Protein AF-0000000080605564 (afdb_homodimer)

Radius of gyration: 37.18 Å; Cα contacts (8 Å, |Δi|>4): 1542; chains: 2; bounding box: 80×121×107 Å

Sequence (984 aa):
MLEEQLSHFEDDSKDLSWTPEDEEYHNMKVYPDVIRCPGSPNMIQFERGDLVELEKVEEAVAYFGSKAGFHNNGFRIRPSLKSMNAKFRFIKNVHRLQKLREYEVFGSAKADRRSNLEFIAIELEKEVKKQIEQGKILHDAVLRFLIAGIIKEHKISIENFIGSDSWLLGWKRRFGVSSRKITKFVSHVRHRTRQQIEKDSQDFVNMTNQILPQYLPSSVFNADQSGFQLEMTTGRTLTLTGSKHVHCVVQSVSSTTHSYTVLPLIASDGTLHPKLFVTLKEKNGRFPKKGHKKCSNLVVTCHSSHIMTKELTKEFFRKVVFDPSMPKDALLIVDGWSSWNDRTAIDSVTPPSNKLKVLQIPAGCTGHIQPCDVGIFGGIKKVVKTLTNYGQISNPEYRMQARDETLKMLSLVWRQLCSPKLKDWVKYAWHAAGYDIARPPNFKTPAEHLFPRDVASTECSATGCSKVSCAQCLYCEQRFCFKDFLIKDHKCMLEEQLSHFEDDSKDLSWTPEDEEYHNMKVYPDVIRCPGSPNMIQFERGDLVELEKVEEAVAYFGSKAGFHNNGFRIRPSLKSMNAKFRFIKNVHRLQKLREYEVFGSAKADRRSNLEFIAIELEKEVKKQIEQGKILHDAVLRFLIAGIIKEHKISIENFIGSDSWLLGWKRRFGVSSRKITKFVSHVRHRTRQQIEKDSQDFVNMTNQILPQYLPSSVFNADQSGFQLEMTTGRTLTLTGSKHVHCVVQSVSSTTHSYTVLPLIASDGTLHPKLFVTLKEKNGRFPKKGHKKCSNLVVTCHSSHIMTKELTKEFFRKVVFDPSMPKDALLIVDGWSSWNDRTAIDSVTPPSNKLKVLQIPAGCTGHIQPCDVGIFGGIKKVVKTLTNYGQISNPEYRMQARDETLKMLSLVWRQLCSPKLKDWVKYAWHAAGYDIARPPNFKTPAEHLFPRDVASTECSATGCSKVSCAQCLYCEQRFCFKDFLIKDHKC

Solvent-accessible surface area (backbone atoms only — not comparable to full-atom values): 54572 Å² total; per-residue (Å²): 138,83,79,78,72,70,75,68,65,78,68,82,61,75,66,74,78,62,47,77,74,59,54,58,61,57,66,51,63,81,61,79,64,76,66,73,68,67,89,57,66,32,27,28,71,81,48,96,90,43,71,41,48,41,70,59,49,52,50,47,33,50,55,47,67,58,48,55,42,82,82,52,93,80,55,70,43,60,69,51,67,68,59,44,25,72,75,39,70,83,41,78,49,72,68,50,50,49,51,39,51,49,28,54,72,68,66,58,78,70,44,34,60,69,60,35,52,50,40,48,53,53,52,46,50,54,51,49,52,50,39,47,72,66,12,50,75,36,49,72,70,50,51,31,41,51,48,38,48,50,36,58,76,64,64,47,78,67,82,92,73,54,65,50,70,64,55,45,53,40,50,25,61,72,71,39,43,36,82,40,65,53,70,43,74,33,34,60,65,57,60,71,36,42,66,53,36,53,49,51,40,50,50,49,38,53,54,47,48,68,50,48,80,81,46,55,47,78,25,30,35,39,43,50,77,45,78,39,42,46,42,46,69,74,64,52,23,46,38,59,60,86,64,83,76,35,62,31,49,37,94,45,57,66,30,52,72,37,46,28,22,40,38,50,44,35,26,59,63,14,48,50,52,78,50,38,37,34,28,34,53,27,76,90,30,48,77,56,92,91,55,72,72,86,51,93,41,45,46,79,47,56,24,66,48,36,66,86,46,63,68,54,48,45,49,44,40,44,64,58,66,60,27,86,88,43,64,46,62,29,38,38,39,33,57,58,53,66,66,78,64,37,55,67,59,51,54,73,59,51,56,88,82,48,46,76,47,77,44,64,39,57,78,84,26,47,67,62,49,30,32,51,65,62,40,42,51,61,41,51,51,51,40,51,28,51,49,44,46,50,37,54,71,77,37,66,83,62,62,55,61,39,69,49,45,38,51,50,47,49,45,50,52,50,56,51,62,51,35,78,85,35,20,46,43,42,22,31,16,38,26,72,24,60,37,89,44,74,70,55,90,75,72,56,52,61,45,54,60,29,44,38,86,61,34,26,74,38,58,18,64,52,86,94,44,83,43,61,10,58,32,29,45,80,82,82,63,46,34,21,19,60,57,58,41,58,74,66,53,58,77,132,130,85,73,77,72,68,75,71,62,82,66,81,59,74,66,71,78,59,45,75,70,58,52,57,62,65,62,54,61,80,61,74,63,74,62,71,69,64,91,57,66,33,27,28,71,82,47,98,89,43,70,41,47,40,70,59,48,52,51,48,33,50,56,47,64,59,48,55,43,81,80,51,94,79,56,68,44,61,71,51,68,68,59,43,25,73,75,38,70,83,41,77,48,70,67,50,52,49,50,39,52,49,29,53,73,69,66,57,79,69,44,33,60,68,60,35,51,49,41,49,54,54,52,46,51,55,52,49,53,51,40,46,74,66,13,49,76,36,49,73,68,49,52,30,41,49,50,38,48,50,36,58,75,65,64,49,80,67,83,92,73,52,65,50,71,66,54,47,53,49,50,25,62,72,70,40,43,37,80,39,65,54,71,42,72,35,34,60,66,57,60,70,36,41,65,53,38,54,49,52,40,50,50,49,39,52,54,46,50,67,52,47,78,80,47,55,48,79,26,29,34,39,44,51,77,45,79,40,42,46,42,46,69,74,65,53,24,46,37,58,60,88,64,83,77,37,61,32,48,37,93,46,59,66,32,53,71,37,46,28,23,40,38,48,42,35,27,60,63,14,49,50,52,75,50,37,38,32,29,34,53,26,77,90,30,48,78,56,93,90,53,72,70,84,50,94,41,45,47,78,48,56,24,65,47,36,66,88,49,64,68,53,50,45,48,44,41,46,65,56,64,60,26,86,89,43,65,45,63,31,39,38,39,33,58,58,51,67,66,77,64,37,56,68,60,50,55,72,57,51,54,90,82,47,43,76,47,78,46,65,38,58,77,87,27,46,76,63,49,30,32,51,64,61,40,43,50,61,39,52,51,51,39,52,28,51,52,44,46,50,36,53,71,77,36,64,84,62,60,53,60,39,69,49,46,37,48,50,48,47,45,48,51,49,57,51,62,50,36,78,82,35,21,46,43,40,20,32,15,36,24,72,25,59,37,88,43,74,69,55,88,76,70,56,52,63,43,54,58,28,45,39,83,60,35,28,73,38,58,18,65,54,87,93,44,84,44,61,10,58,31,29,44,79,83,83,65,45,34,21,18,62,57,57,41,57,75,66,53,58,76,132

Secondary structure (DSSP, 8-state):
---------------TT--HHHHHHHT-----------SSSSEEEEETTEEEEHHHHHHHHHHHHH---SSSSS---PPPHHHHHHH-TT--SHHHHHHHHHHHHHS-PPPPHHHHHHHHHHHHHHHHHHHHHTT----HHHHHHHHHHHHHHTT---SS----HHHHHHHHHHHTEEEEE--EEEEHHHHHTHHHHHHHHHHHHHHHHHHGGGS-GGGEEEE--EEEESS---SEEEEETT-S--EEEES-TGGGT-EEEEE-EEETTSPBPS-EEEEEE-GGG---TT-----TTEEEEEESSSS--HHHHHHHIIIIIT-TTS-SEEEEEE-S-GGGG-HHHHHHH--TT-EEEEEEPPTT-HHHH-HIIIIIHHHHHHHHHHHHHHHHHH-TT--TTSHHHHHHHHHHHHHHHTSGGGHHHHHHHHHHTT-S-PPPSS---HHHHHS-TTGGGSB--STT--SBP-EE-TTT--EE-HIIIIITT---/---------------TT--HHHHHHHT-----------SSSSEEEEETTEEEEHHHHHHHHHHHHH---SSSSS---PPPHHHHHHH-TT--SHHHHHHHHHHHHHS-PPP-HHHHHHHHHHHHHHHHHHHHHTT----HHHHHHHHHHHHHHTT---SS----HHHHHHHHHHHTEEEEE--EEEEHHHHHTHHHHHHHHHHHHHHHHHHGGGS-GGGEEEE--EEEESS---SEEEEETT-S--EEEES-TGGGT-EEEEE-EEETTSPBPS-EEEEEE-GGG---TT-----TTEEEEEESSSS--HHHHHHHIIIIIT-TTS-SEEEEEE-S-GGGG-HHHHHHH--TT-EEEEEEPPTT-HHHH-HIIIIIHHHHHHHHHHHHHHHHHH-TT--TTSHHHHHHHHHHHHHHHTSGGGHHHHHHHHHHTT-S-PPPSS---HHHHHS-TTGGGSB--STT--SBP-EE-TTT--EE-HIIIIITT---

Organism: Caenorhabditis remanei (NCBI:txid31234)

Foldseek 3Di:
DDPPPPPPPPDPPPCVVPDVVLVVVLPPPLPVDPLPQPPAFQWADQDDSDTDHQVLLVVLLCVQQPCQDDPDPRDRPGDDLVVSCVVPVSSNDPSSVVVSVVCNVVVGDGGDQVSNLSNLLVVLLVVVVVCVLQVHDDDPVVSLVVSVVVCVVRVHDDPPDRQDPSNVVSSCVSSVHDDDDDPDDDDSVCSVCVVVLVVLLVVQQVVVLVCVVVDDQQQEKEKDKDKDFLQAADPDDDDDPPDPDDDDDDPDPVSHVATAMKMWMATLLQFTFQAIEIEAADDQQDADPVGADDDPRYDYGYGNHNDDDLVSVLVCCQPGVVPVVHDQEHEYEYEPDVSLVPCVSNVVRRDPSHDYHYHYRDPPNCCQQRLCNQFNVVLLSVVVNLLSVLCCVVPVPDNCSDRRNVVLQCSLSSNQCRDPLRSLSSNCSNVRSPHPGDHDPDHDGSCCQFAPPCLQVDAAPDPPGRHGFGTARNPVRGTHHSCVPRVVRDDD/DDDPPPPPPPDPPPCVVPDVVLVVVLPPPVPVDPLPQPPAFQWADQDDNDTDHQVLLVVLLCVQQPCQPPPDPRDRPGDDLVRSCVVPVSSNDPSSVVVSVVCNVVVHDGGDQVSNLSNLLVVLLVVVVVCVLQVHDDDPVVSLVVSVVVCVVRVHDDPPDRQDPSNVVSSCVSNVHDDDDDPDDDDSVCSVCVVVLVVLLVVQQVVVLVCVVVDDQQQEKEKDKDKDFLQAADPDDDDDPPDPDDDDDDPDPVSHVATAMKMWMATLLQFTFQAIEIEAADDQQDADPVGADDDPRYDYGYGNHNDDDLVSVLVCCQPGVVPVVHDQEHEYEYEPDVSLVPCVSNVVRRDPSHDYHYDYRDPPNCCQQRLCNQFNVVLLSVVVNLLSVLCCVVPVPDNCSDRRNVVLQCSLSSNQCRDPLRSLSSNCSNVRSPHPGDHDPDHDGSCCQFAPPCLQVDAAPDPPGGHGFGTARNPPRGTHHSCVPRVVRDDD

Nearest PDB structures (foldseek):
  4r79-assembly1_B  TM=4.788E-01  e=5.899E-06  Drosophila mauritiana
  5hoo-assembly1_A  TM=5.517E-01  e=6.525E-05  Drosophila mauritiana
  3hot-assembly1_B  TM=4.747E-01  e=1.339E-05  Drosophila mauritiana
  3hot-assembly1_A  TM=3.983E-01  e=6.580E-06  Drosophila mauritiana
  4u7b-assembly2_G-2  TM=4.181E-01  e=1.339E-05  Drosophila mauritiana

Structure (mmCIF, N/CA/C/O backbone):
data_AF-0000000080605564-model_v1
#
loop_
_entity.id
_entity.type
_entity.pdbx_description
1 polymer 'HTH CENPB-type domain-containing protein'
#
loop_
_atom_site.group_PDB
_atom_site.id
_atom_site.type_symbol
_atom_site.label_atom_id
_atom_site.label_alt_id
_atom_site.label_comp_id
_atom_site.label_asym_id
_atom_site.label_entity_id
_atom_site.label_seq_id
_atom_site.pdbx_PDB_ins_code
_atom_site.Cartn_x
_atom_site.Cartn_y
_atom_site.Cartn_z
_atom_site.occupancy
_atom_site.B_iso_or_equiv
_atom_site.auth_seq_id
_atom_site.auth_comp_id
_atom_site.auth_asym_id
_atom_site.auth_atom_id
_atom_site.pdbx_PDB_model_num
ATOM 1 N N . MET A 1 1 ? 10.445 6.93 -10.359 1 18.48 1 MET A N 1
ATOM 2 C CA . MET A 1 1 ? 11.203 6.246 -9.312 1 18.48 1 MET A CA 1
ATOM 3 C C . MET A 1 1 ? 10.68 6.629 -7.934 1 18.48 1 MET A C 1
ATOM 5 O O . MET A 1 1 ? 11.164 7.586 -7.324 1 18.48 1 MET A O 1
ATOM 9 N N . LEU A 1 2 ? 9.367 6.707 -7.645 1 19.66 2 LEU A N 1
ATOM 10 C CA . LEU A 1 2 ? 8.352 7.441 -6.898 1 19.66 2 LEU A CA 1
ATOM 11 C C . LEU A 1 2 ? 8.352 7.031 -5.43 1 19.66 2 LEU A C 1
ATOM 13 O O . LEU A 1 2 ? 8.148 5.859 -5.105 1 19.66 2 LEU A O 1
ATOM 17 N N . GLU A 1 3 ? 9.211 7.707 -4.516 1 20.55 3 GLU A N 1
ATOM 18 C CA . GLU A 1 3 ? 9.766 7.672 -3.166 1 20.55 3 GLU A CA 1
ATOM 19 C C . GLU A 1 3 ? 8.68 7.426 -2.125 1 20.55 3 GLU A C 1
ATOM 21 O O . GLU A 1 3 ? 7.773 8.25 -1.959 1 20.55 3 GLU A O 1
ATOM 26 N N . GLU A 1 4 ? 8.086 6.34 -2.133 1 22.88 4 GLU A N 1
ATOM 27 C CA . GLU A 1 4 ? 7.258 5.844 -1.036 1 22.88 4 GLU A CA 1
ATOM 28 C C . GLU A 1 4 ? 7.93 6.086 0.313 1 22.88 4 GLU A C 1
ATOM 30 O O . GLU A 1 4 ? 8.844 5.359 0.698 1 22.88 4 GLU A O 1
ATOM 35 N N . GLN A 1 5 ? 8.359 7.281 0.661 1 23.39 5 GLN A N 1
ATOM 36 C CA . GLN A 1 5 ? 8.734 7.789 1.977 1 23.39 5 GLN A CA 1
ATOM 37 C C . GLN A 1 5 ? 7.797 7.262 3.059 1 23.39 5 GLN A C 1
ATOM 39 O O . GLN A 1 5 ? 6.605 7.574 3.053 1 23.39 5 GLN A O 1
ATOM 44 N N . LEU A 1 6 ? 7.895 6.039 3.369 1 24.97 6 LEU A N 1
ATOM 45 C CA . LEU A 1 6 ? 7.426 5.41 4.598 1 24.97 6 LEU A CA 1
ATOM 46 C C . LEU A 1 6 ? 7.492 6.387 5.77 1 24.97 6 LEU A C 1
ATOM 48 O O . LEU A 1 6 ? 8.555 6.941 6.062 1 24.97 6 LEU A O 1
ATOM 52 N N . SER A 1 7 ? 6.598 7.215 5.809 1 25.98 7 SER A N 1
ATOM 53 C CA . SER A 1 7 ? 6.387 8.109 6.941 1 25.98 7 SER A CA 1
ATOM 54 C C . SER A 1 7 ? 6.781 7.438 8.258 1 25.98 7 SER A C 1
ATOM 56 O O . SER A 1 7 ? 6.305 6.344 8.57 1 25.98 7 SER A O 1
ATOM 58 N N . HIS A 1 8 ? 8.117 7.41 8.586 1 25.3 8 HIS A N 1
ATOM 59 C CA . HIS A 1 8 ? 8.648 7.145 9.922 1 25.3 8 HIS A CA 1
ATOM 60 C C . HIS A 1 8 ? 7.664 7.578 11 1 25.3 8 HIS A C 1
ATOM 62 O O . HIS A 1 8 ? 7.289 8.75 11.07 1 25.3 8 HIS A O 1
ATOM 68 N N . PHE A 1 9 ? 6.695 6.914 11.258 1 26.34 9 PHE A N 1
ATOM 69 C CA . PHE A 1 9 ? 6.301 7.105 12.641 1 26.34 9 PHE A CA 1
ATOM 70 C C . PHE A 1 9 ? 7.523 7.281 13.539 1 26.34 9 PHE A C 1
ATOM 72 O O . PHE A 1 9 ? 8.586 6.73 13.25 1 26.34 9 PHE A O 1
ATOM 79 N N . GLU A 1 10 ? 7.836 8.523 14.039 1 27.97 10 GLU A N 1
ATOM 80 C CA . GLU A 1 10 ? 8.867 8.734 15.039 1 27.97 10 GLU A CA 1
ATOM 81 C C . GLU A 1 10 ? 9.227 7.43 15.75 1 27.97 10 GLU A C 1
ATOM 83 O O . GLU A 1 10 ? 8.344 6.695 16.188 1 27.97 10 GLU A O 1
ATOM 88 N N . ASP A 1 11 ? 10.18 6.699 15.297 1 26.84 11 ASP A N 1
ATOM 89 C CA . ASP A 1 11 ? 10.805 5.734 16.188 1 26.84 11 ASP A CA 1
ATOM 90 C C . ASP A 1 11 ? 10.734 6.207 17.641 1 26.84 11 ASP A C 1
ATOM 92 O O . ASP A 1 11 ? 10.828 7.406 17.922 1 26.84 11 ASP A O 1
ATOM 96 N N . ASP A 1 12 ? 10.164 5.418 18.531 1 27.44 12 ASP A N 1
ATOM 97 C CA . ASP A 1 12 ? 10.25 5.527 19.984 1 27.44 12 ASP A CA 1
ATOM 98 C C . ASP A 1 12 ? 11.672 5.879 20.422 1 27.44 12 ASP A C 1
ATOM 100 O O . ASP A 1 12 ? 12.547 5.012 20.484 1 27.44 12 ASP A O 1
ATOM 104 N N . SER A 1 13 ? 12.328 6.922 19.938 1 27.67 13 SER A N 1
ATOM 105 C CA . SER A 1 13 ? 13.406 7.332 20.828 1 27.67 13 SER A CA 1
ATOM 106 C C . SER A 1 13 ? 13.039 7.082 22.297 1 27.67 13 SER A C 1
ATOM 108 O O . SER A 1 13 ? 11.883 7.234 22.688 1 27.67 13 SER A O 1
ATOM 110 N N . LYS A 1 14 ? 13.859 6.332 22.938 1 28.14 14 LYS A N 1
ATOM 111 C CA . LYS A 1 14 ? 13.734 6.219 24.391 1 28.14 14 LYS A CA 1
ATOM 112 C C . LYS A 1 14 ? 13.297 7.547 25.016 1 28.14 14 LYS A C 1
ATOM 114 O O . LYS A 1 14 ? 13.898 8.586 24.734 1 28.14 14 LYS A O 1
ATOM 119 N N . ASP A 1 15 ? 12.133 7.777 25.125 1 27.66 15 ASP A N 1
ATOM 120 C CA . ASP A 1 15 ? 11.703 8.922 25.922 1 27.66 15 ASP A CA 1
ATOM 121 C C . ASP A 1 15 ? 12.672 9.188 27.078 1 27.66 15 ASP A C 1
ATOM 123 O O . ASP A 1 15 ? 12.688 8.445 28.062 1 27.66 15 ASP A O 1
ATOM 127 N N . LEU A 1 16 ? 13.875 9.617 26.797 1 31.08 16 LEU A N 1
ATOM 128 C CA . LEU A 1 16 ? 14.82 9.977 27.859 1 31.08 16 LEU A CA 1
ATOM 129 C C . LEU A 1 16 ? 14.133 10.797 28.938 1 31.08 16 LEU A C 1
ATOM 131 O O . LEU A 1 16 ? 14.727 11.086 29.984 1 31.08 16 LEU A O 1
ATOM 135 N N . SER A 1 17 ? 13.234 11.516 28.469 1 29.11 17 SER A N 1
ATOM 136 C CA . SER A 1 17 ? 12.742 12.367 29.547 1 29.11 17 SER A CA 1
ATOM 137 C C . SER A 1 17 ? 11.875 11.578 30.516 1 29.11 17 SER A C 1
ATOM 139 O O . SER A 1 17 ? 10.93 12.125 31.094 1 29.11 17 SER A O 1
ATOM 141 N N . TRP A 1 18 ? 11.961 10.219 30.438 1 27.95 18 TRP A N 1
ATOM 142 C CA . TRP A 1 18 ? 11.227 9.484 31.469 1 27.95 18 TRP A CA 1
ATOM 143 C C . TRP A 1 18 ? 11.75 9.828 32.844 1 27.95 18 TRP A C 1
ATOM 145 O O . TRP A 1 18 ? 12.953 9.719 33.125 1 27.95 18 TRP A O 1
ATOM 155 N N . THR A 1 19 ? 11.164 10.945 33.281 1 29.73 19 THR A N 1
ATOM 156 C CA . THR A 1 19 ? 11.516 11.047 34.719 1 29.73 19 THR A CA 1
ATOM 157 C C . THR A 1 19 ? 10.953 9.852 35.469 1 29.73 19 THR A C 1
ATOM 159 O O . THR A 1 19 ? 10.008 9.203 35.031 1 29.73 19 THR A O 1
ATOM 162 N N . PRO A 1 20 ? 11.547 9.375 36.438 1 31.12 20 PRO A N 1
ATOM 163 C CA . PRO A 1 20 ? 11.102 8.289 37.312 1 31.12 20 PRO A CA 1
ATOM 164 C C . PRO A 1 20 ? 9.625 8.406 37.719 1 31.12 20 PRO A C 1
ATOM 166 O O . PRO A 1 20 ? 8.945 7.391 37.906 1 31.12 20 PRO A O 1
ATOM 169 N N . GLU A 1 21 ? 9.164 9.57 37.938 1 30.45 21 GLU A N 1
ATOM 170 C CA . GLU A 1 21 ? 7.812 9.781 38.438 1 30.45 21 GLU A CA 1
ATOM 171 C C . GLU A 1 21 ? 6.762 9.398 37.406 1 30.45 21 GLU A C 1
ATOM 173 O O . GLU A 1 21 ? 5.641 9.023 37.75 1 30.45 21 GLU A O 1
ATOM 178 N N . ASP A 1 22 ? 7.062 9.469 36.156 1 32.09 22 ASP A N 1
ATOM 179 C CA . ASP A 1 22 ? 6.168 9.148 35.062 1 32.09 22 ASP A CA 1
ATOM 180 C C . ASP A 1 22 ? 6.012 7.641 34.906 1 32.09 22 ASP A C 1
ATOM 182 O O . ASP A 1 22 ? 5.051 7.172 34.281 1 32.09 22 ASP A O 1
ATOM 186 N N . GLU A 1 23 ? 6.887 6.789 35.281 1 32.84 23 GLU A N 1
ATOM 187 C CA . GLU A 1 23 ? 6.879 5.336 35.438 1 32.84 23 GLU A CA 1
ATOM 188 C C . GLU A 1 23 ? 5.727 4.871 36.312 1 32.84 23 GLU A C 1
ATOM 190 O O . GLU A 1 23 ? 5.141 3.814 36.094 1 32.84 23 GLU A O 1
ATOM 195 N N . GLU A 1 24 ? 5.402 5.543 37.375 1 31.5 24 GLU A N 1
ATOM 196 C CA . GLU A 1 24 ? 4.324 5.168 38.312 1 31.5 24 GLU A CA 1
ATOM 197 C C . GLU A 1 24 ? 2.969 5.211 37.594 1 31.5 24 GLU A C 1
ATOM 199 O O . GLU A 1 24 ? 2.102 4.375 37.844 1 31.5 24 GLU A O 1
ATOM 204 N N . TYR A 1 25 ? 2.768 6.16 36.75 1 31.22 25 TYR A N 1
ATOM 205 C CA . TYR A 1 25 ? 1.491 6.191 36.062 1 31.22 25 TYR A CA 1
ATOM 206 C C . TYR A 1 25 ? 1.408 5.074 35.031 1 31.22 25 TYR A C 1
ATOM 208 O O . TYR A 1 25 ? 0.314 4.625 34.656 1 31.22 25 TYR A O 1
ATOM 216 N N . HIS A 1 26 ? 2.479 4.66 34.344 1 35.38 26 HIS A N 1
ATOM 217 C CA . HIS A 1 26 ? 2.49 3.539 33.406 1 35.38 26 HIS A CA 1
ATOM 218 C C . HIS A 1 26 ? 1.948 2.273 34.062 1 35.38 26 HIS A C 1
ATOM 220 O O . HIS A 1 26 ? 1.326 1.442 33.406 1 35.38 26 HIS A O 1
ATOM 226 N N . ASN A 1 27 ? 2.49 1.913 35.219 1 32.44 27 ASN A N 1
ATOM 227 C CA . ASN A 1 27 ? 1.965 0.827 36.031 1 32.44 27 ASN A CA 1
ATOM 228 C C . ASN A 1 27 ? 0.562 1.14 36.562 1 32.44 27 ASN A C 1
ATOM 230 O O . ASN A 1 27 ? 0.094 0.52 37.5 1 32.44 27 ASN A O 1
ATOM 234 N N . MET A 1 28 ? 0.108 2.252 36.375 1 32.25 28 MET A N 1
ATOM 235 C CA . MET A 1 28 ? -1.293 2.396 36.75 1 32.25 28 MET A CA 1
ATOM 236 C C . MET A 1 28 ? -2.145 1.297 36.125 1 32.25 28 MET A C 1
ATOM 238 O O . MET A 1 28 ? -2.221 1.186 34.906 1 32.25 28 MET A O 1
ATOM 242 N N . LYS A 1 29 ? -2.023 0.093 36.594 1 30.62 29 LYS A N 1
ATOM 243 C CA . LYS A 1 29 ? -3.041 -0.955 36.562 1 30.62 29 LYS A CA 1
ATOM 244 C C . LYS A 1 29 ? -4.422 -0.372 36.25 1 30.62 29 LYS A C 1
ATOM 246 O O . LYS A 1 29 ? -4.773 0.689 36.781 1 30.62 29 LYS A O 1
ATOM 251 N N . VAL A 1 30 ? -4.98 -0.753 35.094 1 32.97 30 VAL A N 1
ATOM 252 C CA . VAL A 1 30 ? -6.422 -0.661 34.875 1 32.97 30 VAL A CA 1
ATOM 253 C C . VAL A 1 30 ? -7.152 -0.86 36.219 1 32.97 30 VAL A C 1
ATOM 255 O O . VAL A 1 30 ? -7.277 -1.987 36.688 1 32.97 30 VAL A O 1
ATOM 258 N N . TYR A 1 31 ? -6.664 -0.485 37.312 1 29.03 31 TYR A N 1
ATOM 259 C CA . TYR A 1 31 ? -7.566 -0.793 38.406 1 29.03 31 TYR A CA 1
ATOM 260 C C . TYR A 1 31 ? -9.016 -0.484 38.031 1 29.03 31 TYR A C 1
ATOM 262 O O . TYR A 1 31 ? -9.352 0.664 37.75 1 29.03 31 TYR A O 1
ATOM 270 N N . PRO A 1 32 ? -9.648 -1.41 37.438 1 31.83 32 PRO A N 1
ATOM 271 C CA . PRO A 1 32 ? -11.109 -1.338 37.406 1 31.83 32 PRO A CA 1
ATOM 272 C C . PRO A 1 32 ? -11.695 -0.624 38.625 1 31.83 32 PRO A C 1
ATOM 274 O O . PRO A 1 32 ? -12.914 -0.574 38.781 1 31.83 32 PRO A O 1
ATOM 277 N N . ASP A 1 33 ? -10.961 -0.68 39.75 1 30.44 33 ASP A N 1
ATOM 278 C CA . ASP A 1 33 ? -11.75 -0.267 40.906 1 30.44 33 ASP A CA 1
ATOM 279 C C . ASP A 1 33 ? -12.461 1.06 40.625 1 30.44 33 ASP A C 1
ATOM 281 O O . ASP A 1 33 ? -12.07 1.811 39.75 1 30.44 33 ASP A O 1
ATOM 285 N N . VAL A 1 34 ? -13.484 1.259 41.656 1 33.41 34 VAL A N 1
ATOM 286 C CA . VAL A 1 34 ? -14.609 2.133 41.969 1 33.41 34 VAL A CA 1
ATOM 287 C C . VAL A 1 34 ? -14.141 3.584 42 1 33.41 34 VAL A C 1
ATOM 289 O O . VAL A 1 34 ? -13.961 4.148 43.094 1 33.41 34 VAL A O 1
ATOM 292 N N . ILE A 1 35 ? -12.953 3.859 41.656 1 35.16 35 ILE A N 1
ATOM 293 C CA . ILE A 1 35 ? -13.117 5.285 41.906 1 35.16 35 ILE A CA 1
ATOM 294 C C . ILE A 1 35 ? -14.383 5.793 41.219 1 35.16 35 ILE A C 1
ATOM 296 O O . ILE A 1 35 ? -14.531 5.645 40 1 35.16 35 ILE A O 1
ATOM 300 N N . ARG A 1 36 ? -15.328 5.969 41.844 1 37.72 36 ARG A N 1
ATOM 301 C CA . ARG A 1 36 ? -16.531 6.695 41.438 1 37.72 36 ARG A CA 1
ATOM 302 C C . ARG A 1 36 ? -16.172 7.832 40.5 1 37.72 36 ARG A C 1
ATOM 304 O O . ARG A 1 36 ? -15.383 8.711 40.812 1 37.72 36 ARG A O 1
ATOM 311 N N . CYS A 1 37 ? -16.016 7.578 39.188 1 47.28 37 CYS A N 1
ATOM 312 C CA . CYS A 1 37 ? -15.898 8.508 38.062 1 47.28 37 CYS A CA 1
ATOM 313 C C . CYS A 1 37 ? -16.266 9.922 38.5 1 47.28 37 CYS A C 1
ATOM 315 O O . CYS A 1 37 ? -17.375 10.172 38.938 1 47.28 37 CYS A O 1
ATOM 317 N N . PRO A 1 38 ? -15.211 10.711 38.812 1 53.19 38 PRO A N 1
ATOM 318 C CA . PRO A 1 38 ? -15.734 12.039 39.125 1 53.19 38 PRO A CA 1
ATOM 319 C C . PRO A 1 38 ? -16.641 12.578 38 1 53.19 38 PRO A C 1
ATOM 321 O O . PRO A 1 38 ? -16.312 12.484 36.812 1 53.19 38 PRO A O 1
ATOM 324 N N . GLY A 1 39 ? -17.859 12.445 38.094 1 63.5 39 GLY A N 1
ATOM 325 C CA . GLY A 1 39 ? -18.828 13.047 37.219 1 63.5 39 GLY A CA 1
ATOM 326 C C . GLY A 1 39 ? -18.5 14.477 36.844 1 63.5 39 GLY A C 1
ATOM 327 O O . GLY A 1 39 ? -19 15 35.844 1 63.5 39 GLY A O 1
ATOM 328 N N . SER A 1 40 ? -17.609 15.133 37.688 1 79 40 SER A N 1
ATOM 329 C CA . SER A 1 40 ? -17.328 16.547 37.469 1 79 40 SER A CA 1
ATOM 330 C C . SER A 1 40 ? -15.844 16.859 37.594 1 79 40 SER A C 1
ATOM 332 O O . SER A 1 40 ? -15.141 16.188 38.344 1 79 40 SER A O 1
ATOM 334 N N . PRO A 1 41 ? -15.297 17.734 36.812 1 86.44 41 PRO A N 1
ATOM 335 C CA . PRO A 1 41 ? -13.891 18.141 36.938 1 86.44 41 PRO A CA 1
ATOM 336 C C . PRO A 1 41 ? -13.625 19.016 38.156 1 86.44 41 PRO A C 1
ATOM 338 O O . PRO A 1 41 ? -14.57 19.453 38.812 1 86.44 41 PRO A O 1
ATOM 341 N N . ASN A 1 42 ? -12.32 19.219 38.562 1 86.62 42 ASN A N 1
ATOM 342 C CA . ASN A 1 42 ? -11.875 20.109 39.625 1 86.62 42 ASN A CA 1
ATOM 343 C C . ASN A 1 42 ? -12.438 19.703 40.969 1 86.62 42 ASN A C 1
ATOM 345 O O . ASN A 1 42 ? -13.016 20.531 41.688 1 86.62 42 ASN A O 1
ATOM 349 N N . MET A 1 43 ? -12.234 18.516 41.25 1 80.69 43 MET A N 1
ATOM 350 C CA . MET A 1 43 ? -12.688 18 42.531 1 80.69 43 MET A CA 1
ATOM 351 C C . MET A 1 43 ? -11.562 18.047 43.562 1 80.69 43 MET A C 1
ATOM 353 O O . MET A 1 43 ? -10.391 17.953 43.219 1 80.69 43 MET A O 1
ATOM 357 N N . ILE A 1 44 ? -11.969 18.328 44.812 1 80.56 44 ILE A N 1
ATOM 358 C CA . ILE A 1 44 ? -11.023 18.328 45.938 1 80.56 44 ILE A CA 1
ATOM 359 C C . ILE A 1 44 ? -11.305 17.156 46.844 1 80.56 44 ILE A C 1
ATOM 361 O O . ILE A 1 44 ? -12.461 16.891 47.188 1 80.56 44 ILE A O 1
ATOM 365 N N . GLN A 1 45 ? -10.227 16.469 47.188 1 77.88 45 GLN A N 1
ATOM 366 C CA . GLN A 1 45 ? -10.391 15.305 48.062 1 77.88 45 GLN A CA 1
ATOM 367 C C . GLN A 1 45 ? -10.266 15.703 49.531 1 77.88 45 GLN A C 1
ATOM 369 O O . GLN A 1 45 ? -9.266 16.281 49.938 1 77.88 45 GLN A O 1
ATOM 374 N N . PHE A 1 46 ? -11.242 15.539 50.344 1 76.88 46 PHE A N 1
ATOM 375 C CA . PHE A 1 46 ? -11.211 15.812 51.781 1 76.88 46 PHE A CA 1
ATOM 376 C C . PHE A 1 46 ? -10.875 14.547 52.562 1 76.88 46 PHE A C 1
ATOM 378 O O . PHE A 1 46 ? -10.102 14.594 53.531 1 76.88 46 PHE A O 1
ATOM 385 N N . GLU A 1 47 ? -11.508 13.414 52.219 1 67 47 GLU A N 1
ATOM 386 C CA . GLU A 1 47 ? -11.203 12.102 52.781 1 67 47 GLU A CA 1
ATOM 387 C C . GLU A 1 47 ? -11.195 11.031 51.688 1 67 47 GLU A C 1
ATOM 389 O O . GLU A 1 47 ? -11.562 11.305 50.531 1 67 47 GLU A O 1
ATOM 394 N N . ARG A 1 48 ? -10.57 9.953 52.156 1 63.34 48 ARG A N 1
ATOM 395 C CA . ARG A 1 48 ? -10.453 8.875 51.188 1 63.34 48 ARG A CA 1
ATOM 396 C C . ARG A 1 48 ? -11.805 8.578 50.531 1 63.34 48 ARG A C 1
ATOM 398 O O . ARG A 1 48 ? -12.766 8.211 51.219 1 63.34 48 ARG A O 1
ATOM 405 N N . GLY A 1 49 ? -11.977 8.984 49.312 1 62.53 49 GLY A N 1
ATOM 406 C CA . GLY A 1 49 ? -13.172 8.641 48.562 1 62.53 49 GLY A CA 1
ATOM 407 C C . GLY A 1 49 ? -14.18 9.766 48.469 1 62.53 49 GLY A C 1
ATOM 408 O O . GLY A 1 49 ? -15.133 9.703 47.688 1 62.53 49 GLY A O 1
ATOM 409 N N . ASP A 1 50 ? -13.977 10.781 49.312 1 70.06 50 ASP A N 1
ATOM 410 C CA . ASP A 1 50 ? -14.945 11.875 49.312 1 70.06 50 ASP A CA 1
ATOM 411 C C . ASP A 1 50 ? -14.43 13.062 48.5 1 70.06 50 ASP A C 1
ATOM 413 O O . ASP A 1 50 ? -13.469 13.719 48.906 1 70.06 50 ASP A O 1
ATOM 417 N N . LEU A 1 51 ? -15.117 13.336 47.344 1 78.81 51 LEU A N 1
ATOM 418 C CA . LEU A 1 51 ? -14.703 14.398 46.438 1 78.81 51 LEU A CA 1
ATOM 419 C C . LEU A 1 51 ? -15.766 15.492 46.375 1 78.81 51 LEU A C 1
ATOM 421 O O . LEU A 1 51 ? -16.969 15.211 46.344 1 78.81 51 LEU A O 1
ATOM 425 N N . VAL A 1 52 ? -15.258 16.719 46.594 1 80.25 52 VAL A N 1
ATOM 426 C CA . VAL A 1 52 ? -16.141 17.891 46.531 1 80.25 52 VAL A CA 1
ATOM 427 C C . VAL A 1 52 ? -15.664 18.828 45.406 1 80.25 52 VAL A C 1
ATOM 429 O O . VAL A 1 52 ? -14.461 18.953 45.188 1 80.25 52 VAL A O 1
ATOM 432 N N . GLU A 1 53 ? -16.594 19.469 44.812 1 82.19 53 GLU A N 1
ATOM 433 C CA . GLU A 1 53 ? -16.297 20.391 43.719 1 82.19 53 GLU A CA 1
ATOM 434 C C . GLU A 1 53 ? -15.516 21.609 44.219 1 82.19 53 GLU A C 1
ATOM 436 O O . GLU A 1 53 ? -15.82 22.141 45.281 1 82.19 53 GLU A O 1
ATOM 441 N N . LEU A 1 54 ? -14.625 21.969 43.469 1 82.94 54 LEU A N 1
ATOM 442 C CA . LEU A 1 54 ? -13.742 23.078 43.812 1 82.94 54 LEU A CA 1
ATOM 443 C C . LEU A 1 54 ? -14.547 24.344 44.062 1 82.94 54 LEU A C 1
ATOM 445 O O . LEU A 1 54 ? -14.281 25.078 45.031 1 82.94 54 LEU A O 1
ATOM 449 N N . GLU A 1 55 ? -15.453 24.625 43.188 1 80.25 55 GLU A N 1
ATOM 450 C CA . GLU A 1 55 ? -16.25 25.844 43.344 1 80.25 55 GLU A CA 1
ATOM 451 C C . GLU A 1 55 ? -16.984 25.875 44.656 1 80.25 55 GLU A C 1
ATOM 453 O O . GLU A 1 55 ? -17.062 26.922 45.312 1 80.25 55 GLU A O 1
ATOM 458 N N . LYS A 1 56 ? -17.453 24.828 45.062 1 81.19 56 LYS A N 1
ATOM 459 C CA . LYS A 1 56 ? -18.172 24.734 46.344 1 81.19 56 LYS A CA 1
ATOM 460 C C . LYS A 1 56 ? -17.219 24.938 47.531 1 81.19 56 LYS A C 1
ATOM 462 O O . LYS A 1 56 ? -17.594 25.562 48.531 1 81.19 56 LYS A O 1
ATOM 467 N N . VAL A 1 57 ? -16.125 24.375 47.344 1 84.19 57 VAL A N 1
ATOM 468 C CA . VAL A 1 57 ? -15.133 24.516 48.406 1 84.19 57 VAL A CA 1
ATOM 469 C C . VAL A 1 57 ? -14.703 25.984 48.5 1 84.19 57 VAL A C 1
ATOM 471 O O . VAL A 1 57 ? -14.555 26.5 49.625 1 84.19 57 VAL A O 1
ATOM 474 N N . GLU A 1 58 ? -14.5 26.594 47.375 1 84.12 58 GLU A N 1
ATOM 475 C CA . GLU A 1 58 ? -14.117 28 47.406 1 84.12 58 GLU A CA 1
ATOM 476 C C . GLU A 1 58 ? -15.203 28.875 48.031 1 84.12 58 GLU A C 1
ATOM 478 O O . GLU A 1 58 ? -14.906 29.828 48.75 1 84.12 58 GLU A O 1
ATOM 483 N N . GLU A 1 59 ? -16.375 28.531 47.812 1 82.94 59 GLU A N 1
ATOM 484 C CA . GLU A 1 59 ? -17.5 29.234 48.438 1 82.94 59 GLU A CA 1
ATOM 485 C C . GLU A 1 59 ? -17.469 29.047 49.969 1 82.94 59 GLU A C 1
ATOM 487 O O . GLU A 1 59 ? -17.734 30 50.719 1 82.94 59 GLU A O 1
ATOM 492 N N . ALA A 1 60 ? -17.141 27.875 50.312 1 84.12 60 ALA A N 1
ATOM 493 C CA . ALA A 1 60 ? -17.094 27.578 51.75 1 84.12 60 ALA A CA 1
ATOM 494 C C . ALA A 1 60 ? -15.945 28.328 52.406 1 84.12 60 ALA A C 1
ATOM 496 O O . ALA A 1 60 ? -16.109 28.828 53.531 1 84.12 60 ALA A O 1
ATOM 497 N N . VAL A 1 61 ? -14.859 28.391 51.75 1 84.25 61 VAL A N 1
ATOM 498 C CA . VAL A 1 61 ? -13.703 29.094 52.281 1 84.25 61 VAL A CA 1
ATOM 499 C C . VAL A 1 61 ? -14.016 30.578 52.406 1 84.25 61 VAL A C 1
ATOM 501 O O . VAL A 1 61 ? -13.688 31.203 53.406 1 84.25 61 VAL A O 1
ATOM 504 N N . ALA A 1 62 ? -14.633 31.125 51.375 1 82.5 62 ALA A N 1
ATOM 505 C CA . ALA A 1 62 ? -15.023 32.531 51.406 1 82.5 62 ALA A CA 1
ATOM 506 C C . ALA A 1 62 ? -16 32.781 52.562 1 82.5 62 ALA A C 1
ATOM 508 O O . ALA A 1 62 ? -15.898 33.812 53.25 1 82.5 62 ALA A O 1
ATOM 509 N N . TYR A 1 63 ? -16.922 31.922 52.719 1 82.25 63 TYR A N 1
ATOM 510 C CA . TYR A 1 63 ? -17.891 32.031 53.781 1 82.25 63 TYR A CA 1
ATOM 511 C C . TYR A 1 63 ? -17.219 31.922 55.156 1 82.25 63 TYR A C 1
ATOM 513 O O . TYR A 1 63 ? -17.547 32.656 56.062 1 82.25 63 TYR A O 1
ATOM 521 N N . PHE A 1 64 ? -16.312 31.016 55.25 1 81.25 64 PHE A N 1
ATOM 522 C CA . PHE A 1 64 ? -15.586 30.75 56.469 1 81.25 64 PHE A CA 1
ATOM 523 C C . PHE A 1 64 ? -14.734 31.953 56.875 1 81.25 64 PHE A C 1
ATOM 525 O O . PHE A 1 64 ? -14.625 32.281 58.031 1 81.25 64 PHE A O 1
ATOM 532 N N . GLY A 1 65 ? -14.258 32.688 55.812 1 72.62 65 GLY A N 1
ATOM 533 C CA . GLY A 1 65 ? -13.406 33.844 56.062 1 72.62 65 GLY A CA 1
ATOM 534 C C . GLY A 1 65 ? -14.18 35.125 56.219 1 72.62 65 GLY A C 1
ATOM 535 O O . GLY A 1 65 ? -13.625 36.156 56.625 1 72.62 65 GLY A O 1
ATOM 536 N N . SER A 1 66 ? -15.383 35.344 55.656 1 66.88 66 SER A N 1
ATOM 537 C CA . SER A 1 66 ? -16.141 36.562 55.625 1 66.88 66 SER A CA 1
ATOM 538 C C . SER A 1 66 ? -16.688 36.938 57 1 66.88 66 SER A C 1
ATOM 540 O O . SER A 1 66 ? -16.875 38.125 57.281 1 66.88 66 SER A O 1
ATOM 542 N N . LYS A 1 67 ? -17.25 36.094 57.781 1 55.78 67 LYS A N 1
ATOM 543 C CA . LYS A 1 67 ? -18 36.5 58.969 1 55.78 67 LYS A CA 1
ATOM 544 C C . LYS A 1 67 ? -17.062 37.094 60 1 55.78 67 LYS A C 1
ATOM 546 O O . LYS A 1 67 ? -16.281 36.375 60.625 1 55.78 67 LYS A O 1
ATOM 551 N N . ALA A 1 68 ? -16.547 38.25 59.719 1 50.06 68 ALA A N 1
ATOM 552 C CA . ALA A 1 68 ? -15.891 39.062 60.719 1 50.06 68 ALA A CA 1
ATOM 553 C C . ALA A 1 68 ? -16.812 39.344 61.906 1 50.06 68 ALA A C 1
ATOM 555 O O . ALA A 1 68 ? -17.984 39.688 61.719 1 50.06 68 ALA A O 1
ATOM 556 N N . GLY A 1 69 ? -16.828 38.656 62.938 1 43.75 69 GLY A N 1
ATOM 557 C CA . GLY A 1 69 ? -17.641 39 64.062 1 43.75 69 GLY A CA 1
ATOM 558 C C . GLY A 1 69 ? -17.594 40.469 64.438 1 43.75 69 GLY A C 1
ATOM 559 O O . GLY A 1 69 ? -16.578 41.125 64.25 1 43.75 69 GLY A O 1
ATOM 560 N N . PHE A 1 70 ? -18.672 41.125 64.312 1 39.5 70 PHE A N 1
ATOM 561 C CA . PHE A 1 70 ? -18.875 42.5 64.75 1 39.5 70 PHE A CA 1
ATOM 562 C C . PHE A 1 70 ? -18.031 42.844 65.938 1 39.5 70 PHE A C 1
ATOM 564 O O . PHE A 1 70 ? -17.422 43.906 66.062 1 39.5 70 PHE A O 1
ATOM 571 N N . HIS A 1 71 ? -18.5 42.344 67.188 1 41.62 71 HIS A N 1
ATOM 572 C CA . HIS A 1 71 ? -18.094 42.938 68.438 1 41.62 71 HIS A CA 1
ATOM 573 C C . HIS A 1 71 ? -16.625 42.625 68.75 1 41.62 71 HIS A C 1
ATOM 575 O O . HIS A 1 71 ? -16.094 43.062 69.75 1 41.62 71 HIS A O 1
ATOM 581 N N . ASN A 1 72 ? -16.141 41.438 68.25 1 39.25 72 ASN A N 1
ATOM 582 C CA . ASN A 1 72 ? -14.875 41.062 68.938 1 39.25 72 ASN A CA 1
ATOM 583 C C . ASN A 1 72 ? -13.711 41.906 68.375 1 39.25 72 ASN A C 1
ATOM 585 O O . ASN A 1 72 ? -13.719 42.312 67.188 1 39.25 72 ASN A O 1
ATOM 589 N N . ASN A 1 73 ? -12.977 42.625 69.188 1 41.56 73 ASN A N 1
ATOM 590 C CA . ASN A 1 73 ? -11.734 43.375 69.188 1 41.56 73 ASN A CA 1
ATOM 591 C C . ASN A 1 73 ? -10.711 42.781 68.25 1 41.56 73 ASN A C 1
ATOM 593 O O . ASN A 1 73 ? -9.547 42.594 68.625 1 41.56 73 ASN A O 1
ATOM 597 N N . GLY A 1 74 ? -11.016 42.594 66.875 1 47.53 74 GLY A N 1
ATOM 598 C CA . GLY A 1 74 ? -10.125 42.219 65.812 1 47.53 74 GLY A CA 1
ATOM 599 C C . GLY A 1 74 ? -10.195 40.75 65.5 1 47.53 74 GLY A C 1
ATOM 600 O O . GLY A 1 74 ? -9.461 40.25 64.625 1 47.53 74 GLY A O 1
ATOM 601 N N . PHE A 1 75 ? -10.586 39.812 66.375 1 49.75 75 PHE A N 1
ATOM 602 C CA . PHE A 1 75 ? -10.477 38.375 66.25 1 49.75 75 PHE A CA 1
ATOM 603 C C . PHE A 1 75 ? -11.547 37.812 65.312 1 49.75 75 PHE A C 1
ATOM 605 O O . PHE A 1 75 ? -12.703 38.25 65.375 1 49.75 75 PHE A O 1
ATOM 612 N N . ARG A 1 76 ? -11.266 37.438 64.125 1 55.94 76 ARG A N 1
ATOM 613 C CA . ARG A 1 76 ? -12.094 36.781 63.094 1 55.94 76 ARG A CA 1
ATOM 614 C C . ARG A 1 76 ? -12.992 35.719 63.719 1 55.94 76 ARG A C 1
ATOM 616 O O . ARG A 1 76 ? -12.523 34.875 64.5 1 55.94 76 ARG A O 1
ATOM 623 N N . ILE A 1 77 ? -14.195 35.844 64 1 63 77 ILE A N 1
ATOM 624 C CA . ILE A 1 77 ? -15.117 34.844 64.562 1 63 77 ILE A CA 1
ATOM 625 C C . ILE A 1 77 ? -15.43 33.812 63.438 1 63 77 ILE A C 1
ATOM 627 O O . ILE A 1 77 ? -16.016 34.156 62.406 1 63 77 ILE A O 1
ATOM 631 N N . ARG A 1 78 ? -14.727 32.688 63.375 1 72 78 ARG A N 1
ATOM 632 C CA . ARG A 1 78 ? -14.898 31.594 62.406 1 72 78 ARG A CA 1
ATOM 633 C C . ARG A 1 78 ? -16.156 30.781 62.719 1 72 78 ARG A C 1
ATOM 635 O O . ARG A 1 78 ? -16.484 30.547 63.875 1 72 78 ARG A O 1
ATOM 642 N N . PRO A 1 79 ? -17.031 30.625 61.719 1 79.69 79 PRO A N 1
ATOM 643 C CA . PRO A 1 79 ? -18.234 29.797 61.938 1 79.69 79 PRO A CA 1
ATOM 644 C C . PRO A 1 79 ? -17.906 28.438 62.562 1 79.69 79 PRO A C 1
ATOM 646 O O . PRO A 1 79 ? -16.797 27.922 62.375 1 79.69 79 PRO A O 1
ATOM 649 N N . SER A 1 80 ? -18.828 28.062 63.469 1 80.06 80 SER A N 1
ATOM 650 C CA . SER A 1 80 ? -18.672 26.766 64.125 1 80.06 80 SER A CA 1
ATOM 651 C C . SER A 1 80 ? -18.891 25.625 63.125 1 80.06 80 SER A C 1
ATOM 653 O O . SER A 1 80 ? -19.359 25.844 62 1 80.06 80 SER A O 1
ATOM 655 N N . LEU A 1 81 ? -18.469 24.375 63.438 1 86.25 81 LEU A N 1
ATOM 656 C CA . LEU A 1 81 ? -18.641 23.172 62.625 1 86.25 81 LEU A CA 1
ATOM 657 C C . LEU A 1 81 ? -20.125 22.953 62.281 1 86.25 81 LEU A C 1
ATOM 659 O O . LEU A 1 81 ? -20.453 22.594 61.156 1 86.25 81 LEU A O 1
ATOM 663 N N . LYS A 1 82 ? -20.984 23.203 63.312 1 81.69 82 LYS A N 1
ATOM 664 C CA . LYS A 1 82 ? -22.406 23.016 63.094 1 81.69 82 LYS A CA 1
ATOM 665 C C . LYS A 1 82 ? -22.953 23.969 62.031 1 81.69 82 LYS A C 1
ATOM 667 O O . LYS A 1 82 ? -23.75 23.578 61.188 1 81.69 82 LYS A O 1
ATOM 672 N N . SER A 1 83 ? -22.516 25.172 62.156 1 81.38 83 SER A N 1
ATOM 673 C CA . SER A 1 83 ? -22.969 26.188 61.188 1 81.38 83 SER A CA 1
ATOM 674 C C . SER A 1 83 ? -22.453 25.875 59.781 1 81.38 83 SER A C 1
ATOM 676 O O . SER A 1 83 ? -23.203 26 58.812 1 81.38 83 SER A O 1
ATOM 678 N N . MET A 1 84 ? -21.203 25.516 59.75 1 87.25 84 MET A N 1
ATOM 679 C CA . MET A 1 84 ? -20.609 25.188 58.438 1 87.25 84 MET A CA 1
ATOM 680 C C . MET A 1 84 ? -21.266 23.953 57.844 1 87.25 84 MET A C 1
ATOM 682 O O . MET A 1 84 ? -21.531 23.922 56.625 1 87.25 84 MET A O 1
ATOM 686 N N . ASN A 1 85 ? -21.594 22.969 58.625 1 86.44 85 ASN A N 1
ATOM 687 C CA . ASN A 1 85 ? -22.234 21.75 58.156 1 86.44 85 ASN A CA 1
ATOM 688 C C . ASN A 1 85 ? -23.656 22.016 57.656 1 86.44 85 ASN A C 1
ATOM 690 O O . ASN A 1 85 ? -24.125 21.375 56.719 1 86.44 85 ASN A O 1
ATOM 694 N N . ALA A 1 86 ? -24.344 22.938 58.219 1 81.88 86 ALA A N 1
ATOM 695 C CA . ALA A 1 86 ? -25.703 23.297 57.812 1 81.88 86 ALA A CA 1
ATOM 696 C C . ALA A 1 86 ? -25.719 23.938 56.438 1 81.88 86 ALA A C 1
ATOM 698 O O . ALA A 1 86 ? -26.641 23.672 55.625 1 81.88 86 ALA A O 1
ATOM 699 N N . LYS A 1 87 ? -24.703 24.656 56.188 1 84.88 87 LYS A N 1
ATOM 700 C CA . LYS A 1 87 ? -24.672 25.328 54.906 1 84.88 87 LYS A CA 1
ATOM 701 C C . LYS A 1 87 ? -23.969 24.484 53.844 1 84.88 87 LYS A C 1
ATOM 703 O O . LYS A 1 87 ? -24.375 24.453 52.688 1 84.88 87 LYS A O 1
ATOM 708 N N . PHE A 1 88 ? -22.891 23.984 54.344 1 88.62 88 PHE A N 1
ATOM 709 C CA . PHE A 1 88 ? -22.078 23.125 53.469 1 88.62 88 PHE A CA 1
ATOM 710 C C . PHE A 1 88 ? -22.016 21.703 54 1 88.62 88 PHE A C 1
ATOM 712 O O . PHE A 1 88 ? -21.141 21.391 54.812 1 88.62 88 PHE A O 1
ATOM 719 N N . ARG A 1 89 ? -22.797 20.859 53.438 1 83.38 89 ARG A N 1
ATOM 720 C CA . ARG A 1 89 ? -23.062 19.531 53.969 1 83.38 89 ARG A CA 1
ATOM 721 C C . ARG A 1 89 ? -21.812 18.656 53.906 1 83.38 89 ARG A C 1
ATOM 723 O O . ARG A 1 89 ? -21.703 17.672 54.656 1 83.38 89 ARG A O 1
ATOM 730 N N . PHE A 1 90 ? -20.859 19.094 53.094 1 84.81 90 PHE A N 1
ATOM 731 C CA . PHE A 1 90 ? -19.688 18.234 52.938 1 84.81 90 PHE A CA 1
ATOM 732 C C . PHE A 1 90 ? -18.703 18.453 54.094 1 84.81 90 PHE A C 1
ATOM 734 O O . PHE A 1 90 ? -17.797 17.656 54.312 1 84.81 90 PHE A O 1
ATOM 741 N N . ILE A 1 91 ? -18.828 19.5 54.875 1 86.12 91 ILE A N 1
ATOM 742 C CA . ILE A 1 91 ? -18.016 19.75 56.062 1 86.12 91 ILE A CA 1
ATOM 743 C C . ILE A 1 91 ? -18.562 18.969 57.25 1 86.12 91 ILE A C 1
ATOM 745 O O . ILE A 1 91 ? -19.375 19.5 58 1 86.12 91 ILE A O 1
ATOM 749 N N . LYS A 1 92 ? -18.109 17.812 57.438 1 80.5 92 LYS A N 1
ATOM 750 C CA . LYS A 1 92 ? -18.734 16.875 58.375 1 80.5 92 LYS A CA 1
ATOM 751 C C . LYS A 1 92 ? -17.953 16.828 59.688 1 80.5 92 LYS A C 1
ATOM 753 O O . LYS A 1 92 ? -18.484 16.422 60.719 1 80.5 92 LYS A O 1
ATOM 758 N N . ASN A 1 93 ? -16.672 17.078 59.625 1 83.12 93 ASN A N 1
ATOM 759 C CA . ASN A 1 93 ? -15.859 16.938 60.844 1 83.12 93 ASN A CA 1
ATOM 760 C C . ASN A 1 93 ? -14.852 18.078 60.969 1 83.12 93 ASN A C 1
ATOM 762 O O . ASN A 1 93 ? -14.766 18.938 60.094 1 83.12 93 ASN A O 1
ATOM 766 N N . VAL A 1 94 ? -14.125 17.969 62.125 1 81.19 94 VAL A N 1
ATOM 767 C CA . VAL A 1 94 ? -13.211 19.047 62.469 1 81.19 94 VAL A CA 1
ATOM 768 C C . VAL A 1 94 ? -12.008 19.031 61.531 1 81.19 94 VAL A C 1
ATOM 770 O O . VAL A 1 94 ? -11.438 20.078 61.25 1 81.19 94 VAL A O 1
ATOM 773 N N . HIS A 1 95 ? -11.719 17.922 61.094 1 82.94 95 HIS A N 1
ATOM 774 C CA . HIS A 1 95 ? -10.586 17.812 60.156 1 82.94 95 HIS A CA 1
ATOM 775 C C . HIS A 1 95 ? -10.852 18.562 58.875 1 82.94 95 HIS A C 1
ATOM 777 O O . HIS A 1 95 ? -9.953 19.203 58.312 1 82.94 95 HIS A O 1
ATOM 783 N N . ARG A 1 96 ? -12.062 18.5 58.438 1 84.94 96 ARG A N 1
ATOM 784 C CA . ARG A 1 96 ? -12.445 19.188 57.188 1 84.94 96 ARG A CA 1
ATOM 785 C C . ARG A 1 96 ? -12.469 20.703 57.406 1 84.94 96 ARG A C 1
ATOM 787 O O . ARG A 1 96 ? -12.133 21.453 56.469 1 84.94 96 ARG A O 1
ATOM 794 N N . LEU A 1 97 ? -12.812 21.016 58.562 1 82.38 97 LEU A N 1
ATOM 795 C CA . LEU A 1 97 ? -12.797 22.438 58.875 1 82.38 97 LEU A CA 1
ATOM 796 C C . LEU A 1 97 ? -11.367 22.969 58.906 1 82.38 97 LEU A C 1
ATOM 798 O O . LEU A 1 97 ? -11.109 24.094 58.5 1 82.38 97 LEU A O 1
ATOM 802 N N . GLN A 1 98 ? -10.516 22.125 59.406 1 81.38 98 GLN A N 1
ATOM 803 C CA . GLN A 1 98 ? -9.109 22.5 59.438 1 81.38 98 GLN A CA 1
ATOM 804 C C . GLN A 1 98 ? -8.555 22.672 58.031 1 81.38 98 GLN A C 1
ATOM 806 O O . GLN A 1 98 ? -7.754 23.562 57.781 1 81.38 98 GLN A O 1
ATOM 811 N N . LYS A 1 99 ? -8.992 21.812 57.188 1 82.06 99 LYS A N 1
ATOM 812 C CA . LYS A 1 99 ? -8.562 21.906 55.781 1 82.06 99 LYS A CA 1
ATOM 813 C C . LYS A 1 99 ? -9.016 23.219 55.156 1 82.06 99 LYS A C 1
ATOM 815 O O . LYS A 1 99 ? -8.273 23.828 54.375 1 82.06 99 LYS A O 1
ATOM 820 N N . LEU A 1 100 ? -10.188 23.641 55.562 1 82.31 100 LEU A N 1
ATOM 821 C CA . LEU A 1 100 ? -10.695 24.906 55.031 1 82.31 100 LEU A CA 1
ATOM 822 C C . LEU A 1 100 ? -9.844 26.062 55.531 1 82.31 100 LEU A C 1
ATOM 824 O O . LEU A 1 100 ? -9.602 27.031 54.781 1 82.31 100 LEU A O 1
ATOM 828 N N . ARG A 1 101 ? -9.453 25.938 56.75 1 78.19 101 ARG A N 1
ATOM 829 C CA . ARG A 1 101 ? -8.594 26.969 57.312 1 78.19 101 ARG A CA 1
ATOM 830 C C . ARG A 1 101 ? -7.262 27.047 56.562 1 78.19 101 ARG A C 1
ATOM 832 O O . ARG A 1 101 ? -6.75 28.141 56.312 1 78.19 101 ARG A O 1
ATOM 839 N N . GLU A 1 102 ? -6.816 25.906 56.312 1 79.81 102 GLU A N 1
ATOM 840 C CA . GLU A 1 102 ? -5.562 25.844 55.562 1 79.81 102 GLU A CA 1
ATOM 841 C C . GLU A 1 102 ? -5.707 26.484 54.188 1 79.81 102 GLU A C 1
ATOM 843 O O . GLU A 1 102 ? -4.828 27.234 53.719 1 79.81 102 GLU A O 1
ATOM 848 N N . TYR A 1 103 ? -6.836 26.172 53.562 1 81.12 103 TYR A N 1
ATOM 849 C CA . TYR A 1 103 ? -7.086 26.734 52.219 1 81.12 103 TYR A CA 1
ATOM 850 C C . TYR A 1 103 ? -7.215 28.25 52.281 1 81.12 103 TYR A C 1
ATOM 852 O O . TYR A 1 103 ? -6.809 28.953 51.375 1 81.12 103 TYR A O 1
ATOM 860 N N . GLU A 1 104 ? -7.754 28.75 53.312 1 76.69 104 GLU A N 1
ATOM 861 C CA . GLU A 1 104 ? -7.906 30.188 53.5 1 76.69 104 GLU A CA 1
ATOM 862 C C . GLU A 1 104 ? -6.547 30.859 53.656 1 76.69 104 GLU A C 1
ATOM 864 O O . GLU A 1 104 ? -6.32 31.938 53.062 1 76.69 104 GLU A O 1
ATOM 869 N N . VAL A 1 105 ? -5.758 30.219 54.438 1 70.31 105 VAL A N 1
ATOM 870 C CA . VAL A 1 105 ? -4.449 30.797 54.688 1 70.31 105 VAL A CA 1
ATOM 871 C C . VAL A 1 105 ? -3.594 30.766 53.438 1 70.31 105 VAL A C 1
ATOM 873 O O . VAL A 1 105 ? -2.895 31.734 53.125 1 70.31 105 VAL A O 1
ATOM 876 N N . PHE A 1 106 ? -3.719 29.656 52.781 1 72.44 106 PHE A N 1
ATOM 877 C CA . PHE A 1 106 ? -2.861 29.484 51.625 1 72.44 106 PHE A CA 1
ATOM 878 C C . PHE A 1 106 ? -3.451 30.172 50.375 1 72.44 106 PHE A C 1
ATOM 880 O O . PHE A 1 106 ? -2.738 30.469 49.438 1 72.44 106 PHE A O 1
ATOM 887 N N . GLY A 1 107 ? -4.703 30.688 50.531 1 64.19 107 GLY A N 1
ATOM 888 C CA . GLY A 1 107 ? -5.352 31.516 49.5 1 64.19 107 GLY A CA 1
ATOM 889 C C . GLY A 1 107 ? -5.934 30.703 48.375 1 64.19 107 GLY A C 1
ATOM 890 O O . GLY A 1 107 ? -6.672 31.234 47.531 1 64.19 107 GLY A O 1
ATOM 891 N N . SER A 1 108 ? -5.512 29.5 48.062 1 65.94 108 SER A N 1
ATOM 892 C CA . SER A 1 108 ? -6.117 28.828 46.906 1 65.94 108 SER A CA 1
ATOM 893 C C . SER A 1 108 ? -6.258 27.328 47.188 1 65.94 108 SER A C 1
ATOM 895 O O . SER A 1 108 ? -5.379 26.703 47.781 1 65.94 108 SER A O 1
ATOM 897 N N . ALA A 1 109 ? -7.477 26.812 47.062 1 70.12 109 ALA A N 1
ATOM 898 C CA . ALA A 1 109 ? -7.695 25.375 47.062 1 70.12 109 ALA A CA 1
ATOM 899 C C . ALA A 1 109 ? -7.293 24.75 45.75 1 70.12 109 ALA A C 1
ATOM 901 O O . ALA A 1 109 ? -7.516 25.328 44.688 1 70.12 109 ALA A O 1
ATOM 902 N N . LYS A 1 110 ? -6.398 23.812 45.812 1 74.75 110 LYS A N 1
ATOM 903 C CA . LYS A 1 110 ? -5.953 23.141 44.594 1 74.75 110 LYS A CA 1
ATOM 904 C C . LYS A 1 110 ? -6.719 21.844 44.375 1 74.75 110 LYS A C 1
ATOM 906 O O . LYS A 1 110 ? -6.91 21.062 45.312 1 74.75 110 LYS A O 1
ATOM 911 N N . ALA A 1 111 ? -7.258 21.812 43.188 1 78.62 111 ALA A N 1
ATOM 912 C CA . ALA A 1 111 ? -7.98 20.594 42.812 1 78.62 111 ALA A CA 1
ATOM 913 C C . ALA A 1 111 ? -7.055 19.391 42.812 1 78.62 111 ALA A C 1
ATOM 915 O O . ALA A 1 111 ? -5.84 19.516 42.625 1 78.62 111 ALA A O 1
ATOM 916 N N . ASP A 1 112 ? -7.648 18.266 43.094 1 77.56 112 ASP A N 1
ATOM 917 C CA . ASP A 1 112 ? -6.906 17.016 43.031 1 77.56 112 ASP A CA 1
ATOM 918 C C . ASP A 1 112 ? -6.469 16.688 41.625 1 77.56 112 ASP A C 1
ATOM 920 O O . ASP A 1 112 ? -7.309 16.531 40.719 1 77.56 112 ASP A O 1
ATOM 924 N N . ARG A 1 113 ? -5.266 16.656 41.438 1 81.75 113 ARG A N 1
ATOM 925 C CA . ARG A 1 113 ? -4.707 16.453 40.094 1 81.75 113 ARG A CA 1
ATOM 926 C C . ARG A 1 113 ? -5.102 15.086 39.562 1 81.75 113 ARG A C 1
ATOM 928 O O . ARG A 1 113 ? -5.418 14.961 38.375 1 81.75 113 ARG A O 1
ATOM 935 N N . ARG A 1 114 ? -5.047 14.086 40.375 1 79.12 114 ARG A N 1
ATOM 936 C CA . ARG A 1 114 ? -5.379 12.734 39.938 1 79.12 114 ARG A CA 1
ATOM 937 C C . ARG A 1 114 ? -6.816 12.656 39.438 1 79.12 114 ARG A C 1
ATOM 939 O O . ARG A 1 114 ? -7.094 11.992 38.438 1 79.12 114 ARG A O 1
ATOM 946 N N . SER A 1 115 ? -7.668 13.258 40.125 1 80.75 115 SER A N 1
ATOM 947 C CA . SER A 1 115 ? -9.07 13.281 39.719 1 80.75 115 SER A CA 1
ATOM 948 C C . SER A 1 115 ? -9.242 14 38.375 1 80.75 115 SER A C 1
ATOM 950 O O . SER A 1 115 ? -10.031 13.562 37.531 1 80.75 115 SER A O 1
ATOM 952 N N . ASN A 1 116 ? -8.539 15.07 38.281 1 87 116 ASN A N 1
ATOM 953 C CA . ASN A 1 116 ? -8.609 15.805 37.031 1 87 116 ASN A CA 1
ATOM 954 C C . ASN A 1 116 ? -8.062 14.977 35.875 1 87 116 ASN A C 1
ATOM 956 O O . ASN A 1 116 ? -8.633 14.984 34.781 1 87 116 ASN A O 1
ATOM 960 N N . LEU A 1 117 ? -6.996 14.258 36.031 1 88.25 117 LEU A N 1
ATOM 961 C CA . LEU A 1 117 ? -6.402 13.414 35 1 88.25 117 LEU A CA 1
ATOM 962 C C . LEU A 1 117 ? -7.355 12.289 34.625 1 88.25 117 LEU A C 1
ATOM 964 O O . LEU A 1 117 ? -7.449 11.938 33.438 1 88.25 117 LEU A O 1
ATOM 968 N N . GLU A 1 118 ? -8.008 11.805 35.562 1 86.19 118 GLU A N 1
ATOM 969 C CA . GLU A 1 118 ? -8.992 10.766 35.281 1 86.19 118 GLU A CA 1
ATOM 970 C C . GLU A 1 118 ? -10.156 11.312 34.469 1 86.19 118 GLU A C 1
ATOM 972 O O . GLU A 1 118 ? -10.625 10.656 33.531 1 86.19 118 GLU A O 1
ATOM 977 N N . PHE A 1 119 ? -10.562 12.438 34.875 1 89.06 119 PHE A N 1
ATOM 978 C CA . PHE A 1 119 ? -11.633 13.078 34.125 1 89.06 119 PHE A CA 1
ATOM 979 C C . PHE A 1 119 ? -11.211 13.305 32.656 1 89.06 119 PHE A C 1
ATOM 981 O O . PHE A 1 119 ? -11.969 13.008 31.734 1 89.06 119 PHE A O 1
ATOM 988 N N . ILE A 1 120 ? -10.047 13.82 32.531 1 92.75 120 ILE A N 1
ATOM 989 C CA . ILE A 1 120 ? -9.516 14.078 31.188 1 92.75 120 ILE A CA 1
ATOM 990 C C . ILE A 1 120 ? -9.438 12.773 30.391 1 92.75 120 ILE A C 1
ATOM 992 O O . ILE A 1 120 ? -9.797 12.727 29.219 1 92.75 120 ILE A O 1
ATOM 996 N N . ALA A 1 121 ? -9 11.734 30.984 1 92.69 121 ALA A N 1
ATOM 997 C CA . ALA A 1 121 ? -8.844 10.438 30.328 1 92.69 121 ALA A CA 1
ATOM 998 C C . ALA A 1 121 ? -10.18 9.922 29.812 1 92.69 121 ALA A C 1
ATOM 1000 O O . ALA A 1 121 ? -10.273 9.453 28.672 1 92.69 121 ALA A O 1
ATOM 1001 N N . ILE A 1 122 ? -11.195 10.047 30.578 1 92.19 122 ILE A N 1
ATOM 1002 C CA . ILE A 1 122 ? -12.516 9.539 30.219 1 92.19 122 ILE A CA 1
ATOM 1003 C C . ILE A 1 122 ? -13.117 10.406 29.125 1 92.19 122 ILE A C 1
ATOM 1005 O O . ILE A 1 122 ? -13.688 9.883 28.156 1 92.19 122 ILE A O 1
ATOM 1009 N N . GLU A 1 123 ? -12.953 11.656 29.312 1 94.06 123 GLU A N 1
ATOM 1010 C CA . GLU A 1 123 ? -13.484 12.562 28.281 1 94.06 123 GLU A CA 1
ATOM 1011 C C . GLU A 1 123 ? -12.766 12.375 26.953 1 94.06 123 GLU A C 1
ATOM 1013 O O . GLU A 1 123 ? -13.375 12.477 25.891 1 94.06 123 GLU A O 1
ATOM 1018 N N . LEU A 1 124 ? -11.492 12.18 27.031 1 95.69 124 LEU A N 1
ATOM 1019 C CA . LEU A 1 124 ? -10.719 11.938 25.812 1 95.69 124 LEU A CA 1
ATOM 1020 C C . LEU A 1 124 ? -11.18 10.656 25.125 1 95.69 124 LEU A C 1
ATOM 1022 O O . LEU A 1 124 ? -11.273 10.617 23.891 1 95.69 124 LEU A O 1
ATOM 1026 N N . GLU A 1 125 ? -11.414 9.656 25.859 1 95.44 125 GLU A N 1
ATOM 1027 C CA . GLU A 1 125 ? -11.914 8.406 25.281 1 95.44 125 GLU A CA 1
ATOM 1028 C C . GLU A 1 125 ? -13.211 8.633 24.516 1 95.44 125 GLU A C 1
ATOM 1030 O O . GLU A 1 125 ? -13.375 8.125 23.406 1 95.44 125 GLU A O 1
ATOM 1035 N N . LYS A 1 126 ? -14.117 9.359 25.141 1 94.5 126 LYS A N 1
ATOM 1036 C CA . LYS A 1 126 ? -15.391 9.664 24.484 1 94.5 126 LYS A CA 1
ATOM 1037 C C . LYS A 1 126 ? -15.18 10.406 23.172 1 94.5 126 LYS A C 1
ATOM 1039 O O . LYS A 1 126 ? -15.766 10.047 22.156 1 94.5 126 LYS A O 1
ATOM 1044 N N . GLU A 1 127 ? -14.352 11.352 23.281 1 95.44 127 GLU A N 1
ATOM 1045 C CA . GLU A 1 127 ? -14.094 12.172 22.094 1 95.44 127 GLU A CA 1
ATOM 1046 C C . GLU A 1 127 ? -13.414 11.359 21 1 95.44 127 GLU A C 1
ATOM 1048 O O . GLU A 1 127 ? -13.75 11.492 19.828 1 95.44 127 GLU A O 1
ATOM 1053 N N . VAL A 1 128 ? -12.445 10.594 21.359 1 96.06 128 VAL A N 1
ATOM 1054 C CA . VAL A 1 128 ? -11.695 9.789 20.406 1 96.06 128 VAL A CA 1
ATOM 1055 C C . VAL A 1 128 ? -12.617 8.766 19.75 1 96.06 128 VAL A C 1
ATOM 1057 O O . VAL A 1 128 ? -12.57 8.57 18.531 1 96.06 128 VAL A O 1
ATOM 1060 N N . LYS A 1 129 ? -13.461 8.164 20.469 1 94 129 LYS A N 1
ATOM 1061 C CA . LYS A 1 129 ? -14.414 7.207 19.922 1 94 129 LYS A CA 1
ATOM 1062 C C . LYS A 1 129 ? -15.352 7.883 18.922 1 94 129 LYS A C 1
ATOM 1064 O O . LYS A 1 129 ? -15.664 7.316 17.875 1 94 129 LYS A O 1
ATOM 1069 N N . LYS A 1 130 ? -15.719 9.031 19.297 1 93.12 130 LYS A N 1
ATOM 1070 C CA . LYS A 1 130 ? -16.562 9.812 18.391 1 93.12 130 LYS A CA 1
ATOM 1071 C C . LYS A 1 130 ? -15.844 10.109 17.078 1 93.12 130 LYS A C 1
ATOM 1073 O O . LYS A 1 130 ? -16.422 9.961 16 1 93.12 130 LYS A O 1
ATOM 1078 N N . GLN A 1 131 ? -14.625 10.531 17.219 1 94.06 131 GLN A N 1
ATOM 1079 C CA . GLN A 1 131 ? -13.836 10.852 16.031 1 94.06 131 GLN A CA 1
ATOM 1080 C C . GLN A 1 131 ? -13.609 9.617 15.172 1 94.06 131 GLN A C 1
ATOM 1082 O O . GLN A 1 131 ? -13.641 9.688 13.945 1 94.06 131 GLN A O 1
ATOM 1087 N N . ILE A 1 132 ? -13.328 8.508 15.789 1 92.62 132 ILE A N 1
ATOM 1088 C CA . ILE A 1 132 ? -13.133 7.25 15.086 1 92.62 132 ILE A CA 1
ATOM 1089 C C . ILE A 1 132 ? -14.398 6.875 14.328 1 92.62 132 ILE A C 1
ATOM 1091 O O . ILE A 1 132 ? -14.336 6.473 13.164 1 92.62 132 ILE A O 1
ATOM 1095 N N . GLU A 1 133 ? -15.5 7.059 14.953 1 88.44 133 GLU A N 1
ATOM 1096 C CA . GLU A 1 133 ? -16.781 6.746 14.328 1 88.44 133 GLU A CA 1
ATOM 1097 C C . GLU A 1 133 ? -17.047 7.641 13.117 1 88.44 133 GLU A C 1
ATOM 1099 O O . GLU A 1 133 ? -17.656 7.211 12.141 1 88.44 133 GLU A O 1
ATOM 1104 N N . GLN A 1 134 ? -16.531 8.805 13.234 1 89.44 134 GLN A N 1
ATOM 1105 C CA . GLN A 1 134 ? -16.703 9.758 12.148 1 89.44 134 GLN A CA 1
ATOM 1106 C C . GLN A 1 134 ? -15.664 9.539 11.047 1 89.44 134 GLN A C 1
ATOM 1108 O O . GLN A 1 134 ? -15.688 10.219 10.023 1 89.44 134 GLN A O 1
ATOM 1113 N N . GLY A 1 135 ? -14.742 8.664 11.273 1 90.62 135 GLY A N 1
ATOM 1114 C CA . GLY A 1 135 ? -13.758 8.289 10.266 1 90.62 135 GLY A CA 1
ATOM 1115 C C . GLY A 1 135 ? -12.586 9.25 10.195 1 90.62 135 GLY A C 1
ATOM 1116 O O . GLY A 1 135 ? -11.914 9.344 9.164 1 90.62 135 GLY A O 1
ATOM 1117 N N . LYS A 1 136 ? -12.344 10 11.234 1 93.5 136 LYS A N 1
ATOM 1118 C CA . LYS A 1 136 ? -11.25 10.961 11.234 1 93.5 136 LYS A CA 1
ATOM 1119 C C . LYS A 1 136 ? -9.906 10.273 11.453 1 93.5 136 LYS A C 1
ATOM 1121 O O . LYS A 1 136 ? -9.844 9.203 12.062 1 93.5 136 LYS A O 1
ATOM 1126 N N . ILE A 1 137 ? -8.898 10.883 10.938 1 94.06 137 ILE A N 1
ATOM 1127 C CA . ILE A 1 137 ? -7.539 10.375 11.125 1 94.06 137 ILE A CA 1
ATOM 1128 C C . ILE A 1 137 ? -6.941 10.953 12.398 1 94.06 137 ILE A C 1
ATOM 1130 O O . ILE A 1 137 ? -6.887 12.172 12.57 1 94.06 137 ILE A O 1
ATOM 1134 N N . LEU A 1 138 ? -6.453 10.062 13.227 1 95.62 138 LEU A N 1
ATOM 1135 C CA . LEU A 1 138 ? -5.969 10.492 14.539 1 95.62 138 LEU A CA 1
ATOM 1136 C C . LEU A 1 138 ? -4.512 10.086 14.734 1 95.62 138 LEU A C 1
ATOM 1138 O O . LEU A 1 138 ? -4.105 9 14.336 1 95.62 138 LEU A O 1
ATOM 1142 N N . HIS A 1 139 ? -3.801 11.031 15.281 1 94.38 139 HIS A N 1
ATOM 1143 C CA . HIS A 1 139 ? -2.434 10.805 15.734 1 94.38 139 HIS A CA 1
ATOM 1144 C C . HIS A 1 139 ? -2.217 11.359 17.141 1 94.38 139 HIS A C 1
ATOM 1146 O O . HIS A 1 139 ? -3.111 11.992 17.703 1 94.38 139 HIS A O 1
ATOM 1152 N N . ASP A 1 140 ? -1.1 11.109 17.672 1 92.06 140 ASP A N 1
ATOM 1153 C CA . ASP A 1 140 ? -0.803 11.578 19.016 1 92.06 140 ASP A CA 1
ATOM 1154 C C . ASP A 1 140 ? -0.932 13.094 19.109 1 92.06 140 ASP A C 1
ATOM 1156 O O . ASP A 1 140 ? -1.399 13.625 20.125 1 92.06 140 ASP A O 1
ATOM 1160 N N . ALA A 1 141 ? -0.551 13.68 18.094 1 90.5 141 ALA A N 1
ATOM 1161 C CA . ALA A 1 141 ? -0.651 15.141 18.078 1 90.5 141 ALA A CA 1
ATOM 1162 C C . ALA A 1 141 ? -2.105 15.586 18.172 1 90.5 141 ALA A C 1
ATOM 1164 O O . ALA A 1 141 ? -2.41 16.578 18.859 1 90.5 141 ALA A O 1
ATOM 1165 N N . VAL A 1 142 ? -2.939 14.891 17.547 1 92.75 142 VAL A N 1
ATOM 1166 C CA . VAL A 1 142 ? -4.359 15.219 17.578 1 92.75 142 VAL A CA 1
ATOM 1167 C C . VAL A 1 142 ? -4.922 14.938 18.969 1 92.75 142 VAL A C 1
ATOM 1169 O O . VAL A 1 142 ? -5.773 15.68 19.469 1 92.75 142 VAL A O 1
ATOM 1172 N N . LEU A 1 143 ? -4.465 13.852 19.547 1 95 143 LEU A N 1
ATOM 1173 C CA . LEU A 1 143 ? -4.918 13.562 20.891 1 95 143 LEU A CA 1
ATOM 1174 C C . LEU A 1 143 ? -4.574 14.703 21.844 1 95 143 LEU A C 1
ATOM 1176 O O . LEU A 1 143 ? -5.391 15.102 22.672 1 95 143 LEU A O 1
ATOM 1180 N N . ARG A 1 144 ? -3.4 15.234 21.703 1 94.06 144 ARG A N 1
ATOM 1181 C CA . ARG A 1 144 ? -2.996 16.375 22.516 1 94.06 144 ARG A CA 1
ATOM 1182 C C . ARG A 1 144 ? -3.877 17.594 22.25 1 94.06 144 ARG A C 1
ATOM 1184 O O . ARG A 1 144 ? -4.223 18.328 23.172 1 94.06 144 ARG A O 1
ATOM 1191 N N . PHE A 1 145 ? -4.176 17.734 21.016 1 93.44 145 PHE A N 1
ATOM 1192 C CA . PHE A 1 145 ? -5.074 18.812 20.609 1 93.44 145 PHE A CA 1
ATOM 1193 C C . PHE A 1 145 ? -6.445 18.641 21.25 1 93.44 145 PHE A C 1
ATOM 1195 O O . PHE A 1 145 ? -7.027 19.609 21.75 1 93.44 145 PHE A O 1
ATOM 1202 N N . LEU A 1 146 ? -6.938 17.469 21.266 1 94.38 146 LEU A N 1
ATOM 1203 C CA . LEU A 1 146 ? -8.227 17.172 21.875 1 94.38 146 LEU A CA 1
ATOM 1204 C C . LEU A 1 146 ? -8.172 17.375 23.391 1 94.38 146 LEU A C 1
ATOM 1206 O O . LEU A 1 146 ? -9.133 17.875 23.984 1 94.38 146 LEU A O 1
ATOM 1210 N N . ILE A 1 147 ? -7.094 16.969 23.984 1 94.62 147 ILE A N 1
ATOM 1211 C CA . ILE A 1 147 ? -6.898 17.156 25.422 1 94.62 147 ILE A CA 1
ATOM 1212 C C . ILE A 1 147 ? -6.996 18.641 25.766 1 94.62 147 ILE A C 1
ATOM 1214 O O . ILE A 1 147 ? -7.691 19.016 26.719 1 94.62 147 ILE A O 1
ATOM 1218 N N . ALA A 1 148 ? -6.297 19.422 25 1 93.81 148 ALA A N 1
ATOM 1219 C CA . ALA A 1 148 ? -6.328 20.859 25.234 1 93.81 148 ALA A CA 1
ATOM 1220 C C . ALA A 1 148 ? -7.75 21.406 25.094 1 93.81 148 ALA A C 1
ATOM 1222 O O . ALA A 1 148 ? -8.164 22.281 25.875 1 93.81 148 ALA A O 1
ATOM 1223 N N . GLY A 1 149 ? -8.445 20.938 24.141 1 91.94 149 GLY A N 1
ATOM 1224 C CA . GLY A 1 149 ? -9.836 21.328 23.969 1 91.94 149 GLY A CA 1
ATOM 1225 C C . GLY A 1 149 ? -10.703 20.953 25.156 1 91.94 149 GLY A C 1
ATOM 1226 O O . GLY A 1 149 ? -11.547 21.734 25.594 1 91.94 149 GLY A O 1
ATOM 1227 N N . ILE A 1 150 ? -10.5 19.781 25.688 1 93.19 150 ILE A N 1
ATOM 1228 C CA . ILE A 1 150 ? -11.25 19.297 26.828 1 93.19 150 ILE A CA 1
ATOM 1229 C C . ILE A 1 150 ? -10.938 20.156 28.062 1 93.19 150 ILE A C 1
ATOM 1231 O O . ILE A 1 150 ? -11.852 20.547 28.797 1 93.19 150 ILE A O 1
ATOM 1235 N N . ILE A 1 151 ? -9.695 20.453 28.281 1 92.5 151 ILE A N 1
ATOM 1236 C CA . ILE A 1 151 ? -9.273 21.266 29.406 1 92.5 151 ILE A CA 1
ATOM 1237 C C . ILE A 1 151 ? -9.93 22.641 29.328 1 92.5 151 ILE A C 1
ATOM 1239 O O . ILE A 1 151 ? -10.422 23.172 30.328 1 92.5 151 ILE A O 1
ATOM 1243 N N . LYS A 1 152 ? -9.961 23.141 28.188 1 90.25 152 LYS A N 1
ATOM 1244 C CA . LYS A 1 152 ? -10.547 24.469 27.984 1 90.25 152 LYS A CA 1
ATOM 1245 C C . LYS A 1 152 ? -12.062 24.422 28.156 1 90.25 152 LYS A C 1
ATOM 1247 O O . LYS A 1 152 ? -12.641 25.281 28.844 1 90.25 152 LYS A O 1
ATOM 1252 N N . GLU A 1 153 ? -12.664 23.516 27.5 1 90.5 153 GLU A N 1
ATOM 1253 C CA . GLU A 1 153 ? -14.117 23.406 27.516 1 90.5 153 GLU A CA 1
ATOM 1254 C C . GLU A 1 153 ? -14.648 23.234 28.938 1 90.5 153 GLU A C 1
ATOM 1256 O O . GLU A 1 153 ? -15.656 23.844 29.297 1 90.5 153 GLU A O 1
ATOM 1261 N N . HIS A 1 154 ? -13.945 22.453 29.75 1 90.31 154 HIS A N 1
ATOM 1262 C CA . HIS A 1 154 ? -14.422 22.156 31.094 1 90.31 154 HIS A CA 1
ATOM 1263 C C . HIS A 1 154 ? -13.703 23 32.125 1 90.31 154 HIS A C 1
ATOM 1265 O O . HIS A 1 154 ? -13.859 22.781 33.344 1 90.31 154 HIS A O 1
ATOM 1271 N N . LYS A 1 155 ? -12.828 23.969 31.656 1 88 155 LYS A N 1
ATOM 1272 C CA . LYS A 1 155 ? -12.086 24.859 32.531 1 88 155 LYS A CA 1
ATOM 1273 C C . LYS A 1 155 ? -11.367 24.094 33.625 1 88 155 LYS A C 1
ATOM 1275 O O . LYS A 1 155 ? -11.5 24.422 34.812 1 88 155 LYS A O 1
ATOM 1280 N N . ILE A 1 156 ? -10.672 23.094 33.219 1 88.94 156 ILE A N 1
ATOM 1281 C CA . ILE A 1 156 ? -9.984 22.219 34.188 1 88.94 156 ILE A CA 1
ATOM 1282 C C . ILE A 1 156 ? -8.734 22.906 34.719 1 88.94 156 ILE A C 1
ATOM 1284 O O . ILE A 1 156 ? -7.914 23.406 33.938 1 88.94 156 ILE A O 1
ATOM 1288 N N . SER A 1 157 ? -8.633 22.922 36 1 85 157 SER A N 1
ATOM 1289 C CA . SER A 1 157 ? -7.469 23.531 36.625 1 85 157 SER A CA 1
ATOM 1290 C C . SER A 1 157 ? -6.32 22.531 36.75 1 85 157 SER A C 1
ATOM 1292 O O . SER A 1 157 ? -6.199 21.828 37.75 1 85 157 SER A O 1
ATOM 1294 N N . ILE A 1 158 ? -5.543 22.484 35.719 1 84.25 158 ILE A N 1
ATOM 1295 C CA . ILE A 1 158 ? -4.406 21.578 35.719 1 84.25 158 ILE A CA 1
ATOM 1296 C C . ILE A 1 158 ? -3.178 22.281 35.125 1 84.25 158 ILE A C 1
ATOM 1298 O O . ILE A 1 158 ? -3.234 22.859 34.062 1 84.25 158 ILE A O 1
ATOM 1302 N N . GLU A 1 159 ? -2.146 22.219 35.938 1 81.38 159 GLU A N 1
ATOM 1303 C CA . GLU A 1 159 ? -0.938 22.938 35.5 1 81.38 159 GLU A CA 1
ATOM 1304 C C . GLU A 1 159 ? -0.03 22.031 34.688 1 81.38 159 GLU A C 1
ATOM 1306 O O . GLU A 1 159 ? 0.151 20.859 35 1 81.38 159 GLU A O 1
ATOM 1311 N N . ASN A 1 160 ? 0.428 22.453 33.562 1 81.06 160 ASN A N 1
ATOM 1312 C CA . ASN A 1 160 ? 1.521 21.906 32.781 1 81.06 160 ASN A CA 1
ATOM 1313 C C . ASN A 1 160 ? 1.182 20.516 32.25 1 81.06 160 ASN A C 1
ATOM 1315 O O . ASN A 1 160 ? 2.002 19.594 32.344 1 81.06 160 ASN A O 1
ATOM 1319 N N . PHE A 1 161 ? -0.099 20.297 31.984 1 87.25 161 PHE A N 1
ATOM 1320 C CA . PHE A 1 161 ? -0.447 19 31.406 1 87.25 161 PHE A CA 1
ATOM 1321 C C . PHE A 1 161 ? -0.659 19.125 29.906 1 87.25 161 PHE A C 1
ATOM 1323 O O . PHE A 1 161 ? -1.549 19.844 29.453 1 87.25 161 PHE A O 1
ATOM 1330 N N . ILE A 1 162 ? 0.182 18.359 29.141 1 86.5 162 ILE A N 1
ATOM 1331 C CA . ILE A 1 162 ? 0.095 18.469 27.688 1 86.5 162 ILE A CA 1
ATOM 1332 C C . ILE A 1 162 ? -0.12 17.078 27.078 1 86.5 162 ILE A C 1
ATOM 1334 O O . ILE A 1 162 ? -0.162 16.938 25.859 1 86.5 162 ILE A O 1
ATOM 1338 N N . GLY A 1 163 ? -0.232 16.078 27.891 1 88 163 GLY A N 1
ATOM 1339 C CA . GLY A 1 163 ? -0.335 14.727 27.359 1 88 163 GLY A CA 1
ATOM 1340 C C . GLY A 1 163 ? 0.985 14.188 26.844 1 88 163 GLY A C 1
ATOM 1341 O O . GLY A 1 163 ? 1.152 13.992 25.641 1 88 163 GLY A O 1
ATOM 1342 N N . SER A 1 164 ? 1.86 13.938 27.703 1 87.69 164 SER A N 1
ATOM 1343 C CA . SER A 1 164 ? 3.189 13.438 27.375 1 87.69 164 SER A CA 1
ATOM 1344 C C . SER A 1 164 ? 3.111 12.109 26.625 1 87.69 164 SER A C 1
ATOM 1346 O O . SER A 1 164 ? 2.059 11.469 26.609 1 87.69 164 SER A O 1
ATOM 1348 N N . ASP A 1 165 ? 4.191 11.789 26.031 1 88.88 165 ASP A N 1
ATOM 1349 C CA . ASP A 1 165 ? 4.238 10.547 25.281 1 88.88 165 ASP A CA 1
ATOM 1350 C C . ASP A 1 165 ? 3.93 9.344 26.172 1 88.88 165 ASP A C 1
ATOM 1352 O O . ASP A 1 165 ? 3.205 8.438 25.766 1 88.88 165 ASP A O 1
ATOM 1356 N N . SER A 1 166 ? 4.434 9.43 27.297 1 86 166 SER A N 1
ATOM 1357 C CA . SER A 1 166 ? 4.219 8.328 28.219 1 86 166 SER A CA 1
ATOM 1358 C C . SER A 1 166 ? 2.76 8.258 28.656 1 86 166 SER A C 1
ATOM 1360 O O . SER A 1 166 ? 2.195 7.164 28.766 1 86 166 SER A O 1
ATOM 1362 N N . TRP A 1 167 ? 2.225 9.398 28.969 1 89.31 167 TRP A N 1
ATOM 1363 C CA . TRP A 1 167 ? 0.82 9.414 29.375 1 89.31 167 TRP A CA 1
ATOM 1364 C C . TRP A 1 167 ? -0.07 8.875 28.266 1 89.31 167 TRP A C 1
ATOM 1366 O O . TRP A 1 167 ? -0.975 8.078 28.516 1 89.31 167 TRP A O 1
ATOM 1376 N N . LEU A 1 168 ? 0.218 9.25 27.078 1 93.31 168 LEU A N 1
ATOM 1377 C CA . LEU A 1 168 ? -0.588 8.828 25.938 1 93.31 168 LEU A CA 1
ATOM 1378 C C . LEU A 1 168 ? -0.437 7.328 25.688 1 93.31 168 LEU A C 1
ATOM 1380 O O . LEU A 1 168 ? -1.399 6.656 25.312 1 93.31 168 LEU A O 1
ATOM 1384 N N . LEU A 1 169 ? 0.75 6.883 25.828 1 91 169 LEU A N 1
ATOM 1385 C CA . LEU A 1 169 ? 0.979 5.449 25.672 1 91 169 LEU A CA 1
ATOM 1386 C C . LEU A 1 169 ? 0.137 4.656 26.672 1 91 169 LEU A C 1
ATOM 1388 O O . LEU A 1 169 ? -0.481 3.654 26.312 1 91 169 LEU A O 1
ATOM 1392 N N . GLY A 1 170 ? 0.153 5.07 27.906 1 89.06 170 GLY A N 1
ATOM 1393 C CA . GLY A 1 170 ? -0.685 4.445 28.922 1 89.06 170 GLY A CA 1
ATOM 1394 C C . GLY A 1 170 ? -2.166 4.547 28.609 1 89.06 170 GLY A C 1
ATOM 1395 O O . GLY A 1 170 ? -2.906 3.572 28.781 1 89.06 170 GLY A O 1
ATOM 1396 N N . TRP A 1 171 ? -2.574 5.695 28.234 1 93.06 171 TRP A N 1
ATOM 1397 C CA . TRP A 1 171 ? -3.977 5.926 27.891 1 93.06 171 TRP A CA 1
ATOM 1398 C C . TRP A 1 171 ? -4.422 4.996 26.766 1 93.06 171 TRP A C 1
ATOM 1400 O O . TRP A 1 171 ? -5.496 4.395 26.844 1 93.06 171 TRP A O 1
ATOM 1410 N N . LYS A 1 172 ? -3.658 4.883 25.703 1 94.06 172 LYS A N 1
ATOM 1411 C CA . LYS A 1 172 ? -3.982 4.043 24.562 1 94.06 172 LYS A CA 1
ATOM 1412 C C . LYS A 1 172 ? -4.105 2.576 24.969 1 94.06 172 LYS A C 1
ATOM 1414 O O . LYS A 1 172 ? -5.012 1.873 24.516 1 94.06 172 LYS A O 1
ATOM 1419 N N . ARG A 1 173 ? -3.246 2.148 25.766 1 90.25 173 ARG A N 1
ATOM 1420 C CA . ARG A 1 173 ? -3.301 0.775 26.25 1 90.25 173 ARG A CA 1
ATOM 1421 C C . ARG A 1 173 ? -4.562 0.537 27.078 1 90.25 173 ARG A C 1
ATOM 1423 O O . ARG A 1 173 ? -5.227 -0.49 26.922 1 90.25 173 ARG A O 1
ATOM 1430 N N . ARG A 1 174 ? -4.848 1.473 27.906 1 89.88 174 ARG A N 1
ATOM 1431 C CA . ARG A 1 174 ? -5.988 1.369 28.797 1 89.88 174 ARG A CA 1
ATOM 1432 C C . ARG A 1 174 ? -7.297 1.27 28.016 1 89.88 174 ARG A C 1
ATOM 1434 O O . ARG A 1 174 ? -8.172 0.471 28.359 1 89.88 174 ARG A O 1
ATOM 1441 N N . PHE A 1 175 ? -7.367 2.049 27.047 1 93.44 175 PHE A N 1
ATOM 1442 C CA . PHE A 1 175 ? -8.656 2.164 26.375 1 93.44 175 PHE A CA 1
ATOM 1443 C C . PHE A 1 175 ? -8.641 1.402 25.047 1 93.44 175 PHE A C 1
ATOM 1445 O O . PHE A 1 175 ? -9.586 1.501 24.266 1 93.44 175 PHE A O 1
ATOM 1452 N N . GLY A 1 176 ? -7.582 0.724 24.734 1 92.81 176 GLY A N 1
ATOM 1453 C CA . GLY A 1 176 ? -7.523 -0.15 23.562 1 92.81 176 GLY A CA 1
ATOM 1454 C C . GLY A 1 176 ? -7.434 0.606 22.25 1 92.81 176 GLY A C 1
ATOM 1455 O O . GLY A 1 176 ? -8.172 0.312 21.312 1 92.81 176 GLY A O 1
ATOM 1456 N N . VAL A 1 177 ? -6.605 1.544 22.219 1 93.81 177 VAL A N 1
ATOM 1457 C CA . VAL A 1 177 ? -6.375 2.328 21.016 1 93.81 177 VAL A CA 1
ATOM 1458 C C . VAL A 1 177 ? -4.961 2.082 20.5 1 93.81 177 VAL A C 1
ATOM 1460 O O . VAL A 1 177 ? -4.004 2.051 21.281 1 93.81 177 VAL A O 1
ATOM 1463 N N . SER A 1 178 ? -4.809 1.773 19.266 1 93.19 178 SER A N 1
ATOM 1464 C CA . SER A 1 178 ? -3.496 1.526 18.672 1 93.19 178 SER A CA 1
ATOM 1465 C C . SER A 1 178 ? -3.43 2.047 17.234 1 93.19 178 SER A C 1
ATOM 1467 O O . SER A 1 178 ? -4.461 2.361 16.641 1 93.19 178 SER A O 1
ATOM 1469 N N . SER A 1 179 ? -2.234 2.232 16.812 1 91.94 179 SER A N 1
ATOM 1470 C CA . SER A 1 179 ? -2 2.682 15.445 1 91.94 179 SER A CA 1
ATOM 1471 C C . SER A 1 179 ? -2.238 1.554 14.445 1 91.94 179 SER A C 1
ATOM 1473 O O . SER A 1 179 ? -1.714 0.45 14.609 1 91.94 179 SER A O 1
ATOM 1475 N N . ARG A 1 180 ? -3.119 1.822 13.461 1 89.75 180 ARG A N 1
ATOM 1476 C CA . ARG A 1 180 ? -3.426 0.837 12.43 1 89.75 180 ARG A CA 1
ATOM 1477 C C . ARG A 1 180 ? -3.314 1.45 11.039 1 89.75 180 ARG A C 1
ATOM 1479 O O . ARG A 1 180 ? -3.496 2.658 10.875 1 89.75 180 ARG A O 1
ATOM 1486 N N . LYS A 1 181 ? -2.986 0.609 10.117 1 87.31 181 LYS A N 1
ATOM 1487 C CA . LYS A 1 181 ? -2.951 1.048 8.727 1 87.31 181 LYS A CA 1
ATOM 1488 C C . LYS A 1 181 ? -4.355 1.337 8.203 1 87.31 181 LYS A C 1
ATOM 1490 O O . LYS A 1 181 ? -5.293 0.584 8.484 1 87.31 181 LYS A O 1
ATOM 1495 N N . ILE A 1 182 ? -4.496 2.404 7.562 1 89.19 182 ILE A N 1
ATOM 1496 C CA . ILE A 1 182 ? -5.773 2.734 6.938 1 89.19 182 ILE A CA 1
ATOM 1497 C C . ILE A 1 182 ? -5.996 1.845 5.715 1 89.19 182 ILE A C 1
ATOM 1499 O O . ILE A 1 182 ? -5.172 1.821 4.797 1 89.19 182 ILE A O 1
ATOM 1503 N N . THR A 1 183 ? -7.039 1.157 5.691 1 82 183 THR A N 1
ATOM 1504 C CA . THR A 1 183 ? -7.305 0.201 4.625 1 82 183 THR A CA 1
ATOM 1505 C C . THR A 1 183 ? -8.023 0.876 3.461 1 82 183 THR A C 1
ATOM 1507 O O . THR A 1 183 ? -7.887 0.455 2.311 1 82 183 THR A O 1
ATOM 1510 N N . LYS A 1 184 ? -8.836 1.881 3.779 1 84.12 184 LYS A N 1
ATOM 1511 C CA . LYS A 1 184 ? -9.602 2.512 2.707 1 84.12 184 LYS A CA 1
ATOM 1512 C C . LYS A 1 184 ? -9.984 3.943 3.074 1 84.12 184 LYS A C 1
ATOM 1514 O O . LYS A 1 184 ? -10.375 4.215 4.211 1 84.12 184 LYS A O 1
ATOM 1519 N N . PHE A 1 185 ? -9.852 4.793 2.146 1 88.56 185 PHE A N 1
ATOM 1520 C CA . PHE A 1 185 ? -10.367 6.152 2.27 1 88.56 185 PHE A CA 1
ATOM 1521 C C . PHE A 1 185 ? -11.766 6.254 1.671 1 88.56 185 PHE A C 1
ATOM 1523 O O . PHE A 1 185 ? -12.023 5.723 0.589 1 88.56 185 PHE A O 1
ATOM 1530 N N . VAL A 1 186 ? -12.703 6.793 2.393 1 85.44 186 VAL A N 1
ATOM 1531 C CA . VAL A 1 186 ? -14.078 6.887 1.923 1 85.44 186 VAL A CA 1
ATOM 1532 C C . VAL A 1 186 ? -14.547 8.344 1.985 1 85.44 186 VAL A C 1
ATOM 1534 O O . VAL A 1 186 ? -13.984 9.148 2.729 1 85.44 186 VAL A O 1
ATOM 1537 N N . SER A 1 187 ? -15.508 8.609 1.134 1 82.25 187 SER A N 1
ATOM 1538 C CA . SER A 1 187 ? -16.125 9.938 1.184 1 82.25 187 SER A CA 1
ATOM 1539 C C . SER A 1 187 ? -17.062 10.07 2.381 1 82.25 187 SER A C 1
ATOM 1541 O O . SER A 1 187 ? -17.469 9.07 2.967 1 82.25 187 SER A O 1
ATOM 1543 N N . HIS A 1 188 ? -17.328 11.344 2.701 1 78.88 188 HIS A N 1
ATOM 1544 C CA . HIS A 1 188 ? -18.234 11.617 3.811 1 78.88 188 HIS A CA 1
ATOM 1545 C C . HIS A 1 188 ? -19.594 10.984 3.582 1 78.88 188 HIS A C 1
ATOM 1547 O O . HIS A 1 188 ? -20.172 10.406 4.504 1 78.88 188 HIS A O 1
ATOM 1553 N N . VAL A 1 189 ? -19.984 11.094 2.381 1 68.81 189 VAL A N 1
ATOM 1554 C CA . VAL A 1 189 ? -21.297 10.57 2.035 1 68.81 189 VAL A CA 1
ATOM 1555 C C . VAL A 1 189 ? -21.328 9.055 2.223 1 68.81 189 VAL A C 1
ATOM 1557 O O . VAL A 1 189 ? -22.25 8.516 2.828 1 68.81 189 VAL A O 1
ATOM 1560 N N . ARG A 1 190 ? -20.359 8.406 1.77 1 71.06 190 ARG A N 1
ATOM 1561 C CA . ARG A 1 190 ? -20.281 6.953 1.85 1 71.06 190 ARG A CA 1
ATOM 1562 C C . ARG A 1 190 ? -20.188 6.488 3.299 1 71.06 190 ARG A C 1
ATOM 1564 O O . ARG A 1 190 ? -20.734 5.441 3.658 1 71.06 190 ARG A O 1
ATOM 1571 N N . HIS A 1 191 ? -19.516 7.262 4.035 1 75.5 191 HIS A N 1
ATOM 1572 C CA . HIS A 1 191 ? -19.359 6.902 5.438 1 75.5 191 HIS A CA 1
ATOM 1573 C C . HIS A 1 191 ? -20.688 7.012 6.191 1 75.5 191 HIS A C 1
ATOM 1575 O O . HIS A 1 191 ? -21.016 6.141 7 1 75.5 191 HIS A O 1
ATOM 1581 N N . ARG A 1 192 ? -21.391 7.992 5.898 1 69.31 192 ARG A N 1
ATOM 1582 C CA . ARG A 1 192 ? -22.656 8.25 6.57 1 69.31 192 ARG A CA 1
ATOM 1583 C C . ARG A 1 192 ? -23.734 7.258 6.129 1 69.31 192 ARG A C 1
ATOM 1585 O O . ARG A 1 192 ? -24.625 6.91 6.906 1 69.31 192 ARG A O 1
ATOM 1592 N N . THR A 1 193 ? -23.531 6.852 4.922 1 71.69 193 THR A N 1
ATOM 1593 C CA . THR A 1 193 ? -24.562 6.012 4.344 1 71.69 193 THR A CA 1
ATOM 1594 C C . THR A 1 193 ? -24.234 4.535 4.52 1 71.69 193 THR A C 1
ATOM 1596 O O . THR A 1 193 ? -24.828 3.676 3.863 1 71.69 193 THR A O 1
ATOM 1599 N N . ARG A 1 194 ? -23.3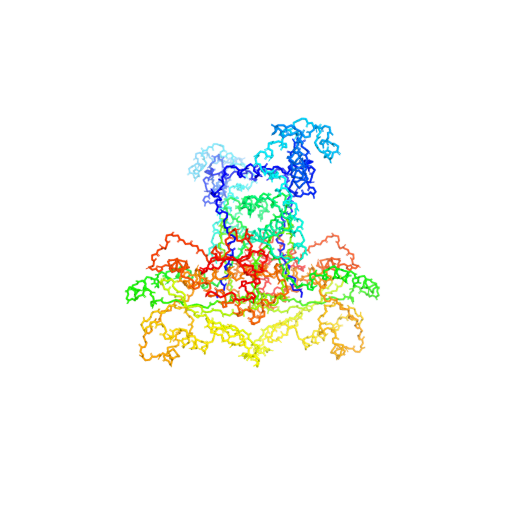12 4.293 5.34 1 75.06 194 ARG A N 1
ATOM 1600 C CA . ARG A 1 194 ? -22.891 2.906 5.52 1 75.06 194 ARG A CA 1
ATOM 1601 C C . ARG A 1 194 ? -24.062 2.037 5.969 1 75.06 194 ARG A C 1
ATOM 1603 O O . ARG A 1 194 ? -24.25 0.938 5.449 1 75.06 194 ARG A O 1
ATOM 1610 N N . GLN A 1 195 ? -24.688 2.533 6.965 1 76 195 GLN A N 1
ATOM 1611 C CA . GLN A 1 195 ? -25.844 1.79 7.461 1 76 195 GLN A CA 1
ATOM 1612 C C . GLN A 1 195 ? -26.906 1.637 6.371 1 76 195 GLN A C 1
ATOM 1614 O O . GLN A 1 195 ? -27.5 0.568 6.227 1 76 195 GLN A O 1
ATOM 1619 N N . GLN A 1 196 ? -27.016 2.684 5.648 1 81.19 196 GLN A N 1
ATOM 1620 C CA . GLN A 1 196 ? -27.984 2.639 4.555 1 81.19 196 GLN A CA 1
ATOM 1621 C C . GLN A 1 196 ? -27.547 1.651 3.477 1 81.19 196 GLN A C 1
ATOM 1623 O O . GLN A 1 196 ? -28.375 0.93 2.916 1 81.19 196 GLN A O 1
ATOM 1628 N N . ILE A 1 197 ? -26.328 1.607 3.236 1 81.75 197 ILE A N 1
ATOM 1629 C CA . ILE A 1 197 ? -25.781 0.691 2.236 1 81.75 197 ILE A CA 1
ATOM 1630 C C . ILE A 1 197 ? -26.031 -0.751 2.676 1 81.75 197 ILE A C 1
ATOM 1632 O O . ILE A 1 197 ? -26.391 -1.603 1.859 1 81.75 197 ILE A O 1
ATOM 1636 N N . GLU A 1 198 ? -25.828 -1.007 3.939 1 84.56 198 GLU A N 1
ATOM 1637 C CA . GLU A 1 198 ? -26.078 -2.346 4.465 1 84.56 198 GLU A CA 1
ATOM 1638 C C . GLU A 1 198 ? -27.547 -2.723 4.328 1 84.56 198 GLU A C 1
ATOM 1640 O O . GLU A 1 198 ? -27.875 -3.85 3.943 1 84.56 198 GLU A O 1
ATOM 1645 N N . LYS A 1 199 ? -28.344 -1.772 4.645 1 88.94 199 LYS A N 1
ATOM 1646 C CA . LYS A 1 199 ? -29.781 -2.016 4.508 1 88.94 199 LYS A CA 1
ATOM 1647 C C . LYS A 1 199 ? -30.172 -2.229 3.049 1 88.94 199 LYS A C 1
ATOM 1649 O O . LYS A 1 199 ? -30.938 -3.141 2.729 1 88.94 199 LYS A O 1
ATOM 1654 N N . ASP A 1 200 ? -29.641 -1.367 2.215 1 89.12 200 ASP A N 1
ATOM 1655 C CA . ASP A 1 200 ? -29.922 -1.491 0.785 1 89.12 200 ASP A CA 1
ATOM 1656 C C . ASP A 1 200 ? -29.438 -2.842 0.253 1 89.12 200 ASP A C 1
ATOM 1658 O O . ASP A 1 200 ? -30.109 -3.447 -0.594 1 89.12 200 ASP A O 1
ATOM 1662 N N . SER A 1 201 ? -28.328 -3.281 0.724 1 91.25 201 SER A N 1
ATOM 1663 C CA . SER A 1 201 ? -27.797 -4.578 0.326 1 91.25 201 SER A CA 1
ATOM 1664 C C . SER A 1 201 ? -28.734 -5.711 0.724 1 91.25 201 SER A C 1
ATOM 1666 O O . SER A 1 201 ? -29.062 -6.57 -0.098 1 91.25 201 SER A O 1
ATOM 1668 N N . GLN A 1 202 ? -29.203 -5.625 1.912 1 92.5 202 GLN A N 1
ATOM 1669 C CA . GLN A 1 202 ? -30.078 -6.672 2.414 1 92.5 202 GLN A CA 1
ATOM 1670 C C . GLN A 1 202 ? -31.422 -6.668 1.675 1 92.5 202 GLN A C 1
ATOM 1672 O O . GLN A 1 202 ? -31.953 -7.727 1.346 1 92.5 202 GLN A O 1
ATOM 1677 N N . ASP A 1 203 ? -31.875 -5.516 1.436 1 94.31 203 ASP A N 1
ATOM 1678 C CA . ASP A 1 203 ? -33.125 -5.391 0.724 1 94.31 203 ASP A CA 1
ATOM 1679 C C . ASP A 1 203 ? -33.031 -5.957 -0.69 1 94.31 203 ASP A C 1
ATOM 1681 O O . ASP A 1 203 ? -33.938 -6.648 -1.157 1 94.31 203 ASP A O 1
ATOM 1685 N N . PHE A 1 204 ? -31.969 -5.656 -1.282 1 95.88 204 PHE A N 1
ATOM 1686 C CA . PHE A 1 204 ? -31.766 -6.148 -2.639 1 95.88 204 PHE A CA 1
ATOM 1687 C C . PHE A 1 204 ? -31.688 -7.672 -2.656 1 95.88 204 PHE A C 1
ATOM 1689 O O . PHE A 1 204 ? -32.312 -8.32 -3.498 1 95.88 204 PHE A O 1
ATOM 1696 N N . VAL A 1 205 ? -30.906 -8.188 -1.749 1 96.31 205 VAL A N 1
ATOM 1697 C CA . VAL A 1 205 ? -30.734 -9.633 -1.688 1 96.31 205 VAL A CA 1
ATOM 1698 C C . VAL A 1 205 ? -32.062 -10.305 -1.383 1 96.31 205 VAL A C 1
ATOM 1700 O O . VAL A 1 205 ? -32.406 -11.305 -2.01 1 96.31 205 VAL A O 1
ATOM 1703 N N . ASN A 1 206 ? -32.812 -9.719 -0.503 1 95.5 206 ASN A N 1
ATOM 1704 C CA . ASN A 1 206 ? -34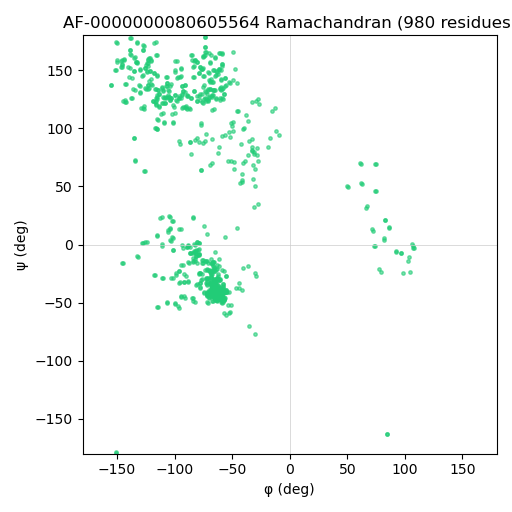.125 -10.258 -0.146 1 95.5 206 ASN A CA 1
ATOM 1705 C C . ASN A 1 206 ? -35.094 -10.242 -1.333 1 95.5 206 ASN A C 1
ATOM 1707 O O . ASN A 1 206 ? -35.781 -11.219 -1.588 1 95.5 206 ASN A O 1
ATOM 1711 N N . MET A 1 207 ? -35.031 -9.164 -1.997 1 96 207 MET A N 1
ATOM 1712 C CA . MET A 1 207 ? -35.906 -9.039 -3.176 1 96 207 MET A CA 1
ATOM 1713 C C . MET A 1 207 ? -35.5 -10.055 -4.242 1 96 207 MET A C 1
ATOM 1715 O O . MET A 1 207 ? -36.375 -10.688 -4.855 1 96 207 MET A O 1
ATOM 1719 N N . THR A 1 208 ? -34.281 -10.172 -4.422 1 96.38 208 THR A N 1
ATOM 1720 C CA . THR A 1 208 ? -33.781 -11.109 -5.422 1 96.38 208 THR A CA 1
ATOM 1721 C C . THR A 1 208 ? -34.125 -12.547 -5.035 1 96.38 208 THR A C 1
ATOM 1723 O O . THR A 1 208 ? -34.5 -13.352 -5.887 1 96.38 208 THR A O 1
ATOM 1726 N N . ASN A 1 209 ? -34 -12.82 -3.764 1 96.62 209 ASN A N 1
ATOM 1727 C CA . ASN A 1 209 ? -34.281 -14.164 -3.275 1 96.62 209 ASN A CA 1
ATOM 1728 C C . ASN A 1 209 ? -35.75 -14.531 -3.48 1 96.62 209 ASN A C 1
ATOM 1730 O O . ASN A 1 209 ? -36.062 -15.711 -3.592 1 96.62 209 ASN A O 1
ATOM 1734 N N . GLN A 1 210 ? -36.562 -13.562 -3.629 1 95.62 210 GLN A N 1
ATOM 1735 C CA . GLN A 1 210 ? -37.969 -13.805 -3.908 1 95.62 210 GLN A CA 1
ATOM 1736 C C . GLN A 1 210 ? -38.188 -14.18 -5.371 1 95.62 210 GLN A C 1
ATOM 1738 O O . GLN A 1 210 ? -39.094 -14.93 -5.699 1 95.62 210 GLN A O 1
ATOM 1743 N N . ILE A 1 211 ? -37.312 -13.766 -6.176 1 94.88 211 ILE A N 1
ATOM 1744 C CA . ILE A 1 211 ? -37.438 -13.961 -7.613 1 94.88 211 ILE A CA 1
ATOM 1745 C C . ILE A 1 211 ? -36.656 -15.211 -8.039 1 94.88 211 ILE A C 1
ATOM 1747 O O . ILE A 1 211 ? -37.031 -15.852 -9.031 1 94.88 211 ILE A O 1
ATOM 1751 N N . LEU A 1 212 ? -35.719 -15.617 -7.289 1 94.69 212 LEU A N 1
ATOM 1752 C CA . LEU A 1 212 ? -34.781 -16.672 -7.656 1 94.69 212 LEU A CA 1
ATOM 1753 C C . LEU A 1 212 ? -35.5 -17.984 -7.934 1 94.69 212 LEU A C 1
ATOM 1755 O O . LEU A 1 212 ? -35.188 -18.672 -8.898 1 94.69 212 LEU A O 1
ATOM 1759 N N . PRO A 1 213 ? -36.531 -18.266 -7.125 1 93 213 PRO A N 1
ATOM 1760 C CA . PRO A 1 213 ? -37.219 -19.547 -7.328 1 93 213 PRO A CA 1
ATOM 1761 C C . PRO A 1 213 ? -37.938 -19.625 -8.664 1 93 213 PRO A C 1
ATOM 1763 O O . PRO A 1 213 ? -38.312 -20.719 -9.117 1 93 213 PRO A O 1
ATOM 1766 N N . GLN A 1 214 ? -38.125 -18.531 -9.32 1 94.06 214 GLN A N 1
ATOM 1767 C CA . GLN A 1 214 ? -38.812 -18.5 -10.609 1 94.06 214 GLN A CA 1
ATOM 1768 C C . GLN A 1 214 ? -37.875 -18.953 -11.742 1 94.06 214 GLN A C 1
ATOM 1770 O O . GLN A 1 214 ? -38.344 -19.25 -12.844 1 94.06 214 GLN A O 1
ATOM 1775 N N . TYR A 1 215 ? -36.656 -19.109 -11.445 1 95.69 215 TYR A N 1
ATOM 1776 C CA . TYR A 1 215 ? -35.656 -19.484 -12.445 1 95.69 215 TYR A CA 1
ATOM 1777 C C . TYR A 1 215 ? -34.938 -20.766 -12.047 1 95.69 215 TYR A C 1
ATOM 1779 O O . TYR A 1 215 ? -34.812 -21.078 -10.859 1 95.69 215 TYR A O 1
ATOM 1787 N N . LEU A 1 216 ? -34.438 -21.391 -13.062 1 94.19 216 LEU A N 1
ATOM 1788 C CA . LEU A 1 216 ? -33.5 -22.469 -12.789 1 94.19 216 LEU A CA 1
ATOM 1789 C C . LEU A 1 216 ? -32.125 -21.922 -12.344 1 94.19 216 LEU A C 1
ATOM 1791 O O . LEU A 1 216 ? -31.688 -20.891 -12.859 1 94.19 216 LEU A O 1
ATOM 1795 N N . PRO A 1 217 ? -31.484 -22.625 -11.453 1 94.62 217 PRO A N 1
ATOM 1796 C CA . PRO A 1 217 ? -30.172 -22.156 -11.008 1 94.62 217 PRO A CA 1
ATOM 1797 C C . PRO A 1 217 ? -29.188 -21.953 -12.164 1 94.62 217 PRO A C 1
ATOM 1799 O O . PRO A 1 217 ? -28.312 -21.094 -12.102 1 94.62 217 PRO A O 1
ATOM 1802 N N . SER A 1 218 ? -29.406 -22.688 -13.188 1 94.56 218 SER A N 1
ATOM 1803 C CA . SER A 1 218 ? -28.531 -22.609 -14.352 1 94.56 218 SER A CA 1
ATOM 1804 C C . SER A 1 218 ? -28.875 -21.391 -15.211 1 94.56 218 SER A C 1
ATOM 1806 O O . SER A 1 218 ? -28.156 -21.062 -16.156 1 94.56 218 SER A O 1
ATOM 1808 N N . SER A 1 219 ? -29.953 -20.672 -14.836 1 96.06 219 SER A N 1
ATOM 1809 C CA . SER A 1 219 ? -30.391 -19.531 -15.641 1 96.06 219 SER A CA 1
ATOM 1810 C C . SER A 1 219 ? -30.25 -18.234 -14.867 1 96.06 219 SER A C 1
ATOM 1812 O O . SER A 1 219 ? -30.781 -17.203 -15.273 1 96.06 219 SER A O 1
ATOM 1814 N N . VAL A 1 220 ? -29.641 -18.312 -13.75 1 97.06 220 VAL A N 1
ATOM 1815 C CA . VAL A 1 220 ? -29.359 -17.125 -12.945 1 97.06 220 VAL A CA 1
ATOM 1816 C C . VAL A 1 220 ? -27.859 -16.812 -12.984 1 97.06 220 VAL A C 1
ATOM 1818 O O . VAL A 1 220 ? -27.031 -17.641 -12.562 1 97.06 220 VAL A O 1
ATOM 1821 N N . PHE A 1 221 ? -27.594 -15.625 -13.43 1 97.25 221 PHE A N 1
ATOM 1822 C CA . PHE A 1 221 ? -26.188 -15.328 -13.68 1 97.25 221 PHE A CA 1
ATOM 1823 C C . PHE A 1 221 ? -25.766 -14.062 -12.938 1 97.25 221 PHE A C 1
ATOM 1825 O O . PHE A 1 221 ? -26.594 -13.219 -12.617 1 97.25 221 PHE A O 1
ATOM 1832 N N . ASN A 1 222 ? -24.469 -13.992 -12.594 1 97.44 222 ASN A N 1
ATOM 1833 C CA . ASN A 1 222 ? -23.781 -12.797 -12.125 1 97.44 222 ASN A CA 1
ATOM 1834 C C . ASN A 1 222 ? -22.594 -12.453 -13.016 1 97.44 222 ASN A C 1
ATOM 1836 O O . ASN A 1 222 ? -21.859 -13.352 -13.43 1 97.44 222 ASN A O 1
ATOM 1840 N N . ALA A 1 223 ? -22.453 -11.242 -13.359 1 96.12 223 ALA A N 1
ATOM 1841 C CA . ALA A 1 223 ? -21.312 -10.758 -14.125 1 96.12 223 ALA A CA 1
ATOM 1842 C C . ALA A 1 223 ? -20.703 -9.516 -13.477 1 96.12 223 ALA A C 1
ATOM 1844 O O . ALA A 1 223 ? -21.422 -8.656 -12.969 1 96.12 223 ALA A O 1
ATOM 1845 N N . ASP A 1 224 ? -19.375 -9.492 -13.438 1 94.31 224 ASP A N 1
ATOM 1846 C CA . ASP A 1 224 ? -18.672 -8.344 -12.891 1 94.31 224 ASP A CA 1
ATOM 1847 C C . ASP A 1 224 ? -17.281 -8.195 -13.539 1 94.31 224 ASP A C 1
ATOM 1849 O O . ASP A 1 224 ? -16.703 -9.172 -14.016 1 94.31 224 ASP A O 1
ATOM 1853 N N . GLN A 1 225 ? -16.922 -6.965 -13.562 1 93.38 225 GLN A N 1
ATOM 1854 C CA . GLN A 1 225 ? -15.609 -6.676 -14.133 1 93.38 225 GLN A CA 1
ATOM 1855 C C . GLN A 1 225 ? -14.547 -6.531 -13.047 1 93.38 225 GLN A C 1
ATOM 1857 O O . GLN A 1 225 ? -14.828 -6.02 -11.961 1 93.38 225 GLN A O 1
ATOM 1862 N N . SER A 1 226 ? -13.383 -6.984 -13.336 1 93.75 226 SER A N 1
ATOM 1863 C CA . SER A 1 226 ? -12.25 -6.812 -12.43 1 93.75 226 SER A CA 1
ATOM 1864 C C . SER A 1 226 ? -10.961 -6.551 -13.203 1 93.75 226 SER A C 1
ATOM 1866 O O . SER A 1 226 ? -10.719 -7.164 -14.242 1 93.75 226 SER A O 1
ATOM 1868 N N . GLY A 1 227 ? -10.219 -5.652 -12.695 1 93.31 227 GLY A N 1
ATOM 1869 C CA . GLY A 1 227 ? -8.906 -5.391 -13.258 1 93.31 227 GLY A CA 1
ATOM 1870 C C . GLY A 1 227 ? -7.836 -6.34 -12.742 1 93.31 227 GLY A C 1
ATOM 1871 O O . GLY A 1 227 ? -7.734 -6.578 -11.539 1 93.31 227 GLY A O 1
ATOM 1872 N N . PHE A 1 228 ? -7.07 -6.871 -13.695 1 95 228 PHE A N 1
ATOM 1873 C CA . PHE A 1 228 ? -5.922 -7.715 -13.398 1 95 228 PHE A CA 1
ATOM 1874 C C . PHE A 1 228 ? -4.629 -7.062 -13.875 1 95 228 PHE A C 1
ATOM 1876 O O . PHE A 1 228 ? -4.566 -6.551 -15 1 95 228 PHE A O 1
ATOM 1883 N N . GLN A 1 229 ? -3.666 -7.082 -13.039 1 93.5 229 GLN A N 1
ATOM 1884 C CA . GLN A 1 229 ? -2.381 -6.535 -13.461 1 93.5 229 GLN A CA 1
ATOM 1885 C C . GLN A 1 229 ? -1.714 -7.441 -14.492 1 93.5 229 GLN A C 1
ATOM 1887 O O . GLN A 1 229 ? -1.828 -8.664 -14.414 1 93.5 229 GLN A O 1
ATOM 1892 N N . LEU A 1 230 ? -0.986 -6.832 -15.367 1 92.62 230 LEU A N 1
ATOM 1893 C CA . LEU A 1 230 ? -0.28 -7.602 -16.391 1 92.62 230 LEU A CA 1
ATOM 1894 C C . LEU A 1 230 ? 0.728 -8.555 -15.742 1 92.62 230 LEU A C 1
ATOM 1896 O O . LEU A 1 230 ? 0.87 -9.695 -16.172 1 92.62 230 LEU A O 1
ATOM 1900 N N . GLU A 1 231 ? 1.419 -8.055 -14.812 1 92.25 231 GLU A N 1
ATOM 1901 C CA . GLU A 1 231 ? 2.264 -8.875 -13.953 1 92.25 231 GLU A CA 1
ATOM 1902 C C . GLU A 1 231 ? 1.767 -8.852 -12.508 1 92.25 231 GLU A C 1
ATOM 1904 O O . GLU A 1 231 ? 2.092 -7.938 -11.75 1 92.25 231 GLU A O 1
ATOM 1909 N N . MET A 1 232 ? 1.079 -9.875 -12.219 1 91.5 232 MET A N 1
ATOM 1910 C CA . MET A 1 232 ? 0.442 -9.938 -10.906 1 91.5 232 MET A CA 1
ATOM 1911 C C . MET A 1 232 ? 1.332 -10.664 -9.906 1 91.5 232 MET A C 1
ATOM 1913 O O . MET A 1 232 ? 1.657 -11.836 -10.094 1 91.5 232 MET A O 1
ATOM 1917 N N . THR A 1 233 ? 1.724 -9.969 -8.906 1 89.75 233 THR A N 1
ATOM 1918 C CA . THR A 1 233 ? 2.584 -10.547 -7.871 1 89.75 233 THR A CA 1
ATOM 1919 C C . THR A 1 233 ? 1.984 -10.328 -6.484 1 89.75 233 THR A C 1
ATOM 1921 O O . THR A 1 233 ? 1.013 -9.578 -6.332 1 89.75 233 THR A O 1
ATOM 1924 N N . THR A 1 234 ? 2.564 -11.039 -5.605 1 89.38 234 THR A N 1
ATOM 1925 C CA . THR A 1 234 ? 2.135 -10.867 -4.223 1 89.38 234 THR A CA 1
ATOM 1926 C C . THR A 1 234 ? 2.82 -9.664 -3.588 1 89.38 234 THR A C 1
ATOM 1928 O O . THR A 1 234 ? 3.861 -9.211 -4.07 1 89.38 234 THR A O 1
ATOM 1931 N N . GLY A 1 235 ? 2.223 -9.188 -2.568 1 86.62 235 GLY A N 1
ATOM 1932 C CA . GLY A 1 235 ? 2.777 -8.031 -1.88 1 86.62 235 GLY A CA 1
ATOM 1933 C C . GLY A 1 235 ? 3.756 -8.406 -0.782 1 86.62 235 GLY A C 1
ATOM 1934 O O . GLY A 1 235 ? 4.336 -7.535 -0.137 1 86.62 235 GLY A O 1
ATOM 1935 N N . ARG A 1 236 ? 3.949 -9.664 -0.557 1 90.5 236 ARG A N 1
ATOM 1936 C CA . ARG A 1 236 ? 4.844 -10.133 0.496 1 90.5 236 ARG A CA 1
ATOM 1937 C C . ARG A 1 236 ? 5.77 -11.227 -0.024 1 90.5 236 ARG A C 1
ATOM 1939 O O . ARG A 1 236 ? 5.48 -11.867 -1.039 1 90.5 236 ARG A O 1
ATOM 1946 N N . THR A 1 237 ? 6.867 -11.383 0.634 1 93.75 237 THR A N 1
ATOM 1947 C CA . THR A 1 237 ? 7.836 -12.414 0.277 1 93.75 237 THR A CA 1
ATOM 1948 C C . THR A 1 237 ? 8.594 -12.891 1.51 1 93.75 237 THR A C 1
ATOM 1950 O O . THR A 1 237 ? 8.555 -12.25 2.561 1 93.75 237 THR A O 1
ATOM 1953 N N . LEU A 1 238 ? 9.133 -14.031 1.384 1 94.31 238 LEU A N 1
ATOM 1954 C CA . LEU A 1 238 ? 10.055 -14.508 2.41 1 94.31 238 LEU A CA 1
ATOM 1955 C C . LEU A 1 238 ? 11.445 -13.906 2.215 1 94.31 238 LEU A C 1
ATOM 1957 O O . LEU A 1 238 ? 11.977 -13.914 1.103 1 94.31 238 LEU A O 1
ATOM 1961 N N . THR A 1 239 ? 11.93 -13.328 3.285 1 94.25 239 THR A N 1
ATOM 1962 C CA . THR A 1 239 ? 13.273 -12.766 3.273 1 94.25 239 THR A CA 1
ATOM 1963 C C . THR A 1 239 ? 13.898 -12.812 4.668 1 94.25 239 THR A C 1
ATOM 1965 O O . THR A 1 239 ? 13.336 -13.422 5.582 1 94.25 239 THR A O 1
ATOM 1968 N N . LEU A 1 240 ? 15.102 -12.289 4.738 1 91.25 240 LEU A N 1
ATOM 1969 C CA . LEU A 1 240 ? 15.812 -12.328 6.016 1 91.25 240 LEU A CA 1
ATOM 1970 C C . LEU A 1 240 ? 15.109 -11.461 7.055 1 91.25 240 LEU A C 1
ATOM 1972 O O . LEU A 1 240 ? 14.711 -10.336 6.762 1 91.25 240 LEU A O 1
ATOM 1976 N N . THR A 1 241 ? 14.977 -12.102 8.203 1 88.19 241 THR A N 1
ATOM 1977 C CA . THR A 1 241 ? 14.312 -11.398 9.289 1 88.19 241 THR A CA 1
ATOM 1978 C C . THR A 1 241 ? 15.039 -10.102 9.633 1 88.19 241 THR A C 1
ATOM 1980 O O . THR A 1 241 ? 16.266 -10.07 9.68 1 88.19 241 THR A O 1
ATOM 1983 N N . GLY A 1 242 ? 14.297 -9 9.797 1 82.38 242 GLY A N 1
ATOM 1984 C CA . GLY A 1 242 ? 14.891 -7.723 10.156 1 82.38 242 GLY A CA 1
ATOM 1985 C C . GLY A 1 242 ? 15.141 -6.824 8.961 1 82.38 242 GLY A C 1
ATOM 1986 O O . GLY A 1 242 ? 15.508 -5.656 9.117 1 82.38 242 GLY A O 1
ATOM 1987 N N . SER A 1 243 ? 14.914 -7.43 7.801 1 81.31 243 SER A N 1
ATOM 1988 C CA . SER A 1 243 ? 15.109 -6.613 6.605 1 81.31 243 SER A CA 1
ATOM 1989 C C . SER A 1 243 ? 14.078 -5.488 6.531 1 81.31 243 SER A C 1
ATOM 1991 O O . SER A 1 243 ? 12.875 -5.73 6.668 1 81.31 243 SER A O 1
ATOM 1993 N N . LYS A 1 244 ? 14.484 -4.281 6.344 1 74.62 244 LYS A N 1
ATOM 1994 C CA . LYS A 1 244 ? 13.586 -3.131 6.27 1 74.62 244 LYS A CA 1
ATOM 1995 C C . LYS A 1 244 ? 13.234 -2.801 4.82 1 74.62 244 LYS A C 1
ATOM 1997 O O . LYS A 1 244 ? 12.133 -2.32 4.539 1 74.62 244 LYS A O 1
ATOM 2002 N N . HIS A 1 245 ? 14.219 -3.072 3.959 1 78.75 245 HIS A N 1
ATOM 2003 C CA . HIS A 1 245 ? 14.016 -2.818 2.537 1 78.75 245 HIS A CA 1
ATOM 2004 C C . HIS A 1 245 ? 14.047 -4.113 1.735 1 78.75 245 HIS A C 1
ATOM 2006 O O . HIS A 1 245 ? 15.094 -4.766 1.644 1 78.75 245 HIS A O 1
ATOM 2012 N N . VAL A 1 246 ? 12.883 -4.461 1.303 1 86.88 246 VAL A N 1
ATOM 2013 C CA . VAL A 1 246 ? 12.766 -5.707 0.549 1 86.88 246 VAL A CA 1
ATOM 2014 C C . VAL A 1 246 ? 12.484 -5.395 -0.919 1 86.88 246 VAL A C 1
ATOM 2016 O O . VAL A 1 246 ? 11.383 -4.969 -1.271 1 86.88 246 VAL A O 1
ATOM 2019 N N . HIS A 1 247 ? 13.5 -5.57 -1.728 1 87.19 247 HIS A N 1
ATOM 2020 C CA . HIS A 1 247 ? 13.375 -5.367 -3.166 1 87.19 247 HIS A CA 1
ATOM 2021 C C . HIS A 1 247 ? 13.203 -6.691 -3.898 1 87.19 247 HIS A C 1
ATOM 2023 O O . HIS A 1 247 ? 13.953 -7.641 -3.656 1 87.19 247 HIS A O 1
ATOM 2029 N N . CYS A 1 248 ? 12.164 -6.703 -4.715 1 91.75 248 CYS A N 1
ATOM 2030 C CA . CYS A 1 248 ? 11.961 -7.906 -5.52 1 91.75 248 CYS A CA 1
ATOM 2031 C C . CYS A 1 248 ? 11.969 -7.57 -7.004 1 91.75 248 CYS A C 1
ATOM 2033 O O . CYS A 1 248 ? 11.555 -6.477 -7.402 1 91.75 248 CYS A O 1
ATOM 2035 N N . VAL A 1 249 ? 12.414 -8.508 -7.719 1 89.75 249 VAL A N 1
ATOM 2036 C CA . VAL A 1 249 ? 12.586 -8.312 -9.156 1 89.75 249 VAL A CA 1
ATOM 2037 C C . VAL A 1 249 ? 11.336 -8.773 -9.898 1 89.75 249 VAL A C 1
ATOM 2039 O O . VAL A 1 249 ? 10.758 -9.812 -9.57 1 89.75 249 VAL A O 1
ATOM 2042 N N . VAL A 1 250 ? 10.914 -7.91 -10.773 1 89.81 250 VAL A N 1
ATOM 2043 C CA . VAL A 1 250 ? 9.836 -8.242 -11.703 1 89.81 250 VAL A CA 1
ATOM 2044 C C . VAL A 1 250 ? 10.328 -8.094 -13.141 1 89.81 250 VAL A C 1
ATOM 2046 O O . VAL A 1 250 ? 11.367 -7.484 -13.391 1 89.81 250 VAL A O 1
ATOM 2049 N N . GLN A 1 251 ? 9.656 -8.703 -14.016 1 86.94 251 GLN A N 1
ATOM 2050 C CA . GLN A 1 251 ? 10.07 -8.633 -15.414 1 86.94 251 GLN A CA 1
ATOM 2051 C C . GLN A 1 251 ? 9.867 -7.234 -15.977 1 86.94 251 GLN A C 1
ATOM 2053 O O . GLN A 1 251 ? 10.703 -6.742 -16.75 1 86.94 251 GLN A O 1
ATOM 2058 N N . SER A 1 252 ? 8.742 -6.629 -15.578 1 85.12 252 SER A N 1
ATOM 2059 C CA . SER A 1 252 ? 8.438 -5.258 -15.969 1 85.12 252 SER A CA 1
ATOM 2060 C C . SER A 1 252 ? 7.754 -4.496 -14.836 1 85.12 252 SER A C 1
ATOM 2062 O O . SER A 1 252 ? 6.648 -4.848 -14.422 1 85.12 252 SER A O 1
ATOM 2064 N N . VAL A 1 253 ? 8.367 -3.475 -14.516 1 83.94 253 VAL A N 1
ATOM 2065 C CA . VAL A 1 253 ? 7.836 -2.686 -13.406 1 83.94 253 VAL A CA 1
ATOM 2066 C C . VAL A 1 253 ? 6.504 -2.057 -13.812 1 83.94 253 VAL A C 1
ATOM 2068 O O . VAL A 1 253 ? 5.547 -2.064 -13.039 1 83.94 253 VAL A O 1
ATOM 2071 N N . SER A 1 254 ? 6.41 -1.545 -14.945 1 83.06 254 SER A N 1
ATOM 2072 C CA . SER A 1 254 ? 5.18 -0.925 -15.422 1 83.06 254 SER A CA 1
ATOM 2073 C C . SER A 1 254 ? 4.035 -1.934 -15.469 1 83.06 254 SER A C 1
ATOM 2075 O O . SER A 1 254 ? 2.879 -1.58 -15.234 1 83.06 254 SER A O 1
ATOM 2077 N N . SER A 1 255 ? 4.348 -3.191 -15.703 1 89 255 SER A N 1
ATOM 2078 C CA . SER A 1 255 ? 3.34 -4.238 -15.836 1 89 255 SER A CA 1
ATOM 2079 C C . SER A 1 255 ? 2.727 -4.59 -14.484 1 89 255 SER A C 1
ATOM 2081 O O . SER A 1 255 ? 1.69 -5.25 -14.422 1 89 255 SER A O 1
ATOM 2083 N N . THR A 1 256 ? 3.391 -4.125 -13.5 1 88.5 256 THR A N 1
ATOM 2084 C CA . THR A 1 256 ? 2.834 -4.359 -12.172 1 88.5 256 THR A CA 1
ATOM 2085 C C . THR A 1 256 ? 1.742 -3.344 -11.852 1 88.5 256 THR A C 1
ATOM 2087 O O . THR A 1 256 ? 0.973 -3.527 -10.906 1 88.5 256 THR A O 1
ATOM 2090 N N . THR A 1 257 ? 1.615 -2.338 -12.688 1 83.5 257 THR A N 1
ATOM 2091 C CA . THR A 1 257 ? 0.622 -1.303 -12.43 1 83.5 257 THR A CA 1
ATOM 2092 C C . THR A 1 257 ? -0.415 -1.258 -13.547 1 83.5 257 THR A C 1
ATOM 2094 O O . THR A 1 257 ? -1.559 -0.854 -13.32 1 83.5 257 THR A O 1
ATOM 2097 N N . HIS A 1 258 ? 0.004 -1.687 -14.688 1 88 258 HIS A N 1
ATOM 2098 C CA . HIS A 1 258 ? -0.947 -1.734 -15.789 1 88 258 HIS A CA 1
ATOM 2099 C C . HIS A 1 258 ? -1.85 -2.959 -15.688 1 88 258 HIS A C 1
ATOM 2101 O O . HIS A 1 258 ? -1.408 -4.027 -15.258 1 88 258 HIS A O 1
ATOM 2107 N N . SER A 1 259 ? -3.039 -2.691 -16.172 1 92.75 259 SER A N 1
ATOM 2108 C CA . SER A 1 259 ? -4.016 -3.756 -15.945 1 92.75 259 SER A CA 1
ATOM 2109 C C . SER A 1 259 ? -4.793 -4.066 -17.219 1 92.75 259 SER A C 1
ATOM 2111 O O . SER A 1 259 ? -4.762 -3.291 -18.172 1 92.75 259 SER A O 1
ATOM 2113 N N . TYR A 1 260 ? -5.309 -5.219 -17.281 1 94.62 260 TYR A N 1
ATOM 2114 C CA . TYR A 1 260 ? -6.379 -5.609 -18.203 1 94.62 260 TYR A CA 1
ATOM 2115 C C . TYR A 1 260 ? -7.637 -5.992 -17.422 1 94.62 260 TYR A C 1
ATOM 2117 O O . TYR A 1 260 ? -7.586 -6.223 -16.219 1 94.62 260 TYR A O 1
ATOM 2125 N N . THR A 1 261 ? -8.781 -6.023 -18.141 1 96.31 261 THR A N 1
ATOM 2126 C CA . THR A 1 261 ? -10.047 -6.285 -17.469 1 96.31 261 THR A CA 1
ATOM 2127 C C . THR A 1 261 ? -10.602 -7.648 -17.859 1 96.31 261 THR A C 1
ATOM 2129 O O . THR A 1 261 ? -10.562 -8.023 -19.031 1 96.31 261 THR A O 1
ATOM 2132 N N . VAL A 1 262 ? -11.039 -8.352 -16.859 1 96.88 262 VAL A N 1
ATOM 2133 C CA . VAL A 1 262 ? -11.742 -9.609 -17.109 1 96.88 262 VAL A CA 1
ATOM 2134 C C . VAL A 1 262 ? -13.188 -9.492 -16.641 1 96.88 262 VAL A C 1
ATOM 2136 O O . VAL A 1 262 ? -13.477 -8.82 -15.656 1 96.88 262 VAL A O 1
ATOM 2139 N N . LEU A 1 263 ? -14.039 -10.18 -17.406 1 97 263 LEU A N 1
ATOM 2140 C CA . LEU A 1 263 ? -15.477 -10.164 -17.125 1 97 263 LEU A CA 1
ATOM 2141 C C . LEU A 1 263 ? -16.062 -11.562 -17.219 1 97 263 LEU A C 1
ATOM 2143 O O . LEU A 1 263 ? -16.516 -11.977 -18.297 1 97 263 LEU A O 1
ATOM 2147 N N . PRO A 1 264 ? -16.109 -12.258 -16.125 1 97.5 264 PRO A N 1
ATOM 2148 C CA . PRO A 1 264 ? -16.703 -13.594 -16.109 1 97.5 264 PRO A CA 1
ATOM 2149 C C . PRO A 1 264 ? -18.219 -13.57 -15.953 1 97.5 264 PRO A C 1
ATOM 2151 O O . PRO A 1 264 ? -18.766 -12.586 -15.461 1 97.5 264 PRO A O 1
ATOM 2154 N N . LEU A 1 265 ? -18.812 -14.539 -16.438 1 97.5 265 LEU A N 1
ATOM 2155 C CA . LEU A 1 265 ? -20.219 -14.836 -16.219 1 97.5 265 LEU A CA 1
ATOM 2156 C C . LEU A 1 265 ? -20.375 -16.141 -15.422 1 97.5 265 LEU A C 1
ATOM 2158 O O . LEU A 1 265 ? -19.922 -17.188 -15.867 1 97.5 265 LEU A O 1
ATOM 2162 N N . ILE A 1 266 ? -21 -16.047 -14.227 1 97.62 266 ILE A N 1
ATOM 2163 C CA . ILE A 1 266 ? -21.094 -17.219 -13.367 1 97.62 266 ILE A CA 1
ATOM 2164 C C . ILE A 1 266 ? -22.562 -17.531 -13.07 1 97.62 266 ILE A C 1
ATOM 2166 O O . ILE A 1 266 ? -23.359 -16.609 -12.875 1 97.62 266 ILE A O 1
ATOM 2170 N N . ALA A 1 267 ? -22.875 -18.734 -13.047 1 97.56 267 ALA A N 1
ATOM 2171 C CA . ALA A 1 267 ? -24.25 -19.172 -12.773 1 97.56 267 ALA A CA 1
ATOM 2172 C C . ALA A 1 267 ? -24.422 -19.578 -11.312 1 97.56 267 ALA A C 1
ATOM 2174 O O . ALA A 1 267 ? -23.438 -19.953 -10.648 1 97.56 267 ALA A O 1
ATOM 2175 N N . SER A 1 268 ? -25.625 -19.562 -10.82 1 97 268 SER A N 1
ATOM 2176 C CA . SER A 1 268 ? -25.891 -19.875 -9.422 1 97 268 SER A CA 1
ATOM 2177 C C . SER A 1 268 ? -25.797 -21.375 -9.164 1 97 268 SER A C 1
ATOM 2179 O O . SER A 1 268 ? -25.703 -21.812 -8.016 1 97 268 SER A O 1
ATOM 2181 N N . ASP A 1 269 ? -25.828 -22.141 -10.219 1 96.19 269 ASP A N 1
ATOM 2182 C CA . ASP A 1 269 ? -25.688 -23.594 -10.047 1 96.19 269 ASP A CA 1
ATOM 2183 C C . ASP A 1 269 ? -24.219 -23.984 -9.891 1 96.19 269 ASP A C 1
ATOM 2185 O O . ASP A 1 269 ? -23.906 -25.172 -9.727 1 96.19 269 ASP A O 1
ATOM 2189 N N . GLY A 1 270 ? -23.375 -23 -10.047 1 96.31 270 GLY A N 1
ATOM 2190 C CA . GLY A 1 270 ? -21.969 -23.266 -9.82 1 96.31 270 GLY A CA 1
ATOM 2191 C C . GLY A 1 270 ? -21.156 -23.312 -11.102 1 96.31 270 GLY A C 1
ATOM 2192 O O . GLY A 1 270 ? -19.922 -23.469 -11.062 1 96.31 270 GLY A O 1
ATOM 2193 N N . THR A 1 271 ? -21.781 -23.141 -12.188 1 96.12 271 THR A N 1
ATOM 2194 C CA . THR A 1 271 ? -21.094 -23.266 -13.469 1 96.12 271 THR A CA 1
ATOM 2195 C C . THR A 1 271 ? -20.547 -21.906 -13.914 1 96.12 271 THR A C 1
ATOM 2197 O O . THR A 1 271 ? -21.219 -20.875 -13.766 1 96.12 271 THR A O 1
ATOM 2200 N N . LEU A 1 272 ? -19.359 -21.953 -14.391 1 96.75 272 LEU A N 1
ATOM 2201 C CA . LEU A 1 272 ? -18.781 -20.781 -15.039 1 96.75 272 LEU A CA 1
ATOM 2202 C C . LEU A 1 272 ? -19 -20.828 -16.547 1 96.75 272 LEU A C 1
ATOM 2204 O O . LEU A 1 272 ? -18.906 -21.906 -17.156 1 96.75 272 LEU A O 1
ATOM 2208 N N . HIS A 1 273 ? -19.359 -19.719 -17.062 1 96.19 273 HIS A N 1
ATOM 2209 C CA . HIS A 1 273 ? -19.5 -19.688 -18.516 1 96.19 273 HIS A CA 1
ATOM 2210 C C . HIS A 1 273 ? -18.203 -20.125 -19.203 1 96.19 273 HIS A C 1
ATOM 2212 O O . HIS A 1 273 ? -17.109 -19.75 -18.781 1 96.19 273 HIS A O 1
ATOM 2218 N N . PRO A 1 274 ? -18.266 -20.797 -20.25 1 94.5 274 PRO A N 1
ATOM 2219 C CA . PRO A 1 274 ? -17.062 -21.344 -20.875 1 94.5 274 PRO A CA 1
ATOM 2220 C C . PRO A 1 274 ? -16.172 -20.25 -21.484 1 94.5 274 PRO A C 1
ATOM 2222 O O . PRO A 1 274 ? -14.969 -20.469 -21.656 1 94.5 274 PRO A O 1
ATOM 2225 N N . LYS A 1 275 ? -16.75 -19.172 -21.766 1 96.44 275 LYS A N 1
ATOM 2226 C CA . LYS A 1 275 ? -15.969 -18.078 -22.359 1 96.44 275 LYS A CA 1
ATOM 2227 C C . LYS A 1 275 ? -15.734 -16.969 -21.344 1 96.44 275 LYS A C 1
ATOM 2229 O O . LYS A 1 275 ? -16.641 -16.594 -20.609 1 96.44 275 LYS A O 1
ATOM 2234 N N . LEU A 1 276 ? -14.57 -16.516 -21.344 1 97.62 276 LEU A N 1
ATOM 2235 C CA . LEU A 1 276 ? -14.188 -15.367 -20.531 1 97.62 276 LEU A CA 1
ATOM 2236 C C . LEU A 1 276 ? -14.016 -14.133 -21.406 1 97.62 276 LEU A C 1
ATOM 2238 O O . LEU A 1 276 ? -13.352 -14.18 -22.453 1 97.62 276 LEU A O 1
ATOM 2242 N N . PHE A 1 277 ? -14.672 -13.117 -20.984 1 97.69 277 PHE A N 1
ATOM 2243 C CA . PHE A 1 277 ? -14.547 -11.852 -21.703 1 97.69 277 PHE A CA 1
ATOM 2244 C C . PHE A 1 277 ? -13.344 -11.062 -21.203 1 97.69 277 PHE A C 1
ATOM 2246 O O . PHE A 1 277 ? -13.211 -10.828 -20 1 97.69 277 PHE A O 1
ATOM 2253 N N . VAL A 1 278 ? -12.43 -10.641 -22.109 1 97.31 278 VAL A N 1
ATOM 2254 C CA . VAL A 1 278 ? -11.188 -9.977 -21.734 1 97.31 278 VAL A CA 1
ATOM 2255 C C . VAL A 1 278 ? -11.023 -8.695 -22.547 1 97.31 278 VAL A C 1
ATOM 2257 O O . VAL A 1 278 ? -11.188 -8.703 -23.766 1 97.31 278 VAL A O 1
ATOM 2260 N N . THR A 1 279 ? -10.727 -7.621 -21.859 1 96.12 279 THR A N 1
ATOM 2261 C CA . THR A 1 279 ? -10.438 -6.355 -22.516 1 96.12 279 THR A CA 1
ATOM 2262 C C . THR A 1 279 ? -9 -5.918 -22.25 1 96.12 279 THR A C 1
ATOM 2264 O O . THR A 1 279 ? -8.625 -5.676 -21.094 1 96.12 279 THR A O 1
ATOM 2267 N N . LEU A 1 280 ? -8.227 -5.762 -23.297 1 94.5 280 LEU A N 1
ATOM 2268 C CA . LEU A 1 280 ? -6.836 -5.352 -23.188 1 94.5 280 LEU A CA 1
ATOM 2269 C C . LEU A 1 280 ? -6.684 -3.859 -23.469 1 94.5 280 LEU A C 1
ATOM 2271 O O . LEU A 1 280 ? -7.496 -3.271 -24.188 1 94.5 280 LEU A O 1
ATOM 2275 N N . LYS A 1 281 ? -5.699 -3.33 -22.781 1 92 281 LYS A N 1
ATOM 2276 C CA . LYS A 1 281 ? -5.316 -1.958 -23.094 1 92 281 LYS A CA 1
ATOM 2277 C C . LYS A 1 281 ? -4.305 -1.92 -24.234 1 92 281 LYS A C 1
ATOM 2279 O O . LYS A 1 281 ? -3.227 -2.514 -24.141 1 92 281 LYS A O 1
ATOM 2284 N N . GLU A 1 282 ? -4.633 -1.358 -25.281 1 88.12 282 GLU A N 1
ATOM 2285 C CA . GLU A 1 282 ? -3.748 -1.216 -26.438 1 88.12 282 GLU A CA 1
ATOM 2286 C C . GLU A 1 282 ? -3.592 0.249 -26.828 1 88.12 282 GLU A C 1
ATOM 2288 O O . GLU A 1 282 ? -4.516 1.045 -26.656 1 88.12 282 GLU A O 1
ATOM 2293 N N . LYS A 1 283 ? -2.408 0.366 -27.328 1 80.81 283 LYS A N 1
ATOM 2294 C CA . LYS A 1 283 ? -2.174 1.72 -27.812 1 80.81 283 LYS A CA 1
ATOM 2295 C C . LYS A 1 283 ? -3.197 2.1 -28.891 1 80.81 283 LYS A C 1
ATOM 2297 O O . LYS A 1 283 ? -3.449 1.327 -29.812 1 80.81 283 LYS A O 1
ATOM 2302 N N . ASN A 1 284 ? -3.928 3.17 -28.812 1 82.62 284 ASN A N 1
ATOM 2303 C CA . ASN A 1 284 ? -4.906 3.732 -29.734 1 82.62 284 ASN A CA 1
ATOM 2304 C C . ASN A 1 284 ? -6.199 2.916 -29.75 1 82.62 284 ASN A C 1
ATOM 2306 O O . ASN A 1 284 ? -7.023 3.07 -30.641 1 82.62 284 ASN A O 1
ATOM 2310 N N . GLY A 1 285 ? -6.211 1.855 -28.984 1 85.88 285 GLY A N 1
ATOM 2311 C CA . GLY A 1 285 ? -7.426 1.073 -28.828 1 85.88 285 GLY A CA 1
ATOM 2312 C C . GLY A 1 285 ? -7.598 0.018 -29.906 1 85.88 285 GLY A C 1
ATOM 2313 O O . GLY A 1 285 ? -8.711 -0.441 -30.156 1 85.88 285 GLY A O 1
ATOM 2314 N N . ARG A 1 286 ? -6.531 -0.297 -30.688 1 87.94 286 ARG A N 1
ATOM 2315 C CA . ARG A 1 286 ? -6.574 -1.306 -31.75 1 87.94 286 ARG A CA 1
ATOM 2316 C C . ARG A 1 286 ? -5.453 -2.324 -31.578 1 87.94 286 ARG A C 1
ATOM 2318 O O . ARG A 1 286 ? -4.359 -1.981 -31.109 1 87.94 286 ARG A O 1
ATOM 2325 N N . PHE A 1 287 ? -5.789 -3.539 -31.953 1 89.69 287 PHE A N 1
ATOM 2326 C CA . PHE A 1 287 ? -4.762 -4.57 -31.922 1 89.69 287 PHE A CA 1
ATOM 2327 C C . PHE A 1 287 ? -3.707 -4.328 -33 1 89.69 287 PHE A C 1
ATOM 2329 O O . PHE A 1 287 ? -4 -3.738 -34.031 1 89.69 287 PHE A O 1
ATOM 2336 N N . PRO A 1 288 ? -2.551 -4.855 -32.781 1 86.5 288 PRO A N 1
ATOM 2337 C CA . PRO A 1 288 ? -1.55 -4.777 -33.844 1 86.5 288 PRO A CA 1
ATOM 2338 C C . PRO A 1 288 ? -1.955 -5.562 -35.094 1 86.5 288 PRO A C 1
ATOM 2340 O O . PRO A 1 288 ? -2.844 -6.418 -35.031 1 86.5 288 PRO A O 1
ATOM 2343 N N . LYS A 1 289 ? -1.347 -5.25 -36.188 1 84.38 289 LYS A N 1
ATOM 2344 C CA . LYS A 1 289 ? -1.675 -5.875 -37.469 1 84.38 289 LYS A CA 1
ATOM 2345 C C . LYS A 1 289 ? -1.505 -7.391 -37.406 1 84.38 289 LYS A C 1
ATOM 2347 O O . LYS A 1 289 ? -2.297 -8.141 -37.969 1 84.38 289 LYS A O 1
ATOM 2352 N N . LYS A 1 290 ? -0.479 -7.84 -36.594 1 85.56 290 LYS A N 1
ATOM 2353 C CA . LYS A 1 290 ? -0.214 -9.266 -36.469 1 85.56 290 LYS A CA 1
ATOM 2354 C C . LYS A 1 290 ? -1.308 -9.953 -35.656 1 85.56 290 LYS A C 1
ATOM 2356 O O . LYS A 1 290 ? -1.411 -11.188 -35.656 1 85.56 290 LYS A O 1
ATOM 2361 N N . GLY A 1 291 ? -2.039 -9.164 -35.031 1 87.38 291 GLY A N 1
ATOM 2362 C CA . GLY A 1 291 ? -3.133 -9.711 -34.25 1 87.38 291 GLY A CA 1
ATOM 2363 C C . GLY A 1 291 ? -2.705 -10.172 -32.844 1 87.38 291 GLY A C 1
ATOM 2364 O O . GLY A 1 291 ? -1.762 -9.625 -32.281 1 87.38 291 GLY A O 1
ATOM 2365 N N . HIS A 1 292 ? -3.582 -10.992 -32.25 1 89.75 292 HIS A N 1
ATOM 2366 C CA . HIS A 1 292 ? -3.32 -11.555 -30.953 1 89.75 292 HIS A CA 1
ATOM 2367 C C . HIS A 1 292 ? -3.646 -13.047 -30.922 1 89.75 292 HIS A C 1
ATOM 2369 O O . HIS A 1 292 ? -4.289 -13.562 -31.828 1 89.75 292 HIS A O 1
ATOM 2375 N N . LYS A 1 293 ? -3.109 -13.703 -29.953 1 90.81 293 LYS A N 1
ATOM 2376 C CA . LYS A 1 293 ? -3.398 -15.125 -29.797 1 90.81 293 LYS A CA 1
ATOM 2377 C C . LYS A 1 293 ? -4.898 -15.367 -29.656 1 90.81 293 LYS A C 1
ATOM 2379 O O . LYS A 1 293 ? -5.566 -14.719 -28.844 1 90.81 293 LYS A O 1
ATOM 2384 N N . LYS A 1 294 ? -5.344 -16.281 -30.469 1 92.44 294 LYS A N 1
ATOM 2385 C CA . LYS A 1 294 ? -6.762 -16.625 -30.406 1 92.44 294 LYS A CA 1
ATOM 2386 C C . LYS A 1 294 ? -6.992 -17.891 -29.578 1 92.44 294 LYS A C 1
ATOM 2388 O O . LYS A 1 294 ? -6.344 -18.922 -29.812 1 92.44 294 LYS A O 1
ATOM 2393 N N . CYS A 1 295 ? -7.828 -17.719 -28.609 1 94.31 295 CYS A N 1
ATOM 2394 C CA . CYS A 1 295 ? -8.25 -18.828 -27.75 1 94.31 295 CYS A CA 1
ATOM 2395 C C . CYS A 1 295 ? -9.758 -19.031 -27.828 1 94.31 295 CYS A C 1
ATOM 2397 O O . CYS A 1 295 ? -10.516 -18.062 -27.781 1 94.31 295 CYS A O 1
ATOM 2399 N N . SER A 1 296 ? -10.203 -20.234 -27.906 1 93.25 296 SER A N 1
ATOM 2400 C CA . SER A 1 296 ? -11.617 -20.531 -28.125 1 93.25 296 SER A CA 1
ATOM 2401 C C . SER A 1 296 ? -12.453 -20.156 -26.906 1 93.25 296 SER A C 1
ATOM 2403 O O . SER A 1 296 ? -13.641 -19.875 -27.031 1 93.25 296 SER A O 1
ATOM 2405 N N . ASN A 1 297 ? -11.844 -20.109 -25.797 1 96 297 ASN A N 1
ATOM 2406 C CA . ASN A 1 297 ? -12.609 -19.859 -24.578 1 96 297 ASN A CA 1
ATOM 2407 C C . ASN A 1 297 ? -12.422 -18.438 -24.094 1 96 297 ASN A C 1
ATOM 2409 O O . ASN A 1 297 ? -12.703 -18.125 -22.922 1 96 297 ASN A O 1
ATOM 2413 N N . LEU A 1 298 ? -11.883 -17.609 -24.953 1 97.25 298 LEU A N 1
ATOM 2414 C CA . LEU A 1 298 ? -11.734 -16.203 -24.609 1 97.25 298 LEU A CA 1
ATOM 2415 C C . LEU A 1 298 ? -12.391 -15.312 -25.672 1 97.25 298 LEU A C 1
ATOM 2417 O O . LEU A 1 298 ? -12.312 -15.602 -26.859 1 97.25 298 LEU A O 1
ATOM 2421 N N . VAL A 1 299 ? -13.086 -14.406 -25.234 1 97.31 299 VAL A N 1
ATOM 2422 C CA . VAL A 1 299 ? -13.508 -13.297 -26.078 1 97.31 299 VAL A CA 1
ATOM 2423 C C . VAL A 1 299 ? -12.641 -12.07 -25.797 1 97.31 299 VAL A C 1
ATOM 2425 O O . VAL A 1 299 ? -12.836 -11.398 -24.781 1 97.31 299 VAL A O 1
ATOM 2428 N N . VAL A 1 300 ? -11.734 -11.797 -26.734 1 96.56 300 VAL A N 1
ATOM 2429 C CA . VAL A 1 300 ? -10.719 -10.781 -26.469 1 96.56 300 VAL A CA 1
ATOM 2430 C C . VAL A 1 300 ? -11.07 -9.492 -27.203 1 96.56 300 VAL A C 1
ATOM 2432 O O . VAL A 1 300 ? -11.336 -9.516 -28.406 1 96.56 300 VAL A O 1
ATOM 2435 N N . THR A 1 301 ? -11.117 -8.445 -26.469 1 94.81 301 THR A N 1
ATOM 2436 C CA . THR A 1 301 ? -11.32 -7.117 -27.031 1 94.81 301 THR A CA 1
ATOM 2437 C C . THR A 1 301 ? -10.234 -6.156 -26.562 1 94.81 301 THR A C 1
ATOM 2439 O O . THR A 1 301 ? -9.367 -6.531 -25.766 1 94.81 301 THR A O 1
ATOM 2442 N N . CYS A 1 302 ? -10.18 -4.945 -27.141 1 92.25 302 CYS A N 1
ATOM 2443 C CA . CYS A 1 302 ? -9.203 -3.961 -26.688 1 92.25 302 CYS A CA 1
ATOM 2444 C C . CYS A 1 302 ? -9.773 -2.549 -26.781 1 92.25 302 CYS A C 1
ATOM 2446 O O . CYS A 1 302 ? -10.789 -2.324 -27.438 1 92.25 302 CYS A O 1
ATOM 2448 N N . HIS A 1 303 ? -9.266 -1.723 -26.016 1 90.94 303 HIS A N 1
ATOM 2449 C CA . HIS A 1 303 ? -9.57 -0.297 -25.984 1 90.94 303 HIS A CA 1
ATOM 2450 C C . HIS A 1 303 ? -8.375 0.518 -25.516 1 90.94 303 HIS A C 1
ATOM 2452 O O . HIS A 1 303 ? -7.328 -0.045 -25.172 1 90.94 303 HIS A O 1
ATOM 2458 N N . SER A 1 304 ? -8.484 1.866 -25.562 1 87.25 304 SER A N 1
ATOM 2459 C CA . SER A 1 304 ? -7.402 2.736 -25.109 1 87.25 304 SER A CA 1
ATOM 2460 C C . SER A 1 304 ? -7.176 2.607 -23.609 1 87.25 304 SER A C 1
ATOM 2462 O O . SER A 1 304 ? -6.062 2.807 -23.125 1 87.25 304 SER A O 1
ATOM 2464 N N . SER A 1 305 ? -8.234 2.334 -23.016 1 85.69 305 SER A N 1
ATOM 2465 C CA . SER A 1 305 ? -8.148 1.981 -21.594 1 85.69 305 SER A CA 1
ATOM 2466 C C . SER A 1 305 ? -8.688 0.578 -21.344 1 85.69 305 SER A C 1
ATOM 2468 O O . SER A 1 305 ? -9.344 -0.006 -22.203 1 85.69 305 SER A O 1
ATOM 2470 N N . HIS A 1 306 ? -8.297 0.009 -20.281 1 85.75 306 HIS A N 1
ATOM 2471 C CA . HIS A 1 306 ? -8.766 -1.341 -20 1 85.75 306 HIS A CA 1
ATOM 2472 C C . HIS A 1 306 ? -10.18 -1.319 -19.406 1 85.75 306 HIS A C 1
ATOM 2474 O O . HIS A 1 306 ? -10.766 -2.373 -19.172 1 85.75 306 HIS A O 1
ATOM 2480 N N . ILE A 1 307 ? -10.711 -0.149 -19.297 1 83.81 307 ILE A N 1
ATOM 2481 C CA . ILE A 1 307 ? -12.008 0.022 -18.656 1 83.81 307 ILE A CA 1
ATOM 2482 C C . ILE A 1 307 ? -13.125 -0.25 -19.656 1 83.81 307 ILE A C 1
ATOM 2484 O O . ILE A 1 307 ? -13.039 0.171 -20.812 1 83.81 307 ILE A O 1
ATOM 2488 N N . MET A 1 308 ? -14.148 -0.801 -19.25 1 88.5 308 MET A N 1
ATOM 2489 C CA . MET A 1 308 ? -15.273 -1.184 -20.109 1 88.5 308 MET A CA 1
ATOM 2490 C C . MET A 1 308 ? -16.016 0.047 -20.609 1 88.5 308 MET A C 1
ATOM 2492 O O . MET A 1 308 ? -16.203 1.013 -19.875 1 88.5 308 MET A O 1
ATOM 2496 N N . THR A 1 309 ? -16.438 -0.041 -21.875 1 87.75 309 THR A N 1
ATOM 2497 C CA . THR A 1 309 ? -17.266 0.995 -22.484 1 87.75 309 THR A CA 1
ATOM 2498 C C . THR A 1 309 ? -18.625 0.436 -22.891 1 87.75 309 THR A C 1
ATOM 2500 O O . THR A 1 309 ? -18.859 -0.771 -22.797 1 87.75 309 THR A O 1
ATOM 2503 N N . LYS A 1 310 ? -19.484 1.303 -23.328 1 86.94 310 LYS A N 1
ATOM 2504 C CA . LYS A 1 310 ? -20.812 0.895 -23.766 1 86.94 310 LYS A CA 1
ATOM 2505 C C . LYS A 1 310 ? -20.734 -0.084 -24.938 1 86.94 310 LYS A C 1
ATOM 2507 O O . LYS A 1 310 ? -21.453 -1.079 -24.969 1 86.94 310 LYS A O 1
ATOM 2512 N N . GLU A 1 311 ? -19.844 0.194 -25.766 1 88.12 311 GLU A N 1
ATOM 2513 C CA . GLU A 1 311 ? -19.688 -0.663 -26.938 1 88.12 311 GLU A CA 1
ATOM 2514 C C . GLU A 1 311 ? -19.188 -2.045 -26.547 1 88.12 311 GLU A C 1
ATOM 2516 O O . GLU A 1 311 ? -19.609 -3.055 -27.125 1 88.12 311 GLU A O 1
ATOM 2521 N N . LEU A 1 312 ? -18.328 -2.062 -25.625 1 91.44 312 LEU A N 1
ATOM 2522 C CA . LEU A 1 312 ? -17.781 -3.334 -25.156 1 91.44 312 LEU A CA 1
ATOM 2523 C C . LEU A 1 312 ? -18.859 -4.145 -24.422 1 91.44 312 LEU A C 1
ATOM 2525 O O . LEU A 1 312 ? -18.859 -5.375 -24.5 1 91.44 312 LEU A O 1
ATOM 2529 N N . THR A 1 313 ? -19.719 -3.439 -23.812 1 91.19 313 THR A N 1
ATOM 2530 C CA . THR A 1 313 ? -20.828 -4.105 -23.125 1 91.19 313 THR A CA 1
ATOM 2531 C C . THR A 1 313 ? -21.734 -4.812 -24.125 1 91.19 313 THR A C 1
ATOM 2533 O O . THR A 1 313 ? -22.172 -5.941 -23.891 1 91.19 313 THR A O 1
ATOM 2536 N N . LYS A 1 314 ? -21.969 -4.188 -25.188 1 91.5 314 LYS A N 1
ATOM 2537 C CA . LYS A 1 314 ? -22.766 -4.801 -26.25 1 91.5 314 LYS A CA 1
ATOM 2538 C C . LYS A 1 314 ? -22.125 -6.09 -26.75 1 91.5 314 LYS A C 1
ATOM 2540 O O . LYS A 1 314 ? -22.812 -7.094 -26.953 1 91.5 314 LYS A O 1
ATOM 2545 N N . GLU A 1 315 ? -20.891 -5.969 -26.891 1 92.81 315 GLU A N 1
ATOM 2546 C CA . GLU A 1 315 ? -20.156 -7.137 -27.359 1 92.81 315 GLU A CA 1
ATOM 2547 C C . GLU A 1 315 ? -20.219 -8.273 -26.359 1 92.81 315 GLU A C 1
ATOM 2549 O O . GLU A 1 315 ? -20.328 -9.445 -26.734 1 92.81 315 GLU A O 1
ATOM 2554 N N . PHE A 1 316 ? -20.109 -7.945 -25.156 1 94.69 316 PHE A N 1
ATOM 2555 C CA . PHE A 1 316 ? -20.219 -8.93 -24.094 1 94.69 316 PHE A CA 1
ATOM 2556 C C . PHE A 1 316 ? -21.547 -9.648 -24.141 1 94.69 316 PHE A C 1
ATOM 2558 O O . PHE A 1 316 ? -21.609 -10.875 -24.062 1 94.69 316 PHE A O 1
ATOM 2565 N N . PHE A 1 317 ? -22.625 -8.898 -24.297 1 94.31 317 PHE A N 1
ATOM 2566 C CA . PHE A 1 317 ? -23.953 -9.492 -24.359 1 94.31 317 PHE A CA 1
ATOM 2567 C C . PHE A 1 317 ? -24.094 -10.359 -25.609 1 94.31 317 PHE A C 1
ATOM 2569 O O . PHE A 1 317 ? -24.578 -11.492 -25.531 1 94.31 317 PHE A O 1
ATOM 2576 N N . ARG A 1 318 ? -23.594 -9.883 -26.656 1 93.06 318 ARG A N 1
ATOM 2577 C CA . ARG A 1 318 ? -23.734 -10.586 -27.922 1 93.06 318 ARG A CA 1
ATOM 2578 C C . ARG A 1 318 ? -22.953 -11.898 -27.922 1 93.06 318 ARG A C 1
ATOM 2580 O O . ARG A 1 318 ? -23.453 -12.93 -28.359 1 93.06 318 ARG A O 1
ATOM 2587 N N . LYS A 1 319 ? -21.781 -11.867 -27.359 1 94.31 319 LYS A N 1
ATOM 2588 C CA . LYS A 1 319 ? -20.859 -12.992 -27.547 1 94.31 319 LYS A CA 1
ATOM 2589 C C . LYS A 1 319 ? -20.906 -13.938 -26.344 1 94.31 319 LYS A C 1
ATOM 2591 O O . LYS A 1 319 ? -20.562 -15.109 -26.469 1 94.31 319 LYS A O 1
ATOM 2596 N N . VAL A 1 320 ? -21.266 -13.422 -25.188 1 95.19 320 VAL A N 1
ATOM 2597 C CA . VAL A 1 320 ? -21.188 -14.242 -23.984 1 95.19 320 VAL A CA 1
ATOM 2598 C C . VAL A 1 320 ? -22.578 -14.5 -23.422 1 95.19 320 VAL A C 1
ATOM 2600 O O . VAL A 1 320 ? -23.047 -15.641 -23.391 1 95.19 320 VAL A O 1
ATOM 2603 N N . VAL A 1 321 ? -23.344 -13.461 -23.188 1 94.12 321 VAL A N 1
ATOM 2604 C CA . VAL A 1 321 ? -24.641 -13.594 -22.5 1 94.12 321 VAL A CA 1
ATOM 2605 C C . VAL A 1 321 ? -25.641 -14.297 -23.422 1 94.12 321 VAL A C 1
ATOM 2607 O O . VAL A 1 321 ? -26.406 -15.156 -22.984 1 94.12 321 VAL A O 1
ATOM 2610 N N . PHE A 1 322 ? -25.625 -13.945 -24.703 1 93 322 PHE A N 1
ATOM 2611 C CA . PHE A 1 322 ? -26.609 -14.508 -25.625 1 93 322 PHE A CA 1
ATOM 2612 C C . PHE A 1 322 ? -25.969 -15.57 -26.5 1 93 322 PHE A C 1
ATOM 2614 O O . PHE A 1 322 ? -26.359 -15.75 -27.656 1 93 322 PHE A O 1
ATOM 2621 N N . ASP A 1 323 ? -24.922 -16.078 -25.969 1 88.69 323 ASP A N 1
ATOM 2622 C CA . ASP A 1 323 ? -24.359 -17.266 -26.609 1 88.69 323 ASP A CA 1
ATOM 2623 C C . ASP A 1 323 ? -25.438 -18.344 -26.797 1 88.69 323 ASP A C 1
ATOM 2625 O O . ASP A 1 323 ? -26.281 -18.547 -25.922 1 88.69 323 ASP A O 1
ATOM 2629 N N . PRO A 1 324 ? -25.469 -19.016 -27.859 1 84.81 324 PRO A N 1
ATOM 2630 C CA . PRO A 1 324 ? -26.516 -19.984 -28.172 1 84.81 324 PRO A CA 1
ATOM 2631 C C . PRO A 1 324 ? -26.625 -21.094 -27.125 1 84.81 324 PRO A C 1
ATOM 2633 O O . PRO A 1 324 ? -27.688 -21.719 -26.984 1 84.81 324 PRO A O 1
ATOM 2636 N N . SER A 1 325 ? -25.625 -21.297 -26.422 1 83.06 325 SER A N 1
ATOM 2637 C CA . SER A 1 325 ? -25.641 -22.359 -25.422 1 83.06 325 SER A CA 1
ATOM 2638 C C . SER A 1 325 ? -26.297 -21.875 -24.125 1 83.06 325 SER A C 1
ATOM 2640 O O . SER A 1 325 ? -26.578 -22.672 -23.234 1 83.06 325 SER A O 1
ATOM 2642 N N . MET A 1 326 ? -26.719 -20.672 -24.125 1 88.5 326 MET A N 1
ATOM 2643 C CA . MET A 1 326 ? -27.266 -20.078 -22.906 1 88.5 326 MET A CA 1
ATOM 2644 C C . MET A 1 326 ? -28.781 -20.219 -22.875 1 88.5 326 MET A C 1
ATOM 2646 O O . MET A 1 326 ? -29.422 -20.297 -23.922 1 88.5 326 MET A O 1
ATOM 2650 N N . PRO A 1 327 ? -29.25 -20.266 -21.703 1 90.81 327 PRO A N 1
ATOM 2651 C CA . PRO A 1 327 ? -30.719 -20.344 -21.594 1 90.81 327 PRO A CA 1
ATOM 2652 C C . PRO A 1 327 ? -31.422 -19.141 -22.203 1 90.81 327 PRO A C 1
ATOM 2654 O O . PRO A 1 327 ? -30.906 -18.031 -22.156 1 90.81 327 PRO A O 1
ATOM 2657 N N . LYS A 1 328 ? -32.625 -19.422 -22.672 1 90.94 328 LYS A N 1
ATOM 2658 C CA . LYS A 1 328 ? -33.406 -18.375 -23.344 1 90.94 328 LYS A CA 1
ATOM 2659 C C . LYS A 1 328 ? -34.031 -17.422 -22.344 1 90.94 328 LYS A C 1
ATOM 2661 O O . LYS A 1 328 ? -34.219 -16.234 -22.641 1 90.94 328 LYS A O 1
ATOM 2666 N N . ASP A 1 329 ? -34.375 -17.984 -21.203 1 92.69 329 ASP A N 1
ATOM 2667 C CA . ASP A 1 329 ? -34.906 -17.172 -20.109 1 92.69 329 ASP A CA 1
ATOM 2668 C C . ASP A 1 329 ? -33.938 -17.109 -18.953 1 92.69 329 ASP A C 1
ATOM 2670 O O . ASP A 1 329 ? -33.656 -18.109 -18.297 1 92.69 329 ASP A O 1
ATOM 2674 N N . ALA A 1 330 ? -33.406 -15.883 -18.766 1 94.56 330 ALA A N 1
ATOM 2675 C CA . ALA A 1 330 ? -32.344 -15.805 -17.781 1 94.56 330 ALA A CA 1
ATOM 2676 C C . ALA A 1 330 ? -32.469 -14.547 -16.922 1 94.56 330 ALA A C 1
ATOM 2678 O O . ALA A 1 330 ? -33.156 -13.602 -17.297 1 94.56 330 ALA A O 1
ATOM 2679 N N . LEU A 1 331 ? -31.984 -14.664 -15.766 1 96 331 LEU A N 1
ATOM 2680 C CA . LEU A 1 331 ? -31.828 -13.547 -14.836 1 96 331 LEU A CA 1
ATOM 2681 C C . LEU A 1 331 ? -30.375 -13.156 -14.68 1 96 331 LEU A C 1
ATOM 2683 O O . LEU A 1 331 ? -29.516 -14.016 -14.43 1 96 331 LEU A O 1
ATOM 2687 N N . LEU A 1 332 ? -30.078 -11.914 -14.891 1 95.38 332 LEU A N 1
ATOM 2688 C CA . LEU A 1 332 ? -28.703 -11.43 -14.797 1 95.38 332 LEU A CA 1
ATOM 2689 C C . LEU A 1 332 ? -28.594 -10.367 -13.711 1 95.38 332 LEU A C 1
ATOM 2691 O O . LEU A 1 332 ? -29.312 -9.367 -13.727 1 95.38 332 LEU A O 1
ATOM 2695 N N . ILE A 1 333 ? -27.703 -10.656 -12.797 1 95.75 333 ILE A N 1
ATOM 2696 C CA . ILE A 1 333 ? -27.422 -9.711 -11.719 1 95.75 333 ILE A CA 1
ATOM 2697 C C . ILE A 1 333 ? -26.094 -9.008 -11.984 1 95.75 333 ILE A C 1
ATOM 2699 O O . ILE A 1 333 ? -25.047 -9.656 -12.125 1 95.75 333 ILE A O 1
ATOM 2703 N N . VAL A 1 334 ? -26.078 -7.66 -12.023 1 94.31 334 VAL A N 1
ATOM 2704 C CA . VAL A 1 334 ? -24.875 -6.895 -12.344 1 94.31 334 VAL A CA 1
ATOM 2705 C C . VAL A 1 334 ? -24.781 -5.684 -11.414 1 94.31 334 VAL A C 1
ATOM 2707 O O . VAL A 1 334 ? -25.719 -5.387 -10.672 1 94.31 334 VAL A O 1
ATOM 2710 N N . ASP A 1 335 ? -23.609 -5.07 -11.43 1 90.19 335 ASP A N 1
ATOM 2711 C CA . ASP A 1 335 ? -23.422 -3.898 -10.586 1 90.19 335 ASP A CA 1
ATOM 2712 C C . ASP A 1 335 ? -24.172 -2.688 -11.148 1 90.19 335 ASP A C 1
ATOM 2714 O O . ASP A 1 335 ? -24.859 -2.795 -12.156 1 90.19 335 ASP A O 1
ATOM 2718 N N . GLY A 1 336 ? -24.094 -1.562 -10.438 1 83 336 GLY A N 1
ATOM 2719 C CA . GLY A 1 336 ? -24.875 -0.388 -10.781 1 83 336 GLY A CA 1
ATOM 2720 C C . GLY A 1 336 ? -24.234 0.466 -11.859 1 83 336 GLY A C 1
ATOM 2721 O O . GLY A 1 336 ? -24.469 1.674 -11.922 1 83 336 GLY A O 1
ATOM 2722 N N . TRP A 1 337 ? -23.406 -0.079 -12.633 1 82.56 337 TRP A N 1
ATOM 2723 C CA . TRP A 1 337 ? -22.781 0.655 -13.734 1 82.56 337 TRP A CA 1
ATOM 2724 C C . TRP A 1 337 ? -23.828 1.036 -14.789 1 82.56 337 TRP A C 1
ATOM 2726 O O . TRP A 1 337 ? -24.656 0.212 -15.172 1 82.56 337 TRP A O 1
ATOM 2736 N N . SER A 1 338 ? -23.781 2.225 -15.18 1 77.06 338 SER A N 1
ATOM 2737 C CA . SER A 1 338 ? -24.828 2.814 -16 1 77.06 338 SER A CA 1
ATOM 2738 C C . SER A 1 338 ? -24.969 2.084 -17.328 1 77.06 338 SER A C 1
ATOM 2740 O O . SER A 1 338 ? -26.047 2.039 -17.922 1 77.06 338 SER A O 1
ATOM 2742 N N . SER A 1 339 ? -23.922 1.544 -17.797 1 76.75 339 SER A N 1
ATOM 2743 C CA . SER A 1 339 ? -23.969 0.879 -19.094 1 76.75 339 SER A CA 1
ATOM 2744 C C . SER A 1 339 ? -24.844 -0.369 -19.047 1 76.75 339 SER A C 1
ATOM 2746 O O . SER A 1 339 ? -25.391 -0.794 -20.062 1 76.75 339 SER A O 1
ATOM 2748 N N . TRP A 1 340 ? -25.016 -0.894 -17.875 1 83.31 340 TRP A N 1
ATOM 2749 C CA . TRP A 1 340 ? -25.875 -2.068 -17.719 1 83.31 340 TRP A CA 1
ATOM 2750 C C . TRP A 1 340 ? -27.344 -1.7 -17.906 1 83.31 340 TRP A C 1
ATOM 2752 O O . TRP A 1 340 ? -28.172 -2.564 -18.172 1 83.31 340 TRP A O 1
ATOM 2762 N N . ASN A 1 341 ? -27.562 -0.432 -17.703 1 76.56 341 ASN A N 1
ATOM 2763 C CA . ASN A 1 341 ? -28.938 0.034 -17.734 1 76.56 341 ASN A CA 1
ATOM 2764 C C . ASN A 1 341 ? -29.344 0.53 -19.125 1 76.56 341 ASN A C 1
ATOM 2766 O O . ASN A 1 341 ? -30.469 0.989 -19.328 1 76.56 341 ASN A O 1
ATOM 2770 N N . ASP A 1 342 ? -28.422 0.475 -19.875 1 82.25 342 ASP A N 1
ATOM 2771 C CA . ASP A 1 342 ? -28.766 0.906 -21.234 1 82.25 342 ASP A CA 1
ATOM 2772 C C . ASP A 1 342 ? -29.609 -0.148 -21.938 1 82.25 342 ASP A C 1
ATOM 2774 O O . ASP A 1 342 ? -29.078 -0.944 -22.719 1 82.25 342 ASP A O 1
ATOM 2778 N N . ARG A 1 343 ? -30.906 -0.03 -21.766 1 81.81 343 ARG A N 1
ATOM 2779 C CA . ARG A 1 343 ? -31.844 -1.021 -22.266 1 81.81 343 ARG A CA 1
ATOM 2780 C C . ARG A 1 343 ? -31.859 -1.026 -23.797 1 81.81 343 ARG A C 1
ATOM 2782 O O . ARG A 1 343 ? -31.984 -2.084 -24.422 1 81.81 343 ARG A O 1
ATOM 2789 N N . THR A 1 344 ? -31.672 0.106 -24.234 1 83.81 344 THR A N 1
ATOM 2790 C CA . THR A 1 344 ? -31.688 0.209 -25.688 1 83.81 344 THR A CA 1
ATOM 2791 C C . THR A 1 344 ? -30.516 -0.547 -26.297 1 83.81 344 THR A C 1
ATOM 2793 O O . THR A 1 344 ? -30.672 -1.278 -27.266 1 83.81 344 THR A O 1
ATOM 2796 N N . ALA A 1 345 ? -29.406 -0.382 -25.688 1 83.44 345 ALA A N 1
ATOM 2797 C CA . ALA A 1 345 ? -28.203 -1.049 -26.172 1 83.44 345 ALA A CA 1
ATOM 2798 C C . ALA A 1 345 ? -28.312 -2.562 -26.016 1 83.44 345 ALA A C 1
ATOM 2800 O O . ALA A 1 345 ? -27.953 -3.316 -26.922 1 83.44 345 ALA A O 1
ATOM 2801 N N . ILE A 1 346 ? -28.844 -2.986 -24.969 1 85.62 346 ILE A N 1
ATOM 2802 C CA . ILE A 1 346 ? -28.969 -4.41 -24.672 1 85.62 346 ILE A CA 1
ATOM 2803 C C . ILE A 1 346 ? -30.031 -5.027 -25.594 1 85.62 346 ILE A C 1
ATOM 2805 O O . ILE A 1 346 ? -29.828 -6.121 -26.125 1 85.62 346 ILE A O 1
ATOM 2809 N N . ASP A 1 347 ? -31.125 -4.312 -25.781 1 86.06 347 ASP A N 1
ATOM 2810 C CA . ASP A 1 347 ? -32.219 -4.805 -26.609 1 86.06 347 ASP A CA 1
ATOM 2811 C C . ASP A 1 347 ? -31.781 -4.957 -28.078 1 86.06 347 ASP A C 1
ATOM 2813 O O . ASP A 1 347 ? -32.219 -5.859 -28.781 1 86.06 347 ASP A O 1
ATOM 2817 N N . SER A 1 348 ? -30.938 -4.102 -28.406 1 87.88 348 SER A N 1
ATOM 2818 C CA . SER A 1 348 ? -30.484 -4.121 -29.797 1 87.88 348 SER A CA 1
ATOM 2819 C C . SER A 1 348 ? -29.719 -5.398 -30.109 1 87.88 348 SER A C 1
ATOM 2821 O O . SER A 1 348 ? -29.641 -5.812 -31.266 1 87.88 348 SER A O 1
ATOM 2823 N N . VAL A 1 349 ? -29.172 -6.051 -29.172 1 89.19 349 VAL A N 1
ATOM 2824 C CA . VAL A 1 349 ? -28.359 -7.238 -29.406 1 89.19 349 VAL A CA 1
ATOM 2825 C C . VAL A 1 349 ? -29.078 -8.477 -28.875 1 89.19 349 VAL A C 1
ATOM 2827 O O . VAL A 1 349 ? -28.562 -9.594 -28.969 1 89.19 349 VAL A O 1
ATOM 2830 N N . THR A 1 350 ? -30.219 -8.312 -28.312 1 89.62 350 THR A N 1
ATOM 2831 C CA . THR A 1 350 ? -30.984 -9.43 -27.75 1 89.62 350 THR A CA 1
ATOM 2832 C C . THR A 1 350 ? -31.734 -10.172 -28.859 1 89.62 350 THR A C 1
ATOM 2834 O O . THR A 1 350 ? -32.531 -9.578 -29.578 1 89.62 350 THR A O 1
ATOM 2837 N N . PRO A 1 351 ? -31.438 -11.43 -28.906 1 90.12 351 PRO A N 1
ATOM 2838 C CA . PRO A 1 351 ? -32.25 -12.211 -29.859 1 90.12 351 PRO A CA 1
ATOM 2839 C C . PRO A 1 351 ? -33.719 -12.234 -29.516 1 90.12 351 PRO A C 1
ATOM 2841 O O . PRO A 1 351 ? -34.062 -12.258 -28.328 1 90.12 351 PRO A O 1
ATOM 2844 N N . PRO A 1 352 ? -34.625 -12.312 -30.469 1 87.31 352 PRO A N 1
ATOM 2845 C CA . PRO A 1 352 ? -36.062 -12.234 -30.219 1 87.31 352 PRO A CA 1
ATOM 2846 C C . PRO A 1 352 ? -36.562 -13.375 -29.344 1 87.31 352 PRO A C 1
ATOM 2848 O O . PRO A 1 352 ? -37.531 -13.195 -28.609 1 87.31 352 PRO A O 1
ATOM 2851 N N . SER A 1 353 ? -35.906 -14.461 -29.344 1 89.19 353 SER A N 1
ATOM 2852 C CA . SER A 1 353 ? -36.375 -15.625 -28.609 1 89.19 353 SER A CA 1
ATOM 2853 C C . SER A 1 353 ? -35.906 -15.578 -27.156 1 89.19 353 SER A C 1
ATOM 2855 O O . SER A 1 353 ? -36.375 -16.375 -26.328 1 89.19 353 SER A O 1
ATOM 2857 N N . ASN A 1 354 ? -35.062 -14.633 -26.828 1 90.25 354 ASN A N 1
ATOM 2858 C CA . ASN A 1 354 ? -34.469 -14.609 -25.5 1 90.25 354 ASN A CA 1
ATOM 2859 C C . ASN A 1 354 ? -35.125 -13.547 -24.609 1 90.25 354 ASN A C 1
ATOM 2861 O O . ASN A 1 354 ? -35.5 -12.477 -25.094 1 90.25 354 ASN A O 1
ATOM 2865 N N . LYS A 1 355 ? -35.344 -13.938 -23.375 1 90.5 355 LYS A N 1
ATOM 2866 C CA . LYS A 1 355 ? -35.812 -13.016 -22.344 1 90.5 355 LYS A CA 1
ATOM 2867 C C . LYS A 1 355 ? -34.781 -12.875 -21.219 1 90.5 355 LYS A C 1
ATOM 2869 O O . LYS A 1 355 ? -34.375 -13.875 -20.625 1 90.5 355 LYS A O 1
ATOM 2874 N N . LEU A 1 356 ? -34.406 -11.648 -21.031 1 92.25 356 LEU A N 1
ATOM 2875 C CA . LEU A 1 356 ? -33.375 -11.398 -20 1 92.25 356 LEU A CA 1
ATOM 2876 C C . LEU A 1 356 ? -33.875 -10.344 -19.016 1 92.25 356 LEU A C 1
ATOM 2878 O O . LEU A 1 356 ? -34.219 -9.227 -19.406 1 92.25 356 LEU A O 1
ATOM 2882 N N . LYS A 1 357 ? -33.969 -10.75 -17.812 1 92.06 357 LYS A N 1
ATOM 2883 C CA . LYS A 1 357 ? -34.219 -9.789 -16.734 1 92.06 357 LYS A CA 1
ATOM 2884 C C . LYS A 1 357 ? -32.906 -9.375 -16.078 1 92.06 357 LYS A C 1
ATOM 2886 O O . LYS A 1 357 ? -32.125 -10.227 -15.656 1 92.06 357 LYS A O 1
ATOM 2891 N N . VAL A 1 358 ? -32.719 -8.102 -16.031 1 92.5 358 VAL A N 1
ATOM 2892 C CA . VAL A 1 358 ? -31.469 -7.594 -15.461 1 92.5 358 VAL A CA 1
ATOM 2893 C C . VAL A 1 358 ? -31.766 -6.902 -14.133 1 92.5 358 VAL A C 1
ATOM 2895 O O . VAL A 1 358 ? -32.625 -6.02 -14.062 1 92.5 358 VAL A O 1
ATOM 2898 N N . LEU A 1 359 ? -31.125 -7.41 -13.109 1 93.5 359 LEU A N 1
ATOM 2899 C CA . LEU A 1 359 ? -31.188 -6.75 -11.805 1 93.5 359 LEU A CA 1
ATOM 2900 C C . LEU A 1 359 ? -29.875 -6.023 -11.5 1 93.5 359 LEU A C 1
ATOM 2902 O O . LEU A 1 359 ? -28.797 -6.609 -11.594 1 93.5 359 LEU A O 1
ATOM 2906 N N . GLN A 1 360 ? -30 -4.852 -11.094 1 92.44 360 GLN A N 1
ATOM 2907 C CA . GLN A 1 360 ? -28.828 -4.039 -10.812 1 92.44 360 GLN A CA 1
ATOM 2908 C C . GLN A 1 360 ? -28.641 -3.822 -9.312 1 92.44 360 GLN A C 1
ATOM 2910 O O . GLN A 1 360 ? -29.562 -3.365 -8.633 1 92.44 360 GLN A O 1
ATOM 2915 N N . ILE A 1 361 ? -27.469 -4.145 -8.906 1 92.94 361 ILE A N 1
ATOM 2916 C CA . ILE A 1 361 ? -27.109 -3.924 -7.512 1 92.94 361 ILE A CA 1
ATOM 2917 C C . ILE A 1 361 ? -26.922 -2.432 -7.254 1 92.94 361 ILE A C 1
ATOM 2919 O O . ILE A 1 361 ? -26.25 -1.743 -8.023 1 92.94 361 ILE A O 1
ATOM 2923 N N . PRO A 1 362 ? -27.516 -1.997 -6.258 1 87.75 362 PRO A N 1
ATOM 2924 C CA . PRO A 1 362 ? -27.375 -0.569 -5.961 1 87.75 362 PRO A CA 1
ATOM 2925 C C . PRO A 1 362 ? -25.922 -0.15 -5.75 1 87.75 362 PRO A C 1
ATOM 2927 O O . PRO A 1 362 ? -25.094 -0.965 -5.328 1 87.75 362 PRO A O 1
ATOM 2930 N N . ALA A 1 363 ? -25.719 1.084 -5.988 1 80.44 363 ALA A N 1
ATOM 2931 C CA . ALA A 1 363 ? -24.375 1.619 -5.871 1 80.44 363 ALA A CA 1
ATOM 2932 C C . ALA A 1 363 ? -23.828 1.445 -4.453 1 80.44 363 ALA A C 1
ATOM 2934 O O . ALA A 1 363 ? -24.547 1.655 -3.477 1 80.44 363 ALA A O 1
ATOM 2935 N N . GLY A 1 364 ? -22.594 0.966 -4.324 1 77.19 364 GLY A N 1
ATOM 2936 C CA . GLY A 1 364 ? -21.938 0.849 -3.033 1 77.19 364 GLY A CA 1
ATOM 2937 C C . GLY A 1 364 ? -22.141 -0.507 -2.383 1 77.19 364 GLY A C 1
ATOM 2938 O O . GLY A 1 364 ? -21.5 -0.818 -1.377 1 77.19 364 GLY A O 1
ATOM 2939 N N . CYS A 1 365 ? -22.922 -1.285 -2.967 1 85.5 365 CYS A N 1
ATOM 2940 C CA . CYS A 1 365 ? -23.297 -2.537 -2.318 1 85.5 365 CYS A CA 1
ATOM 2941 C C . CYS A 1 365 ? -22.516 -3.709 -2.904 1 85.5 365 CYS A C 1
ATOM 2943 O O . CYS A 1 365 ? -22.594 -4.828 -2.393 1 85.5 365 CYS A O 1
ATOM 2945 N N . THR A 1 366 ? -21.75 -3.5 -3.885 1 84.62 366 THR A N 1
ATOM 2946 C CA . THR A 1 366 ? -21.172 -4.578 -4.676 1 84.62 366 THR A CA 1
ATOM 2947 C C . THR A 1 366 ? -20.172 -5.383 -3.838 1 84.62 366 THR A C 1
ATOM 2949 O O . THR A 1 366 ? -20.125 -6.609 -3.949 1 84.62 366 THR A O 1
ATOM 2952 N N . GLY A 1 367 ? -19.516 -4.785 -3.01 1 81.06 367 GLY A N 1
ATOM 2953 C CA . GLY A 1 367 ? -18.484 -5.461 -2.232 1 81.06 367 GLY A CA 1
ATOM 2954 C C . GLY A 1 367 ? -19.047 -6.5 -1.279 1 81.06 367 GLY A C 1
ATOM 2955 O O . GLY A 1 367 ? -18.344 -7.426 -0.876 1 81.06 367 GLY A O 1
ATOM 2956 N N . HIS A 1 368 ? -20.344 -6.434 -1.062 1 82.75 368 HIS A N 1
ATOM 2957 C CA . HIS A 1 368 ? -20.938 -7.297 -0.056 1 82.75 368 HIS A CA 1
ATOM 2958 C C . HIS A 1 368 ? -21.828 -8.359 -0.703 1 82.75 368 HIS A C 1
ATOM 2960 O O . HIS A 1 368 ? -22 -9.445 -0.146 1 82.75 368 HIS A O 1
ATOM 2966 N N . ILE A 1 369 ? -22.328 -7.977 -1.796 1 92.69 369 ILE A N 1
ATOM 2967 C CA . ILE A 1 369 ? -23.422 -8.836 -2.221 1 92.69 369 ILE A CA 1
ATOM 2968 C C . ILE A 1 369 ? -23.172 -9.312 -3.65 1 92.69 369 ILE A C 1
ATOM 2970 O O . ILE A 1 369 ? -24 -10.023 -4.223 1 92.69 369 ILE A O 1
ATOM 2974 N N . GLN A 1 370 ? -22.094 -8.938 -4.254 1 94.75 370 GLN A N 1
ATOM 2975 C CA . GLN A 1 370 ? -21.781 -9.422 -5.594 1 94.75 370 GLN A CA 1
ATOM 2976 C C . GLN A 1 370 ? -20.969 -10.711 -5.531 1 94.75 370 GLN A C 1
ATOM 2978 O O . GLN A 1 370 ? -19.828 -10.703 -5.078 1 94.75 370 GLN A O 1
ATOM 2983 N N . PRO A 1 371 ? -21.5 -11.766 -6.031 1 96.06 371 PRO A N 1
ATOM 2984 C CA . PRO A 1 371 ? -20.828 -13.07 -5.945 1 96.06 371 PRO A CA 1
ATOM 2985 C C . PRO A 1 371 ? -19.422 -13.047 -6.539 1 96.06 371 PRO A C 1
ATOM 2987 O O . PRO A 1 371 ? -18.484 -13.609 -5.957 1 96.06 371 PRO A O 1
ATOM 2990 N N . CYS A 1 372 ? -19.203 -12.391 -7.629 1 96.81 372 CYS A N 1
ATOM 2991 C CA . CYS A 1 372 ? -17.891 -12.32 -8.258 1 96.81 372 CYS A CA 1
ATOM 2992 C C . CYS A 1 372 ? -16.875 -11.664 -7.324 1 96.81 372 CYS A C 1
ATOM 2994 O O . CYS A 1 372 ? -15.734 -12.109 -7.23 1 96.81 372 CYS A O 1
ATOM 2996 N N . ASP A 1 373 ? -17.266 -10.664 -6.609 1 92.69 373 ASP A N 1
ATOM 2997 C CA . ASP A 1 373 ? -16.375 -9.922 -5.727 1 92.69 373 ASP A CA 1
ATOM 2998 C C . ASP A 1 373 ? -16.125 -10.688 -4.43 1 92.69 373 ASP A C 1
ATOM 3000 O O . ASP A 1 373 ? -15.008 -10.672 -3.906 1 92.69 373 ASP A O 1
ATOM 3004 N N . VAL A 1 374 ? -17.109 -11.32 -3.971 1 90.69 374 VAL A N 1
ATOM 3005 C CA . VAL A 1 374 ? -17.047 -11.961 -2.662 1 90.69 374 VAL A CA 1
ATOM 3006 C C . VAL A 1 374 ? -16.234 -13.25 -2.758 1 90.69 374 VAL A C 1
ATOM 3008 O O . VAL A 1 374 ? -15.484 -13.594 -1.834 1 90.69 374 VAL A O 1
ATOM 3011 N N . GLY A 1 375 ? -16.266 -13.867 -3.9 1 91.5 375 GLY A N 1
ATOM 3012 C CA . GLY A 1 375 ? -15.68 -15.195 -3.82 1 91.5 375 GLY A CA 1
ATOM 3013 C C . GLY A 1 375 ? -14.945 -15.602 -5.086 1 91.5 375 GLY A C 1
ATOM 3014 O O . GLY A 1 375 ? -14.156 -16.547 -5.074 1 91.5 375 GLY A O 1
ATOM 3015 N N . ILE A 1 376 ? -15.117 -14.977 -6.156 1 95.94 376 ILE A N 1
ATOM 3016 C CA . ILE A 1 376 ? -14.625 -15.523 -7.418 1 95.94 376 ILE A CA 1
ATOM 3017 C C . ILE A 1 376 ? -13.305 -14.852 -7.785 1 95.94 376 ILE A C 1
ATOM 3019 O O . ILE A 1 376 ? -12.312 -15.523 -8.047 1 95.94 376 ILE A O 1
ATOM 3023 N N . PHE A 1 377 ? -13.289 -13.602 -7.762 1 95.88 377 PHE A N 1
ATOM 3024 C CA . PHE A 1 377 ? -12.109 -12.875 -8.211 1 95.88 377 PHE A CA 1
ATOM 3025 C C . PHE A 1 377 ? -10.898 -13.211 -7.344 1 95.88 377 PHE A C 1
ATOM 3027 O O . PHE A 1 377 ? -9.789 -13.375 -7.852 1 95.88 377 PHE A O 1
ATOM 3034 N N . GLY A 1 378 ? -11.125 -13.336 -6.062 1 94.56 378 GLY A N 1
ATOM 3035 C CA . GLY A 1 378 ? -10.031 -13.727 -5.191 1 94.56 378 GLY A CA 1
ATOM 3036 C C . GLY A 1 378 ? -9.406 -15.055 -5.582 1 94.56 378 GLY A C 1
ATOM 3037 O O . GLY A 1 378 ? -8.18 -15.203 -5.555 1 94.56 378 GLY A O 1
ATOM 3038 N N . GLY A 1 379 ? -10.227 -15.938 -5.93 1 95.62 379 GLY A N 1
ATOM 3039 C CA . GLY A 1 379 ? -9.758 -17.25 -6.355 1 95.62 379 GLY A CA 1
ATOM 3040 C C . GLY A 1 379 ? -8.984 -17.219 -7.66 1 95.62 379 GLY A C 1
ATOM 3041 O O . GLY A 1 379 ? -7.941 -17.859 -7.789 1 95.62 379 GLY A O 1
ATOM 3042 N N . ILE A 1 380 ? -9.453 -16.453 -8.562 1 97.12 380 ILE A N 1
ATOM 3043 C CA . ILE A 1 380 ? -8.797 -16.359 -9.859 1 97.12 380 ILE A CA 1
ATOM 3044 C C . ILE A 1 380 ? -7.434 -15.688 -9.695 1 97.12 380 ILE A C 1
ATOM 3046 O O . ILE A 1 380 ? -6.43 -16.172 -10.211 1 97.12 380 ILE A O 1
ATOM 3050 N N . LYS A 1 381 ? -7.457 -14.609 -9.008 1 95.56 381 LYS A N 1
ATOM 3051 C CA . LYS A 1 381 ? -6.223 -13.852 -8.828 1 95.56 381 LYS A CA 1
ATOM 3052 C C . LYS A 1 381 ? -5.168 -14.68 -8.102 1 95.56 381 LYS A C 1
ATOM 3054 O O . LYS A 1 381 ? -3.98 -14.602 -8.422 1 95.56 381 LYS A O 1
ATOM 3059 N N . LYS A 1 382 ? -5.566 -15.461 -7.16 1 95.56 382 LYS A N 1
ATOM 3060 C CA . LYS A 1 382 ? -4.625 -16.312 -6.449 1 95.56 382 LYS A CA 1
ATOM 3061 C C . LYS A 1 382 ? -3.967 -17.312 -7.395 1 95.56 382 LYS A C 1
ATOM 3063 O O . LYS A 1 382 ? -2.762 -17.562 -7.309 1 95.56 382 LYS A O 1
ATOM 3068 N N . VAL A 1 383 ? -4.715 -17.812 -8.211 1 97.19 383 VAL A N 1
ATOM 3069 C CA . VAL A 1 383 ? -4.191 -18.781 -9.172 1 97.19 383 VAL A CA 1
ATOM 3070 C C . VAL A 1 383 ? -3.197 -18.109 -10.102 1 97.19 383 VAL A C 1
ATOM 3072 O O . VAL A 1 383 ? -2.088 -18.609 -10.312 1 97.19 383 VAL A O 1
ATOM 3075 N N . VAL A 1 384 ? -3.582 -17 -10.586 1 96.56 384 VAL A N 1
ATOM 3076 C CA . VAL A 1 384 ? -2.736 -16.281 -11.523 1 96.56 384 VAL A CA 1
ATOM 3077 C C . VAL A 1 384 ? -1.439 -15.859 -10.836 1 96.56 384 VAL A C 1
ATOM 3079 O O . VAL A 1 384 ? -0.353 -16.016 -11.398 1 96.56 384 VAL A O 1
ATOM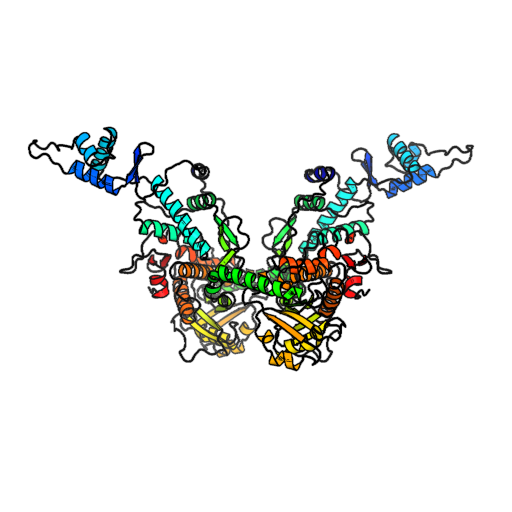 3082 N N . LYS A 1 385 ? -1.522 -15.344 -9.672 1 95.06 385 LYS A N 1
ATOM 3083 C CA . LYS A 1 385 ? -0.345 -14.93 -8.914 1 95.06 385 LYS A CA 1
ATOM 3084 C C . LYS A 1 385 ? 0.594 -16.109 -8.672 1 95.06 385 LYS A C 1
ATOM 3086 O O . LYS A 1 385 ? 1.812 -15.977 -8.805 1 95.06 385 LYS A O 1
ATOM 3091 N N . THR A 1 386 ? 0.045 -17.219 -8.312 1 95 386 THR A N 1
ATOM 3092 C CA . THR A 1 386 ? 0.845 -18.406 -8.023 1 95 386 THR A CA 1
ATOM 3093 C C . THR A 1 386 ? 1.566 -18.891 -9.273 1 95 386 THR A C 1
ATOM 3095 O O . THR A 1 386 ? 2.758 -19.203 -9.227 1 95 386 THR A O 1
ATOM 3098 N N . LEU A 1 387 ? 0.857 -18.906 -10.305 1 95.06 387 LEU A N 1
ATOM 3099 C CA . LEU A 1 387 ? 1.467 -19.312 -11.562 1 95.06 387 LEU A CA 1
ATOM 3100 C C . LEU A 1 387 ? 2.572 -18.344 -11.969 1 95.06 387 LEU A C 1
ATOM 3102 O O . LEU A 1 387 ? 3.637 -18.766 -12.43 1 95.06 387 LEU A O 1
ATOM 3106 N N . THR A 1 388 ? 2.264 -17.125 -11.812 1 93 388 THR A N 1
ATOM 3107 C CA . THR A 1 388 ? 3.26 -16.109 -12.141 1 93 388 THR A CA 1
ATOM 3108 C C . THR A 1 388 ? 4.52 -16.297 -11.305 1 93 388 THR A C 1
ATOM 3110 O O . THR A 1 388 ? 5.637 -16.219 -11.82 1 93 388 THR A O 1
ATOM 3113 N N . ASN A 1 389 ? 4.332 -16.578 -10.117 1 92.56 389 ASN A N 1
ATOM 3114 C CA . ASN A 1 389 ? 5.461 -16.781 -9.211 1 92.56 389 ASN A CA 1
ATOM 3115 C C . ASN A 1 389 ? 6.285 -18 -9.617 1 92.56 389 ASN A C 1
ATOM 3117 O O . ASN A 1 389 ? 7.516 -17.922 -9.703 1 92.56 389 ASN A O 1
ATOM 3121 N N . TYR A 1 390 ? 5.637 -19.078 -9.906 1 92.75 390 TYR A N 1
ATOM 3122 C CA . TYR A 1 390 ? 6.34 -20.281 -10.344 1 92.75 390 TYR A CA 1
ATOM 3123 C C . TYR A 1 390 ? 7.082 -20.031 -11.648 1 92.75 390 TYR A C 1
ATOM 3125 O O . TYR A 1 390 ? 8.195 -20.531 -11.844 1 92.75 390 TYR A O 1
ATOM 3133 N N . GLY A 1 391 ? 6.426 -19.312 -12.477 1 91.75 391 GLY A N 1
ATOM 3134 C CA . GLY A 1 391 ? 7.074 -18.953 -13.734 1 91.75 391 GLY A CA 1
ATOM 3135 C C . GLY A 1 391 ? 8.352 -18.172 -13.539 1 91.75 391 GLY A C 1
ATOM 3136 O O . GLY A 1 391 ? 9.359 -18.438 -14.203 1 91.75 391 GLY A O 1
ATOM 3137 N N . GLN A 1 392 ? 8.344 -17.281 -12.688 1 88.94 392 GLN A N 1
ATOM 3138 C CA . GLN A 1 392 ? 9.5 -16.438 -12.43 1 88.94 392 GLN A CA 1
ATOM 3139 C C . GLN A 1 392 ? 10.648 -17.234 -11.828 1 88.94 392 GLN A C 1
ATOM 3141 O O . GLN A 1 392 ? 11.82 -16.938 -12.078 1 88.94 392 GLN A O 1
ATOM 3146 N N . ILE A 1 393 ? 10.297 -18.25 -11.125 1 89.5 393 ILE A N 1
ATOM 3147 C CA . ILE A 1 393 ? 11.305 -19.047 -10.445 1 89.5 393 ILE A CA 1
ATOM 3148 C C . ILE A 1 393 ? 11.875 -20.078 -11.406 1 89.5 393 ILE A C 1
ATOM 3150 O O . ILE A 1 393 ? 13.094 -20.25 -11.492 1 89.5 393 ILE A O 1
ATOM 3154 N N . SER A 1 394 ? 11.062 -20.734 -12.109 1 90.5 394 SER A N 1
ATOM 3155 C CA . SER A 1 394 ? 11.484 -21.891 -12.906 1 90.5 394 SER A CA 1
ATOM 3156 C C . SER A 1 394 ? 11.852 -21.469 -14.328 1 90.5 394 SER A C 1
ATOM 3158 O O . SER A 1 394 ? 12.68 -22.109 -14.977 1 90.5 394 SER A O 1
ATOM 3160 N N . ASN A 1 395 ? 11.18 -20.453 -14.805 1 91.44 395 ASN A N 1
ATOM 3161 C CA . ASN A 1 395 ? 11.406 -19.969 -16.172 1 91.44 395 ASN A CA 1
ATOM 3162 C C . ASN A 1 395 ? 11.516 -18.438 -16.203 1 91.44 395 ASN A C 1
ATOM 3164 O O . ASN A 1 395 ? 10.68 -17.766 -16.797 1 91.44 395 ASN A O 1
ATOM 3168 N N . PRO A 1 396 ? 12.594 -17.922 -15.727 1 86.88 396 PRO A N 1
ATOM 3169 C CA . PRO A 1 396 ? 12.719 -16.469 -15.578 1 86.88 396 PRO A CA 1
ATOM 3170 C C . PRO A 1 396 ? 12.727 -15.742 -16.922 1 86.88 396 PRO A C 1
ATOM 3172 O O . PRO A 1 396 ? 12.391 -14.555 -16.984 1 86.88 396 PRO A O 1
ATOM 3175 N N . GLU A 1 397 ? 13.023 -16.391 -17.984 1 88.12 397 GLU A N 1
ATOM 3176 C CA . GLU A 1 397 ? 13.117 -15.742 -19.281 1 88.12 397 GLU A CA 1
ATOM 3177 C C . GLU A 1 397 ? 11.758 -15.695 -19.984 1 88.12 397 GLU A C 1
ATOM 3179 O O . GLU A 1 397 ? 11.586 -14.977 -20.969 1 88.12 397 GLU A O 1
ATOM 3184 N N . TYR A 1 398 ? 10.867 -16.547 -19.438 1 91.81 398 TYR A N 1
ATOM 3185 C CA . TYR A 1 398 ? 9.531 -16.562 -20.031 1 91.81 398 TYR A CA 1
ATOM 3186 C C . TYR A 1 398 ? 8.781 -15.273 -19.703 1 91.81 398 TYR A C 1
ATOM 3188 O O . TYR A 1 398 ? 8.594 -14.938 -18.531 1 91.81 398 TYR A O 1
ATOM 3196 N N . ARG A 1 399 ? 8.234 -14.539 -20.703 1 89.81 399 ARG A N 1
ATOM 3197 C CA . ARG A 1 399 ? 7.59 -13.242 -20.516 1 89.81 399 ARG A CA 1
ATOM 3198 C C . ARG A 1 399 ? 6.078 -13.406 -20.391 1 89.81 399 ARG A C 1
ATOM 3200 O O . ARG A 1 399 ? 5.34 -13.18 -21.359 1 89.81 399 ARG A O 1
ATOM 3207 N N . MET A 1 400 ? 5.664 -13.586 -19.297 1 89.44 400 MET A N 1
ATOM 3208 C CA . MET A 1 400 ? 4.254 -13.859 -19.031 1 89.44 400 MET A CA 1
ATOM 3209 C C . MET A 1 400 ? 3.406 -12.609 -19.234 1 89.44 400 MET A C 1
ATOM 3211 O O . MET A 1 400 ? 2.213 -12.711 -19.531 1 89.44 400 MET A O 1
ATOM 3215 N N . GLN A 1 401 ? 4.008 -11.438 -19.188 1 90.38 401 GLN A N 1
ATOM 3216 C CA . GLN A 1 401 ? 3.27 -10.188 -19.266 1 90.38 401 GLN A CA 1
ATOM 3217 C C . GLN A 1 401 ? 3.053 -9.773 -20.719 1 90.38 401 GLN A C 1
ATOM 3219 O O . GLN A 1 401 ? 2.35 -8.797 -20.984 1 90.38 401 GLN A O 1
ATOM 3224 N N . ALA A 1 402 ? 3.68 -10.516 -21.562 1 92.19 402 ALA A N 1
ATOM 3225 C CA . ALA A 1 402 ? 3.428 -10.25 -22.984 1 92.19 402 ALA A CA 1
ATOM 3226 C C . ALA A 1 402 ? 1.985 -10.586 -23.359 1 92.19 402 ALA A C 1
ATOM 3228 O O . ALA A 1 402 ? 1.386 -11.492 -22.781 1 92.19 402 ALA A O 1
ATOM 3229 N N . ARG A 1 403 ? 1.455 -9.93 -24.281 1 92.19 403 ARG A N 1
ATOM 3230 C CA . ARG A 1 403 ? 0.045 -10.023 -24.656 1 92.19 403 ARG A CA 1
ATOM 3231 C C . ARG A 1 403 ? -0.367 -11.469 -24.891 1 92.19 403 ARG A C 1
ATOM 3233 O O . ARG A 1 403 ? -1.299 -11.969 -24.25 1 92.19 403 ARG A O 1
ATOM 3240 N N . ASP A 1 404 ? 0.301 -12.125 -25.812 1 94.31 404 ASP A N 1
ATOM 3241 C CA . ASP A 1 404 ? -0.084 -13.477 -26.203 1 94.31 404 ASP A CA 1
ATOM 3242 C C . ASP A 1 404 ? 0.103 -14.461 -25.062 1 94.31 404 ASP A C 1
ATOM 3244 O O . ASP A 1 404 ? -0.694 -15.383 -24.891 1 94.31 404 ASP A O 1
ATOM 3248 N N . GLU A 1 405 ? 1.153 -14.297 -24.297 1 94.5 405 GLU A N 1
ATOM 3249 C CA . GLU A 1 405 ? 1.396 -15.172 -23.141 1 94.5 405 GLU A CA 1
ATOM 3250 C C . GLU A 1 405 ? 0.359 -14.953 -22.047 1 94.5 405 GLU A C 1
ATOM 3252 O O . GLU A 1 405 ? -0.049 -15.898 -21.375 1 94.5 405 GLU A O 1
ATOM 3257 N N . THR A 1 406 ? -0.065 -13.719 -21.922 1 94.69 406 THR A N 1
ATOM 3258 C CA . THR A 1 406 ? -1.125 -13.414 -20.969 1 94.69 406 THR A CA 1
ATOM 3259 C C . THR A 1 406 ? -2.426 -14.102 -21.359 1 94.69 406 THR A C 1
ATOM 3261 O O . THR A 1 406 ? -3.098 -14.703 -20.516 1 94.69 406 THR A O 1
ATOM 3264 N N . LEU A 1 407 ? -2.705 -14.016 -22.609 1 96.69 407 LEU A N 1
ATOM 3265 C CA . LEU A 1 407 ? -3.928 -14.641 -23.109 1 96.69 407 LEU A CA 1
ATOM 3266 C C . LEU A 1 407 ? -3.852 -16.156 -22.969 1 96.69 407 LEU A C 1
ATOM 3268 O O . LEU A 1 407 ? -4.844 -16.812 -22.625 1 96.69 407 LEU A O 1
ATOM 3272 N N . LYS A 1 408 ? -2.713 -16.656 -23.234 1 96.12 408 LYS A N 1
ATOM 3273 C CA . LYS A 1 408 ? -2.498 -18.094 -23.078 1 96.12 408 LYS A CA 1
ATOM 3274 C C . LYS A 1 408 ? -2.713 -18.531 -21.625 1 96.12 408 LYS A C 1
ATOM 3276 O O . LYS A 1 408 ? -3.381 -19.531 -21.359 1 96.12 408 LYS A O 1
ATOM 3281 N N . MET A 1 409 ? -2.189 -17.797 -20.781 1 96.38 409 MET A N 1
ATOM 3282 C CA . MET A 1 409 ? -2.336 -18.078 -19.359 1 96.38 409 MET A CA 1
ATOM 3283 C C . MET A 1 409 ? -3.799 -18 -18.938 1 96.38 409 MET A C 1
ATOM 3285 O O . MET A 1 409 ? -4.301 -18.891 -18.25 1 96.38 409 MET A O 1
ATOM 3289 N N . LEU A 1 410 ? -4.453 -16.969 -19.375 1 96.88 410 LEU A N 1
ATOM 3290 C CA . LEU A 1 410 ? -5.852 -16.781 -19.016 1 96.88 410 LEU A CA 1
ATOM 3291 C C . LEU A 1 410 ? -6.711 -17.922 -19.562 1 96.88 410 LEU A C 1
ATOM 3293 O O . LEU A 1 410 ? -7.621 -18.391 -18.875 1 96.88 410 LEU A O 1
ATOM 3297 N N . SER A 1 411 ? -6.395 -18.25 -20.75 1 97.56 411 SER A N 1
ATOM 3298 C CA . SER A 1 411 ? -7.125 -19.344 -21.375 1 97.56 411 SER A CA 1
ATOM 3299 C C . SER A 1 411 ? -6.98 -20.641 -20.562 1 97.56 411 SER A C 1
ATOM 3301 O O . SER A 1 411 ? -7.973 -21.297 -20.266 1 97.56 411 SER A O 1
ATOM 3303 N N . LEU A 1 412 ? -5.773 -20.938 -20.234 1 97.38 412 LEU A N 1
ATOM 3304 C CA . LEU A 1 412 ? -5.5 -22.156 -19.469 1 97.38 412 LEU A CA 1
ATOM 3305 C C . LEU A 1 412 ? -6.164 -22.094 -18.109 1 97.38 412 LEU A C 1
ATOM 3307 O O . LEU A 1 412 ? -6.828 -23.047 -17.688 1 97.38 412 LEU A O 1
ATOM 3311 N N . VAL A 1 413 ? -6.008 -21.016 -17.422 1 97.5 413 VAL A N 1
ATOM 3312 C CA . VAL A 1 413 ? -6.555 -20.844 -16.078 1 97.5 413 VAL A CA 1
ATOM 3313 C C . VAL A 1 413 ? -8.078 -20.953 -16.125 1 97.5 413 VAL A C 1
ATOM 3315 O O . VAL A 1 413 ? -8.68 -21.656 -15.312 1 97.5 413 VAL A O 1
ATOM 3318 N N . TRP A 1 414 ? -8.633 -20.266 -17.078 1 98 414 TRP A N 1
ATOM 3319 C CA . TRP A 1 414 ? -10.086 -20.266 -17.156 1 98 414 TRP A CA 1
ATOM 3320 C C . TRP A 1 414 ? -10.617 -21.656 -17.469 1 98 414 TRP A C 1
ATOM 3322 O O . TRP A 1 414 ? -11.641 -22.078 -16.922 1 98 414 TRP A O 1
ATOM 3332 N N . ARG A 1 415 ? -9.953 -22.359 -18.359 1 97.38 415 ARG A N 1
ATOM 3333 C CA . ARG A 1 415 ? -10.328 -23.75 -18.656 1 97.38 415 ARG A CA 1
ATOM 3334 C C . ARG A 1 415 ? -10.32 -24.594 -17.391 1 97.38 415 ARG A C 1
ATOM 3336 O O . ARG A 1 415 ? -11.242 -25.375 -17.156 1 97.38 415 ARG A O 1
ATOM 3343 N N . GLN A 1 416 ? -9.289 -24.453 -16.609 1 97.75 416 GLN A N 1
ATOM 3344 C CA . GLN A 1 416 ? -9.195 -25.188 -15.359 1 97.75 416 GLN A CA 1
ATOM 3345 C C . GLN A 1 416 ? -10.312 -24.797 -14.398 1 97.75 416 GLN A C 1
ATOM 3347 O O . GLN A 1 416 ? -10.914 -25.656 -13.75 1 97.75 416 GLN A O 1
ATOM 3352 N N . LEU A 1 417 ? -10.609 -23.531 -14.336 1 97.69 417 LEU A N 1
ATOM 3353 C CA . LEU A 1 417 ? -11.602 -23.031 -13.383 1 97.69 417 LEU A CA 1
ATOM 3354 C C . LEU A 1 417 ? -13 -23.5 -13.75 1 97.69 417 LEU A C 1
ATOM 3356 O O . LEU A 1 417 ? -13.867 -23.625 -12.883 1 97.69 417 LEU A O 1
ATOM 3360 N N . CYS A 1 418 ? -13.195 -23.781 -15 1 97.31 418 CYS A N 1
ATOM 3361 C CA . CYS A 1 418 ? -14.5 -24.219 -15.469 1 97.31 418 CYS A CA 1
ATOM 3362 C C . CYS A 1 418 ? -14.734 -25.688 -15.156 1 97.31 418 CYS A C 1
ATOM 3364 O O . CYS A 1 418 ? -15.781 -26.25 -15.477 1 97.31 418 CYS A O 1
ATOM 3366 N N . SER A 1 419 ? -13.82 -26.344 -14.523 1 97 419 SER A N 1
ATOM 3367 C CA . SER A 1 419 ? -13.953 -27.734 -14.141 1 97 419 SER A CA 1
ATOM 3368 C C . SER A 1 419 ? -15.156 -27.938 -13.219 1 97 419 SER A C 1
ATOM 3370 O O . SER A 1 419 ? -15.406 -27.125 -12.336 1 97 419 SER A O 1
ATOM 3372 N N . PRO A 1 420 ? -15.812 -29.031 -13.398 1 95.69 420 PRO A N 1
ATOM 3373 C CA . PRO A 1 420 ? -16.953 -29.328 -12.531 1 95.69 420 PRO A CA 1
ATOM 3374 C C . PRO A 1 420 ? -16.547 -29.5 -11.07 1 95.69 420 PRO A C 1
ATOM 3376 O O . PRO A 1 420 ? -17.391 -29.375 -10.172 1 95.69 420 PRO A O 1
ATOM 3379 N N . LYS A 1 421 ? -15.336 -29.719 -10.805 1 95.88 421 LYS A N 1
ATOM 3380 C CA . LYS A 1 421 ? -14.844 -29.891 -9.445 1 95.88 421 LYS A CA 1
ATOM 3381 C C . LYS A 1 421 ? -14.945 -28.594 -8.648 1 95.88 421 LYS A C 1
ATOM 3383 O O . LYS A 1 421 ? -14.883 -28.609 -7.418 1 95.88 421 LYS A O 1
ATOM 3388 N N . LEU A 1 422 ? -15.125 -27.516 -9.359 1 97.5 422 LEU A N 1
ATOM 3389 C CA . LEU A 1 422 ? -15.102 -26.219 -8.688 1 97.5 422 LEU A CA 1
ATOM 3390 C C . LEU A 1 422 ? -16.516 -25.656 -8.562 1 97.5 422 LEU A C 1
ATOM 3392 O O . LEU A 1 422 ? -16.688 -24.484 -8.18 1 97.5 422 LEU A O 1
ATOM 3396 N N . LYS A 1 423 ? -17.531 -26.422 -8.828 1 96.94 423 LYS A N 1
ATOM 3397 C CA . LYS A 1 423 ? -18.922 -25.953 -8.758 1 96.94 423 LYS A CA 1
ATOM 3398 C C . LYS A 1 423 ? -19.281 -25.516 -7.34 1 96.94 423 LYS A C 1
ATOM 3400 O O . LYS A 1 423 ? -19.938 -24.484 -7.152 1 96.94 423 LYS A O 1
ATOM 3405 N N . ASP A 1 424 ? -18.766 -26.266 -6.438 1 96.81 424 ASP A N 1
ATOM 3406 C CA . ASP A 1 424 ? -19.094 -25.953 -5.047 1 96.81 424 ASP A CA 1
ATOM 3407 C C . ASP A 1 424 ? -18.438 -24.641 -4.605 1 96.81 424 ASP A C 1
ATOM 3409 O O . ASP A 1 424 ? -19 -23.922 -3.787 1 96.81 424 ASP A O 1
ATOM 3413 N N . TRP A 1 425 ? -17.312 -24.359 -5.102 1 97.19 425 TRP A N 1
ATOM 3414 C CA . TRP A 1 425 ? -16.625 -23.094 -4.824 1 97.19 425 TRP A CA 1
ATOM 3415 C C . TRP A 1 425 ? -17.453 -21.922 -5.336 1 97.19 425 TRP A C 1
ATOM 3417 O O . TRP A 1 425 ? -17.625 -20.922 -4.633 1 97.19 425 TRP A O 1
ATOM 3427 N N . VAL A 1 426 ? -18.047 -22.062 -6.461 1 97.75 426 VAL A N 1
ATOM 3428 C CA . VAL A 1 426 ? -18.859 -21.016 -7.062 1 97.75 426 VAL A CA 1
ATOM 3429 C C . VAL A 1 426 ? -20.172 -20.859 -6.293 1 97.75 426 VAL A C 1
ATOM 3431 O O . VAL A 1 426 ? -20.609 -19.75 -6.02 1 97.75 426 VAL A O 1
ATOM 3434 N N . LYS A 1 427 ? -20.734 -21.984 -5.949 1 97.5 427 LYS A N 1
ATOM 3435 C CA . LYS A 1 427 ? -21.969 -21.938 -5.164 1 97.5 427 LYS A CA 1
ATOM 3436 C C . LYS A 1 427 ? -21.734 -21.234 -3.834 1 97.5 427 LYS A C 1
ATOM 3438 O O . LYS A 1 427 ? -22.594 -20.469 -3.377 1 97.5 427 LYS A O 1
ATOM 3443 N N . TYR A 1 428 ? -20.672 -21.516 -3.328 1 96.94 428 TYR A N 1
ATOM 3444 C CA . TYR A 1 428 ? -20.359 -20.875 -2.061 1 96.94 428 TYR A CA 1
ATOM 3445 C C . TYR A 1 428 ? -20.312 -19.359 -2.219 1 96.94 428 TYR A C 1
ATOM 3447 O O . TYR A 1 428 ? -20.719 -18.625 -1.323 1 96.94 428 TYR A O 1
ATOM 3455 N N . ALA A 1 429 ? -19.719 -18.891 -3.285 1 96.69 429 ALA A N 1
ATOM 3456 C CA . ALA A 1 429 ? -19.656 -17.453 -3.537 1 96.69 429 ALA A CA 1
ATOM 3457 C C . ALA A 1 429 ? -21.047 -16.844 -3.527 1 96.69 429 ALA A C 1
ATOM 3459 O O . ALA A 1 429 ? -21.25 -15.75 -2.982 1 96.69 429 ALA A O 1
ATOM 3460 N N . TRP A 1 430 ? -22.047 -17.531 -4.074 1 97.38 430 TRP A N 1
ATOM 3461 C CA . TRP A 1 430 ? -23.422 -17.062 -4.078 1 97.38 430 TRP A CA 1
ATOM 3462 C C . TRP A 1 430 ? -24 -17.047 -2.666 1 97.38 430 TRP A C 1
ATOM 3464 O O . TRP A 1 430 ? -24.641 -16.078 -2.256 1 97.38 430 TRP A O 1
ATOM 3474 N N . HIS A 1 431 ? -23.688 -18.109 -2.004 1 96.06 431 HIS A N 1
ATOM 3475 C CA . HIS A 1 431 ? -24.172 -18.219 -0.63 1 96.06 431 HIS A CA 1
ATOM 3476 C C . HIS A 1 431 ? -23.578 -17.109 0.242 1 96.06 431 HIS A C 1
ATOM 3478 O O . HIS A 1 431 ? -24.281 -16.484 1.021 1 96.06 431 HIS A O 1
ATOM 3484 N N . ALA A 1 432 ? -22.328 -17.016 0.082 1 94.56 432 ALA A N 1
ATOM 3485 C CA . ALA A 1 432 ? -21.609 -16.016 0.882 1 94.56 432 ALA A CA 1
ATOM 3486 C C . ALA A 1 432 ? -22.109 -14.609 0.603 1 94.56 432 ALA A C 1
ATOM 3488 O O . ALA A 1 432 ? -22.062 -13.742 1.477 1 94.56 432 ALA A O 1
ATOM 3489 N N . ALA A 1 433 ? -22.594 -14.32 -0.583 1 95.19 433 ALA A N 1
ATOM 3490 C CA . ALA A 1 433 ? -23.125 -13.016 -0.979 1 95.19 433 ALA A CA 1
ATOM 3491 C C . ALA A 1 433 ? -24.531 -12.805 -0.461 1 95.19 433 ALA A C 1
ATOM 3493 O O . ALA A 1 433 ? -25.125 -11.734 -0.647 1 95.19 433 ALA A O 1
ATOM 3494 N N . GLY A 1 434 ? -25.141 -13.867 0.11 1 94.81 434 GLY A N 1
ATOM 3495 C CA . GLY A 1 434 ? -26.422 -13.719 0.777 1 94.81 434 GLY A CA 1
ATOM 3496 C C . GLY A 1 434 ? -27.578 -14.32 -0.005 1 94.81 434 GLY A C 1
ATOM 3497 O O . GLY A 1 434 ? -28.719 -14.305 0.455 1 94.81 434 GLY A O 1
ATOM 3498 N N . TYR A 1 435 ? -27.312 -14.82 -1.14 1 96.69 435 TYR A N 1
ATOM 3499 C CA . TYR A 1 435 ? -28.375 -15.383 -1.957 1 96.69 435 TYR A CA 1
ATOM 3500 C C . TYR A 1 435 ? -28.797 -16.75 -1.447 1 96.69 435 TYR A C 1
ATOM 3502 O O . TYR A 1 435 ? -27.984 -17.469 -0.846 1 96.69 435 TYR A O 1
ATOM 3510 N N . ASP A 1 436 ? -29.984 -17.047 -1.68 1 94.44 436 ASP A N 1
ATOM 3511 C CA . ASP A 1 436 ? -30.562 -18.266 -1.122 1 94.44 436 ASP A CA 1
ATOM 3512 C C . ASP A 1 436 ? -30.109 -19.5 -1.894 1 94.44 436 ASP A C 1
ATOM 3514 O O . ASP A 1 436 ? -30.906 -20.172 -2.535 1 94.44 436 ASP A O 1
ATOM 3518 N N . ILE A 1 437 ? -28.891 -19.75 -1.85 1 93.5 437 ILE A N 1
ATOM 3519 C CA . ILE A 1 437 ? -28.25 -20.938 -2.395 1 93.5 437 ILE A CA 1
ATOM 3520 C C . ILE A 1 437 ? -27.656 -21.766 -1.259 1 93.5 437 ILE A C 1
ATOM 3522 O O . ILE A 1 437 ? -27.047 -21.234 -0.342 1 93.5 437 ILE A O 1
ATOM 3526 N N . ALA A 1 438 ? -27.922 -22.984 -1.317 1 91.62 438 ALA A N 1
ATOM 3527 C CA . ALA A 1 438 ? -27.469 -23.875 -0.244 1 91.62 438 ALA A CA 1
ATOM 3528 C C . ALA A 1 438 ? -25.953 -23.859 -0.122 1 91.62 438 ALA A C 1
ATOM 3530 O O . ALA A 1 438 ? -25.234 -23.922 -1.129 1 91.62 438 ALA A O 1
ATOM 3531 N N . ARG A 1 439 ? -25.516 -23.781 1.065 1 92.56 439 ARG A N 1
ATOM 3532 C CA . ARG A 1 439 ? -24.078 -23.828 1.312 1 92.56 439 ARG A CA 1
ATOM 3533 C C . ARG A 1 439 ? -23.516 -25.203 0.995 1 92.56 439 ARG A C 1
ATOM 3535 O O . ARG A 1 439 ? -23.969 -26.219 1.537 1 92.56 439 ARG A O 1
ATOM 3542 N N . PRO A 1 440 ? -22.547 -25.188 0.232 1 93.06 440 PRO A N 1
ATOM 3543 C CA . PRO A 1 440 ? -21.906 -26.484 0.013 1 93.06 440 PRO A CA 1
ATOM 3544 C C . PRO A 1 440 ? -21.141 -26.984 1.236 1 93.06 440 PRO A C 1
ATOM 3546 O O . PRO A 1 440 ? -20.562 -26.172 1.967 1 93.06 440 PRO A O 1
ATOM 3549 N N . PRO A 1 441 ? -21.266 -28.219 1.639 1 87.56 441 PRO A N 1
ATOM 3550 C CA . PRO A 1 441 ? -20.656 -28.75 2.854 1 87.56 441 PRO A CA 1
ATOM 3551 C C . PRO A 1 441 ? -19.125 -28.578 2.861 1 87.56 441 PRO A C 1
ATOM 3553 O O . PRO A 1 441 ? -18.562 -28.125 3.857 1 87.56 441 PRO A O 1
ATOM 3556 N N . ASN A 1 442 ? -18.406 -29.094 1.935 1 88.44 442 ASN A N 1
ATOM 3557 C CA . ASN A 1 442 ? -16.953 -28.938 1.816 1 88.44 442 ASN A CA 1
ATOM 3558 C C . ASN A 1 442 ? -16.531 -28.656 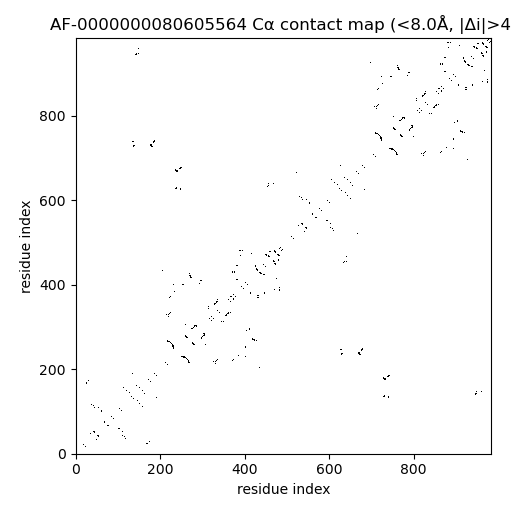0.378 1 88.44 442 ASN A C 1
ATOM 3560 O O . ASN A 1 442 ? -17.188 -29.094 -0.565 1 88.44 442 ASN A O 1
ATOM 3564 N N . PHE A 1 443 ? -15.711 -27.703 0.34 1 91.38 443 PHE A N 1
ATOM 3565 C CA . PHE A 1 443 ? -15.172 -27.469 -0.996 1 91.38 443 PHE A CA 1
ATOM 3566 C C . PHE A 1 443 ? -13.734 -26.984 -0.92 1 91.38 443 PHE A C 1
ATOM 3568 O O . PHE A 1 443 ? -13.281 -26.531 0.134 1 91.38 443 PHE A O 1
ATOM 3575 N N . LYS A 1 444 ? -13.016 -27.172 -2.018 1 93.88 444 LYS A N 1
ATOM 3576 C CA . LYS A 1 444 ? -11.656 -26.656 -2.18 1 93.88 444 LYS A CA 1
ATOM 3577 C C . LYS A 1 444 ? -11.633 -25.484 -3.152 1 93.88 444 LYS A C 1
ATOM 3579 O O . LYS A 1 444 ? -12.43 -25.422 -4.09 1 93.88 444 LYS A O 1
ATOM 3584 N N . THR A 1 445 ? -10.773 -24.547 -2.832 1 95.75 445 THR A N 1
ATOM 3585 C CA . THR A 1 445 ? -10.578 -23.422 -3.723 1 95.75 445 THR A CA 1
ATOM 3586 C C . THR A 1 445 ? -9.789 -23.828 -4.961 1 95.75 445 THR A C 1
ATOM 3588 O O . THR A 1 445 ? -9.172 -24.891 -4.984 1 95.75 445 THR A O 1
ATOM 3591 N N . PRO A 1 446 ? -9.859 -23 -5.953 1 97.31 446 PRO A N 1
ATOM 3592 C CA . PRO A 1 446 ? -9.086 -23.312 -7.152 1 97.31 446 PRO A CA 1
ATOM 3593 C C . PRO A 1 446 ? -7.598 -23.5 -6.867 1 97.31 446 PRO A C 1
ATOM 3595 O O . PRO A 1 446 ? -6.977 -24.438 -7.387 1 97.31 446 PRO A O 1
ATOM 3598 N N . ALA A 1 447 ? -7.062 -22.688 -6.047 1 96.06 447 ALA A N 1
ATOM 3599 C CA . ALA A 1 447 ? -5.637 -22.781 -5.734 1 96.06 447 ALA A CA 1
ATOM 3600 C C . ALA A 1 447 ? -5.312 -24.094 -5.02 1 96.06 447 ALA A C 1
ATOM 3602 O O . ALA A 1 447 ? -4.27 -24.703 -5.266 1 96.06 447 ALA A O 1
ATOM 3603 N N . GLU A 1 448 ? -6.172 -24.531 -4.184 1 95.25 448 GLU A N 1
ATOM 3604 C CA . GLU A 1 448 ? -5.957 -25.781 -3.443 1 95.25 448 GLU A CA 1
ATOM 3605 C C . GLU A 1 448 ? -5.988 -26.984 -4.375 1 95.25 448 GLU A C 1
ATOM 3607 O O . GLU A 1 448 ? -5.266 -27.969 -4.156 1 95.25 448 GLU A O 1
ATOM 3612 N N . HIS A 1 449 ? -6.832 -26.875 -5.336 1 96.81 449 HIS A N 1
ATOM 3613 C CA . HIS A 1 449 ? -6.93 -27.969 -6.301 1 96.81 449 HIS A CA 1
ATOM 3614 C C . HIS A 1 449 ? -5.738 -27.969 -7.254 1 96.81 449 HIS A C 1
ATOM 3616 O O . HIS A 1 449 ? -5.164 -29.016 -7.539 1 96.81 449 HIS A O 1
ATOM 3622 N N . LEU A 1 450 ? -5.363 -26.828 -7.664 1 97.56 450 LEU A N 1
ATOM 3623 C CA . LEU A 1 450 ? -4.336 -26.703 -8.695 1 97.56 450 LEU A CA 1
ATOM 3624 C C . LEU A 1 450 ? -2.943 -26.844 -8.086 1 97.56 450 LEU A C 1
ATOM 3626 O O . LEU A 1 450 ? -2.025 -27.344 -8.742 1 97.56 450 LEU A O 1
ATOM 3630 N N . PHE A 1 451 ? -2.799 -26.359 -6.902 1 95.94 451 PHE A N 1
ATOM 3631 C CA . PHE A 1 451 ? -1.493 -26.328 -6.254 1 95.94 451 PHE A CA 1
ATOM 3632 C C . PHE A 1 451 ? -1.553 -27 -4.883 1 95.94 451 PHE A C 1
ATOM 3634 O O . PHE A 1 451 ? -1.278 -26.359 -3.865 1 95.94 451 PHE A O 1
ATOM 3641 N N . PRO A 1 452 ? -1.844 -28.266 -4.883 1 93.69 452 PRO A N 1
ATOM 3642 C CA . PRO A 1 452 ? -1.838 -28.922 -3.58 1 93.69 452 PRO A CA 1
ATOM 3643 C C . PRO A 1 452 ? -0.469 -28.891 -2.904 1 93.69 452 PRO A C 1
ATOM 3645 O O . PRO A 1 452 ? 0.549 -28.688 -3.572 1 93.69 452 PRO A O 1
ATOM 3648 N N . ARG A 1 453 ? -0.377 -29.141 -1.745 1 88.81 453 ARG A N 1
ATOM 3649 C CA . ARG A 1 453 ? 0.834 -29 -0.943 1 88.81 453 ARG A CA 1
ATOM 3650 C C . ARG A 1 453 ? 1.918 -29.953 -1.417 1 88.81 453 ARG A C 1
ATOM 3652 O O . ARG A 1 453 ? 3.109 -29.656 -1.317 1 88.81 453 ARG A O 1
ATOM 3659 N N . ASP A 1 454 ? 1.486 -31.047 -1.895 1 90.25 454 ASP A N 1
ATOM 3660 C CA . ASP A 1 454 ? 2.445 -32.094 -2.285 1 90.25 454 ASP A CA 1
ATOM 3661 C C . ASP A 1 454 ? 2.65 -32.094 -3.799 1 90.25 454 ASP A C 1
ATOM 3663 O O . ASP A 1 454 ? 3.088 -33.094 -4.363 1 90.25 454 ASP A O 1
ATOM 3667 N N . VAL A 1 455 ? 2.334 -31.031 -4.434 1 92.56 455 VAL A N 1
ATOM 3668 C CA . VAL A 1 455 ? 2.355 -31 -5.891 1 92.56 455 VAL A CA 1
ATOM 3669 C C . VAL A 1 455 ? 3.781 -31.219 -6.391 1 92.56 455 VAL A C 1
ATOM 3671 O O . VAL A 1 455 ? 3.99 -31.828 -7.445 1 92.56 455 VAL A O 1
ATOM 3674 N N . ALA A 1 456 ? 4.766 -30.844 -5.633 1 90.56 456 ALA A N 1
ATOM 3675 C CA . ALA A 1 456 ? 6.16 -30.906 -6.062 1 90.56 456 ALA A CA 1
ATOM 3676 C C . ALA A 1 456 ? 6.777 -32.281 -5.742 1 90.56 456 ALA A C 1
ATOM 3678 O O . ALA A 1 456 ? 7.926 -32.531 -6.098 1 90.56 456 ALA A O 1
ATOM 3679 N N . SER A 1 457 ? 6.016 -33.125 -5.148 1 86.19 457 SER A N 1
ATOM 3680 C CA . SER A 1 457 ? 6.547 -34.406 -4.691 1 86.19 457 SER A CA 1
ATOM 3681 C C . SER A 1 457 ? 6.73 -35.375 -5.855 1 86.19 457 SER A C 1
ATOM 3683 O O . SER A 1 457 ? 7.418 -36.375 -5.727 1 86.19 457 SER A O 1
ATOM 3685 N N . THR A 1 458 ? 6.156 -35 -6.922 1 85.88 458 THR A N 1
ATOM 3686 C CA . THR A 1 458 ? 6.234 -35.906 -8.07 1 85.88 458 THR A CA 1
ATOM 3687 C C . THR A 1 458 ? 6.855 -35.219 -9.266 1 85.88 458 THR A C 1
ATOM 3689 O O . THR A 1 458 ? 6.891 -33.969 -9.32 1 85.88 458 THR A O 1
ATOM 3692 N N . GLU A 1 459 ? 7.32 -36.094 -10.109 1 89.69 459 GLU A N 1
ATOM 3693 C CA . GLU A 1 459 ? 7.863 -35.562 -11.359 1 89.69 459 GLU A CA 1
ATOM 3694 C C . GLU A 1 459 ? 6.75 -35.25 -12.352 1 89.69 459 GLU A C 1
ATOM 3696 O O . GLU A 1 459 ? 5.629 -35.719 -12.219 1 89.69 459 GLU A O 1
ATOM 3701 N N . CYS A 1 460 ? 7.098 -34.406 -13.211 1 95.44 460 CYS A N 1
ATOM 3702 C CA . CYS A 1 460 ? 6.172 -34 -14.266 1 95.44 460 CYS A CA 1
ATOM 3703 C C . CYS A 1 460 ? 5.676 -35.219 -15.047 1 95.44 460 CYS A C 1
ATOM 3705 O O . CYS A 1 460 ? 6.465 -36.094 -15.414 1 95.44 460 CYS A O 1
ATOM 3707 N N . SER A 1 461 ? 4.453 -35.25 -15.328 1 95.25 461 SER A N 1
ATOM 3708 C CA . SER A 1 461 ? 3.816 -36.406 -15.984 1 95.25 461 SER A CA 1
ATOM 3709 C C . SER A 1 461 ? 3.992 -36.344 -17.5 1 95.25 461 SER A C 1
ATOM 3711 O O . SER A 1 461 ? 3.67 -37.281 -18.203 1 95.25 461 SER A O 1
ATOM 3713 N N . ALA A 1 462 ? 4.422 -35.25 -17.969 1 94.44 462 ALA A N 1
ATOM 3714 C CA . ALA A 1 462 ? 4.621 -35.125 -19.422 1 94.44 462 ALA A CA 1
ATOM 3715 C C . ALA A 1 462 ? 5.707 -36.062 -19.906 1 94.44 462 ALA A C 1
ATOM 3717 O O . ALA A 1 462 ? 6.711 -36.281 -19.219 1 94.44 462 ALA A O 1
ATOM 3718 N N . THR A 1 463 ? 5.555 -36.562 -21.031 1 91.56 463 THR A N 1
ATOM 3719 C CA . THR A 1 463 ? 6.488 -37.531 -21.594 1 91.56 463 THR A CA 1
ATOM 3720 C C . THR A 1 463 ? 7.867 -36.906 -21.797 1 91.56 463 THR A C 1
ATOM 3722 O O . THR A 1 463 ? 7.996 -35.875 -22.453 1 91.56 463 THR A O 1
ATOM 3725 N N . GLY A 1 464 ? 8.805 -37.531 -21.25 1 90.31 464 GLY A N 1
ATOM 3726 C CA . GLY A 1 464 ? 10.18 -37.125 -21.453 1 90.31 464 GLY A CA 1
ATOM 3727 C C . GLY A 1 464 ? 10.617 -35.969 -20.547 1 90.31 464 GLY A C 1
ATOM 3728 O O . GLY A 1 464 ? 11.711 -35.438 -20.688 1 90.31 464 GLY A O 1
ATOM 3729 N N . CYS A 1 465 ? 9.75 -35.594 -19.656 1 92.75 465 CYS A N 1
ATOM 3730 C CA . CYS A 1 465 ? 10.086 -34.469 -18.797 1 92.75 465 CYS A CA 1
ATOM 3731 C C . CYS A 1 465 ? 10.414 -34.938 -17.391 1 92.75 465 CYS A C 1
ATOM 3733 O O . CYS A 1 465 ? 9.648 -35.719 -16.781 1 92.75 465 CYS A O 1
ATOM 3735 N N . SER A 1 466 ? 11.57 -34.562 -16.844 1 89.62 466 SER A N 1
ATOM 3736 C CA . SER A 1 466 ? 11.977 -35 -15.508 1 89.62 466 SER A CA 1
ATOM 3737 C C . SER A 1 466 ? 11.992 -33.812 -14.539 1 89.62 466 SER A C 1
ATOM 3739 O O . SER A 1 466 ? 12.625 -33.875 -13.477 1 89.62 466 SER A O 1
ATOM 3741 N N . LYS A 1 467 ? 11.258 -32.812 -14.852 1 92.25 467 LYS A N 1
ATOM 3742 C CA . LYS A 1 467 ? 11.25 -31.641 -13.992 1 92.25 467 LYS A CA 1
ATOM 3743 C C . LYS A 1 467 ? 10.258 -31.797 -12.852 1 92.25 467 LYS A C 1
ATOM 3745 O O . LYS A 1 467 ? 9.391 -32.688 -12.891 1 92.25 467 LYS A O 1
ATOM 3750 N N . VAL A 1 468 ? 10.422 -30.984 -11.875 1 93.12 468 VAL A N 1
ATOM 3751 C CA . VAL A 1 468 ? 9.539 -31 -10.711 1 93.12 468 VAL A CA 1
ATOM 3752 C C . VAL A 1 468 ? 8.195 -30.375 -11.07 1 93.12 468 VAL A C 1
ATOM 3754 O O . VAL A 1 468 ? 8.141 -29.359 -11.766 1 93.12 468 VAL A O 1
ATOM 3757 N N . SER A 1 469 ? 7.164 -31 -10.617 1 95.25 469 SER A N 1
ATOM 3758 C CA . SER A 1 469 ? 5.816 -30.516 -10.906 1 95.25 469 SER A CA 1
ATOM 3759 C C . SER A 1 469 ? 5.469 -29.312 -10.047 1 95.25 469 SER A C 1
ATOM 3761 O O . SER A 1 469 ? 6.008 -29.141 -8.953 1 95.25 469 SER A O 1
ATOM 3763 N N . CYS A 1 470 ? 4.602 -28.469 -10.625 1 95 470 CYS A N 1
ATOM 3764 C CA . CYS A 1 470 ? 4.207 -27.297 -9.844 1 95 470 CYS A CA 1
ATOM 3765 C C . CYS A 1 470 ? 2.695 -27.125 -9.852 1 95 470 CYS A C 1
ATOM 3767 O O . CYS A 1 470 ? 2.154 -26.312 -9.109 1 95 470 CYS A O 1
ATOM 3769 N N . ALA A 1 471 ? 1.979 -27.859 -10.688 1 97.06 471 ALA A N 1
ATOM 3770 C CA . ALA A 1 471 ? 0.525 -27.734 -10.773 1 97.06 471 ALA A CA 1
ATOM 3771 C C . ALA A 1 471 ? -0.126 -29.078 -11.078 1 97.06 471 ALA A C 1
ATOM 3773 O O . ALA A 1 471 ? 0.506 -29.969 -11.664 1 97.06 471 ALA A O 1
ATOM 3774 N N . GLN A 1 472 ? -1.312 -29.188 -10.656 1 97.5 472 GLN A N 1
ATOM 3775 C CA . GLN A 1 472 ? -2.133 -30.359 -10.93 1 97.5 472 GLN A CA 1
ATOM 3776 C C . GLN A 1 472 ? -3.352 -30 -11.773 1 97.5 472 GLN A C 1
ATOM 3778 O O . GLN A 1 472 ? -4.129 -29.125 -11.398 1 97.5 472 GLN A O 1
ATOM 3783 N N . CYS A 1 473 ? -3.494 -30.703 -12.883 1 97.62 473 CYS A N 1
ATOM 3784 C CA . CYS A 1 473 ? -4.645 -30.469 -13.742 1 97.62 473 CYS A CA 1
ATOM 3785 C C . CYS A 1 473 ? -5.934 -30.938 -13.078 1 97.62 473 CYS A C 1
ATOM 3787 O O . CYS A 1 473 ? -5.973 -32 -12.469 1 97.62 473 CYS A O 1
ATOM 3789 N N . LEU A 1 474 ? -6.957 -30.219 -13.234 1 97.44 474 LEU A N 1
ATOM 3790 C CA . LEU A 1 474 ? -8.211 -30.531 -12.562 1 97.44 474 LEU A CA 1
ATOM 3791 C C . LEU A 1 474 ? -9.008 -31.562 -13.344 1 97.44 474 LEU A C 1
ATOM 3793 O O . LEU A 1 474 ? -9.961 -32.156 -12.82 1 97.44 474 LEU A O 1
ATOM 3797 N N . TYR A 1 475 ? -8.695 -31.828 -14.547 1 96.75 475 TYR A N 1
ATOM 3798 C CA . TYR A 1 475 ? -9.43 -32.781 -15.383 1 96.75 475 TYR A CA 1
ATOM 3799 C C . TYR A 1 475 ? -8.773 -34.156 -15.367 1 96.75 475 TYR A C 1
ATOM 3801 O O . TYR A 1 475 ? -9.391 -35.125 -14.977 1 96.75 475 TYR A O 1
ATOM 3809 N N . CYS A 1 476 ? -7.453 -34.25 -15.695 1 96 476 CYS A N 1
ATOM 3810 C CA . CYS A 1 476 ? -6.785 -35.531 -15.758 1 96 476 CYS A CA 1
ATOM 3811 C C . CYS A 1 476 ? -6.113 -35.875 -14.43 1 96 476 CYS A C 1
ATOM 3813 O O . CYS A 1 476 ? -5.637 -37 -14.227 1 96 476 CYS A O 1
ATOM 3815 N N . GLU A 1 477 ? -5.887 -34.844 -13.516 1 95.19 477 GLU A N 1
ATOM 3816 C CA . GLU A 1 477 ? -5.34 -35 -12.172 1 95.19 477 GLU A CA 1
ATOM 3817 C C . GLU A 1 477 ? -3.854 -35.344 -12.211 1 95.19 477 GLU A C 1
ATOM 3819 O O . GLU A 1 477 ? -3.287 -35.781 -11.219 1 95.19 477 GLU A O 1
ATOM 3824 N N . GLN A 1 478 ? -3.363 -35.156 -13.352 1 96 478 GLN A N 1
ATOM 3825 C CA . GLN A 1 478 ? -1.921 -35.344 -13.477 1 96 478 GLN A CA 1
ATOM 3826 C C . GLN A 1 478 ? -1.177 -34.062 -13.078 1 96 478 GLN A C 1
ATOM 3828 O O . GLN A 1 478 ? -1.762 -32.969 -13.047 1 96 478 GLN A O 1
ATOM 3833 N N . ARG A 1 479 ? 0.056 -34.281 -12.742 1 96.75 479 ARG A N 1
ATOM 3834 C CA . ARG A 1 479 ? 0.882 -33.156 -12.273 1 96.75 479 ARG A CA 1
ATOM 3835 C C . ARG A 1 479 ? 1.899 -32.75 -13.336 1 96.75 479 ARG A C 1
ATOM 3837 O O . ARG A 1 479 ? 2.469 -33.594 -14.023 1 96.75 479 ARG A O 1
ATOM 3844 N N . PHE A 1 480 ? 2.074 -31.453 -13.477 1 97.38 480 PHE A N 1
ATOM 3845 C CA . PHE A 1 480 ? 2.926 -30.953 -14.547 1 97.38 480 PHE A CA 1
ATOM 3846 C C . PHE A 1 480 ? 3.861 -29.859 -14.031 1 97.38 480 PHE A C 1
ATOM 3848 O O . PHE A 1 480 ? 3.547 -29.172 -13.055 1 97.38 480 PHE A O 1
ATOM 3855 N N . CYS A 1 481 ? 5.02 -29.812 -14.672 1 96.38 481 CYS A N 1
ATOM 3856 C CA . CYS A 1 481 ? 5.898 -28.672 -14.438 1 96.38 481 CYS A CA 1
ATOM 3857 C C . CYS A 1 481 ? 5.359 -27.422 -15.125 1 96.38 481 CYS A C 1
ATOM 3859 O O . CYS A 1 481 ? 4.375 -27.484 -15.859 1 96.38 481 CYS A O 1
ATOM 3861 N N . PHE A 1 482 ? 5.914 -26.312 -14.844 1 95.94 482 PHE A N 1
ATOM 3862 C CA . PHE A 1 482 ? 5.445 -25.031 -15.383 1 95.94 482 PHE A CA 1
ATOM 3863 C C . PHE A 1 482 ? 5.484 -25.047 -16.906 1 95.94 482 PHE A C 1
ATOM 3865 O O . PHE A 1 482 ? 4.527 -24.625 -17.547 1 95.94 482 PHE A O 1
ATOM 3872 N N . LYS A 1 483 ? 6.543 -25.516 -17.469 1 95.81 483 LYS A N 1
ATOM 3873 C CA . LYS A 1 483 ? 6.73 -25.516 -18.906 1 95.81 483 LYS A CA 1
ATOM 3874 C C . LYS A 1 483 ? 5.656 -26.359 -19.609 1 95.81 483 LYS A C 1
ATOM 3876 O O . LYS A 1 483 ? 5.008 -25.891 -20.547 1 95.81 483 LYS A O 1
ATOM 3881 N N . ASP A 1 484 ? 5.414 -27.5 -19.094 1 96.69 484 ASP A N 1
ATOM 3882 C CA . ASP A 1 484 ? 4.48 -28.422 -19.734 1 96.69 484 ASP A CA 1
ATOM 3883 C C . ASP A 1 484 ? 3.033 -28.031 -19.438 1 96.69 484 ASP A C 1
ATOM 3885 O O . ASP A 1 484 ? 2.133 -28.328 -20.219 1 96.69 484 ASP A O 1
ATOM 3889 N N . PHE A 1 485 ? 2.826 -27.359 -18.391 1 96.94 485 PHE A N 1
ATOM 3890 C CA . PHE A 1 485 ? 1.476 -26.969 -18.016 1 96.94 485 PHE A CA 1
ATOM 3891 C C . PHE A 1 485 ? 1.062 -25.688 -18.734 1 96.94 485 PHE A C 1
ATOM 3893 O O . PHE A 1 485 ? 0.007 -25.656 -19.375 1 96.94 485 PHE A O 1
ATOM 3900 N N . LEU A 1 486 ? 1.909 -24.688 -18.703 1 96 486 LEU A N 1
ATOM 3901 C CA . LEU A 1 486 ? 1.508 -23.375 -19.203 1 96 486 LEU A CA 1
ATOM 3902 C C . LEU A 1 486 ? 2.17 -23.078 -20.547 1 96 486 LEU A C 1
ATOM 3904 O O . LEU A 1 486 ? 1.486 -22.766 -21.516 1 96 486 LEU A O 1
ATOM 3908 N N . ILE A 1 487 ? 3.479 -23.266 -20.641 1 95.38 487 ILE A N 1
ATOM 3909 C CA . ILE A 1 487 ? 4.195 -22.859 -21.844 1 95.38 487 ILE A CA 1
ATOM 3910 C C . ILE A 1 487 ? 3.756 -23.719 -23.016 1 95.38 487 ILE A C 1
ATOM 3912 O O . ILE A 1 487 ? 3.463 -23.203 -24.109 1 95.38 487 ILE A O 1
ATOM 3916 N N . LYS A 1 488 ? 3.605 -25 -22.797 1 94.75 488 LYS A N 1
ATOM 3917 C CA . LYS A 1 488 ? 3.199 -25.906 -23.859 1 94.75 488 LYS A CA 1
ATOM 3918 C C . LYS A 1 488 ? 1.68 -26 -23.953 1 94.75 488 LYS A C 1
ATOM 3920 O O . LYS A 1 488 ? 1.149 -26.75 -24.781 1 94.75 488 LYS A O 1
ATOM 3925 N N . ASP A 1 489 ? 0.972 -25.266 -23.047 1 93.56 489 ASP A N 1
ATOM 3926 C CA . ASP A 1 489 ? -0.48 -25.125 -23.109 1 93.56 489 ASP A CA 1
ATOM 3927 C C . ASP A 1 489 ? -1.165 -26.484 -22.953 1 93.56 489 ASP A C 1
ATOM 3929 O O . ASP A 1 489 ? -1.843 -26.953 -23.875 1 93.56 489 ASP A O 1
ATOM 3933 N N . HIS A 1 490 ? -1.112 -27.047 -21.828 1 94.12 490 HIS A N 1
ATOM 3934 C CA . HIS A 1 490 ? -1.743 -28.328 -21.516 1 94.12 490 HIS A CA 1
ATOM 3935 C C . HIS A 1 490 ? -3.254 -28.25 -21.719 1 94.12 490 HIS A C 1
ATOM 3937 O O . HIS A 1 490 ? -3.916 -27.375 -21.172 1 94.12 490 HIS A O 1
ATOM 3943 N N . LYS A 1 491 ? -3.721 -29.234 -22.562 1 89.94 491 LYS A N 1
ATOM 3944 C CA . LYS A 1 491 ? -5.152 -29.281 -22.828 1 89.94 491 LYS A CA 1
ATOM 3945 C C . LYS A 1 491 ? -5.707 -30.688 -22.594 1 89.94 491 LYS A C 1
ATOM 3947 O O . LYS A 1 491 ? -5.148 -31.672 -23.078 1 89.94 491 LYS A O 1
ATOM 3952 N N . CYS A 1 492 ? -6.562 -30.797 -21.703 1 85.31 492 CYS A N 1
ATOM 3953 C CA . CYS A 1 492 ? -7.32 -32.031 -21.531 1 85.31 492 CYS A CA 1
ATOM 3954 C C . CYS A 1 492 ? -8.695 -31.922 -22.188 1 85.31 492 CYS A C 1
ATOM 3956 O O . CYS A 1 492 ? -9.25 -30.828 -22.297 1 85.31 492 CYS A O 1
ATOM 3958 N N . MET B 1 1 ? -16.141 0.517 -6.996 1 18.33 1 MET B N 1
ATOM 3959 C CA . MET B 1 1 ? -16.141 0.165 -5.578 1 18.33 1 MET B CA 1
ATOM 3960 C C . MET B 1 1 ? -15.109 -0.914 -5.281 1 18.33 1 MET B C 1
ATOM 3962 O O . MET B 1 1 ? -15.383 -2.105 -5.43 1 18.33 1 MET B O 1
ATOM 3966 N N . LEU B 1 2 ? -13.859 -0.845 -5.676 1 19.67 2 LEU B N 1
ATOM 3967 C CA . LEU B 1 2 ? -12.781 -1.618 -6.281 1 19.67 2 LEU B CA 1
ATOM 3968 C C . LEU B 1 2 ? -12.008 -2.396 -5.219 1 19.67 2 LEU B C 1
ATOM 3970 O O . LEU B 1 2 ? -11.391 -1.802 -4.336 1 19.67 2 LEU B O 1
ATOM 3974 N N . GLU B 1 3 ? -12.562 -3.586 -4.691 1 20.02 3 GLU B N 1
ATOM 3975 C CA . GLU B 1 3 ? -12.484 -4.535 -3.582 1 20.02 3 GLU B CA 1
ATOM 3976 C C . GLU B 1 3 ? -11.055 -5.051 -3.406 1 20.02 3 GLU B C 1
ATOM 3978 O O . GLU B 1 3 ? -10.492 -5.66 -4.316 1 20.02 3 GLU B O 1
ATOM 3983 N N . GLU B 1 4 ? -10.211 -4.277 -2.941 1 22.45 4 GLU B N 1
ATOM 3984 C CA . GLU B 1 4 ? -8.891 -4.633 -2.426 1 22.45 4 GLU B CA 1
ATOM 3985 C C . GLU B 1 4 ? -8.945 -5.906 -1.587 1 22.45 4 GLU B C 1
ATOM 3987 O O . GLU B 1 4 ? -9.414 -5.883 -0.446 1 22.45 4 GLU B O 1
ATOM 3992 N N . GLN B 1 5 ? -9.422 -7.012 -2.039 1 22.75 5 GLN B N 1
ATOM 3993 C CA . GLN B 1 5 ? -9.305 -8.367 -1.509 1 22.75 5 GLN B CA 1
ATOM 3994 C C . GLN B 1 5 ? -7.891 -8.625 -0.987 1 22.75 5 GLN B C 1
ATOM 3996 O O . GLN B 1 5 ? -6.93 -8.625 -1.757 1 22.75 5 GLN B O 1
ATOM 4001 N N . LEU B 1 6 ? -7.57 -8.016 0.064 1 25.06 6 LEU B N 1
ATOM 4002 C CA . LEU B 1 6 ? -6.473 -8.344 0.969 1 25.06 6 LEU B CA 1
ATOM 4003 C C . LEU B 1 6 ? -6.207 -9.844 0.979 1 25.06 6 LEU B C 1
ATOM 4005 O O . LEU B 1 6 ? -7.117 -10.633 1.226 1 25.06 6 LEU B O 1
ATOM 4009 N N . SER B 1 7 ? -5.566 -10.258 0.048 1 25.78 7 SER B N 1
ATOM 4010 C CA . SER B 1 7 ? -5.059 -11.625 -0.015 1 25.78 7 SER B CA 1
ATOM 4011 C C . SER B 1 7 ? -4.711 -12.156 1.374 1 25.78 7 SER B C 1
ATOM 4013 O O . SER B 1 7 ? -3.965 -11.508 2.117 1 25.78 7 SER B O 1
ATOM 4015 N N . HIS B 1 8 ? -5.734 -12.648 2.16 1 24.61 8 HIS B N 1
ATOM 4016 C CA . HIS B 1 8 ? -5.574 -13.516 3.318 1 24.61 8 HIS B CA 1
ATOM 4017 C C . HIS B 1 8 ? -4.305 -14.352 3.205 1 24.61 8 HIS B C 1
ATOM 4019 O O . HIS B 1 8 ? -4.16 -15.148 2.273 1 24.61 8 HIS B O 1
ATOM 4025 N N . PHE B 1 9 ? -3.254 -13.859 3.332 1 26.28 9 PHE B N 1
ATOM 4026 C CA . PHE B 1 9 ? -2.342 -14.891 3.818 1 26.28 9 PHE B CA 1
ATOM 4027 C C . PHE B 1 9 ? -3.043 -15.812 4.812 1 26.28 9 PHE B C 1
ATOM 4029 O O . PHE B 1 9 ? -3.979 -15.391 5.496 1 26.28 9 PHE B O 1
ATOM 4036 N N . GLU B 1 10 ? -3.316 -17.125 4.504 1 27.88 10 GLU B N 1
ATOM 4037 C CA . GLU B 1 10 ? -3.775 -18.078 5.5 1 27.88 10 GLU B CA 1
ATOM 4038 C C . GLU B 1 10 ? -3.463 -17.609 6.914 1 27.88 10 GLU B C 1
ATOM 4040 O O . GLU B 1 10 ? -2.312 -17.297 7.23 1 27.88 10 GLU B O 1
ATOM 4045 N N . ASP B 1 11 ? -4.25 -16.797 7.504 1 26.09 11 ASP B N 1
ATOM 4046 C CA . ASP B 1 11 ? -4.191 -16.656 8.953 1 26.09 11 ASP B CA 1
ATOM 4047 C C . ASP B 1 11 ? -3.697 -17.938 9.617 1 26.09 11 ASP B C 1
ATOM 4049 O O . ASP B 1 11 ? -3.984 -19.047 9.133 1 26.09 11 ASP B O 1
ATOM 4053 N N . ASP B 1 12 ? -2.682 -17.922 10.422 1 27.38 12 ASP B N 1
ATOM 4054 C CA . ASP B 1 12 ? -2.338 -18.969 11.383 1 27.38 12 ASP B CA 1
ATOM 4055 C C . ASP B 1 12 ? -3.584 -19.5 12.078 1 27.38 12 ASP B C 1
ATOM 4057 O O . ASP B 1 12 ? -4.191 -18.812 12.898 1 27.38 12 ASP B O 1
ATOM 4061 N N . SER B 1 13 ? -4.602 -20.078 11.453 1 27.23 13 SER B N 1
ATOM 4062 C CA . SER B 1 13 ? -5.344 -21.016 12.281 1 27.23 13 SER B CA 1
ATOM 4063 C C . SER B 1 13 ? -4.465 -21.594 13.383 1 27.23 13 SER B C 1
ATOM 4065 O O . SER B 1 13 ? -3.262 -21.797 13.188 1 27.23 13 SER B O 1
ATOM 4067 N N . LYS B 1 14 ? -4.848 -21.406 14.562 1 28.47 14 LYS B N 1
ATOM 4068 C CA . LYS B 1 14 ? -4.211 -22.219 15.586 1 28.47 14 LYS B CA 1
ATOM 4069 C C . LYS B 1 14 ? -3.852 -23.609 15.039 1 28.47 14 LYS B C 1
ATOM 4071 O O . LYS B 1 14 ? -4.691 -24.266 14.43 1 28.47 14 LYS B O 1
ATOM 4076 N N . ASP B 1 15 ? -2.779 -23.812 14.539 1 27.28 15 ASP B N 1
ATOM 4077 C CA . ASP B 1 15 ? -2.402 -25.203 14.297 1 27.28 15 ASP B CA 1
ATOM 4078 C C . ASP B 1 15 ? -3.035 -26.125 15.328 1 27.28 15 ASP B C 1
ATOM 4080 O O . ASP B 1 15 ? -2.58 -26.203 16.469 1 27.28 15 ASP B O 1
ATOM 4084 N N . LEU B 1 16 ? -4.336 -26.25 15.352 1 32.06 16 LEU B N 1
ATOM 4085 C CA . LEU B 1 16 ? -4.969 -27.234 16.219 1 32.06 16 LEU B CA 1
ATOM 4086 C C . LEU B 1 16 ? -4.191 -28.547 16.188 1 32.06 16 LEU B C 1
ATOM 4088 O O . LEU B 1 16 ? -4.473 -29.453 16.969 1 32.06 16 LEU B O 1
ATOM 4092 N N . SER B 1 17 ? -3.771 -28.812 15.023 1 27.98 17 SER B N 1
ATOM 4093 C CA . SER B 1 17 ? -3.141 -30.141 15.031 1 27.98 17 SER B CA 1
ATOM 4094 C C . SER B 1 17 ? -1.805 -30.109 15.758 1 27.98 17 SER B C 1
ATOM 4096 O O . SER B 1 17 ? -0.944 -30.953 15.531 1 27.98 17 SER B O 1
ATOM 4098 N N . TRP B 1 18 ? -1.529 -28.922 16.422 1 28.42 18 TRP B N 1
ATOM 4099 C CA . TRP B 1 18 ? -0.339 -29 17.266 1 28.42 18 TRP B CA 1
ATOM 4100 C C . TRP B 1 18 ? -0.519 -30.031 18.375 1 28.42 18 TRP B C 1
ATOM 4102 O O . TRP B 1 18 ? -1.456 -29.938 19.172 1 28.42 18 TRP B O 1
ATOM 4112 N N . THR B 1 19 ? -0.319 -31.266 17.781 1 29.52 19 THR B N 1
ATOM 4113 C CA . THR B 1 19 ? -0.263 -32.219 18.875 1 29.52 19 THR B CA 1
ATOM 4114 C C . THR B 1 19 ? 0.864 -31.859 19.844 1 29.52 19 THR B C 1
ATOM 4116 O O . THR B 1 19 ? 1.805 -31.156 19.484 1 29.52 19 THR B O 1
ATOM 4119 N N . PRO B 1 20 ? 0.809 -32.188 21.047 1 30.84 20 PRO B N 1
ATOM 4120 C CA . PRO B 1 20 ? 1.871 -32 22.047 1 30.84 20 PRO B CA 1
ATOM 4121 C C . PRO B 1 20 ? 3.24 -32.438 21.516 1 30.84 20 PRO B C 1
ATOM 4123 O O . PRO B 1 20 ? 4.262 -31.844 21.906 1 30.84 20 PRO B O 1
ATOM 4126 N N . GLU B 1 21 ? 3.221 -33.469 20.766 1 28.75 21 GLU B N 1
ATOM 4127 C CA . GLU B 1 21 ? 4.473 -34.062 20.312 1 28.75 21 GLU B CA 1
ATOM 4128 C C . GLU B 1 21 ? 5.195 -33.156 19.328 1 28.75 21 GLU B C 1
ATOM 4130 O O . GLU B 1 21 ? 6.422 -33.219 19.203 1 28.75 21 GLU B O 1
ATOM 4135 N N . ASP B 1 22 ? 4.477 -32.406 18.656 1 30.47 22 ASP B N 1
ATOM 4136 C CA . ASP B 1 22 ? 5.027 -31.484 17.656 1 30.47 22 ASP B CA 1
ATOM 4137 C C . ASP B 1 22 ? 5.719 -30.297 18.312 1 30.47 22 ASP B C 1
ATOM 4139 O O . ASP B 1 22 ? 6.492 -29.594 17.672 1 30.47 22 ASP B O 1
ATOM 4143 N N . GLU B 1 23 ? 5.477 -29.906 19.531 1 31.55 23 GLU B N 1
ATOM 4144 C CA . GLU B 1 23 ? 6.152 -29.047 20.5 1 31.55 23 GLU B CA 1
ATOM 4145 C C . GLU B 1 23 ? 7.598 -29.5 20.719 1 31.55 23 GLU B C 1
ATOM 4147 O O . GLU B 1 23 ? 8.484 -28.656 20.922 1 31.55 23 GLU B O 1
ATOM 4152 N N . GLU B 1 24 ? 7.852 -30.75 20.797 1 29.33 24 GLU B N 1
ATOM 4153 C CA . GLU B 1 24 ? 9.195 -31.281 21.016 1 29.33 24 GLU B CA 1
ATOM 4154 C C . GLU B 1 24 ? 10.133 -30.906 19.875 1 29.33 24 GLU B C 1
ATOM 4156 O O . GLU B 1 24 ? 11.305 -30.609 20.109 1 29.33 24 GLU B O 1
ATOM 4161 N N . TYR B 1 25 ? 9.633 -31.062 18.688 1 29.66 25 TYR B N 1
ATOM 4162 C CA . TYR B 1 25 ? 10.531 -30.703 17.594 1 29.66 25 TYR B CA 1
ATOM 4163 C C . TYR B 1 25 ? 10.719 -29.188 17.516 1 29.66 25 TYR B C 1
ATOM 4165 O O . TYR B 1 25 ? 11.688 -28.703 16.938 1 29.66 25 TYR B O 1
ATOM 4173 N N . HIS B 1 26 ? 9.734 -28.312 17.812 1 33.84 26 HIS B N 1
ATOM 4174 C CA . HIS B 1 26 ? 9.836 -26.859 17.906 1 33.84 26 HIS B CA 1
ATOM 4175 C C . HIS B 1 26 ? 10.992 -26.438 18.812 1 33.84 26 HIS B C 1
ATOM 4177 O O . HIS B 1 26 ? 11.609 -25.391 18.594 1 33.84 26 HIS B O 1
ATOM 4183 N N . ASN B 1 27 ? 11.055 -26.969 20.016 1 31.06 27 ASN B N 1
ATOM 4184 C CA . ASN B 1 27 ? 12.172 -26.891 20.953 1 31.06 27 ASN B CA 1
ATOM 4185 C C . ASN B 1 27 ? 13.43 -27.547 20.375 1 31.06 27 ASN B C 1
ATOM 4187 O O . ASN B 1 27 ? 14.367 -27.844 21.125 1 31.06 27 ASN B O 1
ATOM 4191 N N . MET B 1 28 ? 13.359 -28.234 19.375 1 29.3 28 MET B N 1
ATOM 4192 C CA . MET B 1 28 ? 14.68 -28.578 18.859 1 29.3 28 MET B CA 1
ATOM 4193 C C . MET B 1 28 ? 15.562 -27.344 18.766 1 29.3 28 MET B C 1
ATOM 4195 O O . MET B 1 28 ? 15.266 -26.422 18 1 29.3 28 MET B O 1
ATOM 4199 N N . LYS B 1 29 ? 15.984 -26.812 19.891 1 29.72 29 LYS B N 1
ATOM 4200 C CA . LYS B 1 29 ? 17.203 -26.031 20.078 1 29.72 29 LYS B CA 1
ATOM 4201 C C . LYS B 1 29 ? 18.109 -26.156 18.859 1 29.72 29 LYS B C 1
ATOM 4203 O O . LYS B 1 29 ? 18.234 -27.234 18.281 1 29.72 29 LYS B O 1
ATOM 4208 N N . VAL B 1 30 ? 18.312 -24.938 18.219 1 31.83 30 VAL B N 1
ATOM 4209 C CA . VAL B 1 30 ? 19.5 -24.75 17.391 1 31.83 30 VAL B CA 1
ATOM 4210 C C . VAL B 1 30 ? 20.625 -25.641 17.891 1 31.83 30 VAL B C 1
ATOM 4212 O O . VAL B 1 30 ? 21.234 -25.359 18.938 1 31.83 30 VAL B O 1
ATOM 4215 N N . TYR B 1 31 ? 20.359 -26.75 18.359 1 28.08 31 TYR B N 1
ATOM 4216 C CA . TYR B 1 31 ? 21.609 -27.406 18.75 1 28.08 31 TYR B CA 1
ATOM 4217 C C . TYR B 1 31 ? 22.734 -27.078 17.766 1 28.08 31 TYR B C 1
ATOM 4219 O O . TYR B 1 31 ? 22.656 -27.469 16.594 1 28.08 31 TYR B O 1
ATOM 4227 N N . PRO B 1 32 ? 23.234 -25.906 17.906 1 32.03 32 PRO B N 1
ATOM 4228 C CA . PRO B 1 32 ? 24.562 -25.719 17.297 1 32.03 32 PRO B CA 1
ATOM 4229 C C . PRO B 1 32 ? 25.375 -27 17.281 1 32.03 32 PRO B C 1
ATOM 4231 O O . PRO B 1 32 ? 26.562 -26.969 16.938 1 32.03 32 PRO B O 1
ATOM 4234 N N . ASP B 1 33 ? 25.031 -27.891 18.203 1 30.86 33 ASP B N 1
ATOM 4235 C CA . ASP B 1 33 ? 26.062 -28.922 18.203 1 30.86 33 ASP B CA 1
ATOM 4236 C C . ASP B 1 33 ? 26.375 -29.375 16.781 1 30.86 33 ASP B C 1
ATOM 4238 O O . ASP B 1 33 ? 25.547 -29.25 15.883 1 30.86 33 ASP B O 1
ATOM 4242 N N . VAL B 1 34 ? 27.688 -29.781 16.75 1 33.31 34 VAL B N 1
ATOM 4243 C CA . VAL B 1 34 ? 28.656 -30.297 15.766 1 33.31 34 VAL B CA 1
ATOM 4244 C C . VAL B 1 34 ? 28.016 -31.391 14.93 1 33.31 34 VAL B C 1
ATOM 4246 O O . VAL B 1 34 ? 28.047 -32.562 15.305 1 33.31 34 VAL B O 1
ATOM 4249 N N . ILE B 1 35 ? 26.719 -31.516 14.969 1 35.62 35 ILE B N 1
ATOM 4250 C CA . ILE B 1 35 ? 26.75 -32.562 13.953 1 35.62 35 ILE B CA 1
ATOM 4251 C C . ILE B 1 35 ? 27.594 -32.125 12.766 1 35.62 35 ILE B C 1
ATOM 4253 O O . ILE B 1 35 ? 27.344 -31.078 12.164 1 35.62 35 ILE B O 1
ATOM 4257 N N . ARG B 1 36 ? 28.688 -32.5 12.734 1 37.09 36 ARG B N 1
ATOM 4258 C CA . ARG B 1 36 ? 29.562 -32.438 11.562 1 37.09 36 ARG B CA 1
ATOM 4259 C C . ARG B 1 36 ? 28.75 -32.5 10.273 1 37.09 36 ARG B C 1
ATOM 4261 O O . ARG B 1 36 ? 27.969 -33.438 10.07 1 37.09 36 ARG B O 1
ATOM 4268 N N . CYS B 1 37 ? 28.188 -31.375 9.766 1 47.34 37 CYS B N 1
ATOM 4269 C CA . CYS B 1 37 ? 27.562 -31.141 8.469 1 47.34 37 CYS B CA 1
ATOM 4270 C C . CYS B 1 37 ? 27.797 -32.344 7.539 1 47.34 37 CYS B C 1
ATOM 4272 O O . CYS B 1 37 ? 28.938 -32.688 7.23 1 47.34 37 CYS B O 1
ATOM 4274 N N . PRO B 1 38 ? 26.797 -33.25 7.543 1 53.59 38 PRO B N 1
ATOM 4275 C CA . PRO B 1 38 ? 27.172 -34.25 6.531 1 53.59 38 PRO B CA 1
ATOM 4276 C C . PRO B 1 38 ? 27.516 -33.625 5.184 1 53.59 38 PRO B C 1
ATOM 4278 O O . PRO B 1 38 ? 26.797 -32.719 4.715 1 53.59 38 PRO B O 1
ATOM 4281 N N . GLY B 1 39 ? 28.641 -33.344 4.918 1 63.88 39 GLY B N 1
ATOM 4282 C CA . GLY B 1 39 ? 29.125 -32.906 3.621 1 63.88 39 GLY B CA 1
ATOM 4283 C C . GLY B 1 39 ? 28.438 -33.594 2.459 1 63.88 39 GLY B C 1
ATOM 4284 O O . GLY B 1 39 ? 28.438 -33.062 1.339 1 63.88 39 GLY B O 1
ATOM 4285 N N . SER B 1 40 ? 27.766 -34.781 2.762 1 79.19 40 SER B N 1
ATOM 4286 C CA . SER B 1 40 ? 27.188 -35.562 1.672 1 79.19 40 SER B CA 1
ATOM 4287 C C . SER B 1 40 ? 25.828 -36.125 2.066 1 79.19 40 SER B C 1
ATOM 4289 O O . SER B 1 40 ? 25.578 -36.406 3.244 1 79.19 40 SER B O 1
ATOM 4291 N N . PRO B 1 41 ? 24.875 -36.219 1.189 1 86.62 41 PRO B N 1
ATOM 4292 C CA . PRO B 1 41 ? 23.562 -36.812 1.475 1 86.62 41 PRO B CA 1
ATOM 4293 C C . PRO B 1 41 ? 23.641 -38.344 1.586 1 86.62 41 PRO B C 1
ATOM 4295 O O . PRO B 1 41 ? 24.672 -38.938 1.275 1 86.62 41 PRO B O 1
ATOM 4298 N N . ASN B 1 42 ? 22.547 -39 2.158 1 86.88 42 ASN B N 1
ATOM 4299 C CA . ASN B 1 42 ? 22.375 -40.438 2.236 1 86.88 42 ASN B CA 1
ATOM 4300 C C . ASN B 1 42 ? 23.469 -41.094 3.076 1 86.88 42 ASN B C 1
ATOM 4302 O O . ASN B 1 42 ? 24.109 -42.062 2.639 1 86.88 42 ASN B O 1
ATOM 4306 N N . MET B 1 43 ? 23.609 -40.562 4.207 1 81.31 43 MET B N 1
ATOM 4307 C CA . MET B 1 43 ? 24.594 -41.125 5.137 1 81.31 43 MET B CA 1
ATOM 4308 C C . MET B 1 43 ? 23.953 -42.125 6.09 1 81.31 43 MET B C 1
ATOM 4310 O O . MET B 1 43 ? 22.766 -42 6.41 1 81.31 43 MET B O 1
ATOM 4314 N N . ILE B 1 44 ? 24.734 -43.156 6.41 1 80.81 44 ILE B N 1
ATOM 4315 C CA . ILE B 1 44 ? 24.297 -44.156 7.383 1 80.81 44 ILE B CA 1
ATOM 4316 C C . ILE B 1 44 ? 25.109 -44.031 8.664 1 80.81 44 ILE B C 1
ATOM 4318 O O . ILE B 1 44 ? 26.344 -43.906 8.609 1 80.81 44 ILE B O 1
ATOM 4322 N N . GLN B 1 45 ? 24.375 -44.031 9.758 1 78.19 45 GLN B N 1
ATOM 4323 C CA . GLN B 1 45 ? 25.062 -43.906 11.039 1 78.19 45 GLN B CA 1
ATOM 4324 C C . GLN B 1 45 ? 25.422 -45.281 11.602 1 78.19 45 GLN B C 1
ATOM 4326 O O . GLN B 1 45 ? 24.562 -46.125 11.766 1 78.19 45 GLN B O 1
ATOM 4331 N N . PHE B 1 46 ? 26.672 -45.625 11.82 1 76.94 46 PHE B N 1
ATOM 4332 C CA . PHE B 1 46 ? 27.125 -46.875 12.422 1 76.94 46 PHE B CA 1
ATOM 4333 C C . PHE B 1 46 ? 27.344 -46.719 13.922 1 76.94 46 PHE B C 1
ATOM 4335 O O . PHE B 1 46 ? 26.984 -47.594 14.711 1 76.94 46 PHE B O 1
ATOM 4342 N N . GLU B 1 47 ? 28 -45.594 14.32 1 67.06 47 GLU B N 1
ATOM 4343 C CA . GLU B 1 47 ? 28.188 -45.219 15.719 1 67.06 47 GLU B CA 1
ATOM 4344 C C . GLU B 1 47 ? 27.984 -43.719 15.914 1 67.06 47 GLU B C 1
ATOM 4346 O O . GLU B 1 47 ? 27.828 -42.969 14.938 1 67.06 47 GLU B O 1
ATOM 4351 N N . ARG B 1 48 ? 27.812 -43.5 17.203 1 62.25 48 ARG B N 1
ATOM 4352 C CA . ARG B 1 48 ? 27.547 -42.094 17.516 1 62.25 48 ARG B CA 1
ATOM 4353 C C . ARG B 1 48 ? 28.594 -41.188 16.875 1 62.25 48 ARG B C 1
ATOM 4355 O O . ARG B 1 48 ? 29.781 -41.312 17.141 1 62.25 48 ARG B O 1
ATOM 4362 N N . GLY B 1 49 ? 28.219 -40.531 15.828 1 62.59 49 GLY B N 1
ATOM 4363 C CA . GLY B 1 49 ? 29.078 -39.531 15.211 1 62.59 49 GLY B CA 1
ATOM 4364 C C . GLY B 1 49 ? 29.75 -40 13.945 1 62.59 49 GLY B C 1
ATOM 4365 O O . GLY B 1 49 ? 30.344 -39.219 13.203 1 62.59 49 GLY B O 1
ATOM 4366 N N . ASP B 1 50 ? 29.656 -41.281 13.703 1 70.81 50 ASP B N 1
ATOM 4367 C CA . ASP B 1 50 ? 30.328 -41.812 12.531 1 70.81 50 ASP B CA 1
ATOM 4368 C C . ASP B 1 50 ? 29.344 -42.062 11.398 1 70.81 50 ASP B C 1
ATOM 4370 O O . ASP B 1 50 ? 28.5 -42.969 11.484 1 70.81 50 ASP B O 1
ATOM 4374 N N . LEU B 1 51 ? 29.484 -41.25 10.312 1 78.81 51 LEU B N 1
ATOM 4375 C CA . LEU B 1 51 ? 28.562 -41.312 9.18 1 78.81 51 LEU B CA 1
ATOM 4376 C C . LEU B 1 51 ? 29.297 -41.781 7.922 1 78.81 51 LEU B C 1
ATOM 4378 O O . LEU B 1 51 ? 30.438 -41.406 7.672 1 78.81 51 LEU B O 1
ATOM 4382 N N . VAL B 1 52 ? 28.703 -42.844 7.328 1 80.38 52 VAL B N 1
ATOM 4383 C CA . VAL B 1 52 ? 29.25 -43.375 6.09 1 80.38 52 VAL B CA 1
ATOM 4384 C C . VAL B 1 52 ? 28.234 -43.25 4.965 1 80.38 52 VAL B C 1
ATOM 4386 O O . VAL B 1 52 ? 27.031 -43.375 5.195 1 80.38 52 VAL B O 1
ATOM 4389 N N . GLU B 1 53 ? 28.734 -43.062 3.795 1 82.5 53 GLU B N 1
ATOM 4390 C CA . GLU B 1 53 ? 27.875 -42.906 2.627 1 82.5 53 GLU B CA 1
ATOM 4391 C C . GLU B 1 53 ? 27.125 -44.188 2.291 1 82.5 53 GLU B C 1
ATOM 4393 O O . GLU B 1 53 ? 27.703 -45.281 2.359 1 82.5 53 GLU B O 1
ATOM 4398 N N . LEU B 1 54 ? 25.969 -44 1.944 1 83.06 54 LEU B N 1
ATOM 4399 C CA . LEU B 1 54 ? 25.109 -45.156 1.652 1 83.06 54 LEU B CA 1
ATOM 4400 C C . LEU B 1 54 ? 25.688 -46 0.542 1 83.06 54 LEU B C 1
ATOM 4402 O O . LEU B 1 54 ? 25.688 -47.25 0.632 1 83.06 54 LEU B O 1
ATOM 4406 N N . GLU B 1 55 ? 26.156 -45.406 -0.491 1 80.25 55 GLU B N 1
ATOM 4407 C CA . GLU B 1 55 ? 26.719 -46.125 -1.621 1 80.25 55 GLU B CA 1
ATOM 4408 C C . GLU B 1 55 ? 27.875 -47.031 -1.183 1 80.25 55 GLU B C 1
ATOM 4410 O O . GLU B 1 55 ? 27.984 -48.156 -1.631 1 80.25 55 GLU B O 1
ATOM 4415 N N . LYS B 1 56 ? 28.641 -46.594 -0.351 1 81.31 56 LYS B N 1
ATOM 4416 C CA . LYS B 1 56 ? 29.781 -47.344 0.155 1 81.31 56 LYS B CA 1
ATOM 4417 C C . LYS B 1 56 ? 29.328 -48.531 1.007 1 81.31 56 LYS B C 1
ATOM 4419 O O . LYS B 1 56 ? 29.922 -49.594 0.953 1 81.31 56 LYS B O 1
ATOM 4424 N N . VAL B 1 57 ? 28.344 -48.188 1.737 1 84.44 57 VAL B N 1
ATOM 4425 C CA . VAL B 1 57 ? 27.812 -49.25 2.586 1 84.44 57 VAL B CA 1
ATOM 4426 C C . VAL B 1 57 ? 27.203 -50.344 1.721 1 84.44 57 VAL B C 1
ATOM 4428 O O . VAL B 1 57 ? 27.391 -51.531 1.986 1 84.44 57 VAL B O 1
ATOM 4431 N N . GLU B 1 58 ? 26.469 -49.938 0.719 1 84.31 58 GLU B N 1
ATOM 4432 C CA . GLU B 1 58 ? 25.875 -50.906 -0.186 1 84.31 58 GLU B CA 1
ATOM 4433 C C . GLU B 1 58 ? 26.938 -51.75 -0.888 1 84.31 58 GLU B C 1
ATOM 4435 O O . GLU B 1 58 ? 26.766 -52.938 -1.086 1 84.31 58 GLU B O 1
ATOM 4440 N N . GLU B 1 59 ? 28 -51.156 -1.199 1 83 59 GLU B N 1
ATOM 4441 C CA . GLU B 1 59 ? 29.125 -51.875 -1.779 1 83 59 GLU B CA 1
ATOM 4442 C C . GLU B 1 59 ? 29.703 -52.906 -0.795 1 83 59 GLU B C 1
ATOM 4444 O O . GLU B 1 59 ? 30.031 -54.031 -1.181 1 83 59 GLU B O 1
ATOM 4449 N N . ALA B 1 60 ? 29.75 -52.469 0.406 1 84.31 60 ALA B N 1
ATOM 4450 C CA . ALA B 1 60 ? 30.297 -53.344 1.44 1 84.31 60 ALA B CA 1
ATOM 4451 C C . ALA B 1 60 ? 29.375 -54.531 1.687 1 84.31 60 ALA B C 1
ATOM 4453 O O . ALA B 1 60 ? 29.844 -55.656 1.866 1 84.31 60 ALA B O 1
ATOM 4454 N N . VAL B 1 61 ? 28.125 -54.25 1.654 1 84.56 61 VAL B N 1
ATOM 4455 C CA . VAL B 1 61 ? 27.141 -55.312 1.863 1 84.56 61 VAL B CA 1
ATOM 4456 C C . VAL B 1 61 ? 27.203 -56.312 0.708 1 84.56 61 VAL B C 1
ATOM 4458 O O . VAL B 1 61 ? 27.172 -57.531 0.924 1 84.56 61 VAL B O 1
ATOM 4461 N N . ALA B 1 62 ? 27.297 -55.781 -0.493 1 82.75 62 ALA B N 1
ATOM 4462 C CA . ALA B 1 62 ? 27.406 -56.625 -1.666 1 82.75 62 ALA B CA 1
ATOM 4463 C C . ALA B 1 62 ? 28.672 -57.5 -1.595 1 82.75 62 ALA B C 1
ATOM 4465 O O . ALA B 1 62 ? 28.641 -58.688 -1.922 1 82.75 62 ALA B O 1
ATOM 4466 N N . TYR B 1 63 ? 29.719 -56.875 -1.216 1 82.25 63 TYR B N 1
ATOM 4467 C CA . TYR B 1 63 ? 30.984 -57.594 -1.078 1 82.25 63 TYR B CA 1
ATOM 4468 C C . TYR B 1 63 ? 30.906 -58.656 0.021 1 82.25 63 TYR B C 1
ATOM 4470 O O . TYR B 1 63 ? 31.391 -59.781 -0.141 1 82.25 63 TYR B O 1
ATOM 4478 N N . PHE B 1 64 ? 30.297 -58.281 1.102 1 81.25 64 PHE B N 1
ATOM 4479 C CA . PHE B 1 64 ? 30.141 -59.188 2.248 1 81.25 64 PHE B CA 1
ATOM 4480 C C . PHE B 1 64 ? 29.281 -60.375 1.883 1 81.25 64 PHE B C 1
ATOM 4482 O O . PHE B 1 64 ? 29.562 -61.5 2.32 1 81.25 64 PHE B O 1
ATOM 4489 N N . GLY B 1 65 ? 28.328 -60.156 0.922 1 72.88 65 GLY B N 1
ATOM 4490 C CA . GLY B 1 65 ? 27.438 -61.219 0.522 1 72.88 65 GLY B CA 1
ATOM 4491 C C . GLY B 1 65 ? 27.953 -62.031 -0.657 1 72.88 65 GLY B C 1
ATOM 4492 O O . GLY B 1 65 ? 27.438 -63.094 -0.967 1 72.88 65 GLY B O 1
ATOM 4493 N N . SER B 1 66 ? 28.828 -61.531 -1.565 1 67.25 66 SER B N 1
ATOM 4494 C CA . SER B 1 66 ? 29.281 -62.156 -2.797 1 67.25 66 SER B CA 1
ATOM 4495 C C . SER B 1 66 ? 30.188 -63.344 -2.5 1 67.25 66 SER B C 1
ATOM 4497 O O . SER B 1 66 ? 30.234 -64.312 -3.277 1 67.25 66 SER B O 1
ATOM 4499 N N . LYS B 1 67 ? 31.156 -63.281 -1.614 1 55.44 67 LYS B N 1
ATOM 4500 C CA . LYS B 1 67 ? 32.156 -64.375 -1.529 1 55.44 67 LYS B CA 1
ATOM 4501 C C . LYS B 1 67 ? 31.562 -65.625 -1.015 1 55.44 67 LYS B C 1
ATOM 4503 O O . LYS B 1 67 ? 31.266 -65.75 0.177 1 55.44 67 LYS B O 1
ATOM 4508 N N . ALA B 1 68 ? 30.719 -66.188 -1.807 1 49.88 68 ALA B N 1
ATOM 4509 C CA . ALA B 1 68 ? 30.25 -67.562 -1.56 1 49.88 68 ALA B CA 1
ATOM 4510 C C . ALA B 1 68 ? 31.422 -68.562 -1.523 1 49.88 68 ALA B C 1
ATOM 4512 O O . ALA B 1 68 ? 32.281 -68.5 -2.391 1 49.88 68 ALA B O 1
ATOM 4513 N N . GLY B 1 69 ? 31.969 -68.875 -0.445 1 43.34 69 GLY B N 1
ATOM 4514 C CA . GLY B 1 69 ? 33.031 -69.875 -0.4 1 43.34 69 GLY B CA 1
ATOM 4515 C C . GLY B 1 69 ? 32.688 -71.125 -1.212 1 43.34 69 GLY B C 1
ATOM 4516 O O . GLY B 1 69 ? 31.516 -71.5 -1.337 1 43.34 69 GLY B O 1
ATOM 4517 N N . PHE B 1 70 ? 33.406 -71.375 -2.236 1 39.09 70 PHE B N 1
ATOM 4518 C CA . PHE B 1 70 ? 33.344 -72.562 -3.078 1 39.09 70 PHE B CA 1
ATOM 4519 C C . PHE B 1 70 ? 33.031 -73.812 -2.242 1 39.09 70 PHE B C 1
ATOM 4521 O O . PHE B 1 70 ? 32.281 -74.688 -2.664 1 39.09 70 PHE B O 1
ATOM 4528 N N . HIS B 1 71 ? 34.062 -74.188 -1.426 1 41.06 71 HIS B N 1
ATOM 4529 C CA . HIS B 1 71 ? 34.125 -75.562 -0.94 1 41.06 71 HIS B CA 1
ATOM 4530 C C . HIS B 1 71 ? 32.969 -75.875 0.031 1 41.06 71 HIS B C 1
ATOM 4532 O O . HIS B 1 71 ? 32.812 -77 0.483 1 41.06 71 HIS B O 1
ATOM 4538 N N . ASN B 1 72 ? 32.688 -74.875 0.956 1 38.69 72 ASN B N 1
ATOM 4539 C CA . ASN B 1 72 ? 31.875 -75.438 2.055 1 38.69 72 ASN B CA 1
ATOM 4540 C C . ASN B 1 72 ? 30.453 -75.75 1.62 1 38.69 72 ASN B C 1
ATOM 4542 O O . ASN B 1 72 ? 29.938 -75.125 0.693 1 38.69 72 ASN B O 1
ATOM 4546 N N . ASN B 1 73 ? 29.906 -76.938 1.853 1 41.56 73 ASN B N 1
ATOM 4547 C CA . ASN B 1 73 ? 28.609 -77.625 1.8 1 41.56 73 ASN B CA 1
ATOM 4548 C C . ASN B 1 73 ? 27.469 -76.625 2.055 1 41.56 73 ASN B C 1
ATOM 4550 O O . ASN B 1 73 ? 26.5 -76.938 2.732 1 41.56 73 ASN B O 1
ATOM 4554 N N . GLY B 1 74 ? 27.344 -75.438 1.384 1 46.44 74 GLY B N 1
ATOM 4555 C CA . GLY B 1 74 ? 26.266 -74.5 1.409 1 46.44 74 GLY B CA 1
ATOM 4556 C C . GLY B 1 74 ? 26.578 -73.25 2.24 1 46.44 74 GLY B C 1
ATOM 4557 O O . GLY B 1 74 ? 25.719 -72.375 2.426 1 46.44 74 GLY B O 1
ATOM 4558 N N . PHE B 1 75 ? 27.5 -73.25 3.23 1 48.84 75 PHE B N 1
ATOM 4559 C CA . PHE B 1 75 ? 27.719 -72.25 4.262 1 48.84 75 PHE B CA 1
ATOM 4560 C C . PHE B 1 75 ? 28.453 -71.062 3.699 1 48.84 75 PHE B C 1
ATOM 4562 O O . PHE B 1 75 ? 29.406 -71.188 2.922 1 48.84 75 PHE B O 1
ATOM 4569 N N . ARG B 1 76 ? 27.844 -69.938 3.41 1 55.78 76 ARG B N 1
ATOM 4570 C CA . ARG B 1 76 ? 28.344 -68.625 2.959 1 55.78 76 ARG B CA 1
ATOM 4571 C C . ARG B 1 76 ? 29.609 -68.25 3.699 1 55.78 76 ARG B C 1
ATOM 4573 O O . ARG B 1 76 ? 29.672 -68.312 4.926 1 55.78 76 ARG B O 1
ATOM 4580 N N . ILE B 1 77 ? 30.781 -68.375 3.268 1 62.34 77 ILE B N 1
ATOM 4581 C CA . ILE B 1 77 ? 32.031 -67.938 3.9 1 62.34 77 ILE B CA 1
ATOM 4582 C C . ILE B 1 77 ? 32.094 -66.375 3.945 1 62.34 77 ILE B C 1
ATOM 4584 O O . ILE B 1 77 ? 32.125 -65.75 2.902 1 62.34 77 ILE B O 1
ATOM 4588 N N . ARG B 1 78 ? 31.609 -65.75 5 1 71.31 78 ARG B N 1
ATOM 4589 C CA . ARG B 1 78 ? 31.594 -64.312 5.219 1 71.31 78 ARG B CA 1
ATOM 4590 C C . ARG B 1 78 ? 33 -63.75 5.492 1 71.31 78 ARG B C 1
ATOM 4592 O O . ARG B 1 78 ? 33.781 -64.438 6.176 1 71.31 78 ARG B O 1
ATOM 4599 N N . PRO B 1 79 ? 33.438 -62.75 4.691 1 79.69 79 PRO B N 1
ATOM 4600 C CA . PRO B 1 79 ? 34.75 -62.125 4.957 1 79.69 79 PRO B CA 1
ATOM 4601 C C . PRO B 1 79 ? 34.969 -61.781 6.43 1 79.69 79 PRO B C 1
ATOM 4603 O O . PRO B 1 79 ? 33.969 -61.531 7.145 1 79.69 79 PRO B O 1
ATOM 4606 N N . SER B 1 80 ? 36.219 -62.062 6.871 1 80.06 80 SER B N 1
ATOM 4607 C CA . SER B 1 80 ? 36.531 -61.75 8.258 1 80.06 80 SER B CA 1
ATOM 4608 C C . SER B 1 80 ? 36.594 -60.219 8.469 1 80.06 80 SER B C 1
ATOM 4610 O O . SER B 1 80 ? 36.562 -59.469 7.512 1 80.06 80 SER B O 1
ATOM 4612 N N . LEU B 1 81 ? 36.562 -59.75 9.734 1 86.31 81 LEU B N 1
ATOM 4613 C CA . LEU B 1 81 ? 36.625 -58.344 10.109 1 86.31 81 LEU B CA 1
ATOM 4614 C C . LEU B 1 81 ? 37.875 -57.688 9.523 1 86.31 81 LEU B C 1
ATOM 4616 O O . LEU B 1 81 ? 37.844 -56.562 9.047 1 86.31 81 LEU B O 1
ATOM 4620 N N . LYS B 1 82 ? 39 -58.469 9.578 1 82.19 82 LYS B N 1
ATOM 4621 C CA . LYS B 1 82 ? 40.281 -57.938 9.062 1 82.19 82 LYS B CA 1
ATOM 4622 C C . LYS B 1 82 ? 40.188 -57.656 7.562 1 82.19 82 LYS B C 1
ATOM 4624 O O . LYS B 1 82 ? 40.656 -56.625 7.082 1 82.19 82 LYS B O 1
ATOM 4629 N N . SER B 1 83 ? 39.594 -58.594 6.902 1 81.56 83 SER B N 1
ATOM 4630 C CA . SER B 1 83 ? 39.469 -58.469 5.457 1 81.56 83 SER B CA 1
ATOM 4631 C C . SER B 1 83 ? 38.531 -57.312 5.098 1 81.56 83 SER B C 1
ATOM 4633 O O . SER B 1 83 ? 38.812 -56.531 4.188 1 81.56 83 SER B O 1
ATOM 4635 N N . MET B 1 84 ? 37.438 -57.25 5.82 1 87.25 84 MET B N 1
ATOM 4636 C CA . MET B 1 84 ? 36.469 -56.188 5.578 1 87.25 84 MET B CA 1
ATOM 4637 C C . MET B 1 84 ? 37.062 -54.844 5.902 1 87.25 84 MET B C 1
ATOM 4639 O O . MET B 1 84 ? 36.875 -53.875 5.156 1 87.25 84 MET B O 1
ATOM 4643 N N . ASN B 1 85 ? 37.812 -54.719 6.945 1 87 85 ASN B N 1
ATOM 4644 C CA . ASN B 1 85 ? 38.469 -53.469 7.344 1 87 85 ASN B CA 1
ATOM 4645 C C . ASN B 1 85 ? 39.5 -53.031 6.336 1 87 85 ASN B C 1
ATOM 4647 O O . ASN B 1 85 ? 39.719 -51.844 6.117 1 87 85 ASN B O 1
ATOM 4651 N N . ALA B 1 86 ? 40.188 -53.938 5.688 1 82.31 86 ALA B N 1
ATOM 4652 C CA . ALA B 1 86 ? 41.219 -53.625 4.688 1 82.31 86 ALA B CA 1
ATOM 4653 C C . ALA B 1 86 ? 40.594 -53 3.445 1 82.31 86 ALA B C 1
ATOM 4655 O O . ALA B 1 86 ? 41.156 -52.094 2.859 1 82.31 86 ALA B O 1
ATOM 4656 N N . LYS B 1 87 ? 39.438 -53.469 3.16 1 85 87 LYS B N 1
ATOM 4657 C CA . LYS B 1 87 ? 38.781 -52.969 1.955 1 85 87 LYS B CA 1
ATOM 4658 C C . LYS B 1 87 ? 37.906 -51.75 2.27 1 85 87 LYS B C 1
ATOM 4660 O O . LYS B 1 87 ? 37.875 -50.781 1.492 1 85 87 LYS B O 1
ATOM 4665 N N . PHE B 1 88 ? 37.188 -51.938 3.322 1 88.62 88 PHE B N 1
ATOM 4666 C CA . PHE B 1 88 ? 36.312 -50.906 3.775 1 88.62 88 PHE B CA 1
ATOM 4667 C C . PHE B 1 88 ? 36.719 -50.406 5.16 1 88.62 88 PHE B C 1
ATOM 4669 O O . PHE B 1 88 ? 36.281 -50.969 6.172 1 88.62 88 PHE B O 1
ATOM 4676 N N . ARG B 1 89 ? 37.375 -49.312 5.188 1 83.69 89 ARG B N 1
ATOM 4677 C CA . ARG B 1 89 ? 38.062 -48.812 6.383 1 83.69 89 ARG B CA 1
ATOM 4678 C C . ARG B 1 89 ? 37.062 -48.438 7.465 1 83.69 89 ARG B C 1
ATOM 4680 O O . ARG B 1 89 ? 37.406 -48.375 8.648 1 83.69 89 ARG B O 1
ATOM 4687 N N . PHE B 1 90 ? 35.812 -48.25 7.047 1 84.94 90 PHE B N 1
ATOM 4688 C CA . PHE B 1 90 ? 34.844 -47.812 8.047 1 84.94 90 PHE B CA 1
ATOM 4689 C C . PHE B 1 90 ? 34.344 -48.969 8.883 1 84.94 90 PHE B C 1
ATOM 4691 O O . PHE B 1 90 ? 33.719 -48.781 9.93 1 84.94 90 PHE B O 1
ATOM 4698 N N . ILE B 1 91 ? 34.531 -50.188 8.477 1 86.31 91 ILE B N 1
ATOM 4699 C CA . ILE B 1 91 ? 34.188 -51.375 9.25 1 86.31 91 ILE B CA 1
ATOM 4700 C C . ILE B 1 91 ? 35.281 -51.656 10.281 1 86.31 91 ILE B C 1
ATOM 4702 O O . ILE B 1 91 ? 36.219 -52.438 10.016 1 86.31 91 ILE B O 1
ATOM 4706 N N . LYS B 1 92 ? 35.156 -51.156 11.445 1 80.81 92 LYS B N 1
ATOM 4707 C CA . LYS B 1 92 ? 36.25 -51.156 12.43 1 80.81 92 LYS B CA 1
ATOM 4708 C C . LYS B 1 92 ? 36.031 -52.219 13.477 1 80.81 92 LYS B C 1
ATOM 4710 O O . LYS B 1 92 ? 37 -52.656 14.141 1 80.81 92 LYS B O 1
ATOM 4715 N N . ASN B 1 93 ? 34.812 -52.562 13.758 1 83.69 93 ASN B N 1
ATOM 4716 C CA . ASN B 1 93 ? 34.562 -53.5 14.828 1 83.69 93 ASN B CA 1
ATOM 4717 C C . ASN B 1 93 ? 33.469 -54.531 14.43 1 83.69 93 ASN B C 1
ATOM 4719 O O . ASN B 1 93 ? 32.906 -54.438 13.336 1 83.69 93 ASN B O 1
ATOM 4723 N N . VAL B 1 94 ? 33.281 -55.438 15.406 1 81.19 94 VAL B N 1
ATOM 4724 C CA . VAL B 1 94 ? 32.375 -56.562 15.141 1 81.19 94 VAL B CA 1
ATOM 4725 C C . VAL B 1 94 ? 30.938 -56.062 15.086 1 81.19 94 VAL B C 1
ATOM 4727 O O . VAL B 1 94 ? 30.109 -56.594 14.352 1 81.19 94 VAL B O 1
ATOM 4730 N N . HIS B 1 95 ? 30.719 -55.062 15.766 1 83.25 95 HIS B N 1
ATOM 4731 C CA . HIS B 1 95 ? 29.359 -54.531 15.773 1 83.25 95 HIS B CA 1
ATOM 4732 C C . HIS B 1 95 ? 28.984 -53.969 14.398 1 83.25 95 HIS B C 1
ATOM 4734 O O . HIS B 1 95 ? 27.844 -54.156 13.953 1 83.25 95 HIS B O 1
ATOM 4740 N N . ARG B 1 96 ? 29.922 -53.406 13.734 1 85.19 96 ARG B N 1
ATOM 4741 C CA . ARG B 1 96 ? 29.672 -52.875 12.406 1 85.19 96 ARG B CA 1
ATOM 4742 C C . ARG B 1 96 ? 29.5 -54 11.383 1 85.19 96 ARG B C 1
ATOM 4744 O O . ARG B 1 96 ? 28.719 -53.844 10.438 1 85.19 96 ARG B O 1
ATOM 4751 N N . LEU B 1 97 ? 30.188 -54.969 11.656 1 82.56 97 LEU B N 1
ATOM 4752 C CA . LEU B 1 97 ? 30.031 -56.125 10.789 1 82.56 97 LEU B CA 1
ATOM 4753 C C . LEU B 1 97 ? 28.641 -56.75 10.945 1 82.56 97 LEU B C 1
ATOM 4755 O O . LEU B 1 97 ? 28.047 -57.219 9.969 1 82.56 97 LEU B O 1
ATOM 4759 N N . GLN B 1 98 ? 28.234 -56.719 12.172 1 81.56 98 GLN B N 1
ATOM 4760 C CA . GLN B 1 98 ? 26.891 -57.219 12.445 1 81.56 98 GLN B CA 1
ATOM 4761 C C . GLN B 1 98 ? 25.828 -56.375 11.75 1 81.56 98 GLN B C 1
ATOM 4763 O O . GLN B 1 98 ? 24.844 -56.906 11.242 1 81.56 98 GLN B O 1
ATOM 4768 N N . LYS B 1 99 ? 26.047 -55.156 11.75 1 82.06 99 LYS B N 1
ATOM 4769 C CA . LYS B 1 99 ? 25.109 -54.25 11.078 1 82.06 99 LYS B CA 1
ATOM 4770 C C . LYS B 1 99 ? 25.047 -54.531 9.578 1 82.06 99 LYS B C 1
ATOM 4772 O O . LYS B 1 99 ? 23.969 -54.469 8.977 1 82.06 99 LYS B O 1
ATOM 4777 N N . LEU B 1 100 ? 26.188 -54.875 9.023 1 82.56 100 LEU B N 1
ATOM 4778 C CA . LEU B 1 100 ? 26.219 -55.219 7.609 1 82.56 100 LEU B CA 1
ATOM 4779 C C . LEU B 1 100 ? 25.422 -56.5 7.336 1 82.56 100 LEU B C 1
ATOM 4781 O O . LEU B 1 100 ? 24.734 -56.594 6.316 1 82.56 100 LEU B O 1
ATOM 4785 N N . ARG B 1 101 ? 25.531 -57.375 8.258 1 78.31 101 ARG B N 1
ATOM 4786 C CA . ARG B 1 101 ? 24.781 -58.625 8.133 1 78.31 101 ARG B CA 1
ATOM 4787 C C . ARG B 1 101 ? 23.281 -58.344 8.164 1 78.31 101 ARG B C 1
ATOM 4789 O O . ARG B 1 101 ? 22.516 -58.969 7.398 1 78.31 101 ARG B O 1
ATOM 4796 N N . GLU B 1 102 ? 22.984 -57.469 9.016 1 80.25 102 GLU B N 1
ATOM 4797 C CA . GLU B 1 102 ? 21.578 -57.125 9.117 1 80.25 102 GLU B CA 1
ATOM 4798 C C . GLU B 1 102 ? 21.078 -56.469 7.832 1 80.25 102 GLU B C 1
ATOM 4800 O O . GLU B 1 102 ? 19.969 -56.781 7.367 1 80.25 102 GLU B O 1
ATOM 4805 N N . TYR B 1 103 ? 21.922 -55.625 7.289 1 81.38 103 TYR B N 1
ATOM 4806 C CA . TYR B 1 103 ? 21.547 -54.938 6.047 1 81.38 103 TYR B CA 1
ATOM 4807 C C . TYR B 1 103 ? 21.422 -55.969 4.91 1 81.38 103 TYR B C 1
ATOM 4809 O O . TYR B 1 103 ? 20.562 -55.781 4.027 1 81.38 103 TYR B O 1
ATOM 4817 N N . GLU B 1 104 ? 22.188 -56.906 4.895 1 77.06 104 GLU B N 1
ATOM 4818 C CA . GLU B 1 104 ? 22.141 -57.969 3.879 1 77.06 104 GLU B CA 1
ATOM 4819 C C . GLU B 1 104 ? 20.828 -58.75 3.965 1 77.06 104 GLU B C 1
ATOM 4821 O O . GLU B 1 104 ? 20.219 -59.062 2.941 1 77.06 104 GLU B O 1
ATOM 4826 N N . VAL B 1 105 ? 20.531 -59.062 5.191 1 70.62 105 VAL B N 1
ATOM 4827 C CA . VAL B 1 105 ? 19.328 -59.875 5.406 1 70.62 105 VAL B CA 1
ATOM 4828 C C . VAL B 1 105 ? 18.094 -59.062 5.047 1 70.62 105 VAL B C 1
ATOM 4830 O O . VAL B 1 105 ? 17.156 -59.562 4.426 1 70.62 105 VAL B O 1
ATOM 4833 N N . PHE B 1 106 ? 18.172 -57.812 5.457 1 72.69 106 PHE B N 1
ATOM 4834 C CA . PHE B 1 106 ? 16.984 -56.969 5.266 1 72.69 106 PHE B CA 1
ATOM 4835 C C . PHE B 1 106 ? 16.938 -56.438 3.842 1 72.69 106 PHE B C 1
ATOM 4837 O O . PHE B 1 106 ? 15.867 -56.031 3.361 1 72.69 106 PHE B O 1
ATOM 4844 N N . GLY B 1 107 ? 18.031 -56.656 3.039 1 64.62 107 GLY B N 1
ATOM 4845 C CA . GLY B 1 107 ? 18.094 -56.312 1.624 1 64.62 107 GLY B CA 1
ATOM 4846 C C . GLY B 1 107 ? 18.328 -54.844 1.367 1 64.62 107 GLY B C 1
ATOM 4847 O O . GLY B 1 107 ? 18.578 -54.438 0.23 1 64.62 107 GLY B O 1
ATOM 4848 N N . SER B 1 108 ? 18.062 -53.938 2.277 1 66.62 108 SER B N 1
ATOM 4849 C CA . SER B 1 108 ? 18.297 -52.531 1.921 1 66.62 108 SER B CA 1
ATOM 4850 C C . SER B 1 108 ? 18.797 -51.719 3.117 1 66.62 108 SER B C 1
ATOM 4852 O O . SER B 1 108 ? 18.359 -51.938 4.246 1 66.62 108 SER B O 1
ATOM 4854 N N . ALA B 1 109 ? 19.953 -51.094 2.947 1 70.88 109 ALA B N 1
ATOM 4855 C CA . ALA B 1 109 ? 20.438 -50.125 3.943 1 70.88 109 ALA B CA 1
ATOM 4856 C C . ALA B 1 109 ? 19.688 -48.812 3.834 1 70.88 109 ALA B C 1
ATOM 4858 O O . ALA B 1 109 ? 19.375 -48.344 2.73 1 70.88 109 ALA B O 1
ATOM 4859 N N . LYS B 1 110 ? 19.078 -48.438 4.918 1 74.88 110 LYS B N 1
ATOM 4860 C CA . LYS B 1 110 ? 18.344 -47.188 4.906 1 74.88 110 LYS B CA 1
ATOM 4861 C C . LYS B 1 110 ? 19.188 -46.062 5.473 1 74.88 110 LYS B C 1
ATOM 4863 O O . LYS B 1 110 ? 19.844 -46.219 6.5 1 74.88 110 LYS B O 1
ATOM 4868 N N . ALA B 1 111 ? 19.234 -45.031 4.641 1 78.69 111 ALA B N 1
ATOM 4869 C CA . ALA B 1 111 ? 19.953 -43.844 5.074 1 78.69 111 ALA B CA 1
ATOM 4870 C C . ALA B 1 111 ? 19.312 -43.25 6.324 1 78.69 111 ALA B C 1
ATOM 4872 O O . ALA B 1 111 ? 18.125 -43.438 6.574 1 78.69 111 ALA B O 1
ATOM 4873 N N . ASP B 1 112 ? 20.156 -42.625 7.086 1 78.12 112 ASP B N 1
ATOM 4874 C CA . ASP B 1 112 ? 19.688 -41.938 8.281 1 78.12 112 ASP B CA 1
ATOM 4875 C C . ASP B 1 112 ? 18.812 -40.719 7.91 1 78.12 112 ASP B C 1
ATOM 4877 O O . ASP B 1 112 ? 19.266 -39.812 7.23 1 78.12 112 ASP B O 1
ATOM 4881 N N . ARG B 1 113 ? 17.641 -40.812 8.273 1 82.19 113 ARG B N 1
ATOM 4882 C CA . ARG B 1 113 ? 16.656 -39.781 7.914 1 82.19 113 ARG B CA 1
ATOM 4883 C C . ARG B 1 113 ? 17.062 -38.438 8.484 1 82.19 113 ARG B C 1
ATOM 4885 O O . ARG B 1 113 ? 16.922 -37.406 7.805 1 82.19 113 ARG B O 1
ATOM 4892 N N . ARG B 1 114 ? 17.484 -38.406 9.719 1 80 114 ARG B N 1
ATOM 4893 C CA . ARG B 1 114 ? 17.875 -37.156 10.367 1 80 114 ARG B CA 1
ATOM 4894 C C . ARG B 1 114 ? 19 -36.469 9.609 1 80 114 ARG B C 1
ATOM 4896 O O . ARG B 1 114 ? 19 -35.25 9.445 1 80 114 ARG B O 1
ATOM 4903 N N . SER B 1 115 ? 19.953 -37.219 9.227 1 81.31 115 SER B N 1
ATOM 4904 C CA . SER B 1 115 ? 21.062 -36.688 8.469 1 81.31 115 SER B CA 1
ATOM 4905 C C . SER B 1 115 ? 20.609 -36.125 7.129 1 81.31 115 SER B C 1
ATOM 4907 O O . SER B 1 115 ? 21.078 -35.062 6.707 1 81.31 115 SER B O 1
ATOM 4909 N N . ASN B 1 116 ? 19.734 -36.844 6.523 1 87.25 116 ASN B N 1
ATOM 4910 C CA . ASN B 1 116 ? 19.188 -36.375 5.258 1 87.25 116 ASN B CA 1
ATOM 4911 C C . ASN B 1 116 ? 18.406 -35.062 5.441 1 87.25 116 ASN B C 1
ATOM 4913 O O . ASN B 1 116 ? 18.516 -34.156 4.621 1 87.25 116 ASN B O 1
ATOM 4917 N N . LEU B 1 117 ? 17.625 -34.938 6.484 1 88.44 117 LEU B N 1
ATOM 4918 C CA . LEU B 1 117 ? 16.859 -33.75 6.77 1 88.44 117 LEU B CA 1
ATOM 4919 C C . LEU B 1 117 ? 17.766 -32.562 7.043 1 88.44 117 LEU B C 1
ATOM 4921 O O . LEU B 1 117 ? 17.484 -31.438 6.625 1 88.44 117 LEU B O 1
ATOM 4925 N N . GLU B 1 118 ? 18.812 -32.844 7.688 1 86.5 118 GLU B N 1
ATOM 4926 C CA . GLU B 1 118 ? 19.797 -31.797 7.945 1 86.5 118 GLU B CA 1
ATOM 4927 C C . GLU B 1 118 ? 20.438 -31.312 6.648 1 86.5 118 GLU B C 1
ATOM 4929 O O . GLU B 1 118 ? 20.641 -30.109 6.453 1 86.5 118 GLU B O 1
ATOM 4934 N N . PHE B 1 119 ? 20.766 -32.25 5.867 1 89.19 119 PHE B N 1
ATOM 4935 C CA . PHE B 1 119 ? 21.359 -31.906 4.574 1 89.19 119 PHE B CA 1
ATOM 4936 C C . PHE B 1 119 ? 20.391 -31.047 3.764 1 89.19 119 PHE B C 1
ATOM 4938 O O . PHE B 1 119 ? 20.781 -30.031 3.199 1 89.19 119 PHE B O 1
ATOM 4945 N N . ILE B 1 120 ? 19.172 -31.484 3.75 1 92.62 120 ILE B N 1
ATOM 4946 C CA . ILE B 1 120 ? 18.141 -30.75 3.02 1 92.62 120 ILE B CA 1
ATOM 4947 C C . ILE B 1 120 ? 18.016 -29.344 3.588 1 92.62 120 ILE B C 1
ATOM 4949 O O . ILE B 1 120 ? 17.922 -28.375 2.836 1 92.62 120 ILE B O 1
ATOM 4953 N N . ALA B 1 121 ? 18.016 -29.203 4.848 1 93.12 121 ALA B N 1
ATOM 4954 C CA . ALA B 1 121 ? 17.859 -27.906 5.516 1 93.12 121 ALA B CA 1
ATOM 4955 C C . ALA B 1 121 ? 18.984 -26.953 5.117 1 93.12 121 ALA B C 1
ATOM 4957 O O . ALA B 1 121 ? 18.734 -25.781 4.812 1 93.12 121 ALA B O 1
ATOM 4958 N N . ILE B 1 122 ? 20.156 -27.422 5.066 1 92.5 122 ILE B N 1
ATOM 4959 C CA . ILE B 1 122 ? 21.328 -26.594 4.758 1 92.5 122 ILE B CA 1
ATOM 4960 C C . ILE B 1 122 ? 21.312 -26.203 3.279 1 92.5 122 ILE B C 1
ATOM 4962 O O . ILE B 1 122 ? 21.562 -25.062 2.928 1 92.5 122 ILE B O 1
ATOM 4966 N N . GLU B 1 123 ? 21.016 -27.188 2.496 1 94.25 123 GLU B N 1
ATOM 4967 C CA . GLU B 1 123 ? 20.953 -26.906 1.065 1 94.25 123 GLU B CA 1
ATOM 4968 C C . GLU B 1 123 ? 19.844 -25.906 0.744 1 94.25 123 GLU B C 1
ATOM 4970 O O . GLU B 1 123 ? 19.984 -25.062 -0.141 1 94.25 123 GLU B O 1
ATOM 4975 N N . LEU B 1 124 ? 18.734 -26.062 1.406 1 95.75 124 LEU B N 1
ATOM 4976 C CA . LEU B 1 124 ? 17.625 -25.141 1.214 1 95.75 124 LEU B CA 1
ATOM 4977 C C . LEU B 1 124 ? 18.016 -23.719 1.613 1 95.75 124 LEU B C 1
ATOM 4979 O O . LEU B 1 124 ? 17.656 -22.766 0.938 1 95.75 124 LEU B O 1
ATOM 4983 N N . GLU B 1 125 ? 18.688 -23.578 2.678 1 95.44 125 GLU B N 1
ATOM 4984 C CA . GLU B 1 125 ? 19.156 -22.266 3.111 1 95.44 125 GLU B CA 1
ATOM 4985 C C . GLU B 1 125 ? 20.016 -21.609 2.031 1 95.44 125 GLU B C 1
ATOM 4987 O O . GLU B 1 125 ? 19.828 -20.422 1.734 1 95.44 125 GLU B O 1
ATOM 4992 N N . LYS B 1 126 ? 20.938 -22.375 1.485 1 94.5 126 LYS B N 1
ATOM 4993 C CA . LYS B 1 126 ? 21.797 -21.859 0.428 1 94.5 126 LYS B CA 1
ATOM 4994 C C . LYS B 1 126 ? 20.984 -21.391 -0.771 1 94.5 126 LYS B C 1
ATOM 4996 O O . LYS B 1 126 ? 21.188 -20.297 -1.284 1 94.5 126 LYS B O 1
ATOM 5001 N N . GLU B 1 127 ? 20.094 -22.234 -1.11 1 95.44 127 GLU B N 1
ATOM 5002 C CA . GLU B 1 127 ? 19.266 -21.922 -2.275 1 95.44 127 GLU B CA 1
ATOM 5003 C C . GLU B 1 127 ? 18.375 -20.703 -2.018 1 95.44 127 GLU B C 1
ATOM 5005 O O . GLU B 1 127 ? 18.234 -19.844 -2.887 1 95.44 127 GLU B O 1
ATOM 5010 N N . VAL B 1 128 ? 17.781 -20.656 -0.88 1 96.19 128 VAL B N 1
ATOM 5011 C CA . VAL B 1 128 ? 16.891 -19.562 -0.526 1 96.19 128 VAL B CA 1
ATOM 5012 C C . VAL B 1 128 ? 17.672 -18.25 -0.473 1 96.19 128 VAL B C 1
ATOM 5014 O O . VAL B 1 128 ? 17.203 -17.219 -0.977 1 96.19 128 VAL B O 1
ATOM 5017 N N . LYS B 1 129 ? 18.812 -18.25 0.061 1 94 129 LYS B N 1
ATOM 5018 C CA . LYS B 1 129 ? 19.656 -17.047 0.111 1 94 129 LYS B CA 1
ATOM 5019 C C . LYS B 1 129 ? 20.016 -16.562 -1.293 1 94 129 LYS B C 1
ATOM 5021 O O . LYS B 1 129 ? 20 -15.367 -1.563 1 94 129 LYS B O 1
ATOM 5026 N N . LYS B 1 130 ? 20.281 -17.531 -2.086 1 93.19 130 LYS B N 1
ATOM 5027 C CA . LYS B 1 130 ? 20.562 -17.203 -3.48 1 93.19 130 LYS B CA 1
ATOM 5028 C C . LYS B 1 130 ? 19.375 -16.547 -4.152 1 93.19 130 LYS B C 1
ATOM 5030 O O . LYS B 1 130 ? 19.516 -15.539 -4.848 1 93.19 130 LYS B O 1
ATOM 5035 N N . GLN B 1 131 ? 18.234 -17.125 -3.924 1 94.12 131 GLN B N 1
ATOM 5036 C CA . GLN B 1 131 ? 17.016 -16.594 -4.523 1 94.12 131 GLN B CA 1
ATOM 5037 C C . GLN B 1 131 ? 16.703 -15.203 -3.98 1 94.12 131 GLN B C 1
ATOM 5039 O O . GLN B 1 131 ? 16.266 -14.32 -4.727 1 94.12 131 GLN B O 1
ATOM 5044 N N . ILE B 1 132 ? 16.891 -14.992 -2.721 1 92.81 132 ILE B N 1
ATOM 5045 C CA . ILE B 1 132 ? 16.672 -13.695 -2.094 1 92.81 132 ILE B CA 1
ATOM 5046 C C . ILE B 1 132 ? 17.609 -12.656 -2.705 1 92.81 132 ILE B C 1
ATOM 5048 O O . ILE B 1 132 ? 17.188 -11.547 -3.025 1 92.81 132 ILE B O 1
ATOM 5052 N N . GLU B 1 133 ? 18.812 -13.047 -2.924 1 88.38 133 GLU B N 1
ATOM 5053 C CA . GLU B 1 133 ? 19.797 -12.148 -3.514 1 88.38 133 GLU B CA 1
ATOM 5054 C C . GLU B 1 133 ? 19.422 -11.773 -4.941 1 88.38 133 GLU B C 1
ATOM 5056 O O . GLU B 1 133 ? 19.703 -10.656 -5.391 1 88.38 133 GLU B O 1
ATOM 5061 N N . GLN B 1 134 ? 18.797 -12.703 -5.551 1 89.62 134 GLN B N 1
ATOM 5062 C CA . GLN B 1 134 ? 18.375 -12.469 -6.926 1 89.62 134 GLN B CA 1
ATOM 5063 C C . GLN B 1 134 ? 17.062 -11.688 -6.98 1 89.62 134 GLN B C 1
ATOM 5065 O O . GLN B 1 134 ? 16.578 -11.352 -8.062 1 89.62 134 GLN B O 1
ATOM 5070 N N . GLY B 1 135 ? 16.469 -11.461 -5.855 1 90.75 135 GLY B N 1
ATOM 5071 C CA . GLY B 1 135 ? 15.266 -10.648 -5.762 1 90.75 135 GLY B CA 1
ATOM 5072 C C . GLY B 1 135 ? 13.992 -11.414 -6.082 1 90.75 135 GLY B C 1
ATOM 5073 O O . GLY B 1 135 ? 12.984 -10.828 -6.48 1 90.75 135 GLY B O 1
ATOM 5074 N N . LYS B 1 136 ? 14.031 -12.711 -5.973 1 93.56 136 LYS B N 1
ATOM 5075 C CA . LYS B 1 136 ? 12.859 -13.523 -6.289 1 93.56 136 LYS B CA 1
ATOM 5076 C C . LYS B 1 136 ? 11.844 -13.484 -5.152 1 93.56 136 LYS B C 1
ATOM 5078 O O . LYS B 1 136 ? 12.203 -13.242 -3.998 1 93.56 136 LYS B O 1
ATOM 5083 N N . ILE B 1 137 ? 10.617 -13.68 -5.516 1 94.31 137 ILE B N 1
ATOM 5084 C CA . ILE B 1 137 ? 9.547 -13.734 -4.527 1 94.31 137 ILE B CA 1
ATOM 5085 C C . ILE B 1 137 ? 9.367 -15.164 -4.035 1 94.31 137 ILE B C 1
ATOM 5087 O O . ILE B 1 137 ? 9.164 -16.078 -4.832 1 94.31 137 ILE B O 1
ATOM 5091 N N . LEU B 1 138 ? 9.391 -15.305 -2.729 1 95.88 138 LEU B N 1
ATOM 5092 C CA . LEU B 1 138 ? 9.359 -16.641 -2.148 1 95.88 138 LEU B CA 1
ATOM 5093 C C . LEU B 1 138 ? 8.18 -16.797 -1.196 1 95.88 138 LEU B C 1
ATOM 5095 O O . LEU B 1 138 ? 7.852 -15.875 -0.452 1 95.88 138 LEU B O 1
ATOM 5099 N N . HIS B 1 139 ? 7.562 -17.938 -1.332 1 94.69 139 HIS B N 1
ATOM 5100 C CA . HIS B 1 139 ? 6.523 -18.391 -0.406 1 94.69 139 HIS B CA 1
ATOM 5101 C C . HIS B 1 139 ? 6.754 -19.828 0.032 1 94.69 139 HIS B C 1
ATOM 5103 O O . HIS B 1 139 ? 7.668 -20.5 -0.462 1 94.69 139 HIS B O 1
ATOM 5109 N N . ASP B 1 140 ? 5.973 -20.25 0.929 1 92.5 140 ASP B N 1
ATOM 5110 C CA . ASP B 1 140 ? 6.125 -21.609 1.429 1 92.5 140 ASP B CA 1
ATOM 5111 C C . ASP B 1 140 ? 6 -22.641 0.296 1 92.5 140 ASP B C 1
ATOM 5113 O O . ASP B 1 140 ? 6.703 -23.641 0.284 1 92.5 140 ASP B O 1
ATOM 5117 N N . ALA B 1 141 ? 5.176 -22.312 -0.555 1 90.88 141 ALA B N 1
ATOM 5118 C CA . ALA B 1 141 ? 5 -23.219 -1.694 1 90.88 141 ALA B CA 1
ATOM 5119 C C . ALA B 1 141 ? 6.281 -23.312 -2.516 1 90.88 141 ALA B C 1
ATOM 5121 O O . ALA B 1 141 ? 6.641 -24.391 -2.99 1 90.88 141 ALA B O 1
ATOM 5122 N N . VAL B 1 142 ? 6.938 -22.25 -2.648 1 93.06 142 VAL B N 1
ATOM 5123 C CA . VAL B 1 142 ? 8.188 -22.219 -3.398 1 93.06 142 VAL B CA 1
ATOM 5124 C C . VAL B 1 142 ? 9.266 -22.984 -2.629 1 93.06 142 VAL B C 1
ATOM 5126 O O . VAL B 1 142 ? 10.086 -23.688 -3.225 1 93.06 142 VAL B O 1
ATOM 5129 N N . LEU B 1 143 ? 9.258 -22.812 -1.337 1 95.19 143 LEU B N 1
ATOM 5130 C CA . LEU B 1 143 ? 10.219 -23.562 -0.542 1 95.19 143 LEU B CA 1
ATOM 5131 C C . LEU B 1 143 ? 10.055 -25.062 -0.754 1 95.19 143 LEU B C 1
ATOM 5133 O O . LEU B 1 143 ? 11.039 -25.781 -0.893 1 95.19 143 LEU B O 1
ATOM 5137 N N . ARG B 1 144 ? 8.836 -25.5 -0.798 1 94.12 144 ARG B N 1
ATOM 5138 C CA . ARG B 1 144 ? 8.562 -26.906 -1.048 1 94.12 144 ARG B CA 1
ATOM 5139 C C . ARG B 1 144 ? 9.055 -27.328 -2.434 1 94.12 144 ARG B C 1
ATOM 5141 O O . ARG B 1 144 ? 9.578 -28.422 -2.611 1 94.12 144 ARG B O 1
ATOM 5148 N N . PHE B 1 145 ? 8.836 -26.438 -3.332 1 93.62 145 PHE B N 1
ATOM 5149 C CA . PHE B 1 145 ? 9.305 -26.656 -4.691 1 93.62 145 PHE B CA 1
ATOM 5150 C C . PHE B 1 145 ? 10.828 -26.781 -4.723 1 93.62 145 PHE B C 1
ATOM 5152 O O . PHE B 1 145 ? 11.367 -27.672 -5.387 1 93.62 145 PHE B O 1
ATOM 5159 N N . LEU B 1 146 ? 11.484 -25.953 -4.016 1 94.44 146 LEU B N 1
ATOM 5160 C CA . LEU B 1 146 ? 12.945 -25.984 -3.939 1 94.44 146 LEU B CA 1
ATOM 5161 C C . LEU B 1 146 ? 13.414 -27.266 -3.24 1 94.44 146 LEU B C 1
ATOM 5163 O O . LEU B 1 146 ? 14.422 -27.859 -3.637 1 94.44 146 LEU B O 1
ATOM 5167 N N . ILE B 1 147 ? 12.727 -27.656 -2.199 1 94.69 147 ILE B N 1
ATOM 5168 C CA . ILE B 1 147 ? 13.047 -28.891 -1.476 1 94.69 147 ILE B CA 1
ATOM 5169 C C . ILE B 1 147 ? 13 -30.078 -2.43 1 94.69 147 ILE B C 1
ATOM 5171 O O . ILE B 1 147 ? 13.914 -30.891 -2.455 1 94.69 147 ILE B O 1
ATOM 5175 N N . ALA B 1 148 ? 11.945 -30.125 -3.176 1 93.88 148 ALA B N 1
ATOM 5176 C CA . ALA B 1 148 ? 11.805 -31.203 -4.145 1 93.88 148 ALA B CA 1
ATOM 5177 C C . ALA B 1 148 ? 12.945 -31.203 -5.152 1 93.88 148 ALA B C 1
ATOM 5179 O O . ALA B 1 148 ? 13.461 -32.25 -5.535 1 93.88 148 ALA B O 1
ATOM 5180 N N . GLY B 1 149 ? 13.312 -30.062 -5.598 1 92.25 149 GLY B N 1
ATOM 5181 C CA . GLY B 1 149 ? 14.445 -29.938 -6.496 1 92.25 149 GLY B CA 1
ATOM 5182 C C . GLY B 1 149 ? 15.75 -30.422 -5.883 1 92.25 149 GLY B C 1
ATOM 5183 O O . GLY B 1 149 ? 16.547 -31.094 -6.547 1 92.25 149 GLY B O 1
ATOM 5184 N N . ILE B 1 150 ? 15.961 -30.109 -4.648 1 93.31 150 ILE B N 1
ATOM 5185 C CA . ILE B 1 150 ? 17.156 -30.531 -3.926 1 93.31 150 ILE B CA 1
ATOM 5186 C C . ILE B 1 150 ? 17.188 -32.031 -3.791 1 93.31 150 ILE B C 1
ATOM 5188 O O . ILE B 1 150 ? 18.219 -32.688 -4.016 1 93.31 150 ILE B O 1
ATOM 5192 N N . ILE B 1 151 ? 16.078 -32.625 -3.418 1 92.56 151 ILE B N 1
ATOM 5193 C CA . ILE B 1 151 ? 15.969 -34.062 -3.252 1 92.56 151 ILE B CA 1
ATOM 5194 C C . ILE B 1 151 ? 16.281 -34.781 -4.574 1 92.56 151 ILE B C 1
ATOM 5196 O O . ILE B 1 151 ? 17.016 -35.75 -4.602 1 92.56 151 ILE B O 1
ATOM 5200 N N . LYS B 1 152 ? 15.805 -34.219 -5.582 1 90.44 152 LYS B N 1
ATOM 5201 C CA . LYS B 1 152 ? 16.031 -34.812 -6.906 1 90.44 152 LYS B CA 1
ATOM 5202 C C . LYS B 1 152 ? 17.484 -34.625 -7.344 1 90.44 152 LYS B C 1
ATOM 5204 O O . LYS B 1 152 ? 18.109 -35.594 -7.809 1 90.44 152 LYS B O 1
ATOM 5209 N N . GLU B 1 153 ? 17.953 -33.438 -7.242 1 90.75 153 GLU B N 1
ATOM 5210 C CA . GLU B 1 153 ? 19.297 -33.125 -7.691 1 90.75 153 GLU B CA 1
ATOM 5211 C C . GLU B 1 153 ? 20.344 -33.969 -6.984 1 90.75 153 GLU B C 1
ATOM 5213 O O . GLU B 1 153 ? 21.297 -34.469 -7.613 1 90.75 153 GLU B O 1
ATOM 5218 N N . HIS B 1 154 ? 20.141 -34.219 -5.695 1 90.56 154 HIS B N 1
ATOM 5219 C CA . HIS B 1 154 ? 21.141 -34.969 -4.906 1 90.56 154 HIS B CA 1
ATOM 5220 C C . HIS B 1 154 ? 20.719 -36.406 -4.695 1 90.56 154 HIS B C 1
ATOM 5222 O O . HIS B 1 154 ? 21.359 -37.125 -3.934 1 90.56 154 HIS B O 1
ATOM 5228 N N . LYS B 1 155 ? 19.578 -36.844 -5.359 1 88.12 155 LYS B N 1
ATOM 5229 C CA . LYS B 1 155 ? 19.078 -38.188 -5.277 1 88.12 155 LYS B CA 1
ATOM 5230 C C . LYS B 1 155 ? 18.969 -38.656 -3.826 1 88.12 155 LYS B C 1
ATOM 5232 O O . LYS B 1 155 ? 19.469 -39.719 -3.471 1 88.12 155 LYS B O 1
ATOM 5237 N N . ILE B 1 156 ? 18.344 -37.844 -3.041 1 89.19 156 ILE B N 1
ATOM 5238 C CA . ILE B 1 156 ? 18.234 -38.125 -1.614 1 89.19 156 ILE B CA 1
ATOM 5239 C C . ILE B 1 156 ? 17.156 -39.188 -1.375 1 89.19 156 ILE B C 1
ATOM 5241 O O . ILE B 1 156 ? 16.031 -39.062 -1.872 1 89.19 156 ILE B O 1
ATOM 5245 N N . SER B 1 157 ? 17.547 -40.156 -0.636 1 85.38 157 SER B N 1
ATOM 5246 C CA . SER B 1 157 ? 16.609 -41.219 -0.307 1 85.38 157 SER B CA 1
ATOM 5247 C C . SER B 1 157 ? 15.789 -40.875 0.931 1 85.38 157 SER B C 1
ATOM 5249 O O . SER B 1 157 ? 16.172 -41.219 2.051 1 85.38 157 SER B O 1
ATOM 5251 N N . ILE B 1 158 ? 14.703 -40.219 0.705 1 84.44 158 ILE B N 1
ATOM 5252 C CA . ILE B 1 158 ? 13.828 -39.844 1.807 1 84.44 158 ILE B CA 1
ATOM 5253 C C . ILE B 1 158 ? 12.367 -40.094 1.416 1 84.44 158 ILE B C 1
ATOM 5255 O O . ILE B 1 158 ? 11.914 -39.625 0.363 1 84.44 158 ILE B O 1
ATOM 5259 N N . GLU B 1 159 ? 11.719 -40.844 2.258 1 81.44 159 GLU B N 1
ATOM 5260 C CA . GLU B 1 159 ? 10.344 -41.188 1.94 1 81.44 159 GLU B CA 1
ATOM 5261 C C . GLU B 1 159 ? 9.359 -40.156 2.486 1 81.44 159 GLU B C 1
ATOM 5263 O O . GLU B 1 159 ? 9.516 -39.688 3.615 1 81.44 159 GLU B O 1
ATOM 5268 N N . ASN B 1 160 ? 8.469 -39.625 1.704 1 81.5 160 ASN B N 1
ATOM 5269 C CA . ASN B 1 160 ? 7.273 -38.875 2.08 1 81.5 160 ASN B CA 1
ATOM 5270 C C . ASN B 1 160 ? 7.633 -37.562 2.717 1 81.5 160 ASN B C 1
ATOM 5272 O O . ASN B 1 160 ? 7.062 -37.156 3.742 1 81.5 160 ASN B O 1
ATOM 5276 N N . PHE B 1 161 ? 8.727 -36.969 2.287 1 87.5 161 PHE B N 1
ATOM 5277 C CA . PHE B 1 161 ? 9.062 -35.656 2.822 1 87.5 161 PHE B CA 1
ATOM 5278 C C . PHE B 1 161 ? 8.672 -34.562 1.841 1 87.5 161 PHE B C 1
ATOM 5280 O O . PHE B 1 161 ? 9.195 -34.5 0.724 1 87.5 161 PHE B O 1
ATOM 5287 N N . ILE B 1 162 ? 7.766 -33.688 2.287 1 86.88 162 ILE B N 1
ATOM 5288 C CA . ILE B 1 162 ? 7.285 -32.656 1.386 1 86.88 162 ILE B CA 1
ATOM 5289 C C . ILE B 1 162 ? 7.508 -31.281 2.018 1 86.88 162 ILE B C 1
ATOM 5291 O O . ILE B 1 162 ? 7.133 -30.266 1.442 1 86.88 162 ILE B O 1
ATOM 5295 N N . GLY B 1 163 ? 8.102 -31.25 3.188 1 88.31 163 GLY B N 1
ATOM 5296 C CA . GLY B 1 163 ? 8.234 -29.984 3.871 1 88.31 163 GLY B CA 1
ATOM 5297 C C . GLY B 1 163 ? 6.938 -29.484 4.477 1 88.31 163 GLY B C 1
ATOM 5298 O O . GLY B 1 163 ? 6.355 -28.516 3.998 1 88.31 163 GLY B O 1
ATOM 5299 N N . SER B 1 164 ? 6.504 -30.141 5.465 1 88.25 164 SER B N 1
ATOM 5300 C CA . SER B 1 164 ? 5.258 -29.797 6.148 1 88.25 164 SER B CA 1
ATOM 5301 C C . SER B 1 164 ? 5.289 -28.375 6.699 1 88.25 164 SER B C 1
ATOM 5303 O O . SER B 1 164 ? 6.352 -27.766 6.766 1 88.25 164 SER B O 1
ATOM 5305 N N . ASP B 1 165 ? 4.129 -27.922 7.023 1 89.31 165 ASP B N 1
ATOM 5306 C CA . ASP B 1 165 ? 4.027 -26.578 7.555 1 89.31 165 ASP B CA 1
ATOM 5307 C C . ASP B 1 165 ? 4.863 -26.422 8.82 1 89.31 165 ASP B C 1
ATOM 5309 O O . ASP B 1 165 ? 5.543 -25.406 9.008 1 89.31 165 ASP B O 1
ATOM 5313 N N . SER B 1 166 ? 4.816 -27.391 9.555 1 86.56 166 SER B N 1
ATOM 5314 C CA . SER B 1 166 ? 5.562 -27.359 10.812 1 86.56 166 SER B CA 1
ATOM 5315 C C . SER B 1 166 ? 7.066 -27.375 10.562 1 86.56 166 SER B C 1
ATOM 5317 O O . SER B 1 166 ? 7.816 -26.656 11.227 1 86.56 166 SER B O 1
ATOM 5319 N N . TRP B 1 167 ? 7.461 -28.219 9.688 1 89.69 167 TRP B N 1
ATOM 5320 C CA . TRP B 1 167 ? 8.883 -28.281 9.367 1 89.69 167 TRP B CA 1
ATOM 5321 C C . TRP B 1 167 ? 9.383 -26.953 8.828 1 89.69 167 TRP B C 1
ATOM 5323 O O . TRP B 1 167 ? 10.445 -26.469 9.227 1 89.69 167 TRP B O 1
ATOM 5333 N N . LEU B 1 168 ? 8.609 -26.359 7.988 1 93.5 168 LEU B N 1
ATOM 5334 C CA . LEU B 1 168 ? 9 -25.094 7.375 1 93.5 168 LEU B CA 1
ATOM 5335 C C . LEU B 1 168 ? 9.047 -23.984 8.414 1 93.5 168 LEU B C 1
ATOM 5337 O O . LEU B 1 168 ? 9.906 -23.094 8.352 1 93.5 168 LEU B O 1
ATOM 5341 N N . LEU B 1 169 ? 8.094 -24 9.242 1 91.44 169 LEU B N 1
ATOM 5342 C CA . LEU B 1 169 ? 8.094 -23.016 10.312 1 91.44 169 LEU B CA 1
ATOM 5343 C C . LEU B 1 169 ? 9.367 -23.109 11.141 1 91.44 169 LEU B C 1
ATOM 5345 O O . LEU B 1 169 ? 9.984 -22.078 11.461 1 91.44 169 LEU B O 1
ATOM 5349 N N . GLY B 1 170 ? 9.734 -24.297 11.531 1 89.38 170 GLY B N 1
ATOM 5350 C CA . GLY B 1 170 ? 10.984 -24.5 12.234 1 89.38 170 GLY B CA 1
ATOM 5351 C C . GLY B 1 170 ? 12.203 -24.078 11.445 1 89.38 170 GLY B C 1
ATOM 5352 O O . GLY B 1 170 ? 13.109 -23.438 11.984 1 89.38 170 GLY B O 1
ATOM 5353 N N . TRP B 1 171 ? 12.227 -24.438 10.227 1 93.38 171 TRP B N 1
ATOM 5354 C CA . TRP B 1 171 ? 13.336 -24.094 9.352 1 93.38 171 TRP B CA 1
ATOM 5355 C C . TRP B 1 171 ? 13.492 -22.578 9.258 1 93.38 171 TRP B C 1
ATOM 5357 O O . TRP B 1 171 ? 14.609 -22.047 9.352 1 93.38 171 TRP B O 1
ATOM 5367 N N . LYS B 1 172 ? 12.43 -21.844 9.031 1 94.38 172 LYS B N 1
ATOM 5368 C CA . LYS B 1 172 ? 12.453 -20.391 8.914 1 94.38 172 LYS B CA 1
ATOM 5369 C C . LYS B 1 172 ? 12.977 -19.734 10.188 1 94.38 172 LYS B C 1
ATOM 5371 O O . LYS B 1 172 ? 13.766 -18.781 10.133 1 94.38 172 LYS B O 1
ATOM 5376 N N . ARG B 1 173 ? 12.57 -20.203 11.25 1 90.5 173 ARG B N 1
ATOM 5377 C CA . ARG B 1 173 ? 13.047 -19.672 12.523 1 90.5 173 ARG B CA 1
ATOM 5378 C C . ARG B 1 173 ? 14.547 -19.922 12.688 1 90.5 173 ARG B C 1
ATOM 5380 O O . ARG B 1 173 ? 15.281 -19.016 13.117 1 90.5 173 ARG B O 1
ATOM 5387 N N . ARG B 1 174 ? 14.945 -21.109 12.344 1 90.19 174 ARG B N 1
ATOM 5388 C CA . ARG B 1 174 ? 16.344 -21.516 12.492 1 90.19 174 ARG B CA 1
ATOM 5389 C C . ARG B 1 174 ? 17.25 -20.625 11.648 1 90.19 174 ARG B C 1
ATOM 5391 O O . ARG B 1 174 ? 18.312 -20.219 12.109 1 90.19 174 ARG B O 1
ATOM 5398 N N . PHE B 1 175 ? 16.828 -20.375 10.508 1 93.62 175 PHE B N 1
ATOM 5399 C CA . PHE B 1 175 ? 17.719 -19.703 9.578 1 93.62 175 PHE B CA 1
ATOM 5400 C C . PHE B 1 175 ? 17.359 -18.234 9.43 1 93.62 175 PHE B C 1
ATOM 5402 O O . PHE B 1 175 ? 17.906 -17.547 8.57 1 93.62 175 PHE B O 1
ATOM 5409 N N . GLY B 1 176 ? 16.391 -17.734 10.141 1 93.06 176 GLY B N 1
ATOM 5410 C CA . GLY B 1 176 ? 16.062 -16.328 10.18 1 93.06 176 GLY B CA 1
ATOM 5411 C C . GLY B 1 176 ? 15.352 -15.844 8.93 1 93.06 176 GLY B C 1
ATOM 5412 O O . GLY B 1 176 ? 15.719 -14.812 8.352 1 93.06 176 GLY B O 1
ATOM 5413 N N . VAL B 1 177 ? 14.414 -16.562 8.508 1 94.12 177 VAL B N 1
ATOM 5414 C CA . VAL B 1 177 ? 13.617 -16.203 7.348 1 94.12 177 VAL B CA 1
ATOM 5415 C C . VAL B 1 177 ? 12.18 -15.914 7.777 1 94.12 177 VAL B C 1
ATOM 5417 O O . VAL B 1 177 ? 11.602 -16.656 8.586 1 94.12 177 VAL B O 1
ATOM 5420 N N . SER B 1 178 ? 11.633 -14.828 7.398 1 93.44 178 SER B N 1
ATOM 5421 C CA . SER B 1 178 ? 10.266 -14.461 7.746 1 93.44 178 SER B CA 1
ATOM 5422 C C . SER B 1 178 ? 9.578 -13.727 6.602 1 93.44 178 SER B C 1
ATOM 5424 O O . SER B 1 178 ? 10.234 -13.281 5.66 1 93.44 178 SER B O 1
ATOM 5426 N N . SER B 1 179 ? 8.289 -13.758 6.66 1 92.19 179 SER B N 1
ATOM 5427 C CA . SER B 1 179 ? 7.484 -13.062 5.668 1 92.19 179 SER B CA 1
ATOM 5428 C C . SER B 1 179 ? 7.539 -11.547 5.879 1 92.19 179 SER B C 1
ATOM 5430 O O . SER B 1 179 ? 7.344 -11.062 6.992 1 92.19 179 SER B O 1
ATOM 5432 N N . ARG B 1 180 ? 7.926 -10.812 4.809 1 89.88 180 ARG B N 1
ATOM 5433 C CA . ARG B 1 180 ? 8 -9.359 4.863 1 89.88 180 ARG B CA 1
ATOM 5434 C C . ARG B 1 180 ? 7.27 -8.727 3.682 1 89.88 180 ARG B C 1
ATOM 5436 O O . ARG B 1 180 ? 7.152 -9.344 2.619 1 89.88 180 ARG B O 1
ATOM 5443 N N . LYS B 1 181 ? 6.781 -7.578 3.928 1 87.62 181 LYS B N 1
ATOM 5444 C CA . LYS B 1 181 ? 6.148 -6.824 2.848 1 87.62 181 LYS B CA 1
ATOM 5445 C C . LYS B 1 181 ? 7.184 -6.363 1.823 1 87.62 181 LYS B C 1
ATOM 5447 O O . LYS B 1 181 ? 8.273 -5.914 2.191 1 87.62 181 LYS B O 1
ATOM 5452 N N . ILE B 1 182 ? 6.883 -6.555 0.613 1 89.38 182 ILE B N 1
ATOM 5453 C CA . ILE B 1 182 ? 7.75 -6.062 -0.453 1 89.38 182 ILE B CA 1
ATOM 5454 C C . ILE B 1 182 ? 7.66 -4.543 -0.537 1 89.38 182 ILE B C 1
ATOM 5456 O O . ILE B 1 182 ? 6.57 -3.99 -0.716 1 89.38 182 ILE B O 1
ATOM 5460 N N . THR B 1 183 ? 8.727 -3.889 -0.423 1 82.44 183 THR B N 1
ATOM 5461 C CA . THR B 1 183 ? 8.742 -2.432 -0.39 1 82.44 183 THR B CA 1
ATOM 5462 C C . THR B 1 183 ? 8.836 -1.859 -1.802 1 82.44 183 THR B C 1
ATOM 5464 O O . THR B 1 183 ? 8.352 -0.758 -2.066 1 82.44 183 THR B O 1
ATOM 5467 N N . LYS B 1 184 ? 9.516 -2.58 -2.691 1 84.38 184 LYS B N 1
ATOM 5468 C CA . LYS B 1 184 ? 9.703 -2.045 -4.035 1 84.38 184 LYS B CA 1
ATOM 5469 C C . LYS B 1 184 ? 9.93 -3.164 -5.047 1 84.38 184 LYS B C 1
ATOM 5471 O O . LYS B 1 184 ? 10.664 -4.117 -4.773 1 84.38 184 LYS B O 1
ATOM 5476 N N . PHE B 1 185 ? 9.305 -3.031 -6.148 1 88.88 185 PHE B N 1
ATOM 5477 C CA . PHE B 1 185 ? 9.586 -3.896 -7.289 1 88.88 185 PHE B CA 1
ATOM 5478 C C . PHE B 1 185 ? 10.609 -3.26 -8.211 1 88.88 185 PHE B C 1
ATOM 5480 O O . PHE B 1 185 ? 10.539 -2.066 -8.508 1 88.88 185 PHE B O 1
ATOM 5487 N N . VAL B 1 186 ? 11.656 -3.969 -8.555 1 85.25 186 VAL B N 1
ATOM 5488 C CA . VAL B 1 186 ? 12.719 -3.432 -9.391 1 85.25 186 VAL B CA 1
ATOM 5489 C C . VAL B 1 186 ? 12.898 -4.316 -10.625 1 85.25 186 VAL B C 1
ATOM 5491 O O . VAL B 1 186 ? 12.523 -5.492 -10.609 1 85.25 186 VAL B O 1
ATOM 5494 N N . SER B 1 187 ? 13.391 -3.682 -11.648 1 82.31 187 SER B N 1
ATOM 5495 C CA . SER B 1 187 ? 13.719 -4.453 -12.844 1 82.31 187 SER B CA 1
ATOM 5496 C C . SER B 1 187 ? 14.992 -5.266 -12.633 1 82.31 187 SER B C 1
ATOM 5498 O O . SER B 1 187 ? 15.773 -4.988 -11.719 1 82.31 187 SER B O 1
ATOM 5500 N N . HIS B 1 188 ? 15.125 -6.262 -13.523 1 79.25 188 HIS B N 1
ATOM 5501 C CA . HIS B 1 188 ? 16.312 -7.109 -13.469 1 79.25 188 HIS B CA 1
ATOM 5502 C C . HIS B 1 188 ? 17.578 -6.285 -13.633 1 79.25 188 HIS B C 1
ATOM 5504 O O . HIS B 1 188 ? 18.562 -6.504 -12.922 1 79.25 188 HIS B O 1
ATOM 5510 N N . VAL B 1 189 ? 17.469 -5.379 -14.508 1 69.62 189 VAL B N 1
ATOM 5511 C CA . VAL B 1 189 ? 18.641 -4.551 -14.805 1 69.62 189 VAL B CA 1
ATOM 5512 C C . VAL B 1 189 ? 19.016 -3.719 -13.586 1 69.62 189 VAL B C 1
ATOM 5514 O O . VAL B 1 189 ? 20.172 -3.658 -13.195 1 69.62 189 VAL B O 1
ATOM 5517 N N . ARG B 1 190 ? 18.062 -3.15 -12.977 1 72.19 190 ARG B N 1
ATOM 5518 C CA . ARG B 1 190 ? 18.297 -2.297 -11.82 1 72.19 190 ARG B CA 1
ATOM 5519 C C . ARG B 1 190 ? 18.844 -3.105 -10.648 1 72.19 190 ARG B C 1
ATOM 5521 O O . ARG B 1 190 ? 19.672 -2.613 -9.883 1 72.19 190 ARG B O 1
ATOM 5528 N N . HIS B 1 191 ? 18.375 -4.27 -10.578 1 76 191 HIS B N 1
ATOM 5529 C CA . HIS B 1 191 ? 18.812 -5.121 -9.484 1 76 191 HIS B CA 1
ATOM 5530 C C . HIS B 1 191 ? 20.281 -5.52 -9.656 1 76 191 HIS B C 1
ATOM 5532 O O . HIS B 1 191 ? 21.047 -5.512 -8.688 1 76 191 HIS B O 1
ATOM 5538 N N . ARG B 1 192 ? 20.641 -5.797 -10.812 1 69.81 192 ARG B N 1
ATOM 5539 C CA . ARG B 1 192 ? 22 -6.242 -11.117 1 69.81 192 ARG B CA 1
ATOM 5540 C C . ARG B 1 192 ? 22.984 -5.086 -11.023 1 69.81 192 ARG B C 1
ATOM 5542 O O . ARG B 1 192 ? 24.141 -5.285 -10.672 1 69.81 192 ARG B O 1
ATOM 5549 N N . THR B 1 193 ? 22.422 -3.953 -11.297 1 72.56 193 THR B N 1
ATOM 5550 C CA . THR B 1 193 ? 23.312 -2.801 -11.383 1 72.56 193 THR B CA 1
ATOM 5551 C C . THR B 1 193 ? 23.344 -2.039 -10.062 1 72.56 193 THR B C 1
ATOM 5553 O O . THR B 1 193 ? 23.781 -0.892 -10.008 1 72.56 193 THR B O 1
ATOM 5556 N N . ARG B 1 194 ? 22.844 -2.65 -9.08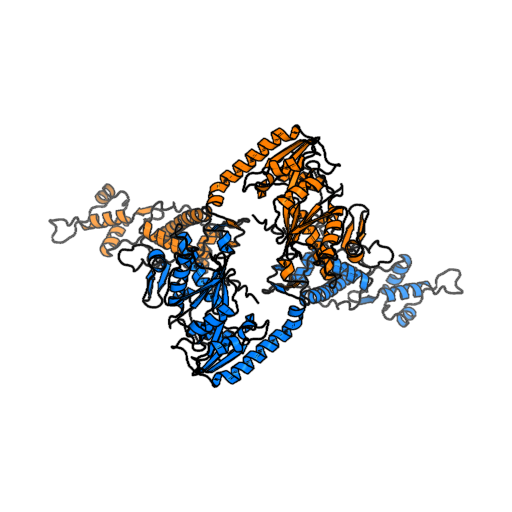6 1 75.62 194 ARG B N 1
ATOM 5557 C CA . ARG B 1 194 ? 22.766 -1.963 -7.805 1 75.62 194 ARG B CA 1
ATOM 5558 C C . ARG B 1 194 ? 24.156 -1.526 -7.34 1 75.62 194 ARG B C 1
ATOM 5560 O O . ARG B 1 194 ? 24.344 -0.395 -6.887 1 75.62 194 ARG B O 1
ATOM 5567 N N . GLN B 1 195 ? 25.016 -2.48 -7.402 1 76.44 195 GLN B N 1
ATOM 5568 C CA . GLN B 1 195 ? 26.375 -2.16 -7.004 1 76.44 195 GLN B CA 1
ATOM 5569 C C . GLN B 1 195 ? 26.969 -1.062 -7.887 1 76.44 195 GLN B C 1
ATOM 5571 O O . GLN B 1 195 ? 27.656 -0.162 -7.395 1 76.44 195 GLN B O 1
ATOM 5576 N N . GLN B 1 196 ? 26.625 -1.176 -9.109 1 81.5 196 GLN B N 1
ATOM 5577 C CA . GLN B 1 196 ? 27.109 -0.16 -10.039 1 81.5 196 GLN B CA 1
ATOM 5578 C C . GLN B 1 196 ? 26.484 1.2 -9.742 1 81.5 196 GLN B C 1
ATOM 5580 O O . GLN B 1 196 ? 27.156 2.23 -9.828 1 81.5 196 GLN B O 1
ATOM 5585 N N . ILE B 1 197 ? 25.281 1.192 -9.375 1 82 197 ILE B N 1
ATOM 5586 C CA . ILE B 1 197 ? 24.594 2.43 -9.047 1 82 197 ILE B CA 1
ATOM 5587 C C . ILE B 1 197 ? 25.234 3.072 -7.82 1 82 197 ILE B C 1
ATOM 5589 O O . ILE B 1 197 ? 25.406 4.293 -7.77 1 82 197 ILE B O 1
ATOM 5593 N N . GLU B 1 198 ? 25.547 2.26 -6.859 1 84.81 198 GLU B N 1
ATOM 5594 C CA . GLU B 1 198 ? 26.219 2.773 -5.66 1 84.81 198 GLU B CA 1
ATOM 5595 C C . GLU B 1 198 ? 27.578 3.381 -5.996 1 84.81 198 GLU B C 1
ATOM 5597 O O . GLU B 1 198 ? 27.922 4.445 -5.484 1 84.81 198 GLU B O 1
ATOM 5602 N N . LYS B 1 199 ? 28.25 2.686 -6.832 1 89.25 199 LYS B N 1
ATOM 5603 C CA . LYS B 1 199 ? 29.562 3.199 -7.254 1 89.25 199 LYS B CA 1
ATOM 5604 C C . LYS B 1 199 ? 29.406 4.496 -8.047 1 89.25 199 LYS B C 1
ATOM 5606 O O . LYS B 1 199 ? 30.141 5.453 -7.824 1 89.25 199 LYS B O 1
ATOM 5611 N N . ASP B 1 200 ? 28.453 4.457 -8.953 1 89.31 200 ASP B N 1
ATOM 5612 C CA . ASP B 1 200 ? 28.188 5.652 -9.75 1 89.31 200 ASP B CA 1
ATOM 5613 C C . ASP B 1 200 ? 27.797 6.832 -8.867 1 89.31 200 ASP B C 1
ATOM 5615 O O . ASP B 1 200 ? 28.188 7.969 -9.125 1 89.31 200 ASP B O 1
ATOM 5619 N N . SER B 1 201 ? 27.047 6.566 -7.855 1 91.25 201 SER B N 1
ATOM 5620 C CA . SER B 1 201 ? 26.625 7.598 -6.91 1 91.25 201 SER B CA 1
ATOM 5621 C C . SER B 1 201 ? 27.828 8.195 -6.184 1 91.25 201 SER B C 1
ATOM 5623 O O . SER B 1 201 ? 27.969 9.414 -6.113 1 91.25 201 SER B O 1
ATOM 5625 N N . GLN B 1 202 ? 28.688 7.336 -5.77 1 92.62 202 GLN B N 1
ATOM 5626 C CA . GLN B 1 202 ? 29.875 7.789 -5.039 1 92.62 202 GLN B CA 1
ATOM 5627 C C . GLN B 1 202 ? 30.812 8.578 -5.945 1 92.62 202 GLN B C 1
ATOM 5629 O O . GLN B 1 202 ? 31.375 9.594 -5.531 1 92.62 202 GLN B O 1
ATOM 5634 N N . ASP B 1 203 ? 30.922 8.102 -7.113 1 94.44 203 ASP B N 1
ATOM 5635 C CA . ASP B 1 203 ? 31.781 8.781 -8.07 1 94.44 203 ASP B CA 1
ATOM 5636 C C . ASP B 1 203 ? 31.266 10.18 -8.383 1 94.44 203 ASP B C 1
ATOM 5638 O O . ASP B 1 203 ? 32.031 11.133 -8.461 1 94.44 203 ASP B O 1
ATOM 5642 N N . PHE B 1 204 ? 30.031 10.25 -8.539 1 95.88 204 PHE B N 1
ATOM 5643 C CA . PHE B 1 204 ? 29.438 11.539 -8.844 1 95.88 204 PHE B CA 1
ATOM 5644 C C . PHE B 1 204 ? 29.641 12.516 -7.691 1 95.88 204 PHE B C 1
ATOM 5646 O O . PHE B 1 204 ? 30 13.672 -7.906 1 95.88 204 PHE B O 1
ATOM 5653 N N . VAL B 1 205 ? 29.344 12.016 -6.516 1 96.31 205 VAL B N 1
ATOM 5654 C CA . VAL B 1 205 ? 29.469 12.867 -5.332 1 96.31 205 VAL B CA 1
ATOM 5655 C C . VAL B 1 205 ? 30.906 13.305 -5.156 1 96.31 205 VAL B C 1
ATOM 5657 O O . VAL B 1 205 ? 31.188 14.484 -4.883 1 96.31 205 VAL B O 1
ATOM 5660 N N . ASN B 1 206 ? 31.844 12.422 -5.395 1 95.56 206 ASN B N 1
ATOM 5661 C CA . ASN B 1 206 ? 33.25 12.734 -5.273 1 95.56 206 ASN B CA 1
ATOM 5662 C C . ASN B 1 206 ? 33.688 13.781 -6.301 1 95.56 206 ASN B C 1
ATOM 5664 O O . ASN B 1 206 ? 34.406 14.719 -5.973 1 95.56 206 ASN B O 1
ATOM 5668 N N . MET B 1 207 ? 33.188 13.578 -7.457 1 96 207 MET B N 1
ATOM 5669 C CA . MET B 1 207 ? 33.5 14.531 -8.516 1 96 207 MET B CA 1
ATOM 5670 C C . MET B 1 207 ? 32.938 15.906 -8.195 1 96 207 MET B C 1
ATOM 5672 O O . MET B 1 207 ? 33.594 16.922 -8.383 1 96 207 MET B O 1
ATOM 5676 N N . THR B 1 208 ? 31.766 15.898 -7.75 1 96.31 208 THR B N 1
ATOM 5677 C CA . THR B 1 208 ? 31.109 17.156 -7.418 1 96.31 208 THR B CA 1
ATOM 5678 C C . THR B 1 208 ? 31.812 17.859 -6.258 1 96.31 208 THR B C 1
ATOM 5680 O O . THR B 1 208 ? 31.984 19.078 -6.266 1 96.31 208 THR B O 1
ATOM 5683 N N . ASN B 1 209 ? 32.219 17.062 -5.309 1 96.69 209 ASN B N 1
ATOM 5684 C CA . ASN B 1 209 ? 32.906 17.609 -4.141 1 96.69 209 ASN B CA 1
ATOM 5685 C C . ASN B 1 209 ? 34.219 18.266 -4.52 1 96.69 209 ASN B C 1
ATOM 5687 O O . ASN B 1 209 ? 34.719 19.156 -3.818 1 96.69 209 ASN B O 1
ATOM 5691 N N . GLN B 1 210 ? 34.75 17.906 -5.637 1 95.62 210 GLN B N 1
ATOM 5692 C CA . GLN B 1 210 ? 35.969 18.531 -6.129 1 95.62 210 GLN B CA 1
ATOM 5693 C C . GLN B 1 210 ? 35.688 19.891 -6.738 1 95.62 210 GLN B C 1
ATOM 5695 O O . GLN B 1 210 ? 36.531 20.781 -6.699 1 95.62 210 GLN B O 1
ATOM 5700 N N . ILE B 1 211 ? 34.5 20.062 -7.164 1 94.88 211 ILE B N 1
ATOM 5701 C CA . ILE B 1 211 ? 34.125 21.281 -7.859 1 94.88 211 ILE B CA 1
ATOM 5702 C C . ILE B 1 211 ? 33.5 22.25 -6.871 1 94.88 211 ILE B C 1
ATOM 5704 O O . ILE B 1 211 ? 33.562 23.469 -7.074 1 94.88 211 ILE B O 1
ATOM 5708 N N . LEU B 1 212 ? 33 21.797 -5.809 1 94.69 212 LEU B N 1
ATOM 5709 C CA . LEU B 1 212 ? 32.188 22.562 -4.875 1 94.69 212 LEU B CA 1
ATOM 5710 C C . LEU B 1 212 ? 32.969 23.734 -4.305 1 94.69 212 LEU B C 1
ATOM 5712 O O . LEU B 1 212 ? 32.438 24.844 -4.191 1 94.69 212 LEU B O 1
ATOM 5716 N N . PRO B 1 213 ? 34.281 23.5 -4.039 1 93.06 213 PRO B N 1
ATOM 5717 C CA . PRO B 1 213 ? 35.031 24.594 -3.43 1 93.06 213 PRO B CA 1
ATOM 5718 C C . PRO B 1 213 ? 35.219 25.766 -4.375 1 93.06 213 PRO B C 1
ATOM 5720 O O . PRO B 1 213 ? 35.594 26.859 -3.934 1 93.06 213 PRO B O 1
ATOM 5723 N N . GLN B 1 214 ? 34.938 25.594 -5.625 1 94.06 214 GLN B N 1
ATOM 5724 C CA . GLN B 1 214 ? 35.094 26.656 -6.609 1 94.06 214 GLN B CA 1
ATOM 5725 C C . GLN B 1 214 ? 33.938 27.625 -6.555 1 94.06 214 GLN B C 1
ATOM 5727 O O . GLN B 1 214 ? 34 28.734 -7.105 1 94.06 214 GLN B O 1
ATOM 5732 N N . TYR B 1 215 ? 32.938 27.297 -5.82 1 95.62 215 TYR B N 1
ATOM 5733 C CA . TYR B 1 215 ? 31.719 28.109 -5.727 1 95.62 215 TYR B CA 1
ATOM 5734 C C . TYR B 1 215 ? 31.438 28.484 -4.277 1 95.62 215 TYR B C 1
ATOM 5736 O O . TYR B 1 215 ? 31.828 27.781 -3.352 1 95.62 215 TYR B O 1
ATOM 5744 N N . LEU B 1 216 ? 30.703 29.562 -4.184 1 94.12 216 LEU B N 1
ATOM 5745 C CA . LEU B 1 216 ? 30.141 29.875 -2.875 1 94.12 216 LEU B CA 1
ATOM 5746 C C . LEU B 1 216 ? 28.969 28.953 -2.545 1 94.12 216 LEU B C 1
ATOM 5748 O O . LEU B 1 216 ? 28.188 28.594 -3.428 1 94.12 216 LEU B O 1
ATOM 5752 N N . PRO B 1 217 ? 28.844 28.609 -1.278 1 94.62 217 PRO B N 1
ATOM 5753 C CA . PRO B 1 217 ? 27.719 27.75 -0.9 1 94.62 217 PRO B CA 1
ATOM 5754 C C . PRO B 1 217 ? 26.375 28.312 -1.317 1 94.62 217 PRO B C 1
ATOM 5756 O O . PRO B 1 217 ? 25.438 27.547 -1.609 1 94.62 217 PRO B O 1
ATOM 5759 N N . SER B 1 218 ? 26.328 29.594 -1.408 1 94.44 218 SER B N 1
ATOM 5760 C CA . SER B 1 218 ? 25.078 30.25 -1.788 1 94.44 218 SER B CA 1
ATOM 5761 C C . SER B 1 218 ? 24.859 30.172 -3.295 1 94.44 218 SER B C 1
ATOM 5763 O O . SER B 1 218 ? 23.781 30.547 -3.785 1 94.44 218 SER B O 1
ATOM 5765 N N . SER B 1 219 ? 25.828 29.625 -4.023 1 96 219 SER B N 1
ATOM 5766 C CA . SER B 1 219 ? 25.734 29.578 -5.48 1 96 219 SER B CA 1
ATOM 5767 C C . SER B 1 219 ? 25.656 28.141 -5.98 1 96 219 SER B C 1
ATOM 5769 O O . SER B 1 219 ? 25.828 27.891 -7.176 1 96 219 SER B O 1
ATOM 5771 N N . VAL B 1 220 ? 25.531 27.25 -5.086 1 97.06 220 VAL B N 1
ATOM 5772 C CA . VAL B 1 220 ? 25.359 25.844 -5.426 1 97.06 220 VAL B CA 1
ATOM 5773 C C . VAL B 1 220 ? 23.922 25.406 -5.125 1 97.06 220 VAL B C 1
ATOM 5775 O O . VAL B 1 220 ? 23.484 25.469 -3.975 1 97.06 220 VAL B O 1
ATOM 5778 N N . PHE B 1 221 ? 23.312 24.938 -6.16 1 97.19 221 PHE B N 1
ATOM 5779 C CA . PHE B 1 221 ? 21.891 24.672 -6 1 97.19 221 PHE B CA 1
ATOM 5780 C C . PHE B 1 221 ? 21.547 23.234 -6.383 1 97.19 221 PHE B C 1
ATOM 5782 O O . PHE B 1 221 ? 22.281 22.609 -7.148 1 97.19 221 PHE B O 1
ATOM 5789 N N . ASN B 1 222 ? 20.484 22.703 -5.766 1 97.44 222 ASN B N 1
ATOM 5790 C CA . ASN B 1 222 ? 19.828 21.469 -6.148 1 97.44 222 ASN B CA 1
ATOM 5791 C C . ASN B 1 222 ? 18.344 21.688 -6.445 1 97.44 222 ASN B C 1
ATOM 5793 O O . ASN B 1 222 ? 17.672 22.453 -5.738 1 97.44 222 ASN B O 1
ATOM 5797 N N . ALA B 1 223 ? 17.875 21.156 -7.496 1 96 223 ALA B N 1
ATOM 5798 C CA . ALA B 1 223 ? 16.453 21.203 -7.855 1 96 223 ALA B CA 1
ATOM 5799 C C . ALA B 1 223 ? 15.922 19.812 -8.203 1 96 223 ALA B C 1
ATOM 5801 O O . ALA B 1 223 ? 16.609 19.016 -8.844 1 96 223 ALA B O 1
ATOM 5802 N N . ASP B 1 224 ? 14.742 19.516 -7.695 1 94.25 224 ASP B N 1
ATOM 5803 C CA . ASP B 1 224 ? 14.086 18.25 -7.988 1 94.25 224 ASP B CA 1
ATOM 5804 C C . ASP B 1 224 ? 12.57 18.391 -7.941 1 94.25 224 ASP B C 1
ATOM 5806 O O . ASP B 1 224 ? 12.039 19.266 -7.258 1 94.25 224 ASP B O 1
ATOM 5810 N N . GLN B 1 225 ? 12 17.562 -8.742 1 93.25 225 GLN B N 1
ATOM 5811 C CA . GLN B 1 225 ? 10.539 17.578 -8.789 1 93.25 225 GLN B CA 1
ATOM 5812 C C . GLN B 1 225 ? 9.945 16.484 -7.898 1 93.25 225 GLN B C 1
ATOM 5814 O O . GLN B 1 225 ? 10.516 15.398 -7.777 1 93.25 225 GLN B O 1
ATOM 5819 N N . SER B 1 226 ? 8.859 16.781 -7.301 1 93.62 226 SER B N 1
ATOM 5820 C CA . SER B 1 226 ? 8.133 15.797 -6.504 1 93.62 226 SER B CA 1
ATOM 5821 C C . SER B 1 226 ? 6.625 15.977 -6.645 1 93.62 226 SER B C 1
ATOM 5823 O O . SER B 1 226 ? 6.129 17.109 -6.688 1 93.62 226 SER B O 1
ATOM 5825 N N . GLY B 1 227 ? 5.988 14.891 -6.762 1 93.12 227 GLY B N 1
ATOM 5826 C CA . GLY B 1 227 ? 4.531 14.906 -6.777 1 93.12 227 GLY B CA 1
ATOM 5827 C C . GLY B 1 227 ? 3.92 14.938 -5.391 1 93.12 227 GLY B C 1
ATOM 5828 O O . GLY B 1 227 ? 4.324 14.18 -4.512 1 93.12 227 GLY B O 1
ATOM 5829 N N . PHE B 1 228 ? 2.955 15.852 -5.23 1 94.94 228 PHE B N 1
ATOM 5830 C CA . PHE B 1 228 ? 2.168 15.961 -4.008 1 94.94 228 PHE B CA 1
ATOM 5831 C C . PHE B 1 228 ? 0.698 15.672 -4.285 1 94.94 228 PHE B C 1
ATOM 5833 O O . PHE B 1 228 ? 0.131 16.172 -5.258 1 94.94 228 PHE B O 1
ATOM 5840 N N . GLN B 1 229 ? 0.128 14.875 -3.453 1 93.44 229 GLN B N 1
ATOM 5841 C CA . GLN B 1 229 ? -1.299 14.617 -3.617 1 93.44 229 GLN B CA 1
ATOM 5842 C C . GLN B 1 229 ? -2.125 15.852 -3.262 1 93.44 229 GLN B C 1
ATOM 5844 O O . GLN B 1 229 ? -1.772 16.594 -2.348 1 93.44 229 GLN B O 1
ATOM 5849 N N . LEU B 1 230 ? -3.211 15.992 -3.924 1 92.56 230 LEU B N 1
ATOM 5850 C CA . LEU B 1 230 ? -4.094 17.125 -3.643 1 92.56 230 LEU B CA 1
ATOM 5851 C C . LEU B 1 230 ? -4.602 17.062 -2.205 1 92.56 230 LEU B C 1
ATOM 5853 O O . LEU B 1 230 ? -4.68 18.094 -1.533 1 92.56 230 LEU B O 1
ATOM 5857 N N . GLU B 1 231 ? -4.969 15.922 -1.805 1 92.19 231 GLU B N 1
ATOM 5858 C CA . GLU B 1 231 ? -5.277 15.648 -0.403 1 92.19 231 GLU B CA 1
ATOM 5859 C C . GLU B 1 231 ? -4.293 14.641 0.191 1 92.19 231 GLU B C 1
ATOM 5861 O O . GLU B 1 231 ? -4.473 13.43 0.043 1 92.19 231 GLU B O 1
ATOM 5866 N N . MET B 1 232 ? -3.391 15.203 0.858 1 91.44 232 MET B N 1
ATOM 5867 C CA . MET B 1 232 ? -2.314 14.375 1.393 1 91.44 232 MET B CA 1
ATOM 5868 C C . MET B 1 232 ? -2.629 13.922 2.814 1 91.44 232 MET B C 1
ATOM 5870 O O . MET B 1 232 ? -2.799 14.75 3.709 1 91.44 232 MET B O 1
ATOM 5874 N N . THR B 1 233 ? -2.73 12.656 2.994 1 89.56 233 THR B N 1
ATOM 5875 C CA . THR B 1 233 ? -3.029 12.094 4.305 1 89.56 233 THR B CA 1
ATOM 5876 C C . THR B 1 233 ? -2.006 11.031 4.684 1 89.56 233 THR B C 1
ATOM 5878 O O . THR B 1 233 ? -1.192 10.625 3.852 1 89.56 233 THR B O 1
ATOM 5881 N N . THR B 1 234 ? -2.086 10.719 5.91 1 88.69 234 THR B N 1
ATOM 5882 C CA . THR B 1 234 ? -1.208 9.648 6.383 1 88.69 234 THR B CA 1
ATOM 5883 C C . THR B 1 234 ? -1.81 8.281 6.082 1 88.69 234 THR B C 1
ATOM 5885 O O . THR B 1 234 ? -3.016 8.164 5.859 1 88.69 234 THR B O 1
ATOM 5888 N N . GLY B 1 235 ? -0.957 7.324 6.07 1 86.12 235 GLY B N 1
ATOM 5889 C CA . GLY B 1 235 ? -1.409 5.969 5.789 1 86.12 235 GLY B CA 1
ATOM 5890 C C . GLY B 1 235 ? -1.826 5.207 7.031 1 86.12 235 GLY B C 1
ATOM 5891 O O . GLY B 1 235 ? -2.275 4.062 6.945 1 86.12 235 GLY B O 1
ATOM 5892 N N . ARG B 1 236 ? -1.695 5.805 8.18 1 90.38 236 ARG B N 1
ATOM 5893 C CA . ARG B 1 236 ? -2.039 5.156 9.445 1 90.38 236 ARG B CA 1
ATOM 5894 C C . ARG B 1 236 ? -2.875 6.082 10.32 1 90.38 236 ARG B C 1
ATOM 5896 O O . ARG B 1 236 ? -2.867 7.301 10.133 1 90.38 236 ARG B O 1
ATOM 5903 N N . THR B 1 237 ? -3.605 5.488 11.203 1 93.5 237 THR B N 1
ATOM 5904 C CA . THR B 1 237 ? -4.438 6.242 12.141 1 93.5 237 THR B CA 1
ATOM 5905 C C . THR B 1 237 ? -4.598 5.484 13.453 1 93.5 237 THR B C 1
ATOM 5907 O O . THR B 1 237 ? -4.305 4.289 13.523 1 93.5 237 THR B O 1
ATOM 5910 N N . LEU B 1 238 ? -4.895 6.223 14.438 1 94.06 238 LEU B N 1
ATOM 5911 C CA . LEU B 1 238 ? -5.273 5.59 15.695 1 94.06 238 LEU B CA 1
ATOM 5912 C C . LEU B 1 238 ? -6.719 5.102 15.648 1 94.06 238 LEU B C 1
ATOM 5914 O O . LEU B 1 238 ? -7.613 5.84 15.219 1 94.06 238 LEU B O 1
ATOM 5918 N N . THR B 1 239 ? -6.887 3.844 15.992 1 94.12 239 THR B N 1
ATOM 5919 C CA . THR B 1 239 ? -8.219 3.25 16.062 1 94.12 239 THR B CA 1
ATOM 5920 C C . THR B 1 239 ? -8.25 2.129 17.094 1 94.12 239 THR B C 1
ATOM 5922 O O . THR B 1 239 ? -7.289 1.935 17.844 1 94.12 239 THR B O 1
ATOM 5925 N N . LEU B 1 240 ? -9.422 1.529 17.203 1 91.31 240 LEU B N 1
ATOM 5926 C CA . LEU B 1 240 ? -9.578 0.472 18.188 1 91.31 240 LEU B CA 1
ATOM 5927 C C . LEU B 1 240 ? -8.711 -0.731 17.859 1 91.31 240 LEU B C 1
ATOM 5929 O O . LEU B 1 240 ? -8.656 -1.157 16.703 1 91.31 240 LEU B O 1
ATOM 5933 N N . THR B 1 241 ? -8.055 -1.165 18.906 1 88.25 241 THR B N 1
ATOM 5934 C CA . THR B 1 241 ? -7.164 -2.309 18.734 1 88.25 241 THR B CA 1
ATOM 5935 C C . THR B 1 241 ? -7.934 -3.516 18.203 1 88.25 241 THR B C 1
ATOM 5937 O O . THR B 1 241 ? -9.047 -3.797 18.672 1 88.25 241 THR B O 1
ATOM 5940 N N . GLY B 1 242 ? -7.387 -4.211 17.203 1 82.12 242 GLY B N 1
ATOM 5941 C CA . GLY B 1 242 ? -8.023 -5.398 16.672 1 82.12 242 GLY B CA 1
ATOM 5942 C C . GLY B 1 242 ? -8.859 -5.121 15.43 1 82.12 242 GLY B C 1
ATOM 5943 O O . GLY B 1 242 ? -9.344 -6.047 14.781 1 82.12 242 GLY B O 1
ATOM 5944 N N . SER B 1 243 ? -8.961 -3.832 15.164 1 81.62 243 SER B N 1
ATOM 5945 C CA . SER B 1 243 ? -9.734 -3.486 13.969 1 81.62 243 SER B CA 1
ATOM 5946 C C . SER B 1 243 ? -9.023 -3.951 12.703 1 81.62 243 SER B C 1
ATOM 5948 O O . SER B 1 243 ? -7.84 -3.664 12.508 1 81.62 243 SER B O 1
ATOM 5950 N N . LYS B 1 244 ? -9.688 -4.648 11.844 1 74.69 244 LYS B N 1
ATOM 5951 C CA . LYS B 1 244 ? -9.102 -5.16 10.609 1 74.69 244 LYS B CA 1
ATOM 5952 C C . LYS B 1 244 ? -9.391 -4.227 9.438 1 74.69 244 LYS B C 1
ATOM 5954 O O . LYS B 1 244 ? -8.594 -4.129 8.5 1 74.69 244 LYS B O 1
ATOM 5959 N N . HIS B 1 245 ? -10.555 -3.617 9.539 1 78.19 245 HIS B N 1
ATOM 5960 C CA . HIS B 1 245 ? -10.961 -2.682 8.5 1 78.19 245 HIS B CA 1
ATOM 5961 C C . HIS B 1 245 ? -11.055 -1.26 9.039 1 78.19 245 HIS B C 1
ATOM 5963 O O . HIS B 1 245 ? -11.93 -0.958 9.852 1 78.19 245 HIS B O 1
ATOM 5969 N N . VAL B 1 246 ? -10.094 -0.504 8.633 1 86.5 246 VAL B N 1
ATOM 5970 C CA . VAL B 1 246 ? -10.031 0.875 9.109 1 86.5 246 VAL B CA 1
ATOM 5971 C C . VAL B 1 246 ? -10.375 1.828 7.965 1 86.5 246 VAL B C 1
ATOM 5973 O O . VAL B 1 246 ? -9.578 2.018 7.043 1 86.5 246 VAL B O 1
ATOM 5976 N N . HIS B 1 247 ? -11.562 2.363 8.016 1 87.06 247 HIS B N 1
ATOM 5977 C CA . HIS B 1 247 ? -12.016 3.33 7.023 1 87.06 247 HIS B CA 1
ATOM 5978 C C . HIS B 1 247 ? -11.898 4.758 7.551 1 87.06 247 HIS B C 1
ATOM 5980 O O . HIS B 1 247 ? -12.32 5.043 8.672 1 87.06 247 HIS B O 1
ATOM 5986 N N . CYS B 1 248 ? -11.25 5.562 6.738 1 91.5 248 CYS B N 1
ATOM 5987 C CA . CYS B 1 248 ? -11.156 6.965 7.125 1 91.5 248 CYS B CA 1
ATOM 5988 C C . CYS B 1 248 ? -11.773 7.867 6.062 1 91.5 248 CYS B C 1
ATOM 5990 O O . CYS B 1 248 ? -11.734 7.543 4.875 1 91.5 248 CYS B O 1
ATOM 5992 N N . VAL B 1 249 ? -12.281 8.914 6.531 1 89.62 249 VAL B N 1
ATOM 5993 C CA . VAL B 1 249 ? -13.008 9.836 5.664 1 89.62 249 VAL B CA 1
ATOM 5994 C C . VAL B 1 249 ? -12.062 10.906 5.137 1 89.62 249 VAL B C 1
ATOM 5996 O O . VAL B 1 249 ? -11.227 11.422 5.879 1 89.62 249 VAL B O 1
ATOM 5999 N N . VAL B 1 250 ? -12.164 11.094 3.854 1 90.06 250 VAL B N 1
ATOM 6000 C CA . VAL B 1 250 ? -11.469 12.195 3.197 1 90.06 250 VAL B CA 1
ATOM 6001 C C . VAL B 1 250 ? -12.477 13.086 2.479 1 90.06 250 VAL B C 1
ATOM 6003 O O . VAL B 1 250 ? -13.625 12.695 2.275 1 90.06 250 VAL B O 1
ATOM 6006 N N . GLN B 1 251 ? -12.07 14.25 2.199 1 87.12 251 GLN B N 1
ATOM 6007 C CA . GLN B 1 251 ? -12.977 15.18 1.532 1 87.12 251 GLN B CA 1
ATOM 6008 C C . GLN B 1 251 ? -13.266 14.734 0.1 1 87.12 251 GLN B C 1
ATOM 6010 O O . GLN B 1 251 ? -14.398 14.836 -0.375 1 87.12 251 GLN B O 1
ATOM 6015 N N . SER B 1 252 ? -12.188 14.266 -0.552 1 85.31 252 SER B N 1
ATOM 6016 C CA . SER B 1 252 ? -12.305 13.742 -1.907 1 85.31 252 SER B CA 1
ATOM 6017 C C . SER B 1 252 ? -11.398 12.531 -2.105 1 85.31 252 SER B C 1
ATOM 6019 O O . SER B 1 252 ? -10.172 12.641 -2.016 1 85.31 252 SER B O 1
ATOM 6021 N N . VAL B 1 253 ? -12.031 11.516 -2.469 1 83.88 253 VAL B N 1
ATOM 6022 C CA . VAL B 1 253 ? -11.273 10.273 -2.65 1 83.88 253 VAL B CA 1
ATOM 6023 C C . VAL B 1 253 ? -10.328 10.414 -3.84 1 83.88 253 VAL B C 1
ATOM 6025 O O . VAL B 1 253 ? -9.164 10.016 -3.766 1 83.88 253 VAL B O 1
ATOM 6028 N N . SER B 1 254 ? -10.75 10.961 -4.887 1 83.12 254 SER B N 1
ATOM 6029 C CA . SER B 1 254 ? -9.922 11.141 -6.074 1 83.12 254 SER B CA 1
ATOM 6030 C C . SER B 1 254 ? -8.719 12.031 -5.77 1 83.12 254 SER B C 1
ATOM 6032 O O . SER B 1 254 ? -7.633 11.828 -6.332 1 83.12 254 SER B O 1
ATOM 6034 N N . SER B 1 255 ? -8.867 12.953 -4.848 1 88.88 255 SER B N 1
ATOM 6035 C CA . SER B 1 255 ? -7.812 13.898 -4.508 1 88.88 255 SER B CA 1
ATOM 6036 C C . SER B 1 255 ? -6.691 13.227 -3.732 1 88.88 255 SER B C 1
ATOM 6038 O O . SER B 1 255 ? -5.602 13.781 -3.588 1 88.88 255 SER B O 1
ATOM 6040 N N . THR B 1 256 ? -7.008 12.07 -3.289 1 88.38 256 THR B N 1
ATOM 6041 C CA . THR B 1 256 ? -5.969 11.328 -2.586 1 88.38 256 THR B CA 1
ATOM 6042 C C . THR B 1 256 ? -5.035 10.633 -3.576 1 88.38 256 THR B C 1
ATOM 6044 O O . THR B 1 256 ? -3.951 10.18 -3.203 1 88.38 256 THR B O 1
ATOM 6047 N N . THR B 1 257 ? -5.406 10.625 -4.828 1 82.81 257 THR B N 1
ATOM 6048 C CA . THR B 1 257 ? -4.59 9.945 -5.828 1 82.81 257 THR B CA 1
ATOM 6049 C C . THR B 1 257 ? -4.066 10.938 -6.863 1 82.81 257 THR B C 1
ATOM 6051 O O . THR B 1 257 ? -3.014 10.711 -7.469 1 82.81 257 THR B O 1
ATOM 6054 N N . HIS B 1 258 ? -4.793 11.992 -7.027 1 87.81 258 HIS B N 1
ATOM 6055 C CA . HIS B 1 258 ? -4.324 13.016 -7.953 1 87.81 258 HIS B CA 1
ATOM 6056 C C . HIS B 1 258 ? -3.246 13.883 -7.316 1 87.81 258 HIS B C 1
ATOM 6058 O O . HIS B 1 258 ? -3.295 14.164 -6.117 1 87.81 258 HIS B O 1
ATOM 6064 N N . SER B 1 259 ? -2.389 14.281 -8.211 1 92.56 259 SER B N 1
ATOM 6065 C CA . SER B 1 259 ? -1.229 14.969 -7.66 1 92.56 259 SER B CA 1
ATOM 6066 C C . SER B 1 259 ? -0.939 16.266 -8.414 1 92.56 259 SER B C 1
ATOM 6068 O O . SER B 1 259 ? -1.467 16.484 -9.508 1 92.56 259 SER B O 1
ATOM 6070 N N . TYR B 1 260 ? -0.292 17.156 -7.797 1 94.5 260 TYR B N 1
ATOM 6071 C CA . TYR B 1 260 ? 0.416 18.281 -8.406 1 94.5 260 TYR B CA 1
ATOM 6072 C C . TYR B 1 260 ? 1.916 18.172 -8.156 1 94.5 260 TYR B C 1
ATOM 6074 O O . TYR B 1 260 ? 2.357 17.406 -7.293 1 94.5 260 TYR B O 1
ATOM 6082 N N . THR B 1 261 ? 2.693 18.922 -8.945 1 96.31 261 THR B N 1
ATOM 6083 C CA . THR B 1 261 ? 4.145 18.812 -8.844 1 96.31 261 THR B CA 1
ATOM 6084 C C . THR B 1 261 ? 4.746 20.094 -8.25 1 96.31 261 THR B C 1
ATOM 6086 O O . THR B 1 261 ? 4.336 21.203 -8.609 1 96.31 261 THR B O 1
ATOM 6089 N N . VAL B 1 262 ? 5.641 19.859 -7.344 1 96.75 262 VAL B N 1
ATOM 6090 C CA . VAL B 1 262 ? 6.41 20.984 -6.801 1 96.75 262 VAL B CA 1
ATOM 6091 C C . VAL B 1 262 ? 7.883 20.828 -7.168 1 96.75 262 VAL B C 1
ATOM 6093 O O . VAL B 1 262 ? 8.391 19.703 -7.238 1 96.75 262 VAL B O 1
ATOM 6096 N N . LEU B 1 263 ? 8.5 21.984 -7.402 1 96.88 263 LEU B N 1
ATOM 6097 C CA . LEU B 1 263 ? 9.906 22.016 -7.793 1 96.88 263 LEU B CA 1
ATOM 6098 C C . LEU B 1 263 ? 10.656 23.094 -7.016 1 96.88 263 LEU B C 1
ATOM 6100 O O . LEU B 1 263 ? 10.742 24.25 -7.461 1 96.88 263 LEU B O 1
ATOM 6104 N N . PRO B 1 264 ? 11.219 22.734 -5.91 1 97.5 264 PRO B N 1
ATOM 6105 C CA . PRO B 1 264 ? 12 23.688 -5.125 1 97.5 264 PRO B CA 1
ATOM 6106 C C . PRO B 1 264 ? 13.438 23.828 -5.617 1 97.5 264 PRO B C 1
ATOM 6108 O O . PRO B 1 264 ? 13.953 22.922 -6.285 1 97.5 264 PRO B O 1
ATOM 6111 N N . LEU B 1 265 ? 13.969 24.906 -5.379 1 97.44 265 LEU B N 1
ATOM 6112 C CA . LEU B 1 265 ? 15.391 25.188 -5.555 1 97.44 265 LEU B CA 1
ATOM 6113 C C . LEU B 1 265 ? 16.062 25.453 -4.211 1 97.44 265 LEU B C 1
ATOM 6115 O O . LEU B 1 265 ? 15.664 26.375 -3.484 1 97.44 265 LEU B O 1
ATOM 6119 N N . ILE B 1 266 ? 17.047 24.609 -3.852 1 97.62 266 ILE B N 1
ATOM 6120 C CA . ILE B 1 266 ? 17.672 24.734 -2.537 1 97.62 266 ILE B CA 1
ATOM 6121 C C . ILE B 1 266 ? 19.172 24.984 -2.693 1 97.62 266 ILE B C 1
ATOM 6123 O O . ILE B 1 266 ? 19.812 24.422 -3.586 1 97.62 266 ILE B O 1
ATOM 6127 N N . ALA B 1 267 ? 19.703 25.781 -1.881 1 97.56 267 ALA B N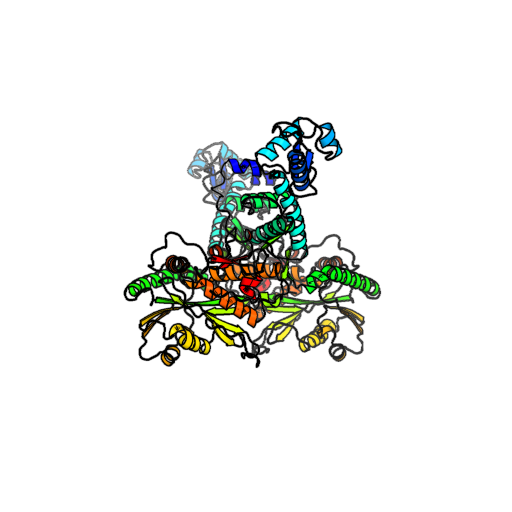 1
ATOM 6128 C CA . ALA B 1 267 ? 21.125 26.109 -1.915 1 97.56 267 ALA B CA 1
ATOM 6129 C C . ALA B 1 267 ? 21.891 25.312 -0.869 1 97.56 267 ALA B C 1
ATOM 6131 O O . ALA B 1 267 ? 21.312 24.875 0.13 1 97.56 267 ALA B O 1
ATOM 6132 N N . SER B 1 268 ? 23.172 25.156 -1.054 1 97 268 SER B N 1
ATOM 6133 C CA . SER B 1 268 ? 24 24.359 -0.154 1 97 268 SER B CA 1
ATOM 6134 C C . SER B 1 268 ? 24.281 25.109 1.146 1 97 268 SER B C 1
ATOM 6136 O O . SER B 1 268 ? 24.703 24.5 2.137 1 97 268 SER B O 1
ATOM 6138 N N . ASP B 1 269 ? 24.047 26.391 1.137 1 96.12 269 ASP B N 1
ATOM 6139 C CA . ASP B 1 269 ? 24.25 27.156 2.365 1 96.12 269 ASP B CA 1
ATOM 6140 C C . ASP B 1 269 ? 23.047 27.031 3.297 1 96.12 269 ASP B C 1
ATOM 6142 O O . ASP B 1 269 ? 23.031 27.594 4.387 1 96.12 269 ASP B O 1
ATOM 6146 N N . GLY B 1 270 ? 22.047 26.359 2.785 1 96.31 270 GLY B N 1
ATOM 6147 C CA . GLY B 1 270 ? 20.891 26.094 3.625 1 96.31 270 GLY B CA 1
ATOM 6148 C C . GLY B 1 270 ? 19.672 26.938 3.268 1 96.31 270 GLY B C 1
ATOM 6149 O O . GLY B 1 270 ? 18.609 26.781 3.859 1 96.31 270 GLY B O 1
ATOM 6150 N N . THR B 1 271 ? 19.812 27.75 2.297 1 96.06 271 THR B N 1
ATOM 6151 C CA . THR B 1 271 ? 18.719 28.656 1.94 1 96.06 271 THR B CA 1
ATOM 6152 C C . THR B 1 271 ? 17.812 28.016 0.887 1 96.06 271 THR B C 1
ATOM 6154 O O . THR B 1 271 ? 18.297 27.375 -0.049 1 96.06 271 THR B O 1
ATOM 6157 N N . LEU B 1 272 ? 16.562 28.188 1.101 1 96.75 272 LEU B N 1
ATOM 6158 C CA . LEU B 1 272 ? 15.578 27.828 0.086 1 96.75 272 LEU B CA 1
ATOM 6159 C C . LEU B 1 272 ? 15.234 29.031 -0.787 1 96.75 272 LEU B C 1
ATOM 6161 O O . LEU B 1 272 ? 15.125 30.156 -0.288 1 96.75 272 LEU B O 1
ATOM 6165 N N . HIS B 1 273 ? 15.172 28.781 -2.045 1 96.19 273 HIS B N 1
ATOM 6166 C CA . HIS B 1 273 ? 14.758 29.875 -2.916 1 96.19 273 HIS B CA 1
ATOM 6167 C C . HIS B 1 273 ? 13.398 30.438 -2.488 1 96.19 273 HIS B C 1
ATOM 6169 O O . HIS B 1 273 ? 12.5 29.688 -2.129 1 96.19 273 HIS B O 1
ATOM 6175 N N . PRO B 1 274 ? 13.18 31.641 -2.574 1 94.62 274 PRO B N 1
ATOM 6176 C CA . PRO B 1 274 ? 11.945 32.25 -2.074 1 94.62 274 PRO B CA 1
ATOM 6177 C C . PRO B 1 274 ? 10.719 31.859 -2.895 1 94.62 274 PRO B C 1
ATOM 6179 O O . PRO B 1 274 ? 9.594 31.906 -2.391 1 94.62 274 PRO B O 1
ATOM 6182 N N . LYS B 1 275 ? 10.969 31.469 -4.074 1 96.44 275 LYS B N 1
ATOM 6183 C CA . LYS B 1 275 ? 9.844 31.078 -4.918 1 96.44 275 LYS B CA 1
ATOM 6184 C C . LYS B 1 275 ? 9.797 29.562 -5.117 1 96.44 275 LYS B C 1
ATOM 6186 O O . LYS B 1 275 ? 10.836 28.938 -5.32 1 96.44 275 LYS B O 1
ATOM 6191 N N . LEU B 1 276 ? 8.648 29.078 -5.012 1 97.62 276 LEU B N 1
ATOM 6192 C CA . LEU B 1 276 ? 8.391 27.672 -5.285 1 97.62 276 LEU B CA 1
ATOM 6193 C C . LEU B 1 276 ? 7.691 27.484 -6.625 1 97.62 276 LEU B C 1
ATOM 6195 O O . LEU B 1 276 ? 6.711 28.172 -6.914 1 97.62 276 LEU B O 1
ATOM 6199 N N . PHE B 1 277 ? 8.273 26.656 -7.402 1 97.62 277 PHE B N 1
ATOM 6200 C CA . PHE B 1 277 ? 7.668 26.359 -8.695 1 97.62 277 PHE B CA 1
ATOM 6201 C C . PHE B 1 277 ? 6.621 25.25 -8.562 1 97.62 277 PHE B C 1
ATOM 6203 O O . PHE B 1 277 ? 6.906 24.188 -8.023 1 97.62 277 PHE B O 1
ATOM 6210 N N . VAL B 1 278 ? 5.363 25.5 -9.031 1 97.31 278 VAL B N 1
ATOM 6211 C CA . VAL B 1 278 ? 4.254 24.562 -8.859 1 97.31 278 VAL B CA 1
ATOM 6212 C C . VAL B 1 278 ? 3.57 24.328 -10.203 1 97.31 278 VAL B C 1
ATOM 6214 O O . VAL B 1 278 ? 3.26 25.281 -10.93 1 97.31 278 VAL B O 1
ATOM 6217 N N . THR B 1 279 ? 3.375 23.078 -10.523 1 96.06 279 THR B N 1
ATOM 6218 C CA . THR B 1 279 ? 2.639 22.719 -11.727 1 96.06 279 THR B CA 1
ATOM 6219 C C . THR B 1 279 ? 1.354 21.969 -11.367 1 96.06 279 THR B C 1
ATOM 6221 O O . THR B 1 279 ? 1.401 20.891 -10.773 1 96.06 279 THR B O 1
ATOM 6224 N N . LEU B 1 280 ? 0.228 22.516 -11.773 1 94.56 280 LEU B N 1
ATOM 6225 C CA . LEU B 1 280 ? -1.073 21.906 -11.5 1 94.56 280 LEU B CA 1
ATOM 6226 C C . LEU B 1 280 ? -1.58 21.141 -12.711 1 94.56 280 LEU B C 1
ATOM 6228 O O . LEU B 1 280 ? -1.198 21.438 -13.844 1 94.56 280 LEU B O 1
ATOM 6232 N N . LYS B 1 281 ? -2.326 20.141 -12.359 1 92.12 281 LYS B N 1
ATOM 6233 C CA . LYS B 1 281 ? -3.035 19.422 -13.422 1 92.12 281 LYS B CA 1
ATOM 6234 C C . LYS B 1 281 ? -4.387 20.062 -13.711 1 92.12 281 LYS B C 1
ATOM 6236 O O . LYS B 1 281 ? -5.227 20.188 -12.812 1 92.12 281 LYS B O 1
ATOM 6241 N N . GLU B 1 282 ? -4.566 20.531 -14.828 1 88.25 282 GLU B N 1
ATOM 6242 C CA . GLU B 1 282 ? -5.828 21.141 -15.242 1 88.25 282 GLU B CA 1
ATOM 6243 C C . GLU B 1 282 ? -6.375 20.469 -16.5 1 88.25 282 GLU B C 1
ATOM 6245 O O . GLU B 1 282 ? -5.613 20.016 -17.344 1 88.25 282 GLU B O 1
ATOM 6250 N N . LYS B 1 283 ? -7.664 20.531 -16.422 1 81.19 283 LYS B N 1
ATOM 6251 C CA . LYS B 1 283 ? -8.297 20 -17.625 1 81.19 283 LYS B CA 1
ATOM 6252 C C . LYS B 1 283 ? -7.836 20.734 -18.875 1 81.19 283 LYS B C 1
ATOM 6254 O O . LYS B 1 283 ? -7.828 21.969 -18.906 1 81.19 283 LYS B O 1
ATOM 6259 N N . ASN B 1 284 ? -7.324 20.156 -19.891 1 82.81 284 ASN B N 1
ATOM 6260 C CA . ASN B 1 284 ? -6.879 20.672 -21.188 1 82.81 284 ASN B CA 1
ATOM 6261 C C . ASN B 1 284 ? -5.566 21.438 -21.062 1 82.81 284 ASN B C 1
ATOM 6263 O O . ASN B 1 284 ? -5.176 22.172 -21.969 1 82.81 284 ASN B O 1
ATOM 6267 N N . GLY B 1 285 ? -5.074 21.531 -19.859 1 86 285 GLY B N 1
ATOM 6268 C CA . GLY B 1 285 ? -3.77 22.125 -19.641 1 86 285 GLY B CA 1
ATOM 6269 C C . GLY B 1 285 ? -3.826 23.641 -19.5 1 86 285 GLY B C 1
ATOM 6270 O O . GLY B 1 285 ? -2.824 24.328 -19.719 1 86 285 GLY B O 1
ATOM 6271 N N . ARG B 1 286 ? -5.023 24.25 -19.281 1 87.94 286 ARG B N 1
ATOM 6272 C CA . ARG B 1 286 ? -5.199 25.688 -19.125 1 87.94 286 ARG B CA 1
ATOM 6273 C C . ARG B 1 286 ? -5.98 26.016 -17.859 1 87.94 286 ARG B C 1
ATOM 6275 O O . ARG B 1 286 ? -6.867 25.25 -17.453 1 87.94 286 ARG B O 1
ATOM 6282 N N . PHE B 1 287 ? -5.605 27.125 -17.266 1 89.75 287 PHE B N 1
ATOM 6283 C CA . PHE B 1 287 ? -6.348 27.562 -16.094 1 89.75 287 PHE B CA 1
ATOM 6284 C C . PHE B 1 287 ? -7.746 28.031 -16.469 1 89.75 287 PHE B C 1
ATOM 6286 O O . PHE B 1 287 ? -7.969 28.484 -17.594 1 89.75 287 PHE B O 1
ATOM 6293 N N . PRO B 1 288 ? -8.641 28.016 -15.562 1 86.69 288 PRO B N 1
ATOM 6294 C CA . PRO B 1 288 ? -9.961 28.594 -15.844 1 86.69 288 PRO B CA 1
ATOM 6295 C C . PRO B 1 288 ? -9.906 30.094 -16.078 1 86.69 288 PRO B C 1
ATOM 6297 O O . PRO B 1 288 ? -8.922 30.75 -15.727 1 86.69 288 PRO B O 1
ATOM 6300 N N . LYS B 1 289 ? -10.938 30.594 -16.688 1 84.31 289 LYS B N 1
ATOM 6301 C CA . LYS B 1 289 ? -11 32 -17.031 1 84.31 289 LYS B CA 1
ATOM 6302 C C . LYS B 1 289 ? -10.859 32.906 -15.797 1 84.31 289 LYS B C 1
ATOM 6304 O O . LYS B 1 289 ? -10.219 33.938 -15.852 1 84.31 289 LYS B O 1
ATOM 6309 N N . LYS B 1 290 ? -11.414 32.406 -14.656 1 85.25 290 LYS B N 1
ATOM 6310 C CA . LYS B 1 290 ? -11.352 33.156 -13.414 1 85.25 290 LYS B CA 1
ATOM 6311 C C . LYS B 1 290 ? -9.93 33.188 -12.859 1 85.25 290 LYS B C 1
ATOM 6313 O O . LYS B 1 290 ? -9.617 34 -11.977 1 85.25 290 LYS B O 1
ATOM 6318 N N . GLY B 1 291 ? -9.172 32.344 -13.367 1 87.25 291 GLY B N 1
ATOM 6319 C CA . GLY B 1 291 ? -7.781 32.312 -12.93 1 87.25 291 GLY B CA 1
ATOM 6320 C C . GLY B 1 291 ? -7.578 31.484 -11.664 1 87.25 291 GLY B C 1
ATOM 6321 O O . GLY B 1 291 ? -8.312 30.531 -11.406 1 87.25 291 GLY B O 1
ATOM 6322 N N . HIS B 1 292 ? -6.422 31.719 -11.047 1 89.81 292 HIS B N 1
ATOM 6323 C CA . HIS B 1 292 ? -6.07 31.047 -9.797 1 89.81 292 HIS B CA 1
ATOM 6324 C C . HIS B 1 292 ? -5.492 32.031 -8.797 1 89.81 292 HIS B C 1
ATOM 6326 O O . HIS B 1 292 ? -5.145 33.156 -9.156 1 89.81 292 HIS B O 1
ATOM 6332 N N . LYS B 1 293 ? -5.504 31.656 -7.57 1 90.94 293 LYS B N 1
ATOM 6333 C CA . LYS B 1 293 ? -4.926 32.5 -6.531 1 90.94 293 LYS B CA 1
ATOM 6334 C C . LYS B 1 293 ? -3.463 32.812 -6.832 1 90.94 293 LYS B C 1
ATOM 6336 O O . LYS B 1 293 ? -2.672 31.906 -7.113 1 90.94 293 LYS B O 1
ATOM 6341 N N . LYS B 1 294 ? -3.186 34.094 -6.766 1 92.5 294 LYS B N 1
ATOM 6342 C CA . LYS B 1 294 ? -1.813 34.531 -7.008 1 92.5 294 LYS B CA 1
ATOM 6343 C C . LYS B 1 294 ? -1.069 34.75 -5.695 1 92.5 294 LYS B C 1
ATOM 6345 O O . LYS B 1 294 ? -1.558 35.469 -4.812 1 92.5 294 LYS B O 1
ATOM 6350 N N . CYS B 1 295 ? 0.017 34.062 -5.598 1 94.31 295 CYS B N 1
ATOM 6351 C CA . CYS B 1 295 ? 0.913 34.219 -4.453 1 94.31 295 CYS B CA 1
ATOM 6352 C C . CYS B 1 295 ? 2.297 34.656 -4.902 1 94.31 295 CYS B C 1
ATOM 6354 O O . CYS B 1 295 ? 2.838 34.156 -5.883 1 94.31 295 CYS B O 1
ATOM 6356 N N . SER B 1 296 ? 2.887 35.562 -4.215 1 93.31 296 SER B N 1
ATOM 6357 C CA . SER B 1 296 ? 4.148 36.188 -4.625 1 93.31 296 SER B CA 1
ATOM 6358 C C . SER B 1 296 ? 5.293 35.188 -4.555 1 93.31 296 SER B C 1
ATOM 6360 O O . SER B 1 296 ? 6.281 35.312 -5.281 1 93.31 296 SER B O 1
ATOM 6362 N N . ASN B 1 297 ? 5.148 34.219 -3.76 1 96.06 297 ASN B N 1
ATOM 6363 C CA . ASN B 1 297 ? 6.25 33.281 -3.566 1 96.06 297 ASN B CA 1
ATOM 6364 C C . ASN B 1 297 ? 6.012 31.969 -4.301 1 96.06 297 ASN B C 1
ATOM 6366 O O . ASN B 1 297 ? 6.66 30.953 -4.008 1 96.06 297 ASN B O 1
ATOM 6370 N N . LEU B 1 298 ? 5.043 31.984 -5.188 1 97.31 298 LEU B N 1
ATOM 6371 C CA . LEU B 1 298 ? 4.785 30.797 -6 1 97.31 298 LEU B CA 1
ATOM 6372 C C . LEU B 1 298 ? 4.836 31.141 -7.484 1 97.31 298 LEU B C 1
ATOM 6374 O O . LEU B 1 298 ? 4.367 32.188 -7.902 1 97.31 298 LEU B O 1
ATOM 6378 N N . VAL B 1 299 ? 5.48 30.375 -8.188 1 97.31 299 VAL B N 1
ATOM 6379 C CA . VAL B 1 299 ? 5.348 30.375 -9.641 1 97.31 299 VAL B CA 1
ATOM 6380 C C . VAL B 1 299 ? 4.457 29.219 -10.078 1 97.31 299 VAL B C 1
ATOM 6382 O O . VAL B 1 299 ? 4.895 28.062 -10.102 1 97.31 299 VAL B O 1
ATOM 6385 N N . VAL B 1 300 ? 3.219 29.562 -10.453 1 96.62 300 VAL B N 1
ATOM 6386 C CA . VAL B 1 300 ? 2.211 28.531 -10.688 1 96.62 300 VAL B CA 1
ATOM 6387 C C . VAL B 1 300 ? 2.025 28.328 -12.188 1 96.62 300 VAL B C 1
ATOM 6389 O O . VAL B 1 300 ? 1.828 29.281 -12.938 1 96.62 300 VAL B O 1
ATOM 6392 N N . THR B 1 301 ? 2.166 27.109 -12.578 1 94.81 301 THR B N 1
ATOM 6393 C CA . THR B 1 301 ? 1.906 26.719 -13.961 1 94.81 301 THR B CA 1
ATOM 6394 C C . THR B 1 301 ? 0.927 25.547 -14.016 1 94.81 301 THR B C 1
ATOM 6396 O O . THR B 1 301 ? 0.508 25.031 -12.977 1 94.81 301 THR B O 1
ATOM 6399 N N . CYS B 1 302 ? 0.45 25.188 -15.219 1 92.25 302 CYS B N 1
ATOM 6400 C CA . CYS B 1 302 ? -0.45 24.047 -15.352 1 92.25 302 CYS B CA 1
ATOM 6401 C C . CYS B 1 302 ? -0.21 23.312 -16.656 1 92.25 302 CYS B C 1
ATOM 6403 O O . CYS B 1 302 ? 0.429 23.844 -17.578 1 92.25 302 CYS B O 1
ATOM 6405 N N . HIS B 1 303 ? -0.528 22.125 -16.672 1 90.94 303 HIS B N 1
ATOM 6406 C CA . HIS B 1 303 ? -0.493 21.234 -17.844 1 90.94 303 HIS B CA 1
ATOM 6407 C C . HIS B 1 303 ? -1.561 20.156 -17.75 1 90.94 303 HIS B C 1
ATOM 6409 O O . HIS B 1 303 ? -2.287 20.078 -16.75 1 90.94 303 HIS B O 1
ATOM 6415 N N . SER B 1 304 ? -1.739 19.344 -18.828 1 87.38 304 SER B N 1
ATOM 6416 C CA . SER B 1 304 ? -2.717 18.266 -18.828 1 87.38 304 SER B CA 1
ATOM 6417 C C . SER B 1 304 ? -2.34 17.188 -17.828 1 87.38 304 SER B C 1
ATOM 6419 O O . SER B 1 304 ? -3.211 16.5 -17.281 1 87.38 304 SER B O 1
ATOM 6421 N N . SER B 1 305 ? -1.1 17.109 -17.672 1 85.31 305 SER B N 1
ATOM 6422 C CA . SER B 1 305 ? -0.591 16.266 -16.594 1 85.31 305 SER B CA 1
ATOM 6423 C C . SER B 1 305 ? 0.237 17.062 -15.602 1 85.31 305 SER B C 1
ATOM 6425 O O . SER B 1 305 ? 0.604 18.203 -15.875 1 85.31 305 SER B O 1
ATOM 6427 N N . HIS B 1 306 ? 0.37 16.578 -14.445 1 85.25 306 HIS B N 1
ATOM 6428 C CA . HIS B 1 306 ? 1.145 17.312 -13.453 1 85.25 306 HIS B CA 1
ATOM 6429 C C . HIS B 1 306 ? 2.641 17.125 -13.664 1 85.25 306 HIS B C 1
ATOM 6431 O O . HIS B 1 306 ? 3.457 17.734 -12.969 1 85.25 306 HIS B O 1
ATOM 6437 N N . ILE B 1 307 ? 2.957 16.391 -14.688 1 83.44 307 ILE B N 1
ATOM 6438 C CA . ILE B 1 307 ? 4.352 16.031 -14.945 1 83.44 307 ILE B CA 1
ATOM 6439 C C . ILE B 1 307 ? 5.043 17.156 -15.703 1 83.44 307 ILE B C 1
ATOM 6441 O O . ILE B 1 307 ? 4.461 17.75 -16.625 1 83.44 307 ILE B O 1
ATOM 6445 N N . MET B 1 308 ? 6.234 17.406 -15.461 1 88.06 308 MET B N 1
ATOM 6446 C CA . MET B 1 308 ? 7.016 18.484 -16.062 1 88.06 308 MET B CA 1
ATOM 6447 C C . MET B 1 308 ? 7.285 18.219 -17.531 1 88.06 308 MET B C 1
ATOM 6449 O O . MET B 1 308 ? 7.547 17.078 -17.922 1 88.06 308 MET B O 1
ATOM 6453 N N . THR B 1 309 ? 7.199 19.281 -18.328 1 87.5 309 THR B N 1
ATOM 6454 C CA . THR B 1 309 ? 7.535 19.219 -19.734 1 87.5 309 THR B CA 1
ATOM 6455 C C . THR B 1 309 ? 8.734 20.125 -20.047 1 87.5 309 THR B C 1
ATOM 6457 O O . THR B 1 309 ? 9.203 20.859 -19.172 1 87.5 309 THR B O 1
ATOM 6460 N N . LYS B 1 310 ? 9.195 20.047 -21.266 1 86.62 310 LYS B N 1
ATOM 6461 C CA . LYS B 1 310 ? 10.312 20.875 -21.688 1 86.62 310 LYS B CA 1
ATOM 6462 C C . LYS B 1 310 ? 9.977 22.359 -21.562 1 86.62 310 LYS B C 1
ATOM 6464 O O . LYS B 1 310 ? 10.805 23.156 -21.109 1 86.62 310 LYS B O 1
ATOM 6469 N N . GLU B 1 311 ? 8.82 22.641 -21.906 1 87.94 311 GLU B N 1
ATOM 6470 C CA . GLU B 1 311 ? 8.398 24.047 -21.844 1 87.94 311 GLU B CA 1
ATOM 6471 C C . GLU B 1 311 ? 8.32 24.547 -20.406 1 87.94 311 GLU B C 1
ATOM 6473 O O . GLU B 1 311 ? 8.68 25.688 -20.125 1 87.94 311 GLU B O 1
ATOM 6478 N N . LEU B 1 312 ? 7.891 23.703 -19.562 1 91.44 312 LEU B N 1
ATOM 6479 C CA . LEU B 1 312 ? 7.801 24.062 -18.156 1 91.44 312 LEU B CA 1
ATOM 6480 C C . LEU B 1 312 ? 9.188 24.234 -17.547 1 91.44 312 LEU B C 1
ATOM 6482 O O . LEU B 1 312 ? 9.398 25.078 -16.672 1 91.44 312 LEU B O 1
ATOM 6486 N N . THR B 1 313 ? 10.086 23.469 -18.062 1 91 313 THR B N 1
ATOM 6487 C CA . THR B 1 313 ? 11.461 23.578 -17.594 1 91 313 THR B CA 1
ATOM 6488 C C . THR B 1 313 ? 12.047 24.938 -17.953 1 91 313 THR B C 1
ATOM 6490 O O . THR B 1 313 ? 12.734 25.562 -17.141 1 91 313 THR B O 1
ATOM 6493 N N . LYS B 1 314 ? 11.75 25.391 -19.094 1 91.31 314 LYS B N 1
ATOM 6494 C CA . LYS B 1 314 ? 12.203 26.719 -19.5 1 91.31 314 LYS B CA 1
ATOM 6495 C C . LYS B 1 314 ? 11.656 27.797 -18.578 1 91.31 314 LYS B C 1
ATOM 6497 O O . LYS B 1 314 ? 12.383 28.719 -18.203 1 91.31 314 LYS B O 1
ATOM 6502 N N . GLU B 1 315 ? 10.453 27.594 -18.281 1 92.75 315 GLU B N 1
ATOM 6503 C CA . GLU B 1 315 ? 9.82 28.562 -17.406 1 92.75 315 GLU B CA 1
ATOM 6504 C C . GLU B 1 315 ? 10.453 28.547 -16.016 1 92.75 315 GLU B C 1
ATOM 6506 O O . GLU B 1 315 ? 10.625 29.609 -15.391 1 92.75 315 GLU B O 1
ATOM 6511 N N . PHE B 1 316 ? 10.75 27.438 -15.578 1 94.56 316 PHE B N 1
ATOM 6512 C CA . PHE B 1 316 ? 11.414 27.281 -14.289 1 94.56 316 PHE B CA 1
ATOM 6513 C C . PHE B 1 316 ? 12.75 28.016 -14.273 1 94.56 316 PHE B C 1
ATOM 6515 O O . PHE B 1 316 ? 13.055 28.75 -13.336 1 94.56 316 PHE B O 1
ATOM 6522 N N . PHE B 1 317 ? 13.523 27.859 -15.32 1 94.19 317 PHE B N 1
ATOM 6523 C CA . PHE B 1 317 ? 14.82 28.531 -15.414 1 94.19 317 PHE B CA 1
ATOM 6524 C C . PHE B 1 317 ? 14.641 30.031 -15.508 1 94.19 317 PHE B C 1
ATOM 6526 O O . PHE B 1 317 ? 15.305 30.781 -14.797 1 94.19 317 PHE B O 1
ATOM 6533 N N . ARG B 1 318 ? 13.703 30.422 -16.234 1 92.88 318 ARG B N 1
ATOM 6534 C CA . ARG B 1 318 ? 13.484 31.859 -16.453 1 92.88 318 ARG B CA 1
ATOM 6535 C C . ARG B 1 318 ? 13.016 32.531 -15.188 1 92.88 318 ARG B C 1
ATOM 6537 O O . ARG B 1 318 ? 13.484 33.625 -14.852 1 92.88 318 ARG B O 1
ATOM 6544 N N . LYS B 1 319 ? 12.148 31.891 -14.469 1 94.25 319 LYS B N 1
ATOM 6545 C CA . LYS B 1 319 ? 11.445 32.594 -13.391 1 94.25 319 LYS B CA 1
ATOM 6546 C C . LYS B 1 319 ? 12.086 32.312 -12.039 1 94.25 319 LYS B C 1
ATOM 6548 O O . LYS B 1 319 ? 11.93 33.062 -11.094 1 94.25 319 LYS B O 1
ATOM 6553 N N . VAL B 1 320 ? 12.773 31.172 -11.922 1 95.06 320 VAL B N 1
ATOM 6554 C CA . VAL B 1 320 ? 13.281 30.781 -10.617 1 95.06 320 VAL B CA 1
ATOM 6555 C C . VAL B 1 320 ? 14.805 30.781 -10.633 1 95.06 320 VAL B C 1
ATOM 6557 O O . VAL B 1 320 ? 15.445 31.562 -9.93 1 95.06 320 VAL B O 1
ATOM 6560 N N . VAL B 1 321 ? 15.414 30.078 -11.555 1 93.94 321 VAL B N 1
ATOM 6561 C CA . VAL B 1 321 ? 16.859 29.891 -11.562 1 93.94 321 VAL B CA 1
ATOM 6562 C C . VAL B 1 321 ? 17.562 31.203 -11.914 1 93.94 321 VAL B C 1
ATOM 6564 O O . VAL B 1 321 ? 18.562 31.562 -11.312 1 93.94 321 VAL B O 1
ATOM 6567 N N . PHE B 1 322 ? 17.016 31.938 -12.883 1 92.75 322 PHE B N 1
ATOM 6568 C CA . PHE B 1 322 ? 17.672 33.188 -13.328 1 92.75 322 PHE B CA 1
ATOM 6569 C C . PHE B 1 322 ? 16.938 34.406 -12.789 1 92.75 322 PHE B C 1
ATOM 6571 O O . PHE B 1 322 ? 16.906 35.438 -13.43 1 92.75 322 PHE B O 1
ATOM 6578 N N . ASP B 1 323 ? 16.281 34.125 -11.719 1 88.31 323 ASP B N 1
ATOM 6579 C CA . ASP B 1 323 ? 15.75 35.25 -10.969 1 88.31 323 ASP B CA 1
ATOM 6580 C C . ASP B 1 323 ? 16.844 36.281 -10.68 1 88.31 323 ASP B C 1
ATOM 6582 O O . ASP B 1 323 ? 17.984 35.906 -10.367 1 88.31 323 ASP B O 1
ATOM 6586 N N . PRO B 1 324 ? 16.594 37.5 -10.781 1 84.62 324 PRO B N 1
ATOM 6587 C CA . PRO B 1 324 ? 17.609 38.562 -10.617 1 84.62 324 PRO B CA 1
ATOM 6588 C C . PRO B 1 324 ? 18.297 38.5 -9.258 1 84.62 324 PRO B C 1
ATOM 6590 O O . PRO B 1 324 ? 19.422 38.969 -9.109 1 84.62 324 PRO B O 1
ATOM 6593 N N . SER B 1 325 ? 17.703 37.938 -8.359 1 83 325 SER B N 1
ATOM 6594 C CA . SER B 1 325 ? 18.281 37.844 -7.02 1 83 325 SER B CA 1
ATOM 6595 C C . SER B 1 325 ? 19.266 36.688 -6.906 1 83 325 SER B C 1
ATOM 6597 O O . SER B 1 325 ? 19.984 36.594 -5.918 1 83 325 SER B O 1
ATOM 6599 N N . MET B 1 326 ? 19.422 36 -7.957 1 88.38 326 MET B N 1
ATOM 6600 C CA . MET B 1 326 ? 20.281 34.812 -7.93 1 88.38 326 MET B CA 1
ATOM 6601 C C . MET B 1 326 ? 21.703 35.125 -8.375 1 88.38 326 MET B C 1
ATOM 6603 O O . MET B 1 326 ? 21.906 36.094 -9.125 1 88.38 326 MET B O 1
ATOM 6607 N N . PRO B 1 327 ? 22.578 34.406 -7.879 1 90.56 327 PRO B N 1
ATOM 6608 C CA . PRO B 1 327 ? 23.969 34.625 -8.297 1 90.56 327 PRO B CA 1
ATOM 6609 C C . PRO B 1 327 ? 24.172 34.438 -9.797 1 90.56 327 PRO B C 1
ATOM 6611 O O . PRO B 1 327 ? 23.5 33.594 -10.414 1 90.56 327 PRO B O 1
ATOM 6614 N N . LYS B 1 328 ? 25.141 35.188 -10.289 1 90.88 328 LYS B N 1
ATOM 6615 C CA . LYS B 1 328 ? 25.406 35.156 -11.719 1 90.88 328 LYS B CA 1
ATOM 6616 C C . LYS B 1 328 ? 26.188 33.906 -12.109 1 90.88 328 LYS B C 1
ATOM 6618 O O . LYS B 1 328 ? 26.047 33.406 -13.234 1 90.88 328 LYS B O 1
ATOM 6623 N N . ASP B 1 329 ? 27.031 33.5 -11.188 1 92.56 329 ASP B N 1
ATOM 6624 C CA . ASP B 1 329 ? 27.766 32.25 -11.383 1 92.56 329 ASP B CA 1
ATOM 6625 C C . ASP B 1 329 ? 27.281 31.156 -10.43 1 92.56 329 ASP B C 1
ATOM 6627 O O . ASP B 1 329 ? 27.469 31.266 -9.211 1 92.56 329 ASP B O 1
ATOM 6631 N N . ALA B 1 330 ? 26.672 30.125 -11.055 1 94.44 330 ALA B N 1
ATOM 6632 C CA . ALA B 1 330 ? 26.047 29.156 -10.172 1 94.44 330 ALA B CA 1
ATOM 6633 C C . ALA B 1 330 ? 26.266 27.734 -10.688 1 94.44 330 ALA B C 1
ATOM 6635 O O . ALA B 1 330 ? 26.578 27.531 -11.867 1 94.44 330 ALA B O 1
ATOM 6636 N N . LEU B 1 331 ? 26.266 26.859 -9.781 1 96.12 331 LEU B N 1
ATOM 6637 C CA . LEU B 1 331 ? 26.281 25.422 -10.055 1 96.12 331 LEU B CA 1
ATOM 6638 C C . LEU B 1 331 ? 24.938 24.797 -9.711 1 96.12 331 LEU B C 1
ATOM 6640 O O . LEU B 1 331 ? 24.406 25.016 -8.617 1 96.12 331 LEU B O 1
ATOM 6644 N N . LEU B 1 332 ? 24.375 24.109 -10.664 1 95.25 332 LEU B N 1
ATOM 6645 C CA . LEU B 1 332 ? 23.062 23.469 -10.469 1 95.25 332 LEU B CA 1
ATOM 6646 C C . LEU B 1 332 ? 23.172 21.969 -10.625 1 95.25 332 LEU B C 1
ATOM 6648 O O . LEU B 1 332 ? 23.656 21.469 -11.648 1 95.25 332 LEU B O 1
ATOM 6652 N N . ILE B 1 333 ? 22.75 21.297 -9.57 1 95.81 333 ILE B N 1
ATOM 6653 C CA . ILE B 1 333 ? 22.719 19.844 -9.586 1 95.81 333 ILE B CA 1
ATOM 6654 C C . ILE B 1 333 ? 21.297 19.359 -9.766 1 95.81 333 ILE B C 1
ATOM 6656 O O . ILE B 1 333 ? 20.406 19.688 -8.969 1 95.81 333 ILE B O 1
ATOM 6660 N N . VAL B 1 334 ? 21.031 18.516 -10.797 1 94.31 334 VAL B N 1
ATOM 6661 C CA . VAL B 1 334 ? 19.672 18.047 -11.102 1 94.31 334 VAL B CA 1
ATOM 6662 C C . VAL B 1 334 ? 19.719 16.562 -11.453 1 94.31 334 VAL B C 1
ATOM 6664 O O . VAL B 1 334 ? 20.797 15.977 -11.609 1 94.31 334 VAL B O 1
ATOM 6667 N N . ASP B 1 335 ? 18.516 15.969 -11.484 1 90.12 335 ASP B N 1
ATOM 6668 C CA . ASP B 1 335 ? 18.453 14.555 -11.82 1 90.12 335 ASP B CA 1
ATOM 6669 C C . ASP B 1 335 ? 18.703 14.328 -13.312 1 90.12 335 ASP B C 1
ATOM 6671 O O . ASP B 1 335 ? 18.984 15.273 -14.047 1 90.12 335 ASP B O 1
ATOM 6675 N N . GLY B 1 336 ? 18.703 13.07 -13.727 1 82.31 336 GLY B N 1
ATOM 6676 C CA . GLY B 1 336 ? 19.094 12.711 -15.086 1 82.31 336 GLY B CA 1
ATOM 6677 C C . GLY B 1 336 ? 17.953 12.852 -16.078 1 82.31 336 GLY B C 1
ATOM 6678 O O . GLY B 1 336 ? 17.938 12.164 -17.109 1 82.31 336 GLY B O 1
ATOM 6679 N N . TRP B 1 337 ? 17.016 13.633 -15.797 1 81.94 337 TRP B N 1
ATOM 6680 C CA . TRP B 1 337 ? 15.906 13.875 -16.719 1 81.94 337 TRP B CA 1
ATOM 6681 C C . TRP B 1 337 ? 16.391 14.602 -17.969 1 81.94 337 TRP B C 1
ATOM 6683 O O . TRP B 1 337 ? 17.141 15.578 -17.875 1 81.94 337 TRP B O 1
ATOM 6693 N N . SER B 1 338 ? 16 14.133 -19.047 1 76 338 SER B N 1
ATOM 6694 C CA . SER B 1 338 ? 16.547 14.562 -20.344 1 76 338 SER B CA 1
ATOM 6695 C C . SER B 1 338 ? 16.281 16.047 -20.578 1 76 338 SER B C 1
ATOM 6697 O O . SER B 1 338 ? 17.062 16.703 -21.266 1 76 338 SER B O 1
ATOM 6699 N N . SER B 1 339 ? 15.258 16.531 -20.047 1 75.81 339 SER B N 1
ATOM 6700 C CA . SER B 1 339 ? 14.93 17.938 -20.281 1 75.81 339 SER B CA 1
ATOM 6701 C C . SER B 1 339 ? 15.961 18.859 -19.641 1 75.81 339 SER B C 1
ATOM 6703 O O . SER B 1 339 ? 16.141 20 -20.094 1 75.81 339 SER B O 1
ATOM 6705 N N . TRP B 1 340 ? 16.656 18.359 -18.672 1 82.69 340 TRP B N 1
ATOM 6706 C CA . TRP B 1 340 ? 17.703 19.156 -18.031 1 82.69 340 TRP B CA 1
ATOM 6707 C C . TRP B 1 340 ? 18.906 19.328 -18.953 1 82.69 340 TRP B C 1
ATOM 6709 O O . TRP B 1 340 ? 19.719 20.234 -18.766 1 82.69 340 TRP B O 1
ATOM 6719 N N . ASN B 1 341 ? 18.938 18.391 -19.875 1 75.62 341 ASN B N 1
ATOM 6720 C CA . ASN B 1 341 ? 20.109 18.375 -20.75 1 75.62 341 ASN B CA 1
ATOM 6721 C C . ASN B 1 341 ? 19.859 19.156 -22.031 1 75.62 341 ASN B C 1
ATOM 6723 O O . ASN B 1 341 ? 20.734 19.219 -22.891 1 75.62 341 ASN B O 1
ATOM 6727 N N . ASP B 1 342 ? 18.75 19.609 -22.047 1 81.81 342 ASP B N 1
ATOM 6728 C CA . ASP B 1 342 ? 18.484 20.406 -23.234 1 81.81 342 ASP B CA 1
ATOM 6729 C C . ASP B 1 342 ? 19.172 21.766 -23.156 1 81.81 342 ASP B C 1
ATOM 6731 O O . ASP B 1 342 ? 18.562 22.766 -22.781 1 81.81 342 ASP B O 1
ATOM 6735 N N . ARG B 1 343 ? 20.406 21.797 -23.609 1 81.31 343 ARG B N 1
ATOM 6736 C CA . ARG B 1 343 ? 21.266 22.984 -23.5 1 81.31 343 ARG B CA 1
ATOM 6737 C C . ARG B 1 343 ? 20.719 24.141 -24.344 1 81.31 343 ARG B C 1
ATOM 6739 O O . ARG B 1 343 ? 20.781 25.297 -23.938 1 81.31 343 ARG B O 1
ATOM 6746 N N . THR B 1 344 ? 20.188 23.703 -25.375 1 83.06 344 THR B N 1
ATOM 6747 C CA . THR B 1 344 ? 19.641 24.734 -26.25 1 83.06 344 THR B CA 1
ATOM 6748 C C . THR B 1 344 ? 18.469 25.453 -25.578 1 83.06 344 THR B C 1
ATOM 6750 O O . THR B 1 344 ? 18.375 26.688 -25.641 1 83.06 344 THR B O 1
ATOM 6753 N N . ALA B 1 345 ? 17.672 24.688 -24.969 1 83.06 345 ALA B N 1
ATOM 6754 C CA . ALA B 1 345 ? 16.516 25.266 -24.281 1 83.06 345 ALA B CA 1
ATOM 6755 C C . ALA B 1 345 ? 16.953 26.125 -23.109 1 83.06 345 ALA B C 1
ATOM 6757 O O . ALA B 1 345 ? 16.422 27.219 -22.906 1 83.06 345 ALA B O 1
ATOM 6758 N N . ILE B 1 346 ? 17.891 25.719 -22.422 1 85.31 346 ILE B N 1
ATOM 6759 C CA . ILE B 1 346 ? 18.359 26.438 -21.25 1 85.31 346 ILE B CA 1
ATOM 6760 C C . ILE B 1 346 ? 19.094 27.703 -21.672 1 85.31 346 ILE B C 1
ATOM 6762 O O . ILE B 1 346 ? 18.922 28.766 -21.094 1 85.31 346 ILE B O 1
ATOM 6766 N N . ASP B 1 347 ? 19.891 27.578 -22.734 1 85.88 347 ASP B N 1
ATOM 6767 C CA . ASP B 1 347 ? 20.656 28.719 -23.234 1 85.88 347 ASP B CA 1
ATOM 6768 C C . ASP B 1 347 ? 19.75 29.828 -23.75 1 85.88 347 ASP B C 1
ATOM 6770 O O . ASP B 1 347 ? 20.062 31 -23.625 1 85.88 347 ASP B O 1
ATOM 6774 N N . SER B 1 348 ? 18.703 29.375 -24.266 1 87.38 348 SER B N 1
ATOM 6775 C CA . SER B 1 348 ? 17.781 30.359 -24.828 1 87.38 348 SER B CA 1
ATOM 6776 C C . SER B 1 348 ? 17.203 31.266 -23.766 1 87.38 348 SER B C 1
ATOM 6778 O O . SER B 1 348 ? 16.766 32.375 -24.062 1 87.38 348 SER B O 1
ATOM 6780 N N . VAL B 1 349 ? 17.172 30.875 -22.562 1 88.88 349 VAL B N 1
ATOM 6781 C CA . VAL B 1 349 ? 16.562 31.672 -21.5 1 88.88 349 VAL B CA 1
ATOM 6782 C C . VAL B 1 349 ? 17.641 32.188 -20.547 1 88.88 349 VAL B C 1
ATOM 6784 O O . VAL B 1 349 ? 17.328 32.875 -19.578 1 88.88 349 VAL B O 1
ATOM 6787 N N . THR B 1 350 ? 18.859 31.875 -20.797 1 89.38 350 THR B N 1
ATOM 6788 C CA . THR B 1 350 ? 19.969 32.312 -19.938 1 89.38 350 THR B CA 1
ATOM 6789 C C . THR B 1 350 ? 20.359 33.75 -20.266 1 89.38 350 THR B C 1
ATOM 6791 O O . THR B 1 350 ? 20.719 34.062 -21.406 1 89.38 350 THR B O 1
ATOM 6794 N N . PRO B 1 351 ? 20.297 34.531 -19.234 1 89.94 351 PRO B N 1
ATOM 6795 C CA . PRO B 1 351 ? 20.797 35.875 -19.469 1 89.94 351 PRO B CA 1
ATOM 6796 C C . PRO B 1 351 ? 22.297 35.906 -19.797 1 89.94 351 PRO B C 1
ATOM 6798 O O . PRO B 1 351 ? 23.062 35.125 -19.266 1 89.94 351 PRO B O 1
ATOM 6801 N N . PRO B 1 352 ? 22.766 36.844 -20.594 1 86.94 352 PRO B N 1
ATOM 6802 C CA . PRO B 1 352 ? 24.156 36.875 -21.062 1 86.94 352 PRO B CA 1
ATOM 6803 C C . PRO B 1 352 ? 25.156 37.031 -19.906 1 86.94 352 PRO B C 1
ATOM 6805 O O . PRO B 1 352 ? 26.281 36.531 -20 1 86.94 352 PRO B O 1
ATOM 6808 N N . SER B 1 353 ? 24.75 37.625 -18.859 1 89 353 SER B N 1
ATOM 6809 C CA . SER B 1 353 ? 25.656 37.875 -17.75 1 89 353 SER B CA 1
ATOM 6810 C C . SER B 1 353 ? 25.781 36.688 -16.812 1 89 353 SER B C 1
ATOM 6812 O O . SER B 1 353 ? 26.641 36.656 -15.945 1 89 353 SER B O 1
ATOM 6814 N N . ASN B 1 354 ? 24.953 35.656 -17.031 1 90.06 354 ASN B N 1
ATOM 6815 C CA . ASN B 1 354 ? 24.891 34.531 -16.094 1 90.06 354 ASN B CA 1
ATOM 6816 C C . ASN B 1 354 ? 25.625 33.312 -16.641 1 90.06 354 ASN B C 1
ATOM 6818 O O . ASN B 1 354 ? 25.594 33.062 -17.844 1 90.06 354 ASN B O 1
ATOM 6822 N N . LYS B 1 355 ? 26.375 32.688 -15.758 1 90.19 355 LYS B N 1
ATOM 6823 C CA . LYS B 1 355 ? 27.016 31.406 -16.062 1 90.19 355 LYS B CA 1
ATOM 6824 C C . LYS B 1 355 ? 26.469 30.297 -15.164 1 90.19 355 LYS B C 1
ATOM 6826 O O . LYS B 1 355 ? 26.484 30.422 -13.938 1 90.19 355 LYS B O 1
ATOM 6831 N N . LEU B 1 356 ? 25.984 29.297 -15.836 1 92 356 LEU B N 1
ATOM 6832 C CA . LEU B 1 356 ? 25.375 28.203 -15.086 1 92 356 LEU B CA 1
ATOM 6833 C C . LEU B 1 356 ? 26 26.859 -15.5 1 92 356 LEU B C 1
ATOM 6835 O O . LEU B 1 356 ? 25.969 26.5 -16.688 1 92 356 LEU B O 1
ATOM 6839 N N . LYS B 1 357 ? 26.625 26.25 -14.578 1 91.94 357 LYS B N 1
ATOM 6840 C CA . LYS B 1 357 ? 27.062 24.875 -14.797 1 91.94 357 LYS B CA 1
ATOM 6841 C C . LYS B 1 357 ? 26.047 23.875 -14.25 1 91.94 357 LYS B C 1
ATOM 6843 O O . LYS B 1 357 ? 25.625 23.984 -13.102 1 91.94 357 LYS B O 1
ATOM 6848 N N . VAL B 1 358 ? 25.656 22.984 -15.117 1 92.38 358 VAL B N 1
ATOM 6849 C CA . VAL B 1 358 ? 24.656 22 -14.719 1 92.38 358 VAL B CA 1
ATOM 6850 C C . VAL B 1 358 ? 25.297 20.625 -14.609 1 92.38 358 VAL B C 1
ATOM 6852 O O . VAL B 1 358 ? 25.953 20.172 -15.555 1 92.38 358 VAL B O 1
ATOM 6855 N N . LEU B 1 359 ? 25.172 20.078 -13.414 1 93.56 359 LEU B N 1
ATOM 6856 C CA . LEU B 1 359 ? 25.609 18.703 -13.219 1 93.56 359 LEU B CA 1
ATOM 6857 C C . LEU B 1 359 ? 24.391 17.766 -13.117 1 93.56 359 LEU B C 1
ATOM 6859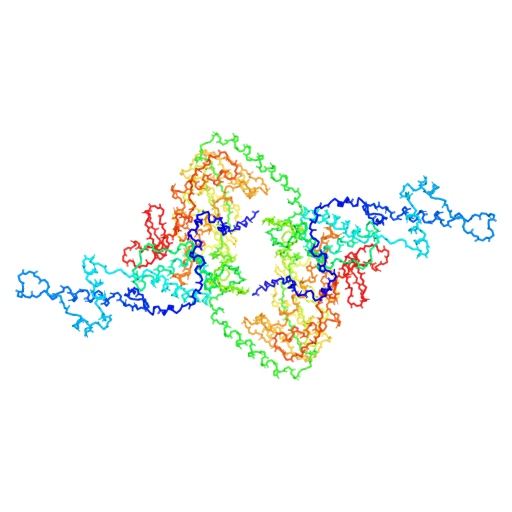 O O . LEU B 1 359 ? 23.469 18.031 -12.344 1 93.56 359 LEU B O 1
ATOM 6863 N N . GLN B 1 360 ? 24.453 16.719 -13.805 1 92.44 360 GLN B N 1
ATOM 6864 C CA . GLN B 1 360 ? 23.344 15.781 -13.828 1 92.44 360 GLN B CA 1
ATOM 6865 C C . GLN B 1 360 ? 23.688 14.484 -13.102 1 92.44 360 GLN B C 1
ATOM 6867 O O . GLN B 1 360 ? 24.703 13.852 -13.406 1 92.44 360 GLN B O 1
ATOM 6872 N N . ILE B 1 361 ? 22.828 14.172 -12.211 1 93.06 361 ILE B N 1
ATOM 6873 C CA . ILE B 1 361 ? 22.984 12.922 -11.477 1 93.06 361 ILE B CA 1
ATOM 6874 C C . ILE B 1 361 ? 22.625 11.742 -12.383 1 93.06 361 ILE B C 1
ATOM 6876 O O . ILE B 1 361 ? 21.609 11.766 -13.07 1 93.06 361 ILE B O 1
ATOM 6880 N N . PRO B 1 362 ? 23.469 10.828 -12.367 1 87.88 362 PRO B N 1
ATOM 6881 C CA . PRO B 1 362 ? 23.188 9.672 -13.219 1 87.88 362 PRO B CA 1
ATOM 6882 C C . PRO B 1 362 ? 21.859 8.984 -12.875 1 87.88 362 PRO B C 1
ATOM 6884 O O . PRO B 1 362 ? 21.422 9.047 -11.727 1 87.88 362 PRO B O 1
ATOM 6887 N N . ALA B 1 363 ? 21.375 8.336 -13.859 1 80.5 363 ALA B N 1
ATOM 6888 C CA . ALA B 1 363 ? 20.094 7.664 -13.695 1 80.5 363 ALA B CA 1
ATOM 6889 C C . ALA B 1 363 ? 20.156 6.617 -12.586 1 80.5 363 ALA B C 1
ATOM 6891 O O . ALA B 1 363 ? 21.141 5.883 -12.477 1 80.5 363 ALA B O 1
ATOM 6892 N N . GLY B 1 364 ? 19.172 6.594 -11.695 1 77.44 364 GLY B N 1
ATOM 6893 C CA . GLY B 1 364 ? 19.062 5.586 -10.648 1 77.44 364 GLY B CA 1
ATOM 6894 C C . GLY B 1 364 ? 19.734 6.008 -9.352 1 77.44 364 GLY B C 1
ATOM 6895 O O . GLY B 1 364 ? 19.578 5.34 -8.328 1 77.44 364 GLY B O 1
ATOM 6896 N N . CYS B 1 365 ? 20.375 7.082 -9.383 1 85.31 365 CYS B N 1
ATOM 6897 C CA . CYS B 1 365 ? 21.172 7.465 -8.234 1 85.31 365 CYS B CA 1
ATOM 6898 C C . CYS B 1 365 ? 20.453 8.516 -7.391 1 85.31 365 CYS B C 1
ATOM 6900 O O . CYS B 1 365 ? 20.922 8.859 -6.301 1 85.31 365 CYS B O 1
ATOM 6902 N N . THR B 1 366 ? 1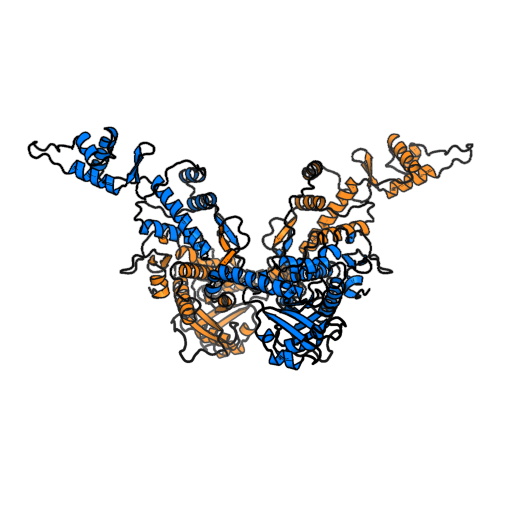9.359 8.977 -7.801 1 84.56 366 THR B N 1
ATOM 6903 C CA . THR B 1 366 ? 18.734 10.156 -7.211 1 84.56 366 THR B CA 1
ATOM 6904 C C . THR B 1 366 ? 18.281 9.867 -5.781 1 84.56 366 THR B C 1
ATOM 6906 O O . THR B 1 366 ? 18.422 10.727 -4.902 1 84.56 366 THR B O 1
ATOM 6909 N N . GLY B 1 367 ? 17.875 8.75 -5.531 1 81.12 367 GLY B N 1
ATOM 6910 C CA . GLY B 1 367 ? 17.344 8.414 -4.215 1 81.12 367 GLY B CA 1
ATOM 6911 C C . GLY B 1 367 ? 18.406 8.461 -3.127 1 81.12 367 GLY B C 1
ATOM 6912 O O . GLY B 1 367 ? 18.094 8.617 -1.947 1 81.12 367 GLY B O 1
ATOM 6913 N N . HIS B 1 368 ? 19.656 8.477 -3.529 1 82.5 368 HIS B N 1
ATOM 6914 C CA . HIS B 1 368 ? 20.734 8.391 -2.559 1 82.5 368 HIS B CA 1
ATOM 6915 C C . HIS B 1 368 ? 21.484 9.711 -2.441 1 82.5 368 HIS B C 1
ATOM 6917 O O . HIS B 1 368 ? 22.062 10.016 -1.39 1 82.5 368 HIS B O 1
ATOM 6923 N N . ILE B 1 369 ? 21.453 10.383 -3.525 1 92.69 369 ILE B N 1
ATOM 6924 C CA . ILE B 1 369 ? 22.453 11.445 -3.516 1 92.69 369 ILE B CA 1
ATOM 6925 C C . ILE B 1 369 ? 21.781 12.773 -3.861 1 92.69 369 ILE B C 1
ATOM 6927 O O . ILE B 1 369 ? 22.453 13.805 -3.973 1 92.69 369 ILE B O 1
ATOM 6931 N N . GLN B 1 370 ? 20.516 12.797 -4.07 1 94.69 370 GLN B N 1
ATOM 6932 C CA . GLN B 1 370 ? 19.812 14.047 -4.324 1 94.69 370 GLN B CA 1
ATOM 6933 C C . GLN B 1 370 ? 19.328 14.68 -3.025 1 94.69 370 GLN B C 1
ATOM 6935 O O . GLN B 1 370 ? 18.453 14.133 -2.354 1 94.69 370 GLN B O 1
ATOM 6940 N N . PRO B 1 371 ? 19.812 15.828 -2.699 1 95.94 371 PRO B N 1
ATOM 6941 C CA . PRO B 1 371 ? 19.453 16.469 -1.43 1 95.94 371 PRO B CA 1
ATOM 6942 C C . PRO B 1 371 ? 17.953 16.641 -1.256 1 95.94 371 PRO B C 1
ATOM 6944 O O . PRO B 1 371 ? 17.422 16.406 -0.17 1 95.94 371 PRO B O 1
ATOM 6947 N N . CYS B 1 372 ? 17.25 17 -2.279 1 96.75 372 CYS B N 1
ATOM 6948 C CA . CYS B 1 372 ? 15.805 17.188 -2.189 1 96.75 372 CYS B CA 1
ATOM 6949 C C . CYS B 1 372 ? 15.109 15.891 -1.791 1 96.75 372 CYS B C 1
ATOM 6951 O O . CYS B 1 372 ? 14.18 15.906 -0.979 1 96.75 372 CYS B O 1
ATOM 6953 N N . ASP B 1 373 ? 15.562 14.789 -2.281 1 92.69 373 ASP B N 1
ATOM 6954 C CA . ASP B 1 373 ? 14.945 13.492 -2.021 1 92.69 373 ASP B CA 1
ATOM 6955 C C . ASP B 1 373 ? 15.328 12.969 -0.643 1 92.69 373 ASP B C 1
ATOM 6957 O O . ASP B 1 373 ? 14.508 12.367 0.051 1 92.69 373 ASP B O 1
ATOM 6961 N N . VAL B 1 374 ? 16.5 13.211 -0.275 1 90.5 374 VAL B N 1
ATOM 6962 C CA . VAL B 1 374 ? 17.047 12.633 0.947 1 90.5 374 VAL B CA 1
ATOM 6963 C C . VAL B 1 374 ? 16.5 13.383 2.162 1 90.5 374 VAL B C 1
ATOM 6965 O O . VAL B 1 374 ? 16.234 12.781 3.203 1 90.5 374 VAL B O 1
ATOM 6968 N N . GLY B 1 375 ? 16.219 14.641 1.976 1 91.44 375 GLY B N 1
ATOM 6969 C CA . GLY B 1 375 ? 15.945 15.32 3.232 1 91.44 375 GLY B CA 1
ATOM 6970 C C . GLY B 1 375 ? 14.883 16.391 3.113 1 91.44 375 GLY B C 1
ATOM 6971 O O . GLY B 1 375 ? 14.336 16.844 4.121 1 91.44 375 GLY B O 1
ATOM 6972 N N . ILE B 1 376 ? 14.539 16.828 1.992 1 95.94 376 ILE B N 1
ATOM 6973 C CA . ILE B 1 376 ? 13.727 18.031 1.884 1 95.94 376 ILE B CA 1
ATOM 6974 C C . ILE B 1 376 ? 12.266 17.641 1.668 1 95.94 376 ILE B C 1
ATOM 6976 O O . ILE B 1 376 ? 11.383 18.094 2.404 1 95.94 376 ILE B O 1
ATOM 6980 N N . PHE B 1 377 ? 12.031 16.828 0.751 1 95.69 377 PHE B N 1
ATOM 6981 C CA . PHE B 1 377 ? 10.656 16.484 0.397 1 95.69 377 PHE B CA 1
ATOM 6982 C C . PHE B 1 377 ? 9.938 15.844 1.578 1 95.69 377 PHE B C 1
ATOM 6984 O O . PHE B 1 377 ? 8.766 16.141 1.83 1 95.69 377 PHE B O 1
ATOM 6991 N N . GLY B 1 378 ? 10.633 15 2.299 1 94.5 378 GLY B N 1
ATOM 6992 C CA . GLY B 1 378 ? 10.023 14.406 3.479 1 94.5 378 GLY B CA 1
ATOM 6993 C C . GLY B 1 378 ? 9.555 15.43 4.488 1 94.5 378 GLY B C 1
ATOM 6994 O O . GLY B 1 378 ? 8.477 15.289 5.07 1 94.5 378 GLY B O 1
ATOM 6995 N N . GLY B 1 379 ? 10.328 16.406 4.66 1 95.56 379 GLY B N 1
ATOM 6996 C CA . GLY B 1 379 ? 9.977 17.469 5.578 1 95.56 379 GLY B CA 1
ATOM 6997 C C . GLY B 1 379 ? 8.781 18.281 5.117 1 95.56 379 GLY B C 1
ATOM 6998 O O . GLY B 1 379 ? 7.891 18.594 5.91 1 95.56 379 GLY B O 1
ATOM 6999 N N . ILE B 1 380 ? 8.742 18.562 3.873 1 97.06 380 ILE B N 1
ATOM 7000 C CA . ILE B 1 380 ? 7.641 19.359 3.326 1 97.06 380 ILE B CA 1
ATOM 7001 C C . ILE B 1 380 ? 6.34 18.562 3.424 1 97.06 380 ILE B C 1
ATOM 7003 O O . ILE B 1 380 ? 5.32 19.078 3.883 1 97.06 380 ILE B O 1
ATOM 7007 N N . LYS B 1 381 ? 6.422 17.359 2.986 1 95.31 381 LYS B N 1
ATOM 7008 C CA . LYS B 1 381 ? 5.227 16.516 2.975 1 95.31 381 LYS B CA 1
ATOM 7009 C C . LYS B 1 381 ? 4.684 16.312 4.387 1 95.31 381 LYS B C 1
ATOM 7011 O O . LYS B 1 381 ? 3.467 16.297 4.59 1 95.31 381 LYS B O 1
ATOM 7016 N N . LYS B 1 382 ? 5.535 16.188 5.34 1 95.38 382 LYS B N 1
ATOM 7017 C CA . LYS B 1 382 ? 5.098 16.031 6.723 1 95.38 382 LYS B CA 1
ATOM 7018 C C . LYS B 1 382 ? 4.324 17.266 7.195 1 95.38 382 LYS B C 1
ATOM 7020 O O . LYS B 1 382 ? 3.305 17.141 7.875 1 95.38 382 LYS B O 1
ATOM 7025 N N . VAL B 1 383 ? 4.797 18.328 6.84 1 97.19 383 VAL B N 1
ATOM 7026 C CA . VAL B 1 383 ? 4.137 19.578 7.234 1 97.19 383 VAL B CA 1
ATOM 7027 C C . VAL B 1 383 ? 2.762 19.656 6.578 1 97.19 383 VAL B C 1
ATOM 7029 O O . VAL B 1 383 ? 1.765 19.938 7.25 1 97.19 383 VAL B O 1
ATOM 7032 N N . VAL B 1 384 ? 2.738 19.391 5.352 1 96.5 384 VAL B N 1
ATOM 7033 C CA . VAL B 1 384 ? 1.488 19.469 4.602 1 96.5 384 VAL B CA 1
ATOM 7034 C C . VAL B 1 384 ? 0.488 18.453 5.152 1 96.5 384 VAL B C 1
ATOM 7036 O O . VAL B 1 384 ? -0.683 18.781 5.363 1 96.5 384 VAL B O 1
ATOM 7039 N N . LYS B 1 385 ? 0.903 17.266 5.383 1 94.81 385 LYS B N 1
ATOM 7040 C CA . LYS B 1 385 ? 0.039 16.219 5.93 1 94.81 385 LYS B CA 1
ATOM 7041 C C . LYS B 1 385 ? -0.516 16.625 7.289 1 94.81 385 LYS B C 1
ATOM 7043 O O . LYS B 1 385 ? -1.699 16.422 7.57 1 94.81 385 LYS B O 1
ATOM 7048 N N . THR B 1 386 ? 0.314 17.172 8.117 1 94.75 386 THR B N 1
ATOM 7049 C CA . THR B 1 386 ? -0.095 17.562 9.453 1 94.75 386 THR B CA 1
ATOM 7050 C C . THR B 1 386 ? -1.133 18.688 9.398 1 94.75 386 THR B C 1
ATOM 7052 O O . THR B 1 386 ? -2.143 18.641 10.102 1 94.75 386 THR B O 1
ATOM 7055 N N . LEU B 1 387 ? -0.865 19.578 8.578 1 95 387 LEU B N 1
ATOM 7056 C CA . LEU B 1 387 ? -1.817 20.672 8.422 1 95 387 LEU B CA 1
ATOM 7057 C C . LEU B 1 387 ? -3.148 20.156 7.879 1 95 387 LEU B C 1
ATOM 7059 O O . LEU B 1 387 ? -4.211 20.578 8.336 1 95 387 LEU B O 1
ATOM 7063 N N . THR B 1 388 ? -3.031 19.312 6.93 1 92.94 388 THR B N 1
ATOM 7064 C CA . THR B 1 388 ? -4.242 18.734 6.367 1 92.94 388 THR B CA 1
ATOM 7065 C C . THR B 1 388 ? -5.043 18 7.441 1 92.94 388 THR B C 1
ATOM 7067 O O . THR B 1 388 ? -6.266 18.141 7.508 1 92.94 388 THR B O 1
ATOM 7070 N N . ASN B 1 389 ? -4.383 17.328 8.234 1 92.38 389 ASN B N 1
ATOM 7071 C CA . ASN B 1 389 ? -5.043 16.594 9.305 1 92.38 389 ASN B CA 1
ATOM 7072 C C . ASN B 1 389 ? -5.727 17.516 10.297 1 92.38 389 ASN B C 1
ATOM 7074 O O . ASN B 1 389 ? -6.887 17.312 10.648 1 92.38 389 ASN B O 1
ATOM 7078 N N . TYR B 1 390 ? -5.047 18.531 10.711 1 92.56 390 TYR B N 1
ATOM 7079 C CA . TYR B 1 390 ? -5.637 19.5 11.625 1 92.56 390 TYR B CA 1
ATOM 7080 C C . TYR B 1 390 ? -6.848 20.188 10.992 1 92.56 390 TYR B C 1
ATOM 7082 O O . TYR B 1 390 ? -7.848 20.438 11.672 1 92.56 390 TYR B O 1
ATOM 7090 N N . GLY B 1 391 ? -6.68 20.469 9.766 1 91.75 391 GLY B N 1
ATOM 7091 C CA . GLY B 1 391 ? -7.797 21.062 9.047 1 91.75 391 GLY B CA 1
ATOM 7092 C C . GLY B 1 391 ? -9.031 20.188 9.039 1 91.75 391 GLY B C 1
ATOM 7093 O O . GLY B 1 391 ? -10.148 20.672 9.25 1 91.75 391 GLY B O 1
ATOM 7094 N N . GLN B 1 392 ? -8.852 18.984 8.844 1 88.88 392 GLN B N 1
ATOM 7095 C CA . GLN B 1 392 ? -9.969 18.047 8.773 1 88.88 392 GLN B CA 1
ATOM 7096 C C . GLN B 1 392 ? -10.648 17.891 10.133 1 88.88 392 GLN B C 1
ATOM 7098 O O . GLN B 1 392 ? -11.859 17.672 10.203 1 88.88 392 GLN B O 1
ATOM 7103 N N . ILE B 1 393 ? -9.898 18.078 11.148 1 89.44 393 ILE B N 1
ATOM 7104 C CA . ILE B 1 393 ? -10.43 17.891 12.492 1 89.44 393 ILE B CA 1
ATOM 7105 C C . ILE B 1 393 ? -11.117 19.172 12.953 1 89.44 393 ILE B C 1
ATOM 7107 O O . ILE B 1 393 ? -12.234 19.125 13.477 1 89.44 393 ILE B O 1
ATOM 7111 N N . SER B 1 394 ? -10.508 20.266 12.758 1 90.38 394 SER B N 1
ATOM 7112 C CA . SER B 1 394 ? -10.984 21.516 13.328 1 90.38 394 SER B CA 1
ATOM 7113 C C . SER B 1 394 ? -11.922 22.25 12.367 1 90.38 394 SER B C 1
ATOM 7115 O O . SER B 1 394 ? -12.797 23 12.797 1 90.38 394 SER B O 1
ATOM 7117 N N . ASN B 1 395 ? -11.664 22.078 11.094 1 91.31 395 ASN B N 1
ATOM 7118 C CA . ASN B 1 395 ? -12.461 22.734 10.062 1 91.31 395 ASN B CA 1
ATOM 7119 C C . ASN B 1 395 ? -12.844 21.781 8.945 1 91.31 395 ASN B C 1
ATOM 7121 O O . ASN B 1 395 ? -12.422 21.953 7.797 1 91.31 395 ASN B O 1
ATOM 7125 N N . PRO B 1 396 ? -13.727 20.891 9.219 1 86.81 396 PRO B N 1
ATOM 7126 C CA . PRO B 1 396 ? -14.039 19.828 8.258 1 86.81 396 PRO B CA 1
ATOM 7127 C C . PRO B 1 396 ? -14.688 20.359 6.98 1 86.81 396 PRO B C 1
ATOM 7129 O O . PRO B 1 396 ? -14.609 19.719 5.934 1 86.81 396 PRO B O 1
ATOM 7132 N N . GLU B 1 397 ? -15.234 21.516 6.984 1 87.88 397 GLU B N 1
ATOM 7133 C CA . GLU B 1 397 ? -15.93 22.047 5.816 1 87.88 397 GLU B CA 1
ATOM 7134 C C . GLU B 1 397 ? -14.961 22.797 4.898 1 87.88 397 GLU B C 1
ATOM 7136 O O . GLU B 1 397 ? -15.297 23.094 3.75 1 87.88 397 GLU B O 1
ATOM 7141 N N . TYR B 1 398 ? -13.797 23.094 5.484 1 91.69 398 TYR B N 1
ATOM 7142 C CA . TYR B 1 398 ? -12.797 23.781 4.672 1 91.69 398 TYR B CA 1
ATOM 7143 C C . TYR B 1 398 ? -12.219 22.859 3.607 1 91.69 398 TYR B C 1
ATOM 7145 O O . TYR B 1 398 ? -11.68 21.797 3.926 1 91.69 398 TYR B O 1
ATOM 7153 N N . ARG B 1 399 ? -12.227 23.219 2.324 1 89.62 399 ARG B N 1
ATOM 7154 C CA . ARG B 1 399 ? -11.797 22.375 1.214 1 89.62 399 ARG B CA 1
ATOM 7155 C C . ARG B 1 399 ? -10.344 22.641 0.845 1 89.62 399 ARG B C 1
ATOM 7157 O O . ARG B 1 399 ? -10.07 23.344 -0.13 1 89.62 399 ARG B O 1
ATOM 7164 N N . MET B 1 400 ? -9.539 22.031 1.451 1 89.31 400 MET B N 1
ATOM 7165 C CA . MET B 1 400 ? -8.109 22.25 1.284 1 89.31 400 MET B CA 1
ATOM 7166 C C . MET B 1 400 ? -7.637 21.781 -0.085 1 89.31 400 MET B C 1
ATOM 7168 O O . MET B 1 400 ? -6.641 22.281 -0.613 1 89.31 400 MET B O 1
ATOM 7172 N N . GLN B 1 401 ? -8.367 20.875 -0.708 1 90.25 401 GLN B N 1
ATOM 7173 C CA . GLN B 1 401 ? -7.945 20.266 -1.967 1 90.25 401 GLN B CA 1
ATOM 7174 C C . GLN B 1 401 ? -8.367 21.125 -3.156 1 90.25 401 GLN B C 1
ATOM 7176 O O . GLN B 1 401 ? -8.008 20.828 -4.301 1 90.25 401 GLN B O 1
ATOM 7181 N N . ALA B 1 402 ? -9.125 22.125 -2.83 1 92.19 402 ALA B N 1
ATOM 7182 C CA . ALA B 1 402 ? -9.469 23.062 -3.902 1 92.19 402 ALA B CA 1
ATOM 7183 C C . ALA B 1 402 ? -8.234 23.812 -4.395 1 92.19 402 ALA B C 1
ATOM 7185 O O . ALA B 1 402 ? -7.309 24.078 -3.623 1 92.19 402 ALA B O 1
ATOM 7186 N N . ARG B 1 403 ? -8.219 24.188 -5.613 1 92.12 403 ARG B N 1
ATOM 7187 C CA . ARG B 1 403 ? -7.051 24.781 -6.27 1 92.12 403 ARG B CA 1
ATOM 7188 C C . ARG B 1 403 ? -6.504 25.953 -5.473 1 92.12 403 ARG B C 1
ATOM 7190 O O . ARG B 1 403 ? -5.332 25.969 -5.094 1 92.12 403 ARG B O 1
ATOM 7197 N N . ASP B 1 404 ? -7.344 26.953 -5.25 1 94.25 404 ASP B N 1
ATOM 7198 C CA . ASP B 1 404 ? -6.895 28.172 -4.598 1 94.25 404 ASP B CA 1
ATOM 7199 C C . ASP B 1 404 ? -6.461 27.906 -3.156 1 94.25 404 ASP B C 1
ATOM 7201 O O . ASP B 1 404 ? -5.504 28.516 -2.666 1 94.25 404 ASP B O 1
ATOM 7205 N N . GLU B 1 405 ? -7.16 27.047 -2.465 1 94.44 405 GLU B N 1
ATOM 7206 C CA . GLU B 1 405 ? -6.801 26.703 -1.09 1 94.44 405 GLU B CA 1
ATOM 7207 C C . GLU B 1 405 ? -5.488 25.922 -1.037 1 94.44 405 GLU B C 1
ATOM 7209 O O . GLU B 1 405 ? -4.695 26.094 -0.108 1 94.44 405 GLU B O 1
ATOM 7214 N N . THR B 1 406 ? -5.273 25.125 -2.053 1 94.75 406 THR B N 1
ATOM 7215 C CA . THR B 1 406 ? -4.008 24.406 -2.156 1 94.75 406 THR B CA 1
ATOM 7216 C C . THR B 1 406 ? -2.848 25.375 -2.336 1 94.75 406 THR B C 1
ATOM 7218 O O . THR B 1 406 ? -1.815 25.25 -1.674 1 94.75 406 THR B O 1
ATOM 7221 N N . LEU B 1 407 ? -3.072 26.312 -3.186 1 96.69 407 LEU B N 1
ATOM 7222 C CA . LEU B 1 407 ? -2.033 27.297 -3.441 1 96.69 407 LEU B CA 1
ATOM 7223 C C . LEU B 1 407 ? -1.782 28.156 -2.203 1 96.69 407 LEU B C 1
ATOM 7225 O O . LEU B 1 407 ? -0.636 28.5 -1.897 1 96.69 407 LEU B O 1
ATOM 7229 N N . LYS B 1 408 ? -2.828 28.469 -1.545 1 96.12 408 LYS B N 1
ATOM 7230 C CA . LYS B 1 408 ? -2.707 29.219 -0.301 1 96.12 408 LYS B CA 1
ATOM 7231 C C . LYS B 1 408 ? -1.899 28.438 0.735 1 96.12 408 LYS B C 1
ATOM 7233 O O . LYS B 1 408 ? -1.015 29 1.386 1 96.12 408 LYS B O 1
ATOM 7238 N N . MET B 1 409 ? -2.189 27.25 0.847 1 96.44 409 MET B N 1
ATOM 7239 C CA . MET B 1 409 ? -1.478 26.391 1.789 1 96.44 409 MET B CA 1
ATOM 7240 C C . MET B 1 409 ? -0.002 26.281 1.418 1 96.44 409 MET B C 1
ATOM 7242 O O . MET B 1 409 ? 0.871 26.422 2.275 1 96.44 409 MET B O 1
ATOM 7246 N N . LEU B 1 410 ? 0.241 26.078 0.157 1 96.94 410 LEU B N 1
ATOM 7247 C CA . LEU B 1 410 ? 1.617 25.938 -0.304 1 96.94 410 LEU B CA 1
ATOM 7248 C C . LEU B 1 410 ? 2.402 27.234 -0.074 1 96.94 410 LEU B C 1
ATOM 7250 O O . LEU B 1 410 ? 3.57 27.188 0.319 1 96.94 410 LEU B O 1
ATOM 7254 N N . SER B 1 411 ? 1.743 28.266 -0.358 1 97.62 411 SER B N 1
ATOM 7255 C CA . SER B 1 411 ? 2.377 29.578 -0.15 1 97.62 411 SER B CA 1
ATOM 7256 C C . SER B 1 411 ? 2.771 29.766 1.311 1 97.62 411 SER B C 1
ATOM 7258 O O . SER B 1 411 ? 3.906 30.141 1.605 1 97.62 411 SER B O 1
ATOM 7260 N N . LEU B 1 412 ? 1.848 29.5 2.162 1 97.38 412 LEU B N 1
ATOM 7261 C CA . LEU B 1 412 ? 2.098 29.656 3.592 1 97.38 412 LEU B CA 1
ATOM 7262 C C . LEU B 1 412 ? 3.201 28.703 4.055 1 97.38 412 LEU B C 1
ATOM 7264 O O . LEU B 1 412 ? 4.125 29.125 4.758 1 97.38 412 LEU B O 1
ATOM 7268 N N . VAL B 1 413 ? 3.111 27.469 3.662 1 97.56 413 VAL B N 1
ATOM 7269 C CA . VAL B 1 413 ? 4.078 26.469 4.074 1 97.56 413 VAL B CA 1
ATOM 7270 C C . VAL B 1 413 ? 5.469 26.844 3.568 1 97.56 413 VAL B C 1
ATOM 7272 O O . VAL B 1 413 ? 6.445 26.781 4.32 1 97.56 413 VAL B O 1
ATOM 7275 N N . TRP B 1 414 ? 5.496 27.219 2.328 1 98 414 TRP B N 1
ATOM 7276 C CA . TRP B 1 414 ? 6.793 27.531 1.741 1 98 414 TRP B CA 1
ATOM 7277 C C . TRP B 1 414 ? 7.41 28.75 2.42 1 98 414 TRP B C 1
ATOM 7279 O O . TRP B 1 414 ? 8.625 28.797 2.656 1 98 414 TRP B O 1
ATOM 7289 N N . ARG B 1 415 ? 6.602 29.75 2.715 1 97.44 415 ARG B N 1
ATOM 7290 C CA . ARG B 1 415 ? 7.082 30.922 3.445 1 97.44 415 ARG B CA 1
ATOM 7291 C C . ARG B 1 415 ? 7.699 30.516 4.781 1 97.44 415 ARG B C 1
ATOM 7293 O O . ARG B 1 415 ? 8.766 31.016 5.148 1 97.44 415 ARG B O 1
ATOM 7300 N N . GLN B 1 416 ? 7.027 29.656 5.465 1 97.81 416 GLN B N 1
ATOM 7301 C CA . GLN B 1 416 ? 7.539 29.172 6.746 1 97.81 416 GLN B CA 1
ATOM 7302 C C . GLN B 1 416 ? 8.844 28.406 6.566 1 97.81 416 GLN B C 1
ATOM 7304 O O . GLN B 1 416 ? 9.781 28.562 7.344 1 97.81 416 GLN B O 1
ATOM 7309 N N . LEU B 1 417 ? 8.898 27.594 5.535 1 97.81 417 LEU B N 1
ATOM 7310 C CA . LEU B 1 417 ? 10.062 26.734 5.316 1 97.81 417 LEU B CA 1
ATOM 7311 C C . LEU B 1 417 ? 11.289 27.562 4.957 1 97.81 417 LEU B C 1
ATOM 7313 O O . LEU B 1 417 ? 12.422 27.141 5.191 1 97.81 417 LEU B O 1
ATOM 7317 N N . CYS B 1 418 ? 11.047 28.734 4.414 1 97.38 418 CYS B N 1
ATOM 7318 C CA . CYS B 1 418 ? 12.148 29.594 4 1 97.38 418 CYS B CA 1
ATOM 7319 C C . CYS B 1 418 ? 12.734 30.344 5.195 1 97.38 418 CYS B C 1
ATOM 7321 O O . CYS B 1 418 ? 13.672 31.125 5.039 1 97.38 418 CYS B O 1
ATOM 7323 N N . SER B 1 419 ? 12.258 30.125 6.359 1 97.06 419 SER B N 1
ATOM 7324 C CA . SER B 1 419 ? 12.773 30.75 7.566 1 97.06 419 SER B CA 1
ATOM 7325 C C . SER B 1 419 ? 14.242 30.406 7.789 1 97.06 419 SER B C 1
ATOM 7327 O O . SER B 1 419 ? 14.664 29.281 7.57 1 97.06 419 SER B O 1
ATOM 7329 N N . PRO B 1 420 ? 14.969 31.359 8.25 1 95.75 420 PRO B N 1
ATOM 7330 C CA . PRO B 1 420 ? 16.391 31.109 8.539 1 95.75 420 PRO B CA 1
ATOM 7331 C C . PRO B 1 420 ? 16.594 30.047 9.609 1 95.75 420 PRO B C 1
ATOM 7333 O O . PRO B 1 420 ? 17.672 29.438 9.695 1 95.75 420 PRO B O 1
ATOM 7336 N N . LYS B 1 421 ? 15.625 29.75 10.367 1 96.06 421 LYS B N 1
ATOM 7337 C CA . LYS B 1 421 ? 15.719 28.766 11.43 1 96.06 421 LYS B CA 1
ATOM 7338 C C . LYS B 1 421 ? 15.875 27.359 10.852 1 96.06 421 LYS B C 1
ATOM 7340 O O . LYS B 1 421 ? 16.281 26.422 11.562 1 96.06 421 LYS B O 1
ATOM 7345 N N . LEU B 1 422 ? 15.57 27.234 9.594 1 97.5 422 LEU B N 1
ATOM 7346 C CA . LEU B 1 422 ? 15.57 25.891 9.008 1 97.5 422 LEU B CA 1
ATOM 7347 C C . LEU B 1 422 ? 16.797 25.703 8.117 1 97.5 422 LEU B C 1
ATOM 7349 O O . LEU B 1 422 ? 16.891 24.703 7.398 1 97.5 422 LEU B O 1
ATOM 7353 N N . LYS B 1 423 ? 17.766 26.578 8.18 1 96.94 423 LYS B N 1
ATOM 7354 C CA . LYS B 1 423 ? 18.969 26.484 7.355 1 96.94 423 LYS B CA 1
ATOM 7355 C C . LYS B 1 423 ? 19.734 25.203 7.668 1 96.94 423 LYS B C 1
ATOM 7357 O O . LYS B 1 423 ? 20.234 24.531 6.762 1 96.94 423 LYS B O 1
ATOM 7362 N N . ASP B 1 424 ? 19.75 24.906 8.914 1 96.81 424 ASP B N 1
ATOM 7363 C CA . ASP B 1 424 ? 20.516 23.734 9.328 1 96.81 424 ASP B CA 1
ATOM 7364 C C . ASP B 1 424 ? 19.844 22.453 8.836 1 96.81 424 ASP B C 1
ATOM 7366 O O . ASP B 1 424 ? 20.531 21.469 8.523 1 96.81 424 ASP B O 1
ATOM 7370 N N . TRP B 1 425 ? 18.578 22.438 8.773 1 97.19 425 TRP B N 1
ATOM 7371 C CA . TRP B 1 425 ? 17.844 21.297 8.227 1 97.19 425 TRP B CA 1
ATOM 7372 C C . TRP B 1 425 ? 18.203 21.078 6.762 1 97.19 425 TRP B C 1
ATOM 7374 O O . TRP B 1 425 ? 18.438 19.938 6.336 1 97.19 425 TRP B O 1
ATOM 7384 N N . VAL B 1 426 ? 18.344 22.109 6.027 1 97.69 426 VAL B N 1
ATOM 7385 C CA . VAL B 1 426 ? 18.672 22.047 4.605 1 97.69 426 VAL B CA 1
ATOM 7386 C C . VAL B 1 426 ? 20.125 21.609 4.434 1 97.69 426 VAL B C 1
ATOM 7388 O O . VAL B 1 426 ? 20.438 20.766 3.586 1 97.69 426 VAL B O 1
ATOM 7391 N N . LYS B 1 427 ? 20.969 22.172 5.25 1 97.5 427 LYS B N 1
ATOM 7392 C CA . LYS B 1 427 ? 22.375 21.781 5.199 1 97.5 427 LYS B CA 1
ATOM 7393 C C . LYS B 1 427 ? 22.547 20.297 5.48 1 97.5 427 LYS B C 1
ATOM 7395 O O . LYS B 1 427 ? 23.375 19.625 4.848 1 97.5 427 LYS B O 1
ATOM 7400 N N . TYR B 1 428 ? 21.812 19.906 6.371 1 96.94 428 TYR B N 1
ATOM 7401 C CA . TYR B 1 428 ? 21.891 18.484 6.703 1 96.94 428 TYR B CA 1
ATOM 7402 C C . TYR B 1 428 ? 21.5 17.625 5.5 1 96.94 428 TYR B C 1
ATOM 7404 O O . TYR B 1 428 ? 22.094 16.562 5.281 1 96.94 428 TYR B O 1
ATOM 7412 N N . ALA B 1 429 ? 20.484 18.016 4.785 1 96.62 429 ALA B N 1
ATOM 7413 C CA . ALA B 1 429 ? 20.078 17.281 3.598 1 96.62 429 ALA B CA 1
ATOM 7414 C C . ALA B 1 429 ? 21.234 17.125 2.617 1 96.62 429 ALA B C 1
ATOM 7416 O O . ALA B 1 429 ? 21.422 16.047 2.033 1 96.62 429 ALA B O 1
ATOM 7417 N N . TRP B 1 430 ? 22.047 18.156 2.463 1 97.31 430 TRP B N 1
ATOM 7418 C CA . TRP B 1 430 ? 23.234 18.109 1.598 1 97.31 430 TRP B CA 1
ATOM 7419 C C . TRP B 1 430 ? 24.281 17.156 2.15 1 97.31 430 TRP B C 1
ATOM 7421 O O . TRP B 1 430 ? 24.828 16.344 1.41 1 97.31 430 TRP B O 1
ATOM 7431 N N . HIS B 1 431 ? 24.438 17.281 3.428 1 96 431 HIS B N 1
ATOM 7432 C CA . HIS B 1 431 ? 25.406 16.406 4.082 1 96 431 HIS B CA 1
ATOM 7433 C C . HIS B 1 431 ? 25 14.938 3.965 1 96 431 HIS B C 1
ATOM 7435 O O . HIS B 1 431 ? 25.812 14.078 3.652 1 96 431 HIS B O 1
ATOM 7441 N N . ALA B 1 432 ? 23.781 14.758 4.266 1 94.56 432 ALA B N 1
ATOM 7442 C CA . ALA B 1 432 ? 23.25 13.398 4.238 1 94.56 432 ALA B CA 1
ATOM 7443 C C . ALA B 1 432 ? 23.359 12.797 2.838 1 94.56 432 ALA B C 1
ATOM 7445 O O . ALA B 1 432 ? 23.484 11.578 2.688 1 94.56 432 ALA B O 1
ATOM 7446 N N . ALA B 1 433 ? 23.297 13.586 1.787 1 95.12 433 ALA B N 1
ATOM 7447 C CA . ALA B 1 433 ? 23.391 13.133 0.4 1 95.12 433 ALA B CA 1
ATOM 7448 C C . ALA B 1 433 ? 24.844 12.867 0.003 1 95.12 433 ALA B C 1
ATOM 7450 O O . ALA B 1 433 ? 25.109 12.422 -1.115 1 95.12 433 ALA B O 1
ATOM 7451 N N . GLY B 1 434 ? 25.781 13.242 0.892 1 94.75 434 GLY B N 1
ATOM 7452 C CA . GLY B 1 434 ? 27.172 12.875 0.676 1 94.75 434 GLY B CA 1
ATOM 7453 C C . GLY B 1 434 ? 28.047 14.047 0.268 1 94.75 434 GLY B C 1
ATOM 7454 O O . GLY B 1 434 ? 29.25 13.898 0.097 1 94.75 434 GLY B O 1
ATOM 7455 N N . TYR B 1 435 ? 27.469 15.172 0.11 1 96.62 435 TYR B N 1
ATOM 7456 C CA . TYR B 1 435 ? 28.234 16.328 -0.317 1 96.62 435 TYR B CA 1
ATOM 7457 C C . TYR B 1 435 ? 29.047 16.906 0.842 1 96.62 435 TYR B C 1
ATOM 7459 O O . TYR B 1 435 ? 28.656 16.766 2.004 1 96.62 435 TYR B O 1
ATOM 7467 N N . ASP B 1 436 ? 30.094 17.469 0.49 1 94.38 436 ASP B N 1
ATOM 7468 C CA . ASP B 1 436 ? 31.062 17.922 1.489 1 94.38 436 ASP B CA 1
ATOM 7469 C C . ASP B 1 436 ? 30.578 19.219 2.158 1 94.38 436 ASP B C 1
ATOM 7471 O O . ASP B 1 436 ? 31.188 20.266 2.016 1 94.38 436 ASP B O 1
ATOM 7475 N N . ILE B 1 437 ? 29.531 19.109 2.812 1 93.31 437 ILE B N 1
ATOM 7476 C CA . ILE B 1 437 ? 28.953 20.172 3.641 1 93.31 437 ILE B CA 1
ATOM 7477 C C . ILE B 1 437 ? 28.984 19.75 5.109 1 93.31 437 ILE B C 1
ATOM 7479 O O . ILE B 1 437 ? 28.672 18.609 5.438 1 93.31 437 ILE B O 1
ATOM 7483 N N . ALA B 1 438 ? 29.422 20.625 5.891 1 91.5 438 ALA B N 1
ATOM 7484 C CA . ALA B 1 438 ? 29.578 20.312 7.309 1 91.5 438 ALA B CA 1
ATOM 7485 C C . ALA B 1 438 ? 28.234 19.938 7.93 1 91.5 438 ALA B C 1
ATOM 7487 O O . ALA B 1 438 ? 27.219 20.609 7.68 1 91.5 438 ALA B O 1
ATOM 7488 N N . ARG B 1 439 ? 28.25 18.906 8.688 1 92.5 439 ARG B N 1
ATOM 7489 C CA . ARG B 1 439 ? 27.047 18.5 9.391 1 92.5 439 ARG B CA 1
ATOM 7490 C C . ARG B 1 439 ? 26.656 19.516 10.453 1 92.5 439 ARG B C 1
ATOM 7492 O O . ARG B 1 439 ? 27.453 19.844 11.344 1 92.5 439 ARG B O 1
ATOM 7499 N N . PRO B 1 440 ? 25.5 19.922 10.375 1 92.94 440 PRO B N 1
ATOM 7500 C CA . PRO B 1 440 ? 25.062 20.812 11.461 1 92.94 440 PRO B CA 1
ATOM 7501 C C . PRO B 1 440 ? 24.891 20.078 12.789 1 92.94 440 PRO B C 1
ATOM 7503 O O . PRO B 1 440 ? 24.484 18.906 12.805 1 92.94 440 PRO B O 1
ATOM 7506 N N . PRO B 1 441 ? 25.391 20.578 13.883 1 87.56 441 PRO B N 1
ATOM 7507 C CA . PRO B 1 441 ? 25.359 19.906 15.18 1 87.56 441 PRO B CA 1
ATOM 7508 C C . PRO B 1 441 ? 23.953 19.516 15.609 1 87.56 441 PRO B C 1
ATOM 7510 O O . PRO B 1 441 ? 23.719 18.375 16.016 1 87.56 441 PRO B O 1
ATOM 7513 N N . ASN B 1 442 ? 23.047 20.391 15.781 1 88.19 442 ASN B N 1
ATOM 7514 C CA . ASN B 1 442 ? 21.656 20.125 16.141 1 88.19 442 ASN B CA 1
ATOM 7515 C C . ASN B 1 442 ? 20.688 20.938 15.297 1 88.19 442 ASN B C 1
ATOM 7517 O O . ASN B 1 442 ? 21.016 22.062 14.883 1 88.19 442 ASN B O 1
ATOM 7521 N N . PHE B 1 443 ? 19.75 20.203 14.852 1 91.31 443 PHE B N 1
ATOM 7522 C CA . PHE B 1 443 ? 18.719 20.969 14.156 1 91.31 443 PHE B CA 1
ATOM 7523 C C . PHE B 1 443 ? 17.344 20.344 14.367 1 91.31 443 PHE B C 1
ATOM 7525 O O . PHE B 1 443 ? 17.25 19.188 14.766 1 91.31 443 PHE B O 1
ATOM 7532 N N . LYS B 1 444 ? 16.328 21.156 14.18 1 93.94 444 LYS B N 1
ATOM 7533 C CA . LYS B 1 444 ? 14.938 20.703 14.203 1 93.94 444 LYS B CA 1
ATOM 7534 C C . LYS B 1 444 ? 14.352 20.672 12.797 1 93.94 444 LYS B C 1
ATOM 7536 O O . LYS B 1 444 ? 14.727 21.484 11.945 1 93.94 444 LYS B O 1
ATOM 7541 N N . THR B 1 445 ? 13.508 19.688 12.586 1 95.69 445 THR B N 1
ATOM 7542 C CA . THR B 1 445 ? 12.805 19.594 11.312 1 95.69 445 THR B CA 1
ATOM 7543 C C . THR B 1 445 ? 11.688 20.641 11.234 1 95.69 445 THR B C 1
ATOM 7545 O O . THR B 1 445 ? 11.305 21.219 12.25 1 95.69 445 THR B O 1
ATOM 7548 N N . PRO B 1 446 ? 11.25 20.875 10.055 1 97.25 446 PRO B N 1
ATOM 7549 C CA . PRO B 1 446 ? 10.156 21.844 9.922 1 97.25 446 PRO B CA 1
ATOM 7550 C C . PRO B 1 446 ? 8.938 21.469 10.766 1 97.25 446 PRO B C 1
ATOM 7552 O O . PRO B 1 446 ? 8.336 22.344 11.406 1 97.25 446 PRO B O 1
ATOM 7555 N N . ALA B 1 447 ? 8.602 20.25 10.812 1 95.94 447 ALA B N 1
ATOM 7556 C CA . ALA B 1 447 ? 7.434 19.812 11.578 1 95.94 447 ALA B CA 1
ATOM 7557 C C . ALA B 1 447 ? 7.641 20.047 13.07 1 95.94 447 ALA B C 1
ATOM 7559 O O . ALA B 1 447 ? 6.707 20.422 13.781 1 95.94 447 ALA B O 1
ATOM 7560 N N . GLU B 1 448 ? 8.812 19.859 13.539 1 95.12 448 GLU B N 1
ATOM 7561 C CA . GLU B 1 448 ? 9.109 20.062 14.961 1 95.12 448 GLU B CA 1
ATOM 7562 C C . GLU B 1 448 ? 9.008 21.531 15.344 1 95.12 448 GLU B C 1
ATOM 7564 O O . GLU B 1 448 ? 8.609 21.859 16.453 1 95.12 448 GLU B O 1
ATOM 7569 N N . HIS B 1 449 ? 9.406 22.359 14.422 1 96.88 449 HIS B N 1
ATOM 7570 C CA . HIS B 1 449 ? 9.32 23.781 14.672 1 96.88 449 HIS B CA 1
ATOM 7571 C C . HIS B 1 449 ? 7.883 24.281 14.586 1 96.88 449 HIS B C 1
ATOM 7573 O O . HIS B 1 449 ? 7.441 25.062 15.43 1 96.88 449 HIS B O 1
ATOM 7579 N N . LEU B 1 450 ? 7.203 23.797 13.641 1 97.56 450 LEU B N 1
ATOM 7580 C CA . LEU B 1 450 ? 5.863 24.297 13.367 1 97.56 450 LEU B CA 1
ATOM 7581 C C . LEU B 1 450 ? 4.84 23.672 14.312 1 97.56 450 LEU B C 1
ATOM 7583 O O . LEU B 1 450 ? 3.846 24.312 14.664 1 97.56 450 LEU B O 1
ATOM 7587 N N . PHE B 1 451 ? 5.055 22.453 14.664 1 95.94 451 PHE B N 1
ATOM 7588 C CA . PHE B 1 451 ? 4.098 21.719 15.477 1 95.94 451 PHE B CA 1
ATOM 7589 C C . PHE B 1 451 ? 4.777 21.125 16.703 1 95.94 451 PHE B C 1
ATOM 7591 O O . PHE B 1 451 ? 4.789 19.906 16.891 1 95.94 451 PHE B O 1
ATOM 7598 N N . PRO B 1 452 ? 5.277 21.984 17.547 1 93.56 452 PRO B N 1
ATOM 7599 C CA . PRO B 1 452 ? 5.875 21.438 18.766 1 93.56 452 PRO B CA 1
ATOM 7600 C C . PRO B 1 452 ? 4.871 20.656 19.609 1 93.56 452 PRO B C 1
ATOM 7602 O O . PRO B 1 452 ? 3.66 20.859 19.484 1 93.56 452 PRO B O 1
ATOM 7605 N N . ARG B 1 453 ? 5.262 19.938 20.469 1 88.62 453 ARG B N 1
ATOM 7606 C CA . ARG B 1 453 ? 4.43 19.031 21.25 1 88.62 453 ARG B CA 1
ATOM 7607 C C . ARG B 1 453 ? 3.439 19.797 22.125 1 88.62 453 ARG B C 1
ATOM 7609 O O . ARG B 1 453 ? 2.338 19.328 22.391 1 88.62 453 ARG B O 1
ATOM 7616 N N . ASP B 1 454 ? 3.844 20.938 22.516 1 90.25 454 ASP B N 1
ATOM 7617 C CA . ASP B 1 454 ? 3.01 21.703 23.438 1 90.25 454 ASP B CA 1
ATOM 7618 C C . ASP B 1 454 ? 2.26 22.812 22.688 1 90.25 454 ASP B C 1
ATOM 7620 O O . ASP B 1 454 ? 1.836 23.797 23.297 1 90.25 454 ASP B O 1
ATOM 7624 N N . VAL B 1 455 ? 2.127 22.672 21.422 1 92.5 455 VAL B N 1
ATOM 7625 C CA . VAL B 1 455 ? 1.561 23.734 20.609 1 92.5 455 VAL B CA 1
ATOM 7626 C C . VAL B 1 455 ? 0.114 23.984 21.016 1 92.5 455 VAL B C 1
ATOM 7628 O O . VAL B 1 455 ? -0.361 25.125 20.969 1 92.5 455 VAL B O 1
ATOM 7631 N N . ALA B 1 456 ? -0.557 23 21.5 1 90.62 456 ALA B N 1
ATOM 7632 C CA . ALA B 1 456 ? -1.977 23.109 21.828 1 90.62 456 ALA B CA 1
ATOM 7633 C C . ALA B 1 456 ? -2.174 23.641 23.25 1 90.62 456 ALA B C 1
ATOM 7635 O O . ALA B 1 456 ? -3.307 23.859 23.688 1 90.62 456 ALA B O 1
ATOM 7636 N N . SER B 1 457 ? -1.123 23.875 23.953 1 86.12 457 SER B N 1
ATOM 7637 C CA . SER B 1 457 ? -1.208 24.266 25.359 1 86.12 457 SER B CA 1
ATOM 7638 C C . SER B 1 457 ? -1.635 25.719 25.516 1 86.12 457 SER B C 1
ATOM 7640 O O . SER B 1 457 ? -2.02 26.141 26.594 1 86.12 457 SER B O 1
ATOM 7642 N N . THR B 1 458 ? -1.572 26.375 24.438 1 85.88 458 THR B N 1
ATOM 7643 C CA . THR B 1 458 ? -1.907 27.797 24.516 1 85.88 458 THR B CA 1
ATOM 7644 C C . THR B 1 458 ? -3.049 28.141 23.562 1 85.88 458 THR B C 1
ATOM 7646 O O . THR B 1 458 ? -3.318 27.391 22.609 1 85.88 458 THR B O 1
ATOM 7649 N N . GLU B 1 459 ? -3.617 29.234 23.906 1 89.62 459 GLU B N 1
ATOM 7650 C CA . GLU B 1 459 ? -4.668 29.75 23.031 1 89.62 459 GLU B CA 1
ATOM 7651 C C . GLU B 1 459 ? -4.078 30.484 21.828 1 89.62 459 GLU B C 1
ATOM 7653 O O . GLU B 1 459 ? -2.918 30.891 21.859 1 89.62 459 GLU B O 1
ATOM 7658 N N . CYS B 1 460 ? -4.863 30.531 20.859 1 95.38 460 CYS B N 1
ATOM 7659 C CA . CYS B 1 460 ? -4.48 31.219 19.625 1 95.38 460 CYS B CA 1
ATOM 7660 C C . CYS B 1 460 ? -4.105 32.656 19.906 1 95.38 460 CYS B C 1
ATOM 7662 O O . CYS B 1 460 ? -4.805 33.375 20.641 1 95.38 460 CYS B O 1
ATOM 7664 N N . SER B 1 461 ? -3.082 33.125 19.344 1 95.25 461 SER B N 1
ATOM 7665 C CA . SER B 1 461 ? -2.541 34.469 19.594 1 95.25 461 SER B CA 1
ATOM 7666 C C . SER B 1 461 ? -3.275 35.5 18.781 1 95.25 461 SER B C 1
ATOM 7668 O O . SER B 1 461 ? -3.08 36.719 18.984 1 95.25 461 SER B O 1
ATOM 7670 N N . ALA B 1 462 ? -4.043 35.094 17.844 1 94.5 462 ALA B N 1
ATOM 7671 C CA . ALA B 1 462 ? -4.781 36.062 17.031 1 94.5 462 ALA B CA 1
ATOM 7672 C C . ALA B 1 462 ? -5.781 36.844 17.875 1 94.5 462 ALA B C 1
ATOM 7674 O O . ALA B 1 462 ? -6.406 36.281 18.781 1 94.5 462 ALA B O 1
ATOM 7675 N N . THR B 1 463 ? -5.957 38.031 17.547 1 91.44 463 THR B N 1
ATOM 7676 C CA . THR B 1 463 ? -6.84 38.906 18.312 1 91.44 463 THR B CA 1
ATOM 7677 C C . THR B 1 463 ? -8.281 38.406 18.25 1 91.44 463 THR B C 1
ATOM 7679 O O . THR B 1 463 ? -8.828 38.219 17.172 1 91.44 463 THR B O 1
ATOM 7682 N N . GLY B 1 464 ? -8.812 38.25 19.375 1 90.25 464 GLY B N 1
ATOM 7683 C CA . GLY B 1 464 ? -10.219 37.906 19.469 1 90.25 464 GLY B CA 1
ATOM 7684 C C . GLY B 1 464 ? -10.484 36.406 19.281 1 90.25 464 GLY B C 1
ATOM 7685 O O . GLY B 1 464 ? -11.641 36 19.203 1 90.25 464 GLY B O 1
ATOM 7686 N N . CYS B 1 465 ? -9.445 35.656 19.156 1 92.88 465 CYS B N 1
ATOM 7687 C CA . CYS B 1 465 ? -9.641 34.219 18.938 1 92.88 465 CYS B CA 1
ATOM 7688 C C . CYS B 1 465 ? -9.336 33.406 20.188 1 92.88 465 CYS B C 1
ATOM 7690 O O . CYS B 1 465 ? -8.281 33.594 20.812 1 92.88 465 CYS B O 1
ATOM 7692 N N . SER B 1 466 ? -10.258 32.562 20.625 1 89.69 466 SER B N 1
ATOM 7693 C CA . SER B 1 466 ? -10.062 31.75 21.828 1 89.69 466 SER B CA 1
ATOM 7694 C C . SER B 1 466 ? -9.922 30.281 21.484 1 89.69 466 SER B C 1
ATOM 7696 O O . SER B 1 466 ? -10.086 29.422 22.359 1 89.69 466 SER B O 1
ATOM 7698 N N . LYS B 1 467 ? -9.539 30 20.312 1 92.12 467 LYS B N 1
ATOM 7699 C CA . LYS B 1 467 ? -9.422 28.609 19.906 1 92.12 467 LYS B CA 1
ATOM 7700 C C . LYS B 1 467 ? -8.062 28.031 20.281 1 92.12 467 LYS B C 1
ATOM 7702 O O . LYS B 1 467 ? -7.137 28.781 20.609 1 92.12 467 LYS B O 1
ATOM 7707 N N . VAL B 1 468 ? -7.992 26.75 20.266 1 92.94 468 VAL B N 1
ATOM 7708 C CA . VAL B 1 468 ? -6.762 26.047 20.594 1 92.94 468 VAL B CA 1
ATOM 7709 C C . VAL B 1 468 ? -5.777 26.156 19.438 1 92.94 468 VAL B C 1
ATOM 7711 O O . VAL B 1 468 ? -6.168 26.031 18.266 1 92.94 468 VAL B O 1
ATOM 7714 N N . SER B 1 469 ? -4.57 26.422 19.781 1 95.25 469 SER B N 1
ATOM 7715 C CA . SER B 1 469 ? -3.539 26.562 18.75 1 95.25 469 SER B CA 1
ATOM 7716 C C . SER B 1 469 ? -3.123 25.203 18.188 1 95.25 469 SER B C 1
ATOM 7718 O O . SER B 1 469 ? -3.236 24.188 18.875 1 95.25 469 SER B O 1
ATOM 7720 N N . CYS B 1 470 ? -2.684 25.25 16.922 1 95 470 CYS B N 1
ATOM 7721 C CA . CYS B 1 470 ? -2.24 23.984 16.344 1 95 470 CYS B CA 1
ATOM 7722 C C . CYS B 1 470 ? -0.896 24.156 15.641 1 95 470 CYS B C 1
ATOM 7724 O O . CYS B 1 470 ? -0.27 23.172 15.242 1 95 470 CYS B O 1
ATOM 7726 N N . ALA B 1 471 ? -0.43 25.375 15.469 1 97.06 471 ALA B N 1
ATOM 7727 C CA . ALA B 1 471 ? 0.841 25.609 14.797 1 97.06 471 ALA B CA 1
ATOM 7728 C C . ALA B 1 471 ? 1.56 26.828 15.391 1 97.06 471 ALA B C 1
ATOM 7730 O O . ALA B 1 471 ? 0.924 27.719 15.969 1 97.06 471 ALA B O 1
ATOM 7731 N N . GLN B 1 472 ? 2.824 26.781 15.281 1 97.5 472 GLN B N 1
ATOM 7732 C CA . GLN B 1 472 ? 3.678 27.891 15.711 1 97.5 472 GLN B CA 1
ATOM 7733 C C . GLN B 1 472 ? 4.414 28.516 14.523 1 97.5 472 GLN B C 1
ATOM 7735 O O . GLN B 1 472 ? 5.105 27.812 13.781 1 97.5 472 GLN B O 1
ATOM 7740 N N . CYS B 1 473 ? 4.25 29.812 14.367 1 97.62 473 CYS B N 1
ATOM 7741 C CA . CYS B 1 473 ? 4.934 30.5 13.281 1 97.62 473 CYS B CA 1
ATOM 7742 C C . CYS B 1 473 ? 6.441 30.531 13.516 1 97.62 473 CYS B C 1
ATOM 7744 O O . CYS B 1 473 ? 6.891 30.766 14.641 1 97.62 473 CYS B O 1
ATOM 7746 N N . LEU B 1 474 ? 7.184 30.391 12.508 1 97.44 474 LEU B N 1
ATOM 7747 C CA . LEU B 1 474 ? 8.633 30.312 12.641 1 97.44 474 LEU B CA 1
ATOM 7748 C C . LEU B 1 474 ? 9.25 31.703 12.703 1 97.44 474 LEU B C 1
ATOM 7750 O O . LEU B 1 474 ? 10.414 31.859 13.07 1 97.44 474 LEU B O 1
ATOM 7754 N N . TYR B 1 475 ? 8.555 32.719 12.352 1 96.75 475 TYR B N 1
ATOM 7755 C CA . TYR B 1 475 ? 9.086 34.062 12.32 1 96.75 475 TYR B CA 1
ATOM 7756 C C . TYR B 1 475 ? 8.734 34.812 13.602 1 96.75 475 TYR B C 1
ATOM 7758 O O . TYR B 1 475 ? 9.625 35.281 14.328 1 96.75 475 TYR B O 1
ATOM 7766 N N . CYS B 1 476 ? 7.445 34.875 14 1 96.06 476 CYS B N 1
ATOM 7767 C CA . CYS B 1 476 ? 7.047 35.625 15.188 1 96.06 476 CYS B CA 1
ATOM 7768 C C . CYS B 1 476 ? 6.984 34.719 16.406 1 96.06 476 CYS B C 1
ATOM 7770 O O . CYS B 1 476 ? 6.836 35.219 17.531 1 96.06 476 CYS B O 1
ATOM 7772 N N . GLU B 1 477 ? 6.926 33.344 16.219 1 95.19 477 GLU B N 1
ATOM 7773 C CA . GLU B 1 477 ? 6.949 32.344 17.281 1 95.19 477 GLU B CA 1
ATOM 7774 C C . GLU B 1 477 ? 5.641 32.312 18.062 1 95.19 477 GLU B C 1
ATOM 7776 O O . GLU B 1 477 ? 5.574 31.766 19.156 1 95.19 477 GLU B O 1
ATOM 7781 N N . GLN B 1 478 ? 4.758 32.969 17.484 1 95.94 478 GLN B N 1
ATOM 7782 C CA . GLN B 1 478 ? 3.43 32.938 18.078 1 95.94 478 GLN B CA 1
ATOM 7783 C C . GLN B 1 478 ? 2.67 31.688 17.625 1 95.94 478 GLN B C 1
ATOM 7785 O O . GLN B 1 478 ? 3.018 31.078 16.609 1 95.94 478 GLN B O 1
ATOM 7790 N N . ARG B 1 479 ? 1.713 31.344 18.406 1 96.69 479 ARG B N 1
ATOM 7791 C CA . ARG B 1 479 ? 0.933 30.141 18.141 1 96.69 479 ARG B CA 1
ATOM 7792 C C . ARG B 1 479 ? -0.458 30.5 17.625 1 96.69 479 ARG B C 1
ATOM 7794 O O . ARG B 1 479 ? -1.076 31.453 18.094 1 96.69 479 ARG B O 1
ATOM 7801 N N . PHE B 1 480 ? -0.901 29.75 16.656 1 97.31 480 PHE B N 1
ATOM 7802 C CA . PHE B 1 480 ? -2.162 30.078 16 1 97.31 480 PHE B CA 1
ATOM 7803 C C . PHE B 1 480 ? -3.018 28.828 15.82 1 97.31 480 PHE B C 1
ATOM 7805 O O . PHE B 1 480 ? -2.49 27.719 15.727 1 97.31 480 PHE B O 1
ATOM 7812 N N . CYS B 1 481 ? -4.316 29.062 15.859 1 96.31 481 CYS B N 1
ATOM 7813 C CA . CYS B 1 481 ? -5.23 28 15.453 1 96.31 481 CYS B CA 1
ATOM 7814 C C . CYS B 1 481 ? -5.223 27.812 13.945 1 96.31 481 CYS B C 1
ATOM 7816 O O . CYS B 1 481 ? -4.59 28.594 13.227 1 96.31 481 CYS B O 1
ATOM 7818 N N . PHE B 1 482 ? -5.832 26.781 13.469 1 95.88 482 PHE B N 1
ATOM 7819 C CA . PHE B 1 482 ? -5.832 26.453 12.047 1 95.88 482 PHE B CA 1
ATOM 7820 C C . PHE B 1 482 ? -6.434 27.594 11.227 1 95.88 482 PHE B C 1
ATOM 7822 O O . PHE B 1 482 ? -5.879 27.984 10.203 1 95.88 482 PHE B O 1
ATOM 7829 N N . LYS B 1 483 ? -7.512 28.109 11.656 1 95.81 483 LYS B N 1
ATOM 7830 C CA . LYS B 1 483 ? -8.219 29.172 10.945 1 95.81 483 LYS B CA 1
ATOM 7831 C C . LYS B 1 483 ? -7.348 30.406 10.789 1 95.81 483 LYS B C 1
ATOM 7833 O O . LYS B 1 483 ? -7.191 30.938 9.688 1 95.81 483 LYS B O 1
ATOM 7838 N N . ASP B 1 484 ? -6.738 30.797 11.844 1 96.69 484 ASP B N 1
ATOM 7839 C CA . ASP B 1 484 ? -5.961 32.031 11.844 1 96.69 484 ASP B CA 1
ATOM 7840 C C . ASP B 1 484 ? -4.602 31.828 11.188 1 96.69 484 ASP B C 1
ATOM 7842 O O . ASP B 1 484 ? -4.02 32.75 10.641 1 96.69 484 ASP B O 1
ATOM 7846 N N . PHE B 1 485 ? -4.129 30.656 11.195 1 97 485 PHE B N 1
ATOM 7847 C CA . PHE B 1 485 ? -2.828 30.359 10.609 1 97 485 PHE B CA 1
ATOM 7848 C C . PHE B 1 485 ? -2.947 30.172 9.102 1 97 485 PHE B C 1
ATOM 7850 O O . PHE B 1 485 ? -2.225 30.812 8.336 1 97 485 PHE B O 1
ATOM 7857 N N . LEU B 1 486 ? -3.896 29.359 8.664 1 96.19 486 LEU B N 1
ATOM 7858 C CA . LEU B 1 486 ? -3.947 28.969 7.262 1 96.19 486 LEU B CA 1
ATOM 7859 C C . LEU B 1 486 ? -5.098 29.672 6.547 1 96.19 486 LEU B C 1
ATOM 7861 O O . LEU B 1 486 ? -4.895 30.328 5.52 1 96.19 486 LEU B O 1
ATOM 7865 N N . ILE B 1 487 ? -6.293 29.609 7.109 1 95.31 487 ILE B N 1
ATOM 7866 C CA . ILE B 1 487 ? -7.461 30.125 6.406 1 95.31 487 ILE B CA 1
ATOM 7867 C C . ILE B 1 487 ? -7.348 31.641 6.25 1 95.31 487 ILE B C 1
ATOM 7869 O O . ILE B 1 487 ? -7.574 32.188 5.164 1 95.31 487 ILE B O 1
ATOM 7873 N N . LYS B 1 488 ? -6.906 32.312 7.273 1 94.75 488 LYS B N 1
ATOM 7874 C CA . LYS B 1 488 ? -6.773 33.781 7.223 1 94.75 488 LYS B CA 1
ATOM 7875 C C . LYS B 1 488 ? -5.41 34.188 6.676 1 94.75 488 LYS B C 1
ATOM 7877 O O . LYS B 1 488 ? -5.102 35.375 6.586 1 94.75 488 LYS B O 1
ATOM 7882 N N . ASP B 1 489 ? -4.559 33.156 6.344 1 93.62 489 ASP B N 1
ATOM 7883 C CA . ASP B 1 489 ? -3.281 33.375 5.672 1 93.62 489 ASP B CA 1
ATOM 7884 C C . ASP B 1 489 ? -2.355 34.25 6.52 1 93.62 489 ASP B C 1
ATOM 7886 O O . ASP B 1 489 ? -1.996 35.344 6.121 1 93.62 489 ASP B O 1
ATOM 7890 N N . HIS B 1 490 ? -1.881 33.75 7.582 1 94.19 490 HIS B N 1
ATOM 7891 C CA . HIS B 1 490 ? -0.962 34.438 8.477 1 94.19 490 HIS B CA 1
ATOM 7892 C C . HIS B 1 490 ? 0.329 34.812 7.754 1 94.19 490 HIS B C 1
ATOM 7894 O O . HIS B 1 490 ? 0.979 33.969 7.152 1 94.19 490 HIS B O 1
ATOM 7900 N N . LYS B 1 491 ? 0.606 36.156 7.832 1 89.94 491 LYS B N 1
ATOM 7901 C CA . LYS B 1 491 ? 1.819 36.656 7.191 1 89.94 491 LYS B CA 1
ATOM 7902 C C . LYS B 1 491 ? 2.66 37.469 8.164 1 89.94 491 LYS B C 1
ATOM 7904 O O . LYS B 1 491 ? 2.145 38.375 8.844 1 89.94 491 LYS B O 1
ATOM 7909 N N . CYS B 1 492 ? 3.795 37.031 8.414 1 85.31 492 CYS B N 1
ATOM 7910 C CA . CYS B 1 492 ? 4.762 37.844 9.156 1 85.31 492 CYS B CA 1
ATOM 7911 C C . CYS B 1 492 ? 5.727 38.562 8.211 1 85.31 492 CYS B C 1
ATOM 7913 O O . CYS B 1 492 ? 6.012 38.062 7.121 1 85.31 492 CYS B O 1
#

pLDDT: mean 84.03, std 18.26, range [18.33, 98.0]

InterPro domains:
  IPR004875 DDE superfamily endonuclease domain [PF03184] (269-393)
  IPR007350 Transposase, Tc5, C-terminal [PF04236] (430-492)